Protein 2D56 (pdb70)

Structure (mmCIF, N/CA/C/O backbone):
data_2D56
#
_entry.id   2D56
#
loop_
_atom_site.group_PDB
_atom_site.id
_atom_site.type_symbol
_atom_site.label_atom_id
_atom_site.label_alt_id
_atom_site.label_comp_id
_atom_site.label_asym_id
_atom_site.label_entity_id
_atom_site.label_seq_id
_atom_site.pdbx_PDB_ins_code
_atom_site.Cartn_x
_atom_site.Cartn_y
_atom_site.Cartn_z
_atom_site.occupancy
_atom_site.B_iso_or_equiv
_atom_site.auth_seq_id
_atom_site.auth_comp_id
_atom_site.auth_asym_id
_atom_site.auth_atom_id
_atom_site.pdbx_PDB_model_num
ATOM 1 N N . ALA A 1 1 ? -4.834 8.880 0.909 1.00 0.00 1 ALA A N 1
ATOM 2 C CA . ALA A 1 1 ? -4.980 10.359 0.931 1.00 0.00 1 ALA A CA 1
ATOM 3 C C . ALA A 1 1 ? -4.854 10.943 -0.472 1.00 0.00 1 ALA A C 1
ATOM 4 O O . ALA A 1 1 ? -5.597 11.850 -0.847 1.00 0.00 1 ALA A O 1
ATOM 13 N N . VAL A 1 2 ? -3.910 10.416 -1.243 1.00 0.00 2 VAL A N 1
ATOM 14 C CA . VAL A 1 2 ? -3.687 10.884 -2.605 1.00 0.00 2 VAL A CA 1
ATOM 15 C C . VAL A 1 2 ? -3.506 9.713 -3.565 1.00 0.00 2 VAL A C 1
ATOM 16 O O . VAL A 1 2 ? -2.414 9.156 -3.682 1.00 0.00 2 VAL A O 1
ATOM 29 N N . ASP A 1 3 ? -4.583 9.345 -4.251 1.00 0.00 3 ASP A N 1
ATOM 30 C CA . ASP A 1 3 ? -4.544 8.240 -5.201 1.00 0.00 3 ASP A CA 1
ATOM 31 C C . ASP A 1 3 ? -4.184 8.736 -6.598 1.00 0.00 3 ASP A C 1
ATOM 32 O O . ASP A 1 3 ? -5.063 9.014 -7.414 1.00 0.00 3 ASP A O 1
ATOM 41 N N . PHE A 1 4 ? -2.887 8.843 -6.867 1.00 0.00 4 PHE A N 1
ATOM 42 C CA . PHE A 1 4 ? -2.411 9.305 -8.165 1.00 0.00 4 PHE A CA 1
ATOM 43 C C . PHE A 1 4 ? -1.046 8.707 -8.488 1.00 0.00 4 PHE A C 1
ATOM 44 O O . PHE A 1 4 ? -0.820 8.210 -9.592 1.00 0.00 4 PHE A O 1
ATOM 61 N N . SER A 1 5 ? -0.137 8.759 -7.519 1.00 0.00 5 SER A N 1
ATOM 62 C CA . SER A 1 5 ? 1.206 8.223 -7.701 1.00 0.00 5 SER A CA 1
ATOM 63 C C . SER A 1 5 ? 1.470 7.074 -6.733 1.00 0.00 5 SER A C 1
ATOM 64 O O . SER A 1 5 ? 0.807 6.953 -5.702 1.00 0.00 5 SER A O 1
ATOM 72 N N . SER A 1 6 ? 2.441 6.232 -7.071 1.00 0.00 6 SER A N 1
ATOM 73 C CA . SER A 1 6 ? 2.792 5.093 -6.232 1.00 0.00 6 SER A CA 1
ATOM 74 C C . SER A 1 6 ? 4.084 4.441 -6.715 1.00 0.00 6 SER A C 1
ATOM 75 O O . SER A 1 6 ? 4.057 3.462 -7.460 1.00 0.00 6 SER A O 1
ATOM 83 N N . CYS A 1 7 ? 5.216 4.993 -6.286 1.00 0.00 7 CYS A N 1
ATOM 84 C CA . CYS A 1 7 ? 6.518 4.465 -6.675 1.00 0.00 7 CYS A CA 1
ATOM 85 C C . CYS A 1 7 ? 6.697 4.528 -8.190 1.00 0.00 7 CYS A C 1
ATOM 86 O O . CYS A 1 7 ? 7.062 3.540 -8.827 1.00 0.00 7 CYS A O 1
ATOM 93 N N . ALA A 1 8 ? 6.435 5.699 -8.763 1.00 0.00 8 ALA A N 1
ATOM 94 C CA . ALA A 1 8 ? 6.567 5.892 -10.201 1.00 0.00 8 ALA A CA 1
ATOM 95 C C . ALA A 1 8 ? 7.897 6.554 -10.548 1.00 0.00 8 ALA A C 1
ATOM 96 O O . ALA A 1 8 ? 7.999 7.289 -11.530 1.00 0.00 8 ALA A O 1
ATOM 103 N N . ARG A 1 9 ? 8.914 6.288 -9.734 1.00 0.00 9 ARG A N 1
ATOM 104 C CA . ARG A 1 9 ? 10.238 6.858 -9.955 1.00 0.00 9 ARG A CA 1
ATOM 105 C C . ARG A 1 9 ? 11.110 5.904 -10.764 1.00 0.00 9 ARG A C 1
ATOM 106 O O . ARG A 1 9 ? 11.948 6.334 -11.557 1.00 0.00 9 ARG A O 1
ATOM 127 N N . MET A 1 10 ? 10.907 4.607 -10.558 1.00 0.00 10 MET A N 1
ATOM 128 C CA . MET A 1 10 ? 11.675 3.591 -11.268 1.00 0.00 10 MET A CA 1
ATOM 129 C C . MET A 1 10 ? 13.163 3.711 -10.949 1.00 0.00 10 MET A C 1
ATOM 130 O O . MET A 1 10 ? 14.013 3.397 -11.783 1.00 0.00 10 MET A O 1
ATOM 144 N N . ASP A 1 11 ? 13.469 4.167 -9.739 1.00 0.00 11 ASP A N 1
ATOM 145 C CA . ASP A 1 11 ? 14.853 4.327 -9.310 1.00 0.00 11 ASP A CA 1
ATOM 146 C C . ASP A 1 11 ? 15.336 3.094 -8.555 1.00 0.00 11 ASP A C 1
ATOM 147 O O . ASP A 1 11 ? 16.514 2.741 -8.610 1.00 0.00 11 ASP A O 1
ATOM 156 N N . VAL A 1 12 ? 14.417 2.443 -7.849 1.00 0.00 12 VAL A N 1
ATOM 157 C CA . VAL A 1 12 ? 14.746 1.248 -7.082 1.00 0.00 12 VAL A CA 1
ATOM 158 C C . VAL A 1 12 ? 15.070 0.074 -8.003 1.00 0.00 12 VAL A C 1
ATOM 159 O O . VAL A 1 12 ? 14.690 0.070 -9.174 1.00 0.00 12 VAL A O 1
ATOM 172 N N . PRO A 1 13 ? 15.779 -0.941 -7.483 1.00 0.00 13 PRO A N 1
ATOM 173 C CA . PRO A 1 13 ? 16.155 -2.126 -8.262 1.00 0.00 13 PRO A CA 1
ATOM 174 C C . PRO A 1 13 ? 14.970 -2.730 -9.010 1.00 0.00 13 PRO A C 1
ATOM 175 O O . PRO A 1 13 ? 15.118 -3.231 -10.125 1.00 0.00 13 PRO A O 1
ATOM 186 N N . GLY A 1 14 ? 13.795 -2.681 -8.389 1.00 0.00 14 GLY A N 1
ATOM 187 C CA . GLY A 1 14 ? 12.605 -3.229 -9.012 1.00 0.00 14 GLY A CA 1
ATOM 188 C C . GLY A 1 14 ? 11.757 -4.038 -8.048 1.00 0.00 14 GLY A C 1
ATOM 189 O O . GLY A 1 14 ? 10.597 -4.335 -8.333 1.00 0.00 14 GLY A O 1
ATOM 193 N N . LEU A 1 15 ? 12.335 -4.397 -6.904 1.00 0.00 15 LEU A N 1
ATOM 194 C CA . LEU A 1 15 ? 11.620 -5.175 -5.900 1.00 0.00 15 LEU A CA 1
ATOM 195 C C . LEU A 1 15 ? 10.580 -4.322 -5.179 1.00 0.00 15 LEU A C 1
ATOM 196 O O . LEU A 1 15 ? 9.646 -4.847 -4.573 1.00 0.00 15 LEU A O 1
ATOM 212 N N . SER A 1 16 ? 10.747 -3.003 -5.248 1.00 0.00 16 SER A N 1
ATOM 213 C CA . SER A 1 16 ? 9.822 -2.080 -4.599 1.00 0.00 16 SER A CA 1
ATOM 214 C C . SER A 1 16 ? 8.383 -2.336 -5.041 1.00 0.00 16 SER A C 1
ATOM 215 O O . SER A 1 16 ? 7.438 -2.027 -4.316 1.00 0.00 16 SER A O 1
ATOM 223 N N . LYS A 1 17 ? 8.223 -2.903 -6.234 1.00 0.00 17 LYS A N 1
ATOM 224 C CA . LYS A 1 17 ? 6.898 -3.198 -6.768 1.00 0.00 17 LYS A CA 1
ATOM 225 C C . LYS A 1 17 ? 6.242 -4.336 -5.992 1.00 0.00 17 LYS A C 1
ATOM 226 O O . LYS A 1 17 ? 5.061 -4.267 -5.649 1.00 0.00 17 LYS A O 1
ATOM 245 N N . VAL A 1 18 ? 7.014 -5.380 -5.718 1.00 0.00 18 VAL A N 1
ATOM 246 C CA . VAL A 1 18 ? 6.508 -6.531 -4.981 1.00 0.00 18 VAL A CA 1
ATOM 247 C C . VAL A 1 18 ? 6.462 -6.240 -3.485 1.00 0.00 18 VAL A C 1
ATOM 248 O O . VAL A 1 18 ? 5.604 -6.754 -2.769 1.00 0.00 18 VAL A O 1
ATOM 261 N N . ALA A 1 19 ? 7.391 -5.411 -3.023 1.00 0.00 19 ALA A N 1
ATOM 262 C CA . ALA A 1 19 ? 7.457 -5.047 -1.614 1.00 0.00 19 ALA A CA 1
ATOM 263 C C . ALA A 1 19 ? 6.263 -4.188 -1.213 1.00 0.00 19 ALA A C 1
ATOM 264 O O . ALA A 1 19 ? 5.832 -4.204 -0.058 1.00 0.00 19 ALA A O 1
ATOM 271 N N . GLN A 1 20 ? 5.712 -3.457 -2.179 1.00 0.00 20 GLN A N 1
ATOM 272 C CA . GLN A 1 20 ? 4.559 -2.615 -1.926 1.00 0.00 20 GLN A CA 1
ATOM 273 C C . GLN A 1 20 ? 3.296 -3.401 -2.210 1.00 0.00 20 GLN A C 1
ATOM 274 O O . GLN A 1 20 ? 2.236 -3.123 -1.650 1.00 0.00 20 GLN A O 1
ATOM 288 N N . GLY A 1 21 ? 3.423 -4.400 -3.080 1.00 0.00 21 GLY A N 1
ATOM 289 C CA . GLY A 1 21 ? 2.290 -5.222 -3.409 1.00 0.00 21 GLY A CA 1
ATOM 290 C C . GLY A 1 21 ? 1.822 -6.020 -2.214 1.00 0.00 21 GLY A C 1
ATOM 291 O O . GLY A 1 21 ? 0.628 -6.260 -2.032 1.00 0.00 21 GLY A O 1
ATOM 295 N N . LEU A 1 22 ? 2.781 -6.412 -1.391 1.00 0.00 22 LEU A N 1
ATOM 296 C CA . LEU A 1 22 ? 2.501 -7.175 -0.185 1.00 0.00 22 LEU A CA 1
ATOM 297 C C . LEU A 1 22 ? 2.160 -6.237 0.966 1.00 0.00 22 LEU A C 1
ATOM 298 O O . LEU A 1 22 ? 1.243 -6.501 1.742 1.00 0.00 22 LEU A O 1
ATOM 314 N N . CYS A 1 23 ? 2.901 -5.135 1.068 1.00 0.00 23 CYS A N 1
ATOM 315 C CA . CYS A 1 23 ? 2.663 -4.159 2.124 1.00 0.00 23 CYS A CA 1
ATOM 316 C C . CYS A 1 23 ? 1.261 -3.567 2.002 1.00 0.00 23 CYS A C 1
ATOM 317 O O . CYS A 1 23 ? 0.619 -3.254 3.004 1.00 0.00 23 CYS A O 1
ATOM 324 N N . ILE A 1 24 ? 0.794 -3.417 0.765 1.00 0.00 24 ILE A N 1
ATOM 325 C CA . ILE A 1 24 ? -0.526 -2.862 0.507 1.00 0.00 24 ILE A CA 1
ATOM 326 C C . ILE A 1 24 ? -1.619 -3.897 0.761 1.00 0.00 24 ILE A C 1
ATOM 327 O O . ILE A 1 24 ? -2.618 -3.605 1.416 1.00 0.00 24 ILE A O 1
ATOM 343 N N . SER A 1 25 ? -1.427 -5.106 0.240 1.00 0.00 25 SER A N 1
ATOM 344 C CA . SER A 1 25 ? -2.407 -6.172 0.417 1.00 0.00 25 SER A CA 1
ATOM 345 C C . SER A 1 25 ? -2.545 -6.552 1.890 1.00 0.00 25 SER A C 1
ATOM 346 O O . SER A 1 25 ? -3.656 -6.670 2.410 1.00 0.00 25 SER A O 1
ATOM 354 N N . SER A 1 26 ? -1.411 -6.747 2.552 1.00 0.00 26 SER A N 1
ATOM 355 C CA . SER A 1 26 ? -1.400 -7.119 3.962 1.00 0.00 26 SER A CA 1
ATOM 356 C C . SER A 1 26 ? -2.078 -6.056 4.824 1.00 0.00 26 SER A C 1
ATOM 357 O O . SER A 1 26 ? -2.927 -6.371 5.658 1.00 0.00 26 SER A O 1
ATOM 365 N N . CYS A 1 27 ? -1.695 -4.799 4.623 1.00 0.00 27 CYS A N 1
ATOM 366 C CA . CYS A 1 27 ? -2.267 -3.698 5.392 1.00 0.00 27 CYS A CA 1
ATOM 367 C C . CYS A 1 27 ? -3.698 -3.395 4.954 1.00 0.00 27 CYS A C 1
ATOM 368 O O . CYS A 1 27 ? -4.447 -2.735 5.675 1.00 0.00 27 CYS A O 1
ATOM 375 N N . LYS A 1 28 ? -4.076 -3.880 3.776 1.00 0.00 28 LYS A N 1
ATOM 376 C CA . LYS A 1 28 ? -5.422 -3.656 3.257 1.00 0.00 28 LYS A CA 1
ATOM 377 C C . LYS A 1 28 ? -6.404 -4.673 3.834 1.00 0.00 28 LYS A C 1
ATOM 378 O O . LYS A 1 28 ? -7.611 -4.430 3.872 1.00 0.00 28 LYS A O 1
ATOM 397 N N . PHE A 1 29 ? -5.882 -5.813 4.277 1.00 0.00 29 PHE A N 1
ATOM 398 C CA . PHE A 1 29 ? -6.713 -6.869 4.850 1.00 0.00 29 PHE A CA 1
ATOM 399 C C . PHE A 1 29 ? -7.636 -6.323 5.937 1.00 0.00 29 PHE A C 1
ATOM 400 O O . PHE A 1 29 ? -8.742 -6.825 6.135 1.00 0.00 29 PHE A O 1
ATOM 417 N N . GLN A 1 30 ? -7.174 -5.294 6.641 1.00 0.00 30 GLN A N 1
ATOM 418 C CA . GLN A 1 30 ? -7.962 -4.686 7.709 1.00 0.00 30 GLN A CA 1
ATOM 419 C C . GLN A 1 30 ? -9.038 -3.757 7.145 1.00 0.00 30 GLN A C 1
ATOM 420 O O . GLN A 1 30 ? -9.970 -3.375 7.853 1.00 0.00 30 GLN A O 1
ATOM 434 N N . ASN A 1 31 ? -8.907 -3.396 5.871 1.00 0.00 31 ASN A N 1
ATOM 435 C CA . ASN A 1 31 ? -9.871 -2.513 5.220 1.00 0.00 31 ASN A CA 1
ATOM 436 C C . ASN A 1 31 ? -9.816 -1.109 5.815 1.00 0.00 31 ASN A C 1
ATOM 437 O O . ASN A 1 31 ? -10.811 -0.384 5.811 1.00 0.00 31 ASN A O 1
ATOM 448 N N . CYS A 1 32 ? -8.648 -0.731 6.325 1.00 0.00 32 CYS A N 1
ATOM 449 C CA . CYS A 1 32 ? -8.466 0.588 6.924 1.00 0.00 32 CYS A CA 1
ATOM 450 C C . CYS A 1 32 ? -6.998 1.010 6.892 1.00 0.00 32 CYS A C 1
ATOM 451 O O . CYS A 1 32 ? -6.559 1.816 7.711 1.00 0.00 32 CYS A O 1
ATOM 458 N N . GLY A 1 33 ? -6.242 0.459 5.945 1.00 0.00 33 GLY A N 1
ATOM 459 C CA . GLY A 1 33 ? -4.833 0.794 5.837 1.00 0.00 33 GLY A CA 1
ATOM 460 C C . GLY A 1 33 ? -4.247 0.467 4.476 1.00 0.00 33 GLY A C 1
ATOM 461 O O . GLY A 1 33 ? -4.070 -0.704 4.139 1.00 0.00 33 GLY A O 1
ATOM 465 N N . THR A 1 34 ? -3.932 1.498 3.697 1.00 0.00 34 THR A N 1
ATOM 466 C CA . THR A 1 34 ? -3.349 1.301 2.376 1.00 0.00 34 THR A CA 1
ATOM 467 C C . THR A 1 34 ? -1.834 1.444 2.439 1.00 0.00 34 THR A C 1
ATOM 468 O O . THR A 1 34 ? -1.315 2.413 2.995 1.00 0.00 34 THR A O 1
ATOM 479 N N . GLY A 1 35 ? -1.127 0.472 1.871 1.00 0.00 35 GLY A N 1
ATOM 480 C CA . GLY A 1 35 ? 0.323 0.508 1.880 1.00 0.00 35 GLY A CA 1
ATOM 481 C C . GLY A 1 35 ? 0.890 1.424 0.815 1.00 0.00 35 GLY A C 1
ATOM 482 O O . GLY A 1 35 ? 0.582 1.279 -0.367 1.00 0.00 35 GLY A O 1
ATOM 486 N N . HIS A 1 36 ? 1.723 2.369 1.237 1.00 0.00 36 HIS A N 1
ATOM 487 C CA . HIS A 1 36 ? 2.340 3.314 0.314 1.00 0.00 36 HIS A CA 1
ATOM 488 C C . HIS A 1 36 ? 3.842 3.407 0.559 1.00 0.00 36 HIS A C 1
ATOM 489 O O . HIS A 1 36 ? 4.288 3.526 1.701 1.00 0.00 36 HIS A O 1
ATOM 504 N N . CYS A 1 37 ? 4.617 3.352 -0.519 1.00 0.00 37 CYS A N 1
ATOM 505 C CA . CYS A 1 37 ? 6.069 3.429 -0.420 1.00 0.00 37 CYS A CA 1
ATOM 506 C C . CYS A 1 37 ? 6.529 4.875 -0.262 1.00 0.00 37 CYS A C 1
ATOM 507 O O . CYS A 1 37 ? 6.746 5.579 -1.247 1.00 0.00 37 CYS A O 1
ATOM 514 N N . GLU A 1 38 ? 6.677 5.310 0.986 1.00 0.00 38 GLU A N 1
ATOM 515 C CA . GLU A 1 38 ? 7.112 6.672 1.272 1.00 0.00 38 GLU A CA 1
ATOM 516 C C . GLU A 1 38 ? 8.634 6.751 1.346 1.00 0.00 38 GLU A C 1
ATOM 517 O O . GLU A 1 38 ? 9.224 6.579 2.412 1.00 0.00 38 GLU A O 1
ATOM 529 N N . LYS A 1 39 ? 9.262 7.012 0.204 1.00 0.00 39 LYS A N 1
ATOM 530 C CA . LYS A 1 39 ? 10.716 7.114 0.136 1.00 0.00 39 LYS A CA 1
ATOM 531 C C . LYS A 1 39 ? 11.143 8.488 -0.367 1.00 0.00 39 LYS A C 1
ATOM 532 O O . LYS A 1 39 ? 10.450 9.107 -1.175 1.00 0.00 39 LYS A O 1
ATOM 551 N N . ARG A 1 40 ? 12.288 8.962 0.114 1.00 0.00 40 ARG A N 1
ATOM 552 C CA . ARG A 1 40 ? 12.806 10.263 -0.290 1.00 0.00 40 ARG A CA 1
ATOM 553 C C . ARG A 1 40 ? 14.299 10.185 -0.596 1.00 0.00 40 ARG A C 1
ATOM 554 O O . ARG A 1 40 ? 14.700 10.103 -1.757 1.00 0.00 40 ARG A O 1
ATOM 575 N N . GLY A 1 41 ? 15.117 10.209 0.451 1.00 0.00 41 GLY A N 1
ATOM 576 C CA . GLY A 1 41 ? 16.556 10.136 0.270 1.00 0.00 41 GLY A CA 1
ATOM 577 C C . GLY A 1 41 ? 17.077 8.712 0.282 1.00 0.00 41 GLY A C 1
ATOM 578 O O . GLY A 1 41 ? 18.248 8.475 0.577 1.00 0.00 41 GLY A O 1
ATOM 582 N N . GLY A 1 42 ? 16.206 7.758 -0.038 1.00 0.00 42 GLY A N 1
ATOM 583 C CA . GLY A 1 42 ? 16.606 6.364 -0.054 1.00 0.00 42 GLY A CA 1
ATOM 584 C C . GLY A 1 42 ? 16.084 5.599 1.147 1.00 0.00 42 GLY A C 1
ATOM 585 O O . GLY A 1 42 ? 16.657 4.584 1.542 1.00 0.00 42 GLY A O 1
ATOM 589 N N . ARG A 1 43 ? 14.993 6.088 1.730 1.00 0.00 43 ARG A N 1
ATOM 590 C CA . ARG A 1 43 ? 14.394 5.444 2.894 1.00 0.00 43 ARG A CA 1
ATOM 591 C C . ARG A 1 43 ? 12.982 4.956 2.581 1.00 0.00 43 ARG A C 1
ATOM 592 O O . ARG A 1 43 ? 12.005 5.672 2.804 1.00 0.00 43 ARG A O 1
ATOM 613 N N . PRO A 1 44 ? 12.854 3.723 2.059 1.00 0.00 44 PRO A N 1
ATOM 614 C CA . PRO A 1 44 ? 11.552 3.142 1.717 1.00 0.00 44 PRO A CA 1
ATOM 615 C C . PRO A 1 44 ? 10.730 2.794 2.953 1.00 0.00 44 PRO A C 1
ATOM 616 O O . PRO A 1 44 ? 11.050 1.851 3.677 1.00 0.00 44 PRO A O 1
ATOM 627 N N . THR A 1 45 ? 9.669 3.559 3.189 1.00 0.00 45 THR A N 1
ATOM 628 C CA . THR A 1 45 ? 8.802 3.330 4.338 1.00 0.00 45 THR A CA 1
ATOM 629 C C . THR A 1 45 ? 7.468 2.732 3.900 1.00 0.00 45 THR A C 1
ATOM 630 O O . THR A 1 45 ? 6.977 3.017 2.808 1.00 0.00 45 THR A O 1
ATOM 641 N N . CYS A 1 46 ? 6.888 1.900 4.759 1.00 0.00 46 CYS A N 1
ATOM 642 C CA . CYS A 1 46 ? 5.611 1.260 4.460 1.00 0.00 46 CYS A CA 1
ATOM 643 C C . CYS A 1 46 ? 4.496 1.833 5.330 1.00 0.00 46 CYS A C 1
ATOM 644 O O . CYS A 1 46 ? 4.204 1.311 6.405 1.00 0.00 46 CYS A O 1
ATOM 651 N N . VAL A 1 47 ? 3.874 2.907 4.855 1.00 0.00 47 VAL A N 1
ATOM 652 C CA . VAL A 1 47 ? 2.787 3.544 5.589 1.00 0.00 47 VAL A CA 1
ATOM 653 C C . VAL A 1 47 ? 1.452 2.880 5.267 1.00 0.00 47 VAL A C 1
ATOM 654 O O . VAL A 1 47 ? 1.135 2.637 4.102 1.00 0.00 47 VAL A O 1
ATOM 667 N N . CYS A 1 48 ? 0.677 2.581 6.303 1.00 0.00 48 CYS A N 1
ATOM 668 C CA . CYS A 1 48 ? -0.619 1.937 6.124 1.00 0.00 48 CYS A CA 1
ATOM 669 C C . CYS A 1 48 ? -1.744 2.780 6.718 1.00 0.00 48 CYS A C 1
ATOM 670 O O . CYS A 1 48 ? -1.839 2.938 7.935 1.00 0.00 48 CYS A O 1
ATOM 677 N N . ASP A 1 49 ? -2.593 3.317 5.848 1.00 0.00 49 ASP A N 1
ATOM 678 C CA . ASP A 1 49 ? -3.715 4.143 6.280 1.00 0.00 49 ASP A CA 1
ATOM 679 C C . ASP A 1 49 ? -4.780 4.217 5.190 1.00 0.00 49 ASP A C 1
ATOM 680 O O . ASP A 1 49 ? -4.530 4.737 4.104 1.00 0.00 49 ASP A O 1
ATOM 689 N N . ARG A 1 50 ? -5.961 3.681 5.478 1.00 0.00 50 ARG A N 1
ATOM 690 C CA . ARG A 1 50 ? -7.055 3.684 4.512 1.00 0.00 50 ARG A CA 1
ATOM 691 C C . ARG A 1 50 ? -8.395 3.464 5.205 1.00 0.00 50 ARG A C 1
ATOM 692 O O . ARG A 1 50 ? -9.276 2.788 4.674 1.00 0.00 50 ARG A O 1
ATOM 713 N N . CYS A 1 51 ? -8.545 4.036 6.394 1.00 0.00 51 CYS A N 1
ATOM 714 C CA . CYS A 1 51 ? -9.783 3.894 7.150 1.00 0.00 51 CYS A CA 1
ATOM 715 C C . CYS A 1 51 ? -10.721 5.066 6.885 1.00 0.00 51 CYS A C 1
ATOM 716 O O . CYS A 1 51 ? -10.310 6.226 6.934 1.00 0.00 51 CYS A O 1
ATOM 723 N N . GLY A 1 52 ? -11.983 4.757 6.602 1.00 0.00 52 GLY A N 1
ATOM 724 C CA . GLY A 1 52 ? -12.959 5.795 6.333 1.00 0.00 52 GLY A CA 1
ATOM 725 C C . GLY A 1 52 ? -13.323 5.881 4.864 1.00 0.00 52 GLY A C 1
ATOM 726 O O . GLY A 1 52 ? -12.472 6.169 4.023 1.00 0.00 52 GLY A O 1
ATOM 730 N N . ARG A 1 53 ? -14.592 5.629 4.555 1.00 0.00 53 ARG A N 1
ATOM 731 C CA . ARG A 1 53 ? -15.067 5.679 3.177 1.00 0.00 53 ARG A CA 1
ATOM 732 C C . ARG A 1 53 ? -16.087 6.797 2.992 1.00 0.00 53 ARG A C 1
ATOM 733 O O . ARG A 1 53 ? -15.704 7.867 2.472 1.00 0.00 53 ARG A O 1
ATOM 755 N N . ALA A 1 1 ? -10.335 4.645 -10.839 1.00 0.00 1 ALA A N 2
ATOM 756 C CA . ALA A 1 1 ? -8.907 5.042 -10.959 1.00 0.00 1 ALA A CA 2
ATOM 757 C C . ALA A 1 1 ? -8.628 6.324 -10.183 1.00 0.00 1 ALA A C 2
ATOM 758 O O . ALA A 1 1 ? -7.790 7.133 -10.582 1.00 0.00 1 ALA A O 2
ATOM 767 N N . VAL A 1 2 ? -9.336 6.504 -9.073 1.00 0.00 2 VAL A N 2
ATOM 768 C CA . VAL A 1 2 ? -9.164 7.688 -8.240 1.00 0.00 2 VAL A CA 2
ATOM 769 C C . VAL A 1 2 ? -7.824 7.657 -7.513 1.00 0.00 2 VAL A C 2
ATOM 770 O O . VAL A 1 2 ? -7.223 6.597 -7.344 1.00 0.00 2 VAL A O 2
ATOM 783 N N . ASP A 1 3 ? -7.361 8.828 -7.084 1.00 0.00 3 ASP A N 2
ATOM 784 C CA . ASP A 1 3 ? -6.091 8.934 -6.375 1.00 0.00 3 ASP A CA 2
ATOM 785 C C . ASP A 1 3 ? -4.937 8.458 -7.251 1.00 0.00 3 ASP A C 2
ATOM 786 O O . ASP A 1 3 ? -5.149 7.833 -8.290 1.00 0.00 3 ASP A O 2
ATOM 795 N N . PHE A 1 4 ? -3.715 8.759 -6.824 1.00 0.00 4 PHE A N 2
ATOM 796 C CA . PHE A 1 4 ? -2.526 8.363 -7.569 1.00 0.00 4 PHE A CA 2
ATOM 797 C C . PHE A 1 4 ? -1.892 7.117 -6.959 1.00 0.00 4 PHE A C 2
ATOM 798 O O . PHE A 1 4 ? -1.892 6.939 -5.741 1.00 0.00 4 PHE A O 2
ATOM 815 N N . SER A 1 5 ? -1.351 6.256 -7.816 1.00 0.00 5 SER A N 2
ATOM 816 C CA . SER A 1 5 ? -0.713 5.026 -7.362 1.00 0.00 5 SER A CA 2
ATOM 817 C C . SER A 1 5 ? 0.061 4.364 -8.500 1.00 0.00 5 SER A C 2
ATOM 818 O O . SER A 1 5 ? -0.402 3.391 -9.095 1.00 0.00 5 SER A O 2
ATOM 826 N N . SER A 1 6 ? 1.240 4.900 -8.795 1.00 0.00 6 SER A N 2
ATOM 827 C CA . SER A 1 6 ? 2.078 4.363 -9.861 1.00 0.00 6 SER A CA 2
ATOM 828 C C . SER A 1 6 ? 3.432 3.918 -9.317 1.00 0.00 6 SER A C 2
ATOM 829 O O . SER A 1 6 ? 4.476 4.435 -9.718 1.00 0.00 6 SER A O 2
ATOM 837 N N . CYS A 1 7 ? 3.409 2.956 -8.401 1.00 0.00 7 CYS A N 2
ATOM 838 C CA . CYS A 1 7 ? 4.634 2.440 -7.802 1.00 0.00 7 CYS A CA 2
ATOM 839 C C . CYS A 1 7 ? 5.061 1.139 -8.474 1.00 0.00 7 CYS A C 2
ATOM 840 O O . CYS A 1 7 ? 5.624 0.253 -7.832 1.00 0.00 7 CYS A O 2
ATOM 847 N N . ALA A 1 8 ? 4.789 1.033 -9.770 1.00 0.00 8 ALA A N 2
ATOM 848 C CA . ALA A 1 8 ? 5.144 -0.159 -10.530 1.00 0.00 8 ALA A CA 2
ATOM 849 C C . ALA A 1 8 ? 6.539 -0.032 -11.133 1.00 0.00 8 ALA A C 2
ATOM 850 O O . ALA A 1 8 ? 7.269 -1.017 -11.246 1.00 0.00 8 ALA A O 2
ATOM 857 N N . ARG A 1 9 ? 6.904 1.186 -11.520 1.00 0.00 9 ARG A N 2
ATOM 858 C CA . ARG A 1 9 ? 8.212 1.440 -12.112 1.00 0.00 9 ARG A CA 2
ATOM 859 C C . ARG A 1 9 ? 8.831 2.716 -11.549 1.00 0.00 9 ARG A C 2
ATOM 860 O O . ARG A 1 9 ? 9.619 3.382 -12.220 1.00 0.00 9 ARG A O 2
ATOM 881 N N . MET A 1 10 ? 8.470 3.052 -10.315 1.00 0.00 10 MET A N 2
ATOM 882 C CA . MET A 1 10 ? 8.992 4.249 -9.666 1.00 0.00 10 MET A CA 2
ATOM 883 C C . MET A 1 10 ? 10.478 4.092 -9.358 1.00 0.00 10 MET A C 2
ATOM 884 O O . MET A 1 10 ? 11.264 5.020 -9.547 1.00 0.00 10 MET A O 2
ATOM 898 N N . ASP A 1 11 ? 10.853 2.910 -8.885 1.00 0.00 11 ASP A N 2
ATOM 899 C CA . ASP A 1 11 ? 12.243 2.623 -8.550 1.00 0.00 11 ASP A CA 2
ATOM 900 C C . ASP A 1 11 ? 12.415 1.153 -8.184 1.00 0.00 11 ASP A C 2
ATOM 901 O O . ASP A 1 11 ? 13.202 0.810 -7.303 1.00 0.00 11 ASP A O 2
ATOM 910 N N . VAL A 1 12 ? 11.667 0.291 -8.865 1.00 0.00 12 VAL A N 2
ATOM 911 C CA . VAL A 1 12 ? 11.729 -1.144 -8.614 1.00 0.00 12 VAL A CA 2
ATOM 912 C C . VAL A 1 12 ? 12.957 -1.771 -9.274 1.00 0.00 12 VAL A C 2
ATOM 913 O O . VAL A 1 12 ? 13.039 -1.843 -10.500 1.00 0.00 12 VAL A O 2
ATOM 926 N N . PRO A 1 13 ? 13.930 -2.240 -8.470 1.00 0.00 13 PRO A N 2
ATOM 927 C CA . PRO A 1 13 ? 15.144 -2.865 -8.992 1.00 0.00 13 PRO A CA 2
ATOM 928 C C . PRO A 1 13 ? 14.912 -4.316 -9.403 1.00 0.00 13 PRO A C 2
ATOM 929 O O . PRO A 1 13 ? 15.619 -4.851 -10.258 1.00 0.00 13 PRO A O 2
ATOM 940 N N . GLY A 1 14 ? 13.917 -4.945 -8.786 1.00 0.00 14 GLY A N 2
ATOM 941 C CA . GLY A 1 14 ? 13.605 -6.328 -9.096 1.00 0.00 14 GLY A CA 2
ATOM 942 C C . GLY A 1 14 ? 12.939 -7.043 -7.937 1.00 0.00 14 GLY A C 2
ATOM 943 O O . GLY A 1 14 ? 13.289 -8.178 -7.614 1.00 0.00 14 GLY A O 2
ATOM 947 N N . LEU A 1 15 ? 11.976 -6.375 -7.306 1.00 0.00 15 LEU A N 2
ATOM 948 C CA . LEU A 1 15 ? 11.256 -6.951 -6.172 1.00 0.00 15 LEU A CA 2
ATOM 949 C C . LEU A 1 15 ? 10.325 -5.925 -5.530 1.00 0.00 15 LEU A C 2
ATOM 950 O O . LEU A 1 15 ? 9.287 -6.282 -4.972 1.00 0.00 15 LEU A O 2
ATOM 966 N N . SER A 1 16 ? 10.703 -4.650 -5.607 1.00 0.00 16 SER A N 2
ATOM 967 C CA . SER A 1 16 ? 9.902 -3.573 -5.027 1.00 0.00 16 SER A CA 2
ATOM 968 C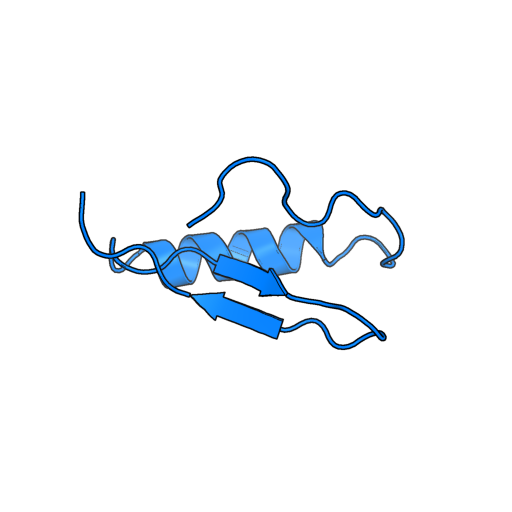 C . SER A 1 16 ? 8.427 -3.718 -5.392 1.00 0.00 16 SER A C 2
ATOM 969 O O . SER A 1 16 ? 7.548 -3.300 -4.639 1.00 0.00 16 SER A O 2
ATOM 977 N N . LYS A 1 17 ? 8.161 -4.318 -6.548 1.00 0.00 17 LYS A N 2
ATOM 978 C CA . LYS A 1 17 ? 6.791 -4.521 -7.003 1.00 0.00 17 LYS A CA 2
ATOM 979 C C . LYS A 1 17 ? 6.036 -5.430 -6.040 1.00 0.00 17 LYS A C 2
ATOM 980 O O . LYS A 1 17 ? 4.899 -5.147 -5.661 1.00 0.00 17 LYS A O 2
ATOM 999 N N . VAL A 1 18 ? 6.682 -6.520 -5.641 1.00 0.00 18 VAL A N 2
ATOM 1000 C CA . VAL A 1 18 ? 6.079 -7.471 -4.717 1.00 0.00 18 VAL A CA 2
ATOM 1001 C C . VAL A 1 18 ? 6.047 -6.903 -3.303 1.00 0.00 18 VAL A C 2
ATOM 1002 O O . VAL A 1 18 ? 5.124 -7.173 -2.534 1.00 0.00 18 VAL A O 2
ATOM 1015 N N . ALA A 1 19 ? 7.061 -6.112 -2.968 1.00 0.00 19 ALA A N 2
ATOM 1016 C CA . ALA A 1 19 ? 7.153 -5.500 -1.649 1.00 0.00 19 ALA A CA 2
ATOM 1017 C C . ALA A 1 19 ? 5.997 -4.534 -1.408 1.00 0.00 19 ALA A C 2
ATOM 1018 O O . ALA A 1 19 ? 5.595 -4.301 -0.267 1.00 0.00 19 ALA A O 2
ATOM 1025 N N . GLN A 1 20 ? 5.446 -3.993 -2.492 1.00 0.00 20 GLN A N 2
ATOM 1026 C CA . GLN A 1 20 ? 4.327 -3.075 -2.396 1.00 0.00 20 GLN A CA 2
ATOM 1027 C C . GLN A 1 20 ? 3.035 -3.857 -2.506 1.00 0.00 20 GLN A C 2
ATOM 1028 O O . GLN A 1 20 ? 1.996 -3.443 -1.992 1.00 0.00 20 GLN A O 2
ATOM 1042 N N . GLY A 1 21 ? 3.115 -5.004 -3.171 1.00 0.00 21 GLY A N 2
ATOM 1043 C CA . GLY A 1 21 ? 1.954 -5.838 -3.323 1.00 0.00 21 GLY A CA 2
ATOM 1044 C C . GLY A 1 21 ? 1.569 -6.497 -2.019 1.00 0.00 21 GLY A C 2
ATOM 1045 O O . GLY A 1 21 ? 0.393 -6.737 -1.746 1.00 0.00 21 GLY A O 2
ATOM 1049 N N . LEU A 1 22 ? 2.580 -6.773 -1.208 1.00 0.00 22 LEU A N 2
ATOM 1050 C CA . LEU A 1 22 ? 2.378 -7.395 0.094 1.00 0.00 22 LEU A CA 2
ATOM 1051 C C . LEU A 1 22 ? 2.077 -6.339 1.148 1.00 0.00 22 LEU A C 2
ATOM 1052 O O . LEU A 1 22 ? 1.224 -6.539 2.013 1.00 0.00 22 LEU A O 2
ATOM 1068 N N . CYS A 1 23 ? 2.774 -5.207 1.069 1.00 0.00 23 CYS A N 2
ATOM 1069 C CA . CYS A 1 23 ? 2.564 -4.122 2.018 1.00 0.00 23 CYS A CA 2
ATOM 1070 C C . CYS A 1 23 ? 1.149 -3.566 1.887 1.00 0.00 23 CYS A C 2
ATOM 1071 O O . CYS A 1 23 ? 0.535 -3.159 2.873 1.00 0.00 23 CYS A O 2
ATOM 1078 N N . ILE A 1 24 ? 0.642 -3.549 0.659 1.00 0.00 24 ILE A N 2
ATOM 1079 C CA . ILE A 1 24 ? -0.697 -3.041 0.387 1.00 0.00 24 ILE A CA 2
ATOM 1080 C C . ILE A 1 24 ? -1.771 -4.049 0.790 1.00 0.00 24 ILE A C 2
ATOM 1081 O O . ILE A 1 24 ? -2.754 -3.692 1.437 1.00 0.00 24 ILE A O 2
ATOM 1097 N N . SER A 1 25 ? -1.584 -5.307 0.399 1.00 0.00 25 SER A N 2
ATOM 1098 C CA . SER A 1 25 ? -2.547 -6.354 0.721 1.00 0.00 25 SER A CA 2
ATOM 1099 C C . SER A 1 25 ? -2.593 -6.619 2.223 1.00 0.00 25 SER A C 2
ATOM 1100 O O . SER A 1 25 ? -3.669 -6.695 2.818 1.00 0.00 25 SER A O 2
ATOM 1108 N N . SER A 1 26 ? -1.421 -6.764 2.829 1.00 0.00 26 SER A N 2
ATOM 1109 C CA . SER A 1 26 ? -1.323 -7.028 4.261 1.00 0.00 26 SER A CA 2
ATOM 1110 C C . SER A 1 26 ? -1.928 -5.889 5.077 1.00 0.00 26 SER A C 2
ATOM 1111 O O . SER A 1 26 ? -2.675 -6.123 6.027 1.00 0.00 26 SER A O 2
ATOM 1119 N N . CYS A 1 27 ? -1.595 -4.656 4.708 1.00 0.00 27 CYS A N 2
ATOM 1120 C CA . CYS A 1 27 ? -2.103 -3.485 5.417 1.00 0.00 27 CYS A CA 2
ATOM 1121 C C . CYS A 1 27 ? -3.555 -3.193 5.047 1.00 0.00 27 CYS A C 2
ATOM 1122 O O . CYS A 1 27 ? -4.252 -2.473 5.761 1.00 0.00 27 CYS A O 2
ATOM 1129 N N . LYS A 1 28 ? -4.011 -3.756 3.930 1.00 0.00 28 LYS A N 2
ATOM 1130 C CA . LYS A 1 28 ? -5.384 -3.550 3.480 1.00 0.00 28 LYS A CA 2
ATOM 1131 C C . LYS A 1 28 ? -6.343 -4.499 4.193 1.00 0.00 28 LYS A C 2
ATOM 1132 O O . LYS A 1 28 ? -7.539 -4.228 4.293 1.00 0.00 28 LYS A O 2
ATOM 1151 N N . PHE A 1 29 ? -5.813 -5.615 4.687 1.00 0.00 29 PHE A N 2
ATOM 1152 C CA . PHE A 1 29 ? -6.624 -6.605 5.389 1.00 0.00 29 PHE A CA 2
ATOM 1153 C C . PHE A 1 29 ? -7.391 -5.970 6.547 1.00 0.00 29 PHE A C 2
ATOM 1154 O O . PHE A 1 29 ? -8.546 -6.312 6.800 1.00 0.00 29 PHE A O 2
ATOM 1171 N N . GLN A 1 30 ? -6.740 -5.048 7.250 1.00 0.00 30 GLN A N 2
ATOM 1172 C CA . GLN A 1 30 ? -7.365 -4.373 8.384 1.00 0.00 30 GLN A CA 2
ATOM 1173 C C . GLN A 1 30 ? -8.451 -3.400 7.922 1.00 0.00 30 GLN A C 2
ATOM 1174 O O . GLN A 1 30 ? -9.276 -2.957 8.720 1.00 0.00 30 GLN A O 2
ATOM 1188 N N . ASN A 1 31 ? -8.448 -3.073 6.631 1.00 0.00 31 ASN A N 2
ATOM 1189 C CA . ASN A 1 31 ? -9.435 -2.154 6.072 1.00 0.00 31 ASN A CA 2
ATOM 1190 C C . ASN A 1 31 ? -9.282 -0.758 6.667 1.00 0.00 31 ASN A C 2
ATOM 1191 O O . ASN A 1 31 ? -10.253 -0.010 6.778 1.00 0.00 31 ASN A O 2
ATOM 1202 N N . CYS A 1 32 ? -8.056 -0.415 7.050 1.00 0.00 32 CYS A N 2
ATOM 1203 C CA . CYS A 1 32 ? -7.773 0.891 7.634 1.00 0.00 32 CYS A CA 2
ATOM 1204 C C . CYS A 1 32 ? -6.306 1.269 7.443 1.00 0.00 32 CYS A C 2
ATOM 1205 O O . CYS A 1 32 ? -5.752 2.047 8.220 1.00 0.00 32 CYS A O 2
ATOM 1212 N N . GLY A 1 33 ? -5.679 0.713 6.410 1.00 0.00 33 GLY A N 2
ATOM 1213 C CA . GLY A 1 33 ? -4.282 1.007 6.149 1.00 0.00 33 GLY A CA 2
ATOM 1214 C C . GLY A 1 33 ? -3.862 0.685 4.726 1.00 0.00 33 GLY A C 2
ATOM 1215 O O . GLY A 1 33 ? -3.802 -0.483 4.342 1.00 0.00 33 GLY A O 2
ATOM 1219 N N . THR A 1 34 ? -3.555 1.718 3.947 1.00 0.00 34 THR A N 2
ATOM 1220 C CA . THR A 1 34 ? -3.122 1.529 2.569 1.00 0.00 34 THR A CA 2
ATOM 1221 C C . THR A 1 34 ? -1.607 1.670 2.467 1.00 0.00 34 THR A C 2
ATOM 1222 O O . THR A 1 34 ? -1.042 2.693 2.854 1.00 0.00 34 THR A O 2
ATOM 1233 N N . GLY A 1 35 ? -0.953 0.632 1.955 1.00 0.00 35 GLY A N 2
ATOM 1234 C CA . GLY A 1 35 ? 0.491 0.656 1.822 1.00 0.00 35 GLY A CA 2
ATOM 1235 C C . GLY A 1 35 ? 0.955 1.435 0.608 1.00 0.00 35 GLY A C 2
ATOM 1236 O O . GLY A 1 35 ? 0.442 1.244 -0.495 1.00 0.00 35 GLY A O 2
ATOM 1240 N N . HIS A 1 36 ? 1.929 2.316 0.813 1.00 0.00 36 HIS A N 2
ATOM 1241 C CA . HIS A 1 36 ? 2.468 3.129 -0.271 1.00 0.00 36 HIS A CA 2
ATOM 1242 C C . HIS A 1 36 ? 3.978 3.283 -0.131 1.00 0.00 36 HIS A C 2
ATOM 1243 O O . HIS A 1 36 ? 4.499 3.412 0.977 1.00 0.00 36 HIS A O 2
ATOM 1258 N N . CYS A 1 37 ? 4.677 3.270 -1.262 1.00 0.00 37 CYS A N 2
ATOM 1259 C CA . CYS A 1 37 ? 6.128 3.409 -1.264 1.00 0.00 37 CYS A CA 2
ATOM 1260 C C . CYS A 1 37 ? 6.535 4.871 -1.116 1.00 0.00 37 CYS A C 2
ATOM 1261 O O . CYS A 1 37 ? 6.711 5.581 -2.106 1.00 0.00 37 CYS A O 2
ATOM 1268 N N . GLU A 1 38 ? 6.682 5.316 0.128 1.00 0.00 38 GLU A N 2
ATOM 1269 C CA . GLU A 1 38 ? 7.068 6.695 0.405 1.00 0.00 38 GLU A CA 2
ATOM 1270 C C . GLU A 1 38 ? 8.585 6.834 0.471 1.00 0.00 38 GLU A C 2
ATOM 1271 O O . GLU A 1 38 ? 9.309 5.838 0.505 1.00 0.00 38 GLU A O 2
ATOM 1283 N N . LYS A 1 39 ? 9.059 8.075 0.490 1.00 0.00 39 LYS A N 2
ATOM 1284 C CA . LYS A 1 39 ? 10.491 8.346 0.553 1.00 0.00 39 LYS A CA 2
ATOM 1285 C C . LYS A 1 39 ? 10.768 9.622 1.341 1.00 0.00 39 LYS A C 2
ATOM 1286 O O . LYS A 1 39 ? 10.131 10.652 1.116 1.00 0.00 39 LYS A O 2
ATOM 1305 N N . ARG A 1 40 ? 11.721 9.549 2.265 1.00 0.00 40 ARG A N 2
ATOM 1306 C CA . ARG A 1 40 ? 12.078 10.702 3.084 1.00 0.00 40 ARG A CA 2
ATOM 1307 C C . ARG A 1 40 ? 13.526 11.121 2.838 1.00 0.00 40 ARG A C 2
ATOM 1308 O O . ARG A 1 40 ? 13.795 11.999 2.019 1.00 0.00 40 ARG A O 2
ATOM 1329 N N . GLY A 1 41 ? 14.458 10.487 3.546 1.00 0.00 41 GLY A N 2
ATOM 1330 C CA . GLY A 1 41 ? 15.862 10.811 3.380 1.00 0.00 41 GLY A CA 2
ATOM 1331 C C . GLY A 1 41 ? 16.528 9.965 2.313 1.00 0.00 41 GLY A C 2
ATOM 1332 O O . GLY A 1 41 ? 17.665 9.523 2.481 1.00 0.00 41 GLY A O 2
ATOM 1336 N N . GLY A 1 42 ? 15.817 9.732 1.214 1.00 0.00 42 GLY A N 2
ATOM 1337 C CA . GLY A 1 42 ? 16.358 8.928 0.138 1.00 0.00 42 GLY A CA 2
ATOM 1338 C C . GLY A 1 42 ? 16.209 7.445 0.405 1.00 0.00 42 GLY A C 2
ATOM 1339 O O . GLY A 1 42 ? 17.016 6.639 -0.055 1.00 0.00 42 GLY A O 2
ATOM 1343 N N . ARG A 1 43 ? 15.172 7.086 1.155 1.00 0.00 43 ARG A N 2
ATOM 1344 C CA . ARG A 1 43 ? 14.919 5.689 1.489 1.00 0.00 43 ARG A CA 2
ATOM 1345 C C . ARG A 1 43 ? 13.427 5.369 1.402 1.00 0.00 43 ARG A C 2
ATOM 1346 O O . ARG A 1 43 ? 12.588 6.193 1.760 1.00 0.00 43 ARG A O 2
ATOM 1367 N N . PRO A 1 44 ? 13.078 4.160 0.923 1.00 0.00 44 PRO A N 2
ATOM 1368 C CA . PRO A 1 44 ? 11.680 3.740 0.793 1.00 0.00 44 PRO A CA 2
ATOM 1369 C C . PRO A 1 44 ? 11.014 3.510 2.145 1.00 0.00 44 PRO A C 2
ATOM 1370 O O . PRO A 1 44 ? 11.687 3.268 3.147 1.00 0.00 44 PRO A O 2
ATOM 1381 N N . THR A 1 45 ? 9.687 3.586 2.166 1.00 0.00 45 THR A N 2
ATOM 1382 C CA . THR A 1 45 ? 8.928 3.386 3.395 1.00 0.00 45 THR A CA 2
ATOM 1383 C C . THR A 1 45 ? 7.538 2.836 3.093 1.00 0.00 45 THR A C 2
ATOM 1384 O O . THR A 1 45 ? 6.887 3.259 2.138 1.00 0.00 45 THR A O 2
ATOM 1395 N N . CYS A 1 46 ? 7.091 1.889 3.911 1.00 0.00 46 CYS A N 2
ATOM 1396 C CA . CYS A 1 46 ? 5.778 1.281 3.730 1.00 0.00 46 CYS A CA 2
ATOM 1397 C C . CYS A 1 46 ? 4.740 1.949 4.627 1.00 0.00 46 CYS A C 2
ATOM 1398 O O . CYS A 1 46 ? 4.438 1.458 5.714 1.00 0.00 46 CYS A O 2
ATOM 1405 N N . VAL A 1 47 ? 4.195 3.069 4.162 1.00 0.00 47 VAL A N 2
ATOM 1406 C CA . VAL A 1 47 ? 3.188 3.799 4.922 1.00 0.00 47 VAL A CA 2
ATOM 1407 C C . VAL A 1 47 ? 1.817 3.154 4.768 1.00 0.00 47 VAL A C 2
ATOM 1408 O O . VAL A 1 47 ? 1.273 3.089 3.666 1.00 0.00 47 VAL A O 2
ATOM 1421 N N . CYS A 1 48 ? 1.265 2.671 5.877 1.00 0.00 48 CYS A N 2
ATOM 1422 C CA . CYS A 1 48 ? -0.042 2.023 5.858 1.00 0.00 48 CYS A CA 2
ATOM 1423 C C . CYS A 1 48 ? -1.080 2.842 6.619 1.00 0.00 48 CYS A C 2
ATOM 1424 O O . CYS A 1 48 ? -1.076 2.883 7.848 1.00 0.00 48 CYS A O 2
ATOM 1431 N N . ASP A 1 49 ? -1.971 3.488 5.874 1.00 0.00 49 ASP A N 2
ATOM 1432 C CA . ASP A 1 49 ? -3.025 4.304 6.469 1.00 0.00 49 ASP A CA 2
ATOM 1433 C C . ASP A 1 49 ? -4.206 4.433 5.513 1.00 0.00 49 ASP A C 2
ATOM 1434 O O . ASP A 1 49 ? -4.066 4.956 4.411 1.00 0.00 49 ASP A O 2
ATOM 1443 N N . ARG A 1 50 ? -5.366 3.936 5.932 1.00 0.00 50 ARG A N 2
ATOM 1444 C CA . ARG A 1 50 ? -6.561 3.991 5.098 1.00 0.00 50 ARG A CA 2
ATOM 1445 C C . ARG A 1 50 ? -7.823 3.815 5.934 1.00 0.00 50 ARG A C 2
ATOM 1446 O O . ARG A 1 50 ? -8.798 3.214 5.484 1.00 0.00 50 ARG A O 2
ATOM 1467 N N . CYS A 1 51 ? -7.802 4.340 7.154 1.00 0.00 51 CYS A N 2
ATOM 1468 C CA . CYS A 1 51 ? -8.949 4.234 8.044 1.00 0.00 51 CYS A CA 2
ATOM 1469 C C . CYS A 1 51 ? -9.870 5.440 7.892 1.00 0.00 51 CYS A C 2
ATOM 1470 O O . CYS A 1 51 ? -10.187 6.122 8.868 1.00 0.00 51 CYS A O 2
ATOM 1477 N N . GLY A 1 52 ? -10.296 5.701 6.661 1.00 0.00 52 GLY A N 2
ATOM 1478 C CA . GLY A 1 52 ? -11.177 6.826 6.403 1.00 0.00 52 GLY A CA 2
ATOM 1479 C C . GLY A 1 52 ? -10.758 7.624 5.183 1.00 0.00 52 GLY A C 2
ATOM 1480 O O . GLY A 1 52 ? -10.803 7.123 4.060 1.00 0.00 52 GLY A O 2
ATOM 1484 N N . ARG A 1 53 ? -10.348 8.868 5.405 1.00 0.00 53 ARG A N 2
ATOM 1485 C CA . ARG A 1 53 ? -9.919 9.738 4.317 1.00 0.00 53 ARG A CA 2
ATOM 1486 C C . ARG A 1 53 ? -11.048 9.951 3.313 1.00 0.00 53 ARG A C 2
ATOM 1487 O O . ARG A 1 53 ? -11.203 9.104 2.408 1.00 0.00 53 ARG A O 2
ATOM 1509 N N . ALA A 1 1 ? -2.955 1.225 -9.393 1.00 0.00 1 ALA A N 3
ATOM 1510 C CA . ALA A 1 1 ? -1.791 2.142 -9.503 1.00 0.00 1 ALA A CA 3
ATOM 1511 C C . ALA A 1 1 ? -1.142 2.039 -10.879 1.00 0.00 1 ALA A C 3
ATOM 1512 O O . ALA A 1 1 ? -0.266 1.203 -11.102 1.00 0.00 1 ALA A O 3
ATOM 1521 N N . VAL A 1 2 ? -1.576 2.894 -11.799 1.00 0.00 2 VAL A N 3
ATOM 1522 C CA . VAL A 1 2 ? -1.037 2.900 -13.152 1.00 0.00 2 VAL A CA 3
ATOM 1523 C C . VAL A 1 2 ? -0.171 4.133 -13.394 1.00 0.00 2 VAL A C 3
ATOM 1524 O O . VAL A 1 2 ? 0.896 4.046 -14.001 1.00 0.00 2 VAL A O 3
ATOM 1537 N N . ASP A 1 3 ? -0.638 5.281 -12.913 1.00 0.00 3 ASP A N 3
ATOM 1538 C CA . ASP A 1 3 ? 0.093 6.533 -13.076 1.00 0.00 3 ASP A CA 3
ATOM 1539 C C . ASP A 1 3 ? 0.658 7.010 -11.742 1.00 0.00 3 ASP A C 3
ATOM 1540 O O . ASP A 1 3 ? 1.769 7.538 -11.681 1.00 0.00 3 ASP A O 3
ATOM 1549 N N . PHE A 1 4 ? -0.114 6.824 -10.677 1.00 0.00 4 PHE A N 3
ATOM 1550 C CA . PHE A 1 4 ? 0.309 7.236 -9.344 1.00 0.00 4 PHE A CA 3
ATOM 1551 C C . PHE A 1 4 ? 1.438 6.348 -8.832 1.00 0.00 4 PHE A C 3
ATOM 1552 O O . PHE A 1 4 ? 1.194 5.320 -8.199 1.00 0.00 4 PHE A O 3
ATOM 1569 N N . SER A 1 5 ? 2.674 6.751 -9.110 1.00 0.00 5 SER A N 3
ATOM 1570 C CA . SER A 1 5 ? 3.840 5.991 -8.676 1.00 0.00 5 SER A CA 3
ATOM 1571 C C . SER A 1 5 ? 4.481 6.632 -7.450 1.00 0.00 5 SER A C 3
ATOM 1572 O O . SER A 1 5 ? 3.973 7.617 -6.915 1.00 0.00 5 SER A O 3
ATOM 1580 N N . SER A 1 6 ? 5.600 6.066 -7.009 1.00 0.00 6 SER A N 3
ATOM 1581 C CA . SER A 1 6 ? 6.311 6.583 -5.844 1.00 0.00 6 SER A CA 3
ATOM 1582 C C . SER A 1 6 ? 7.596 5.801 -5.599 1.00 0.00 6 SER A C 3
ATOM 1583 O O . SER A 1 6 ? 8.632 6.377 -5.263 1.00 0.00 6 SER A O 3
ATOM 1591 N N . CYS A 1 7 ? 7.524 4.485 -5.769 1.00 0.00 7 CYS A N 3
ATOM 1592 C CA . CYS A 1 7 ? 8.682 3.622 -5.567 1.00 0.00 7 CYS A CA 3
ATOM 1593 C C . CYS A 1 7 ? 9.420 3.384 -6.882 1.00 0.00 7 CYS A C 3
ATOM 1594 O O . CYS A 1 7 ? 9.769 2.252 -7.217 1.00 0.00 7 CYS A O 3
ATOM 1601 N N . ALA A 1 8 ? 9.655 4.463 -7.624 1.00 0.00 8 ALA A N 3
ATOM 1602 C CA . ALA A 1 8 ? 10.351 4.376 -8.903 1.00 0.00 8 ALA A CA 3
ATOM 1603 C C . ALA A 1 8 ? 11.831 4.054 -8.713 1.00 0.00 8 ALA A C 3
ATOM 1604 O O . ALA A 1 8 ? 12.494 3.583 -9.636 1.00 0.00 8 ALA A O 3
ATOM 1611 N N . ARG A 1 9 ? 12.345 4.310 -7.512 1.00 0.00 9 ARG A N 3
ATOM 1612 C CA . ARG A 1 9 ? 13.749 4.047 -7.207 1.00 0.00 9 ARG A CA 3
ATOM 1613 C C . ARG A 1 9 ? 14.128 2.611 -7.560 1.00 0.00 9 ARG A C 3
ATOM 1614 O O . ARG A 1 9 ? 15.095 2.374 -8.284 1.00 0.00 9 ARG A O 3
ATOM 1635 N N . MET A 1 10 ? 13.360 1.657 -7.044 1.00 0.00 10 MET A N 3
ATOM 1636 C CA . MET A 1 10 ? 13.615 0.245 -7.304 1.00 0.00 10 MET A CA 3
ATOM 1637 C C . MET A 1 10 ? 15.001 -0.158 -6.809 1.00 0.00 10 MET A C 3
ATOM 1638 O O . MET A 1 10 ? 15.728 -0.885 -7.486 1.00 0.00 10 MET A O 3
ATOM 1652 N N . ASP A 1 11 ? 15.360 0.317 -5.621 1.00 0.00 11 ASP A N 3
ATOM 1653 C CA . ASP A 1 11 ? 16.658 0.007 -5.033 1.00 0.00 11 ASP A CA 3
ATOM 1654 C C . ASP A 1 11 ? 16.723 -1.452 -4.589 1.00 0.00 11 ASP A C 3
ATOM 1655 O O . ASP A 1 11 ? 17.801 -2.042 -4.519 1.00 0.00 11 ASP A O 3
ATOM 1664 N N . VAL A 1 12 ? 15.563 -2.031 -4.290 1.00 0.00 12 VAL A N 3
ATOM 1665 C CA . VAL A 1 12 ? 15.489 -3.420 -3.854 1.00 0.00 12 VAL A CA 3
ATOM 1666 C C . VAL A 1 12 ? 16.170 -4.354 -4.850 1.00 0.00 12 VAL A C 3
ATOM 1667 O O . VAL A 1 12 ? 16.307 -4.025 -6.029 1.00 0.00 12 VAL A O 3
ATOM 1680 N N . PRO A 1 13 ? 16.606 -5.538 -4.387 1.00 0.00 13 PRO A N 3
ATOM 1681 C CA . PRO A 1 13 ? 17.275 -6.526 -5.239 1.00 0.00 13 PRO A CA 3
ATOM 1682 C C . PRO A 1 13 ? 16.511 -6.788 -6.532 1.00 0.00 13 PRO A C 3
ATOM 1683 O O . PRO A 1 13 ? 17.107 -7.080 -7.569 1.00 0.00 13 PRO A O 3
ATOM 1694 N N . GLY A 1 14 ? 15.188 -6.683 -6.464 1.00 0.00 14 GLY A N 3
ATOM 1695 C CA . GLY A 1 14 ? 14.365 -6.912 -7.636 1.00 0.00 14 GLY A CA 3
ATOM 1696 C C . GLY A 1 14 ? 12.998 -7.472 -7.290 1.00 0.00 14 GLY A C 3
ATOM 1697 O O . GLY A 1 14 ? 12.507 -8.382 -7.959 1.00 0.00 14 GLY A O 3
ATOM 1701 N N . LEU A 1 15 ? 12.381 -6.927 -6.246 1.00 0.00 15 LEU A N 3
ATOM 1702 C CA . LEU A 1 15 ? 11.062 -7.378 -5.820 1.00 0.00 15 LEU A CA 3
ATOM 1703 C C . LEU A 1 15 ? 10.192 -6.204 -5.377 1.00 0.00 15 LEU A C 3
ATOM 1704 O O . LEU A 1 15 ? 9.228 -6.380 -4.633 1.00 0.00 15 LEU A O 3
ATOM 1720 N N . SER A 1 16 ? 10.539 -5.004 -5.838 1.00 0.00 16 SER A N 3
ATOM 1721 C CA . SER A 1 16 ? 9.787 -3.801 -5.485 1.00 0.00 16 SER A CA 3
ATOM 1722 C C . SER A 1 16 ? 8.302 -3.970 -5.793 1.00 0.00 16 SER A C 3
ATOM 1723 O O . SER A 1 16 ? 7.452 -3.360 -5.145 1.00 0.00 16 SER A O 3
ATOM 1731 N N . LYS A 1 17 ? 7.997 -4.800 -6.786 1.00 0.00 17 LYS A N 3
ATOM 1732 C CA . LYS A 1 17 ? 6.614 -5.045 -7.178 1.00 0.00 17 LYS A CA 3
ATOM 1733 C C . LYS A 1 17 ? 5.891 -5.881 -6.126 1.00 0.00 17 LYS A C 3
ATOM 1734 O O . LYS A 1 17 ? 4.809 -5.517 -5.665 1.00 0.00 17 LYS A O 3
ATOM 1753 N N . VAL A 1 18 ? 6.496 -7.003 -5.754 1.00 0.00 18 VAL A N 3
ATOM 1754 C CA . VAL A 1 18 ? 5.912 -7.893 -4.757 1.00 0.00 18 VAL A CA 3
ATOM 1755 C C . VAL A 1 18 ? 5.980 -7.278 -3.364 1.00 0.00 18 VAL A C 3
ATOM 1756 O O . VAL A 1 18 ? 5.135 -7.552 -2.512 1.00 0.00 18 VAL A O 3
ATOM 1769 N N . ALA A 1 19 ? 6.992 -6.446 -3.139 1.00 0.00 19 ALA A N 3
ATOM 1770 C CA . ALA A 1 19 ? 7.172 -5.792 -1.848 1.00 0.00 19 ALA A CA 3
ATOM 1771 C C . ALA A 1 19 ? 6.013 -4.849 -1.541 1.00 0.00 19 ALA A C 3
ATOM 1772 O O . ALA A 1 19 ? 5.608 -4.701 -0.387 1.00 0.00 19 ALA A O 3
ATOM 1779 N N . GLN A 1 20 ? 5.466 -4.229 -2.582 1.00 0.00 20 GLN A N 3
ATOM 1780 C CA . GLN A 1 20 ? 4.348 -3.320 -2.421 1.00 0.00 20 GLN A CA 3
ATOM 1781 C C . GLN A 1 20 ? 3.050 -4.090 -2.550 1.00 0.00 20 GLN A C 3
ATOM 1782 O O . GLN A 1 20 ? 2.000 -3.645 -2.087 1.00 0.00 20 GLN A O 3
ATOM 1796 N N . GLY A 1 21 ? 3.134 -5.259 -3.178 1.00 0.00 21 GLY A N 3
ATOM 1797 C CA . GLY A 1 21 ? 1.965 -6.077 -3.348 1.00 0.00 21 GLY A CA 3
ATOM 1798 C C . GLY A 1 21 ? 1.543 -6.725 -2.050 1.00 0.00 21 GLY A C 3
ATOM 1799 O O . GLY A 1 21 ? 0.354 -6.898 -1.780 1.00 0.00 21 GLY A O 3
ATOM 1803 N N . LEU A 1 22 ? 2.534 -7.066 -1.243 1.00 0.00 22 LEU A N 3
ATOM 1804 C CA . LEU A 1 22 ? 2.295 -7.690 0.050 1.00 0.00 22 LEU A CA 3
ATOM 1805 C C . LEU A 1 22 ? 2.025 -6.632 1.113 1.00 0.00 22 LEU A C 3
ATOM 1806 O O . LEU A 1 22 ? 1.160 -6.810 1.970 1.00 0.00 22 LEU A O 3
ATOM 1822 N N . CYS A 1 23 ? 2.761 -5.525 1.050 1.00 0.00 23 CYS A N 3
ATOM 1823 C CA . CYS A 1 23 ? 2.580 -4.443 2.010 1.00 0.00 23 CYS A CA 3
ATOM 1824 C C . CYS A 1 23 ? 1.181 -3.850 1.881 1.00 0.00 23 CYS A C 3
ATOM 1825 O O . CYS A 1 23 ? 0.541 -3.513 2.878 1.00 0.00 23 CYS A O 3
ATOM 1832 N N . ILE A 1 24 ? 0.715 -3.724 0.641 1.00 0.00 24 ILE A N 3
ATOM 1833 C CA . ILE A 1 24 ? -0.604 -3.169 0.373 1.00 0.00 24 ILE A CA 3
ATOM 1834 C C . ILE A 1 24 ? -1.712 -4.134 0.788 1.00 0.00 24 ILE A C 3
ATOM 1835 O O . ILE A 1 24 ? -2.652 -3.746 1.482 1.00 0.00 24 ILE A O 3
ATOM 1851 N N . SER A 1 25 ? -1.600 -5.391 0.363 1.00 0.00 25 SER A N 3
ATOM 1852 C CA . SER A 1 25 ? -2.598 -6.401 0.695 1.00 0.00 25 SER A CA 3
ATOM 1853 C C . SER A 1 25 ? -2.659 -6.637 2.200 1.00 0.00 25 SER A C 3
ATOM 1854 O O . SER A 1 25 ? -3.734 -6.619 2.798 1.00 0.00 25 SER A O 3
ATOM 1862 N N . SER A 1 26 ? -1.497 -6.861 2.806 1.00 0.00 26 SER A N 3
ATOM 1863 C CA . SER A 1 26 ? -1.416 -7.102 4.242 1.00 0.00 26 SER A CA 3
ATOM 1864 C C . SER A 1 26 ? -2.050 -5.958 5.026 1.00 0.00 26 SER A C 3
ATOM 1865 O O . SER A 1 26 ? -2.708 -6.180 6.044 1.00 0.00 26 SER A O 3
ATOM 1873 N N . CYS A 1 27 ? -1.850 -4.734 4.549 1.00 0.00 27 CYS A N 3
ATOM 1874 C CA . CYS A 1 27 ? -2.403 -3.558 5.209 1.00 0.00 27 CYS A CA 3
ATOM 1875 C C . CYS A 1 27 ? -3.845 -3.296 4.772 1.00 0.00 27 CYS A C 3
ATOM 1876 O O . CYS A 1 27 ? -4.536 -2.463 5.360 1.00 0.00 27 CYS A O 3
ATOM 1883 N N . LYS A 1 28 ? -4.296 -4.008 3.742 1.00 0.00 28 LYS A N 3
ATOM 1884 C CA . LYS A 1 28 ? -5.657 -3.843 3.240 1.00 0.00 28 LYS A CA 3
ATOM 1885 C C . LYS A 1 28 ? -6.636 -4.713 4.024 1.00 0.00 28 LYS A C 3
ATOM 1886 O O . LYS A 1 28 ? -7.825 -4.404 4.111 1.00 0.00 28 LYS A O 3
ATOM 1905 N N . PHE A 1 29 ? -6.131 -5.806 4.591 1.00 0.00 29 PHE A N 3
ATOM 1906 C CA . PHE A 1 29 ? -6.961 -6.723 5.365 1.00 0.00 29 PHE A CA 3
ATOM 1907 C C . PHE A 1 29 ? -7.683 -5.996 6.497 1.00 0.00 29 PHE A C 3
ATOM 1908 O O . PHE A 1 29 ? -8.773 -6.394 6.907 1.00 0.00 29 PHE A O 3
ATOM 1925 N N . GLN A 1 30 ? -7.067 -4.930 7.000 1.00 0.00 30 GLN A N 3
ATOM 1926 C CA . GLN A 1 30 ? -7.654 -4.153 8.087 1.00 0.00 30 GLN A CA 3
ATOM 1927 C C . GLN A 1 30 ? -8.668 -3.138 7.561 1.00 0.00 30 GLN A C 3
ATOM 1928 O O . GLN A 1 30 ? -9.479 -2.610 8.322 1.00 0.00 30 GLN A O 3
ATOM 1942 N N . ASN A 1 31 ? -8.617 -2.863 6.261 1.00 0.00 31 ASN A N 3
ATOM 1943 C CA . ASN A 1 31 ? -9.534 -1.907 5.647 1.00 0.00 31 ASN A CA 3
ATOM 1944 C C . ASN A 1 31 ? -9.384 -0.530 6.284 1.00 0.00 31 ASN A C 3
ATOM 1945 O O . ASN A 1 31 ? -10.333 0.254 6.327 1.00 0.00 31 ASN A O 3
ATOM 1956 N N . CYS A 1 32 ? -8.185 -0.243 6.781 1.00 0.00 32 CYS A N 3
ATOM 1957 C CA . CYS A 1 32 ? -7.903 1.036 7.421 1.00 0.00 32 CYS A CA 3
ATOM 1958 C C . CYS A 1 32 ? -6.425 1.390 7.293 1.00 0.00 32 CYS A C 3
ATOM 1959 O O . CYS A 1 32 ? -5.883 2.134 8.111 1.00 0.00 32 CYS A O 3
ATOM 1966 N N . GLY A 1 33 ? -5.775 0.850 6.266 1.00 0.00 33 GLY A N 3
ATOM 1967 C CA . GLY A 1 33 ? -4.364 1.120 6.061 1.00 0.00 33 GLY A CA 3
ATOM 1968 C C . GLY A 1 33 ? -3.905 0.833 4.642 1.00 0.00 33 GLY A C 3
ATOM 1969 O O . GLY A 1 33 ? -3.832 -0.324 4.230 1.00 0.00 33 GLY A O 3
ATOM 1973 N N . THR A 1 34 ? -3.580 1.886 3.897 1.00 0.00 34 THR A N 3
ATOM 1974 C CA . THR A 1 34 ? -3.111 1.735 2.526 1.00 0.00 34 THR A CA 3
ATOM 1975 C C . THR A 1 34 ? -1.593 1.864 2.467 1.00 0.00 34 THR A C 3
ATOM 1976 O O . THR A 1 34 ? -1.029 2.860 2.921 1.00 0.00 34 THR A O 3
ATOM 1987 N N . GLY A 1 35 ? -0.938 0.849 1.915 1.00 0.00 35 GLY A N 3
ATOM 1988 C CA . GLY A 1 35 ? 0.511 0.868 1.817 1.00 0.00 35 GLY A CA 3
ATOM 1989 C C . GLY A 1 35 ? 1.006 1.705 0.654 1.00 0.00 35 GLY A C 3
ATOM 1990 O O . GLY A 1 35 ? 0.504 1.591 -0.464 1.00 0.00 35 GLY A O 3
ATOM 1994 N N . HIS A 1 36 ? 1.997 2.550 0.920 1.00 0.00 36 HIS A N 3
ATOM 1995 C CA . HIS A 1 36 ? 2.566 3.412 -0.109 1.00 0.00 36 HIS A CA 3
ATOM 1996 C C . HIS A 1 36 ? 4.064 3.605 0.113 1.00 0.00 36 HIS A C 3
ATOM 1997 O O . HIS A 1 36 ? 4.526 3.693 1.252 1.00 0.00 36 HIS A O 3
ATOM 2012 N N . CYS A 1 37 ? 4.817 3.668 -0.979 1.00 0.00 37 CYS A N 3
ATOM 2013 C CA . CYS A 1 37 ? 6.263 3.851 -0.900 1.00 0.00 37 CYS A CA 3
ATOM 2014 C C . CYS A 1 37 ? 6.613 5.316 -0.661 1.00 0.00 37 CYS A C 3
ATOM 2015 O O . CYS A 1 37 ? 6.669 6.113 -1.599 1.00 0.00 37 CYS A O 3
ATOM 2022 N N . GLU A 1 38 ? 6.849 5.665 0.599 1.00 0.00 38 GLU A N 3
ATOM 2023 C CA . GLU A 1 38 ? 7.195 7.034 0.961 1.00 0.00 38 GLU A CA 3
ATOM 2024 C C . GLU A 1 38 ? 8.708 7.202 1.069 1.00 0.00 38 GLU A C 3
ATOM 2025 O O . GLU A 1 38 ? 9.384 6.408 1.722 1.00 0.00 38 GLU A O 3
ATOM 2037 N N . LYS A 1 39 ? 9.233 8.237 0.423 1.00 0.00 39 LYS A N 3
ATOM 2038 C CA . LYS A 1 39 ? 10.666 8.504 0.448 1.00 0.00 39 LYS A CA 3
ATOM 2039 C C . LYS A 1 39 ? 10.944 9.947 0.856 1.00 0.00 39 LYS A C 3
ATOM 2040 O O . LYS A 1 39 ? 10.405 10.884 0.267 1.00 0.00 39 LYS A O 3
ATOM 2059 N N . ARG A 1 40 ? 11.791 10.118 1.867 1.00 0.00 40 ARG A N 3
ATOM 2060 C CA . ARG A 1 40 ? 12.139 11.449 2.351 1.00 0.00 40 ARG A CA 3
ATOM 2061 C C . ARG A 1 40 ? 13.633 11.713 2.189 1.00 0.00 40 ARG A C 3
ATOM 2062 O O . ARG A 1 40 ? 14.056 12.357 1.228 1.00 0.00 40 ARG A O 3
ATOM 2083 N N . GLY A 1 41 ? 14.428 11.208 3.127 1.00 0.00 41 GLY A N 3
ATOM 2084 C CA . GLY A 1 41 ? 15.865 11.399 3.058 1.00 0.00 41 GLY A CA 3
ATOM 2085 C C . GLY A 1 41 ? 16.553 10.288 2.291 1.00 0.00 41 GLY A C 3
ATOM 2086 O O . GLY A 1 41 ? 17.546 9.728 2.753 1.00 0.00 41 GLY A O 3
ATOM 2090 N N . GLY A 1 42 ? 16.018 9.966 1.118 1.00 0.00 42 GLY A N 3
ATOM 2091 C CA . GLY A 1 42 ? 16.593 8.913 0.306 1.00 0.00 42 GLY A CA 3
ATOM 2092 C C . GLY A 1 42 ? 16.375 7.542 0.913 1.00 0.00 42 GLY A C 3
ATOM 2093 O O . GLY A 1 42 ? 17.206 6.647 0.759 1.00 0.00 42 GLY A O 3
ATOM 2097 N N . ARG A 1 43 ? 15.255 7.380 1.611 1.00 0.00 43 ARG A N 3
ATOM 2098 C CA . ARG A 1 43 ? 14.932 6.109 2.249 1.00 0.00 43 ARG A CA 3
ATOM 2099 C C . ARG A 1 43 ? 13.446 5.782 2.106 1.00 0.00 43 ARG A C 3
ATOM 2100 O O . ARG A 1 43 ? 12.602 6.417 2.739 1.00 0.00 43 ARG A O 3
ATOM 2121 N N . PRO A 1 44 ? 13.102 4.783 1.271 1.00 0.00 44 PRO A N 3
ATOM 2122 C CA . PRO A 1 44 ? 11.709 4.382 1.057 1.00 0.00 44 PRO A CA 3
ATOM 2123 C C . PRO A 1 44 ? 11.139 3.607 2.241 1.00 0.00 44 PRO A C 3
ATOM 2124 O O . PRO A 1 44 ? 11.862 2.889 2.932 1.00 0.00 44 PRO A O 3
ATOM 2135 N N . THR A 1 45 ? 9.838 3.756 2.469 1.00 0.00 45 THR A N 3
ATOM 2136 C CA . THR A 1 45 ? 9.170 3.070 3.568 1.00 0.00 45 THR A CA 3
ATOM 2137 C C . THR A 1 45 ? 7.784 2.593 3.146 1.00 0.00 45 THR A C 3
ATOM 2138 O O . THR A 1 45 ? 7.334 2.869 2.034 1.00 0.00 45 THR A O 3
ATOM 2149 N N . CYS A 1 46 ? 7.112 1.874 4.040 1.00 0.00 46 CYS A N 3
ATOM 2150 C CA . CYS A 1 46 ? 5.777 1.360 3.757 1.00 0.00 46 CYS A CA 3
ATOM 2151 C C . CYS A 1 46 ? 4.747 1.960 4.707 1.00 0.00 46 CYS A C 3
ATOM 2152 O O . CYS A 1 46 ? 4.427 1.375 5.742 1.00 0.00 46 CYS A O 3
ATOM 2159 N N . VAL A 1 47 ? 4.229 3.130 4.349 1.00 0.00 47 VAL A N 3
ATOM 2160 C CA . VAL A 1 47 ? 3.231 3.806 5.168 1.00 0.00 47 VAL A CA 3
ATOM 2161 C C . VAL A 1 47 ? 1.848 3.204 4.943 1.00 0.00 47 VAL A C 3
ATOM 2162 O O . VAL A 1 47 ? 1.347 3.182 3.818 1.00 0.00 47 VAL A O 3
ATOM 2175 N N . CYS A 1 48 ? 1.238 2.709 6.015 1.00 0.00 48 CYS A N 3
ATOM 2176 C CA . CYS A 1 48 ? -0.083 2.098 5.926 1.00 0.00 48 CYS A CA 3
ATOM 2177 C C . CYS A 1 48 ? -1.124 2.912 6.688 1.00 0.00 48 CYS A C 3
ATOM 2178 O O . CYS A 1 48 ? -1.125 2.946 7.918 1.00 0.00 48 CYS A O 3
ATOM 2185 N N . ASP A 1 49 ? -2.014 3.560 5.943 1.00 0.00 49 ASP A N 3
ATOM 2186 C CA . ASP A 1 49 ? -3.071 4.372 6.537 1.00 0.00 49 ASP A CA 3
ATOM 2187 C C . ASP A 1 49 ? -4.216 4.561 5.547 1.00 0.00 49 ASP A C 3
ATOM 2188 O O . ASP A 1 49 ? -4.026 5.122 4.471 1.00 0.00 49 ASP A O 3
ATOM 2197 N N . ARG A 1 50 ? -5.400 4.076 5.906 1.00 0.00 50 ARG A N 3
ATOM 2198 C CA . ARG A 1 50 ? -6.562 4.192 5.033 1.00 0.00 50 ARG A CA 3
ATOM 2199 C C . ARG A 1 50 ? -7.859 4.014 5.814 1.00 0.00 50 ARG A C 3
ATOM 2200 O O . ARG A 1 50 ? -8.833 3.464 5.299 1.00 0.00 50 ARG A O 3
ATOM 2221 N N . CYS A 1 51 ? -7.870 4.481 7.057 1.00 0.00 51 CYS A N 3
ATOM 2222 C CA . CYS A 1 51 ? -9.055 4.367 7.897 1.00 0.00 51 CYS A CA 3
ATOM 2223 C C . CYS A 1 51 ? -9.952 5.589 7.744 1.00 0.00 51 CYS A C 3
ATOM 2224 O O . CYS A 1 51 ? -9.472 6.720 7.668 1.00 0.00 51 CYS A O 3
ATOM 2231 N N . GLY A 1 52 ? -11.261 5.354 7.698 1.00 0.00 52 GLY A N 3
ATOM 2232 C CA . GLY A 1 52 ? -12.207 6.444 7.553 1.00 0.00 52 GLY A CA 3
ATOM 2233 C C . GLY A 1 52 ? -13.346 6.101 6.613 1.00 0.00 52 GLY A C 3
ATOM 2234 O O . GLY A 1 52 ? -13.129 5.849 5.429 1.00 0.00 52 GLY A O 3
ATOM 2238 N N . ARG A 1 53 ? -14.566 6.090 7.143 1.00 0.00 53 ARG A N 3
ATOM 2239 C CA . ARG A 1 53 ? -15.744 5.774 6.344 1.00 0.00 53 ARG A CA 3
ATOM 2240 C C . ARG A 1 53 ? -15.657 4.358 5.781 1.00 0.00 53 ARG A C 3
ATOM 2241 O O . ARG A 1 53 ? -16.315 4.089 4.755 1.00 0.00 53 ARG A O 3
ATOM 2263 N N . ALA A 1 1 ? -1.286 18.433 -8.285 1.00 0.00 1 ALA A N 4
ATOM 2264 C CA . ALA A 1 1 ? -1.635 17.824 -6.975 1.00 0.00 1 ALA A CA 4
ATOM 2265 C C . ALA A 1 1 ? -0.829 16.553 -6.731 1.00 0.00 1 ALA A C 4
ATOM 2266 O O . ALA A 1 1 ? -1.119 15.502 -7.303 1.00 0.00 1 ALA A O 4
ATOM 2275 N N . VAL A 1 2 ? 0.185 16.656 -5.877 1.00 0.00 2 VAL A N 4
ATOM 2276 C CA . VAL A 1 2 ? 1.033 15.515 -5.557 1.00 0.00 2 VAL A CA 4
ATOM 2277 C C . VAL A 1 2 ? 0.408 14.658 -4.459 1.00 0.00 2 VAL A C 4
ATOM 2278 O O . VAL A 1 2 ? 0.999 14.459 -3.397 1.00 0.00 2 VAL A O 4
ATOM 2291 N N . ASP A 1 3 ? -0.793 14.152 -4.722 1.00 0.00 3 ASP A N 4
ATOM 2292 C CA . ASP A 1 3 ? -1.499 13.316 -3.759 1.00 0.00 3 ASP A CA 4
ATOM 2293 C C . ASP A 1 3 ? -2.079 12.078 -4.434 1.00 0.00 3 ASP A C 4
ATOM 2294 O O . ASP A 1 3 ? -3.187 11.646 -4.114 1.00 0.00 3 ASP A O 4
ATOM 2303 N N . PHE A 1 4 ? -1.325 11.512 -5.370 1.00 0.00 4 PHE A N 4
ATOM 2304 C CA . PHE A 1 4 ? -1.765 10.323 -6.091 1.00 0.00 4 PHE A CA 4
ATOM 2305 C C . PHE A 1 4 ? -0.576 9.579 -6.690 1.00 0.00 4 PHE A C 4
ATOM 2306 O O . PHE A 1 4 ? -0.669 9.019 -7.782 1.00 0.00 4 PHE A O 4
ATOM 2323 N N . SER A 1 5 ? 0.541 9.578 -5.969 1.00 0.00 5 SER A N 4
ATOM 2324 C CA . SER A 1 5 ? 1.748 8.903 -6.430 1.00 0.00 5 SER A CA 4
ATOM 2325 C C . SER A 1 5 ? 2.616 8.476 -5.250 1.00 0.00 5 SER A C 4
ATOM 2326 O O . SER A 1 5 ? 2.670 9.157 -4.227 1.00 0.00 5 SER A O 4
ATOM 2334 N N . SER A 1 6 ? 3.295 7.343 -5.402 1.00 0.00 6 SER A N 4
ATOM 2335 C CA . SER A 1 6 ? 4.161 6.825 -4.350 1.00 0.00 6 SER A CA 4
ATOM 2336 C C . SER A 1 6 ? 5.565 6.559 -4.884 1.00 0.00 6 SER A C 4
ATOM 2337 O O . SER A 1 6 ? 6.502 7.303 -4.593 1.00 0.00 6 SER A O 4
ATOM 2345 N N . CYS A 1 7 ? 5.704 5.493 -5.667 1.00 0.00 7 CYS A N 4
ATOM 2346 C CA . CYS A 1 7 ? 6.993 5.130 -6.242 1.00 0.00 7 CYS A CA 4
ATOM 2347 C C . CYS A 1 7 ? 7.069 5.539 -7.710 1.00 0.00 7 CYS A C 4
ATOM 2348 O O . CYS A 1 7 ? 7.641 4.826 -8.534 1.00 0.00 7 CYS A O 4
ATOM 2355 N N . ALA A 1 8 ? 6.488 6.692 -8.028 1.00 0.00 8 ALA A N 4
ATOM 2356 C CA . ALA A 1 8 ? 6.489 7.197 -9.395 1.00 0.00 8 ALA A CA 4
ATOM 2357 C C . ALA A 1 8 ? 7.912 7.359 -9.922 1.00 0.00 8 ALA A C 4
ATOM 2358 O O . ALA A 1 8 ? 8.153 7.251 -11.125 1.00 0.00 8 ALA A O 4
ATOM 2365 N N . ARG A 1 9 ? 8.848 7.619 -9.017 1.00 0.00 9 ARG A N 4
ATOM 2366 C CA . ARG A 1 9 ? 10.248 7.796 -9.392 1.00 0.00 9 ARG A CA 4
ATOM 2367 C C . ARG A 1 9 ? 10.788 6.550 -10.087 1.00 0.00 9 ARG A C 4
ATOM 2368 O O . ARG A 1 9 ? 11.568 6.645 -11.034 1.00 0.00 9 ARG A O 4
ATOM 2389 N N . MET A 1 10 ? 10.367 5.383 -9.610 1.00 0.00 10 MET A N 4
ATOM 2390 C CA . MET A 1 10 ? 10.810 4.118 -10.186 1.00 0.00 10 MET A CA 4
ATOM 2391 C C . MET A 1 10 ? 12.324 3.972 -10.076 1.00 0.00 10 MET A C 4
ATOM 2392 O O . MET A 1 10 ? 12.978 3.464 -10.987 1.00 0.00 10 MET A O 4
ATOM 2406 N N . ASP A 1 11 ? 12.876 4.418 -8.952 1.00 0.00 11 ASP A N 4
ATOM 2407 C CA . ASP A 1 11 ? 14.313 4.335 -8.720 1.00 0.00 11 ASP A CA 4
ATOM 2408 C C . ASP A 1 11 ? 14.642 3.208 -7.747 1.00 0.00 11 ASP A C 4
ATOM 2409 O O . ASP A 1 11 ? 15.594 3.301 -6.973 1.00 0.00 11 ASP A O 4
ATOM 2418 N N . VAL A 1 12 ? 13.847 2.144 -7.792 1.00 0.00 12 VAL A N 4
ATOM 2419 C CA . VAL A 1 12 ? 14.052 0.999 -6.915 1.00 0.00 12 VAL A CA 4
ATOM 2420 C C . VAL A 1 12 ? 14.920 -0.063 -7.586 1.00 0.00 12 VAL A C 4
ATOM 2421 O O . VAL A 1 12 ? 14.958 -0.162 -8.812 1.00 0.00 12 VAL A O 4
ATOM 2434 N N . PRO A 1 13 ? 15.634 -0.872 -6.785 1.00 0.00 13 PRO A N 4
ATOM 2435 C CA . PRO A 1 13 ? 16.509 -1.930 -7.303 1.00 0.00 13 PRO A CA 4
ATOM 2436 C C . PRO A 1 13 ? 15.763 -2.917 -8.196 1.00 0.00 13 PRO A C 4
ATOM 2437 O O . PRO A 1 13 ? 16.324 -3.442 -9.158 1.00 0.00 13 PRO A O 4
ATOM 2448 N N . GLY A 1 14 ? 14.497 -3.166 -7.875 1.00 0.00 14 GLY A N 4
ATOM 2449 C CA . GLY A 1 14 ? 13.703 -4.090 -8.664 1.00 0.00 14 GLY A CA 4
ATOM 2450 C C . GLY A 1 14 ? 12.804 -4.972 -7.816 1.00 0.00 14 GLY A C 4
ATOM 2451 O O . GLY A 1 14 ? 12.679 -6.169 -8.075 1.00 0.00 14 GLY A O 4
ATOM 2455 N N . LEU A 1 15 ? 12.170 -4.380 -6.808 1.00 0.00 15 LEU A N 4
ATOM 2456 C CA . LEU A 1 15 ? 11.272 -5.122 -5.929 1.00 0.00 15 LEU A CA 4
ATOM 2457 C C . LEU A 1 15 ? 10.228 -4.197 -5.309 1.00 0.00 15 LEU A C 4
ATOM 2458 O O . LEU A 1 15 ? 9.691 -4.481 -4.239 1.00 0.00 15 LEU A O 4
ATOM 2474 N N . SER A 1 16 ? 9.945 -3.091 -5.990 1.00 0.00 16 SER A N 4
ATOM 2475 C CA . SER A 1 16 ? 8.964 -2.126 -5.506 1.00 0.00 16 SER A CA 4
ATOM 2476 C C . SER A 1 16 ? 7.541 -2.602 -5.791 1.00 0.00 16 SER A C 4
ATOM 2477 O O . SER A 1 16 ? 6.600 -2.224 -5.093 1.00 0.00 16 SER A O 4
ATOM 2485 N N . LYS A 1 17 ? 7.391 -3.431 -6.820 1.00 0.00 17 LYS A N 4
ATOM 2486 C CA . LYS A 1 17 ? 6.083 -3.956 -7.193 1.00 0.00 17 LYS A CA 4
ATOM 2487 C C . LYS A 1 17 ? 5.597 -4.980 -6.172 1.00 0.00 17 LYS A C 4
ATOM 2488 O O . LYS A 1 17 ? 4.520 -4.834 -5.596 1.00 0.00 17 LYS A O 4
ATOM 2507 N N . VAL A 1 18 ? 6.402 -6.014 -5.955 1.00 0.00 18 VAL A N 4
ATOM 2508 C CA . VAL A 1 18 ? 6.058 -7.064 -5.004 1.00 0.00 18 VAL A CA 4
ATOM 2509 C C . VAL A 1 18 ? 6.002 -6.516 -3.583 1.00 0.00 18 VAL A C 4
ATOM 2510 O O . VAL A 1 18 ? 5.101 -6.849 -2.813 1.00 0.00 18 VAL A O 4
ATOM 2523 N N . ALA A 1 19 ? 6.968 -5.670 -3.244 1.00 0.00 19 ALA A N 4
ATOM 2524 C CA . ALA A 1 19 ? 7.030 -5.072 -1.916 1.00 0.00 19 ALA A CA 4
ATOM 2525 C C . ALA A 1 19 ? 5.809 -4.194 -1.654 1.00 0.00 19 ALA A C 4
ATOM 2526 O O . ALA A 1 19 ? 5.436 -3.961 -0.502 1.00 0.00 19 ALA A O 4
ATOM 2533 N N . GLN A 1 20 ? 5.174 -3.730 -2.726 1.00 0.00 20 GLN A N 4
ATOM 2534 C CA . GLN A 1 20 ? 3.990 -2.902 -2.610 1.00 0.00 20 GLN A CA 4
ATOM 2535 C C . GLN A 1 20 ? 2.759 -3.784 -2.628 1.00 0.00 20 GLN A C 4
ATOM 2536 O O . GLN A 1 20 ? 1.704 -3.414 -2.115 1.00 0.00 20 GLN A O 4
ATOM 2550 N N . GLY A 1 21 ? 2.910 -4.968 -3.216 1.00 0.00 21 GLY A N 4
ATOM 2551 C CA . GLY A 1 21 ? 1.811 -5.892 -3.279 1.00 0.00 21 GLY A CA 4
ATOM 2552 C C . GLY A 1 21 ? 1.537 -6.522 -1.933 1.00 0.00 21 GLY A C 4
ATOM 2553 O O . GLY A 1 21 ? 0.392 -6.816 -1.586 1.00 0.00 21 GLY A O 4
ATOM 2557 N N . LEU A 1 22 ? 2.603 -6.711 -1.173 1.00 0.00 22 LEU A N 4
ATOM 2558 C CA . LEU A 1 22 ? 2.510 -7.295 0.157 1.00 0.00 22 LEU A CA 4
ATOM 2559 C C . LEU A 1 22 ? 2.176 -6.222 1.186 1.00 0.00 22 LEU A C 4
ATOM 2560 O O . LEU A 1 22 ? 1.396 -6.457 2.108 1.00 0.00 22 LEU A O 4
ATOM 2576 N N . CYS A 1 23 ? 2.763 -5.040 1.019 1.00 0.00 23 CYS A N 4
ATOM 2577 C CA . CYS A 1 23 ? 2.510 -3.934 1.934 1.00 0.00 23 CYS A CA 4
ATOM 2578 C C . CYS A 1 23 ? 1.056 -3.481 1.836 1.00 0.00 23 CYS A C 4
ATOM 2579 O O . CYS A 1 23 ? 0.437 -3.120 2.837 1.00 0.00 23 CYS A O 4
ATOM 2586 N N . ILE A 1 24 ? 0.520 -3.501 0.619 1.00 0.00 24 ILE A N 4
ATOM 2587 C CA . ILE A 1 24 ? -0.858 -3.087 0.383 1.00 0.00 24 ILE A CA 4
ATOM 2588 C C . ILE A 1 24 ? -1.852 -4.123 0.903 1.00 0.00 24 ILE A C 4
ATOM 2589 O O . ILE A 1 24 ? -2.793 -3.781 1.616 1.00 0.00 24 ILE A O 4
ATOM 2605 N N . SER A 1 25 ? -1.643 -5.387 0.545 1.00 0.00 25 SER A N 4
ATOM 2606 C CA . SER A 1 25 ? -2.531 -6.460 0.980 1.00 0.00 25 SER A CA 4
ATOM 2607 C C . SER A 1 25 ? -2.445 -6.668 2.489 1.00 0.00 25 SER A C 4
ATOM 2608 O O . SER A 1 25 ? -3.462 -6.731 3.178 1.00 0.00 25 SER A O 4
ATOM 2616 N N . SER A 1 26 ? -1.220 -6.777 2.994 1.00 0.00 26 SER A N 4
ATOM 2617 C CA . SER A 1 26 ? -0.994 -6.982 4.421 1.00 0.00 26 SER A CA 4
ATOM 2618 C C . SER A 1 26 ? -1.680 -5.901 5.249 1.00 0.00 26 SER A C 4
ATOM 2619 O O . SER A 1 26 ? -2.304 -6.190 6.270 1.00 0.00 26 SER A O 4
ATOM 2627 N N . CYS A 1 27 ? -1.561 -4.652 4.806 1.00 0.00 27 CYS A N 4
ATOM 2628 C CA . CYS A 1 27 ? -2.170 -3.532 5.514 1.00 0.00 27 CYS A CA 4
ATOM 2629 C C . CYS A 1 27 ? -3.620 -3.314 5.078 1.00 0.00 27 CYS A C 4
ATOM 2630 O O . CYS A 1 27 ? -4.329 -2.490 5.654 1.00 0.00 27 CYS A O 4
ATOM 2637 N N . LYS A 1 28 ? -4.056 -4.058 4.063 1.00 0.00 28 LYS A N 4
ATOM 2638 C CA . LYS A 1 28 ? -5.422 -3.938 3.565 1.00 0.00 28 LYS A CA 4
ATOM 2639 C C . LYS A 1 28 ? -6.378 -4.798 4.389 1.00 0.00 28 LYS A C 4
ATOM 2640 O O . LYS A 1 28 ? -7.569 -4.504 4.482 1.00 0.00 28 LYS A O 4
ATOM 2659 N N . PHE A 1 29 ? -5.845 -5.862 4.986 1.00 0.00 29 PHE A N 4
ATOM 2660 C CA . PHE A 1 29 ? -6.649 -6.768 5.803 1.00 0.00 29 PHE A CA 4
ATOM 2661 C C . PHE A 1 29 ? -7.445 -6.003 6.859 1.00 0.00 29 PHE A C 4
ATOM 2662 O O . PHE A 1 29 ? -8.596 -6.336 7.142 1.00 0.00 29 PHE A O 4
ATOM 2679 N N . GLN A 1 30 ? -6.825 -4.980 7.438 1.00 0.00 30 GLN A N 4
ATOM 2680 C CA . GLN A 1 30 ? -7.479 -4.173 8.463 1.00 0.00 30 GLN A CA 4
ATOM 2681 C C . GLN A 1 30 ? -8.610 -3.333 7.872 1.00 0.00 30 GLN A C 4
ATOM 2682 O O . GLN A 1 30 ? -9.484 -2.859 8.597 1.00 0.00 30 GLN A O 4
ATOM 2696 N N . ASN A 1 31 ? -8.588 -3.148 6.554 1.00 0.00 31 ASN A N 4
ATOM 2697 C CA . ASN A 1 31 ? -9.614 -2.363 5.875 1.00 0.00 31 ASN A CA 4
ATOM 2698 C C . ASN A 1 31 ? -9.554 -0.902 6.311 1.00 0.00 31 ASN A C 4
ATOM 2699 O O . ASN A 1 31 ? -10.572 -0.212 6.344 1.00 0.00 31 ASN A O 4
ATOM 2710 N N . CYS A 1 32 ? -8.354 -0.440 6.644 1.00 0.00 32 CYS A N 4
ATOM 2711 C CA . CYS A 1 32 ? -8.155 0.938 7.080 1.00 0.00 32 CYS A CA 4
ATOM 2712 C C . CYS A 1 32 ? -6.687 1.335 6.960 1.00 0.00 32 CYS A C 4
ATOM 2713 O O . CYS A 1 32 ? -6.195 2.165 7.724 1.00 0.00 32 CYS A O 4
ATOM 2720 N N . GLY A 1 33 ? -5.991 0.733 6.000 1.00 0.00 33 GLY A N 4
ATOM 2721 C CA . GLY A 1 33 ? -4.585 1.034 5.806 1.00 0.00 33 GLY A CA 4
ATOM 2722 C C . GLY A 1 33 ? -4.078 0.639 4.431 1.00 0.00 33 GLY A C 4
ATOM 2723 O O . GLY A 1 33 ? -4.025 -0.546 4.102 1.00 0.00 33 GLY A O 4
ATOM 2727 N N . THR A 1 34 ? -3.689 1.629 3.632 1.00 0.00 34 THR A N 4
ATOM 2728 C CA . THR A 1 34 ? -3.169 1.370 2.297 1.00 0.00 34 THR A CA 4
ATOM 2729 C C . THR A 1 34 ? -1.650 1.497 2.292 1.00 0.00 34 THR A C 4
ATOM 2730 O O . THR A 1 34 ? -1.101 2.493 2.764 1.00 0.00 34 THR A O 4
ATOM 2741 N N . GLY A 1 35 ? -0.977 0.478 1.769 1.00 0.00 35 GLY A N 4
ATOM 2742 C CA . GLY A 1 35 ? 0.473 0.492 1.724 1.00 0.00 35 GLY A CA 4
ATOM 2743 C C . GLY A 1 35 ? 1.017 1.324 0.580 1.00 0.00 35 GLY A C 4
ATOM 2744 O O . GLY A 1 35 ? 0.567 1.199 -0.559 1.00 0.00 35 GLY A O 4
ATOM 2748 N N . HIS A 1 36 ? 1.989 2.176 0.886 1.00 0.00 36 HIS A N 4
ATOM 2749 C CA . HIS A 1 36 ? 2.601 3.035 -0.120 1.00 0.00 36 HIS A CA 4
ATOM 2750 C C . HIS A 1 36 ? 4.103 3.156 0.118 1.00 0.00 36 HIS A C 4
ATOM 2751 O O . HIS A 1 36 ? 4.541 3.535 1.205 1.00 0.00 36 HIS A O 4
ATOM 2766 N N . CYS A 1 37 ? 4.887 2.830 -0.904 1.00 0.00 37 CYS A N 4
ATOM 2767 C CA . CYS A 1 37 ? 6.340 2.901 -0.804 1.00 0.00 37 CYS A CA 4
ATOM 2768 C C . CYS A 1 37 ? 6.829 4.335 -0.981 1.00 0.00 37 CYS A C 4
ATOM 2769 O O . CYS A 1 37 ? 7.048 4.793 -2.101 1.00 0.00 37 CYS A O 4
ATOM 2776 N N . GLU A 1 38 ? 7.000 5.037 0.136 1.00 0.00 38 GLU A N 4
ATOM 2777 C CA . GLU A 1 38 ? 7.464 6.418 0.106 1.00 0.00 38 GLU A CA 4
ATOM 2778 C C . GLU A 1 38 ? 8.936 6.503 0.497 1.00 0.00 38 GLU A C 4
ATOM 2779 O O . GLU A 1 38 ? 9.546 5.504 0.877 1.00 0.00 38 GLU A O 4
ATOM 2791 N N . LYS A 1 39 ? 9.501 7.702 0.397 1.00 0.00 39 LYS A N 4
ATOM 2792 C CA . LYS A 1 39 ? 10.900 7.918 0.741 1.00 0.00 39 LYS A CA 4
ATOM 2793 C C . LYS A 1 39 ? 11.169 9.393 1.012 1.00 0.00 39 LYS A C 4
ATOM 2794 O O . LYS A 1 39 ? 10.860 10.252 0.186 1.00 0.00 39 LYS A O 4
ATOM 2813 N N . ARG A 1 40 ? 11.744 9.683 2.174 1.00 0.00 40 ARG A N 4
ATOM 2814 C CA . ARG A 1 40 ? 12.048 11.058 2.548 1.00 0.00 40 ARG A CA 4
ATOM 2815 C C . ARG A 1 40 ? 13.539 11.352 2.382 1.00 0.00 40 ARG A C 4
ATOM 2816 O O . ARG A 1 40 ? 13.965 11.855 1.342 1.00 0.00 40 ARG A O 4
ATOM 2837 N N . GLY A 1 41 ? 14.329 11.030 3.402 1.00 0.00 41 GLY A N 4
ATOM 2838 C CA . GLY A 1 41 ? 15.759 11.264 3.331 1.00 0.00 41 GLY A CA 4
ATOM 2839 C C . GLY A 1 41 ? 16.507 10.073 2.766 1.00 0.00 41 GLY A C 4
ATOM 2840 O O . GLY A 1 41 ? 17.577 9.713 3.258 1.00 0.00 41 GLY A O 4
ATOM 2844 N N . GLY A 1 42 ? 15.938 9.453 1.736 1.00 0.00 42 GLY A N 4
ATOM 2845 C CA . GLY A 1 42 ? 16.568 8.297 1.130 1.00 0.00 42 GLY A CA 4
ATOM 2846 C C . GLY A 1 42 ? 16.318 7.034 1.927 1.00 0.00 42 GLY A C 4
ATOM 2847 O O . GLY A 1 42 ? 17.150 6.127 1.945 1.00 0.00 42 GLY A O 4
ATOM 2851 N N . ARG A 1 43 ? 15.169 6.981 2.596 1.00 0.00 43 ARG A N 4
ATOM 2852 C CA . ARG A 1 43 ? 14.812 5.824 3.409 1.00 0.00 43 ARG A CA 4
ATOM 2853 C C . ARG A 1 43 ? 13.437 5.282 3.020 1.00 0.00 43 ARG A C 4
ATOM 2854 O O . ARG A 1 43 ? 12.413 5.766 3.501 1.00 0.00 43 ARG A O 4
ATOM 2875 N N . PRO A 1 44 ? 13.395 4.262 2.143 1.00 0.00 44 PRO A N 4
ATOM 2876 C CA . PRO A 1 44 ? 12.134 3.657 1.698 1.00 0.00 44 PRO A CA 4
ATOM 2877 C C . PRO A 1 44 ? 11.278 3.185 2.869 1.00 0.00 44 PRO A C 4
ATOM 2878 O O . PRO A 1 44 ? 11.705 2.349 3.665 1.00 0.00 44 PRO A O 4
ATOM 2889 N N . THR A 1 45 ? 10.068 3.727 2.968 1.00 0.00 45 THR A N 4
ATOM 2890 C CA . THR A 1 45 ? 9.152 3.361 4.044 1.00 0.00 45 THR A CA 4
ATOM 2891 C C . THR A 1 45 ? 7.815 2.884 3.486 1.00 0.00 45 THR A C 4
ATOM 2892 O O . THR A 1 45 ? 7.454 3.202 2.352 1.00 0.00 45 THR A O 4
ATOM 2903 N N . CYS A 1 46 ? 7.084 2.119 4.290 1.00 0.00 46 CYS A N 4
ATOM 2904 C CA . CYS A 1 46 ? 5.785 1.595 3.879 1.00 0.00 46 CYS A CA 4
ATOM 2905 C C . CYS A 1 46 ? 4.670 2.166 4.750 1.00 0.00 46 CYS A C 4
ATOM 2906 O O . CYS A 1 46 ? 4.377 1.642 5.823 1.00 0.00 46 CYS A O 4
ATOM 2913 N N . VAL A 1 47 ? 4.050 3.244 4.278 1.00 0.00 47 VAL A N 4
ATOM 2914 C CA . VAL A 1 47 ? 2.967 3.885 5.013 1.00 0.00 47 VAL A CA 4
ATOM 2915 C C . VAL A 1 47 ? 1.653 3.137 4.816 1.00 0.00 47 VAL A C 4
ATOM 2916 O O . VAL A 1 47 ? 1.267 2.828 3.689 1.00 0.00 47 VAL A O 4
ATOM 2929 N N . CYS A 1 48 ? 0.969 2.847 5.918 1.00 0.00 48 CYS A N 4
ATOM 2930 C CA . CYS A 1 48 ? -0.301 2.132 5.864 1.00 0.00 48 CYS A CA 4
ATOM 2931 C C . CYS A 1 48 ? -1.425 2.955 6.484 1.00 0.00 48 CYS A C 4
ATOM 2932 O O . CYS A 1 48 ? -1.530 3.060 7.707 1.00 0.00 48 CYS A O 4
ATOM 2939 N N . ASP A 1 49 ? -2.264 3.534 5.632 1.00 0.00 49 ASP A N 4
ATOM 2940 C CA . ASP A 1 49 ? -3.385 4.347 6.093 1.00 0.00 49 ASP A CA 4
ATOM 2941 C C . ASP A 1 49 ? -4.474 4.412 5.027 1.00 0.00 49 ASP A C 4
ATOM 2942 O O . ASP A 1 49 ? -4.236 4.878 3.915 1.00 0.00 49 ASP A O 4
ATOM 2951 N N . ARG A 1 50 ? -5.665 3.928 5.365 1.00 0.00 50 ARG A N 4
ATOM 2952 C CA . ARG A 1 50 ? -6.780 3.929 4.424 1.00 0.00 50 ARG A CA 4
ATOM 2953 C C . ARG A 1 50 ? -8.113 3.784 5.149 1.00 0.00 50 ARG A C 4
ATOM 2954 O O . ARG A 1 50 ? -9.033 3.136 4.650 1.00 0.00 50 ARG A O 4
ATOM 2975 N N . CYS A 1 51 ? -8.215 4.391 6.325 1.00 0.00 51 CYS A N 4
ATOM 2976 C CA . CYS A 1 51 ? -9.441 4.323 7.107 1.00 0.00 51 CYS A CA 4
ATOM 2977 C C . CYS A 1 51 ? -10.364 5.493 6.775 1.00 0.00 51 CYS A C 4
ATOM 2978 O O . CYS A 1 51 ? -10.837 6.198 7.667 1.00 0.00 51 CYS A O 4
ATOM 2985 N N . GLY A 1 52 ? -10.617 5.692 5.486 1.00 0.00 52 GLY A N 4
ATOM 2986 C CA . GLY A 1 52 ? -11.483 6.776 5.059 1.00 0.00 52 GLY A CA 4
ATOM 2987 C C . GLY A 1 52 ? -10.763 8.109 5.013 1.00 0.00 52 GLY A C 4
ATOM 2988 O O . GLY A 1 52 ? -11.012 8.986 5.841 1.00 0.00 52 GLY A O 4
ATOM 2992 N N . ARG A 1 53 ? -9.867 8.264 4.044 1.00 0.00 53 ARG A N 4
ATOM 2993 C CA . ARG A 1 53 ? -9.109 9.499 3.893 1.00 0.00 53 ARG A CA 4
ATOM 2994 C C . ARG A 1 53 ? -8.399 9.542 2.544 1.00 0.00 53 ARG A C 4
ATOM 2995 O O . ARG A 1 53 ? -7.953 10.639 2.145 1.00 0.00 53 ARG A O 4
ATOM 3017 N N . ALA A 1 1 ? -3.574 15.385 -11.587 1.00 0.00 1 ALA A N 5
ATOM 3018 C CA . ALA A 1 1 ? -2.991 14.499 -10.546 1.00 0.00 1 ALA A CA 5
ATOM 3019 C C . ALA A 1 1 ? -3.809 13.221 -10.396 1.00 0.00 1 ALA A C 5
ATOM 3020 O O . ALA A 1 1 ? -3.902 12.654 -9.307 1.00 0.00 1 ALA A O 5
ATOM 3029 N N . VAL A 1 2 ? -4.401 12.771 -11.499 1.00 0.00 2 VAL A N 5
ATOM 3030 C CA . VAL A 1 2 ? -5.211 11.559 -11.490 1.00 0.00 2 VAL A CA 5
ATOM 3031 C C . VAL A 1 2 ? -4.392 10.349 -11.929 1.00 0.00 2 VAL A C 5
ATOM 3032 O O . VAL A 1 2 ? -4.390 9.315 -11.261 1.00 0.00 2 VAL A O 5
ATOM 3045 N N . ASP A 1 3 ? -3.699 10.486 -13.054 1.00 0.00 3 ASP A N 5
ATOM 3046 C CA . ASP A 1 3 ? -2.876 9.404 -13.581 1.00 0.00 3 ASP A CA 5
ATOM 3047 C C . ASP A 1 3 ? -1.429 9.856 -13.756 1.00 0.00 3 ASP A C 5
ATOM 3048 O O . ASP A 1 3 ? -0.734 9.409 -14.667 1.00 0.00 3 ASP A O 5
ATOM 3057 N N . PHE A 1 4 ? -0.984 10.748 -12.876 1.00 0.00 4 PHE A N 5
ATOM 3058 C CA . PHE A 1 4 ? 0.380 11.261 -12.932 1.00 0.00 4 PHE A CA 5
ATOM 3059 C C . PHE A 1 4 ? 1.233 10.661 -11.818 1.00 0.00 4 PHE A C 5
ATOM 3060 O O . PHE A 1 4 ? 2.438 10.470 -11.980 1.00 0.00 4 PHE A O 5
ATOM 3077 N N . SER A 1 5 ? 0.599 10.368 -10.689 1.00 0.00 5 SER A N 5
ATOM 3078 C CA . SER A 1 5 ? 1.300 9.790 -9.547 1.00 0.00 5 SER A CA 5
ATOM 3079 C C . SER A 1 5 ? 1.905 8.437 -9.908 1.00 0.00 5 SER A C 5
ATOM 3080 O O . SER A 1 5 ? 1.274 7.625 -10.585 1.00 0.00 5 SER A O 5
ATOM 3088 N N . SER A 1 6 ? 3.131 8.203 -9.453 1.00 0.00 6 SER A N 5
ATOM 3089 C CA . SER A 1 6 ? 3.821 6.949 -9.727 1.00 0.00 6 SER A CA 5
ATOM 3090 C C . SER A 1 6 ? 4.985 6.746 -8.760 1.00 0.00 6 SER A C 5
ATOM 3091 O O . SER A 1 6 ? 6.151 6.846 -9.145 1.00 0.00 6 SER A O 5
ATOM 3099 N N . CYS A 1 7 ? 4.660 6.461 -7.504 1.00 0.00 7 CYS A N 5
ATOM 3100 C CA . CYS A 1 7 ? 5.675 6.246 -6.479 1.00 0.00 7 CYS A CA 5
ATOM 3101 C C . CYS A 1 7 ? 6.569 7.473 -6.321 1.00 0.00 7 CYS A C 5
ATOM 3102 O O . CYS A 1 7 ? 7.684 7.377 -5.808 1.00 0.00 7 CYS A O 5
ATOM 3109 N N . ALA A 1 8 ? 6.075 8.628 -6.764 1.00 0.00 8 ALA A N 5
ATOM 3110 C CA . ALA A 1 8 ? 6.832 9.872 -6.668 1.00 0.00 8 ALA A CA 5
ATOM 3111 C C . ALA A 1 8 ? 8.238 9.711 -7.242 1.00 0.00 8 ALA A C 5
ATOM 3112 O O . ALA A 1 8 ? 9.169 10.403 -6.831 1.00 0.00 8 ALA A O 5
ATOM 3119 N N . ARG A 1 9 ? 8.384 8.794 -8.194 1.00 0.00 9 ARG A N 5
ATOM 3120 C CA . ARG A 1 9 ? 9.676 8.544 -8.822 1.00 0.00 9 ARG A CA 5
ATOM 3121 C C . ARG A 1 9 ? 9.501 7.872 -10.180 1.00 0.00 9 ARG A C 5
ATOM 3122 O O . ARG A 1 9 ? 10.085 8.300 -11.175 1.00 0.00 9 ARG A O 5
ATOM 3143 N N . MET A 1 10 ? 8.692 6.817 -10.214 1.00 0.00 10 MET A N 5
ATOM 3144 C CA . MET A 1 10 ? 8.439 6.085 -11.452 1.00 0.00 10 MET A CA 5
ATOM 3145 C C . MET A 1 10 ? 9.721 5.452 -11.983 1.00 0.00 10 MET A C 5
ATOM 3146 O O . MET A 1 10 ? 9.968 5.442 -13.189 1.00 0.00 10 MET A O 5
ATOM 3160 N N . ASP A 1 11 ? 10.534 4.923 -11.073 1.00 0.00 11 ASP A N 5
ATOM 3161 C CA . ASP A 1 11 ? 11.791 4.285 -11.449 1.00 0.00 11 ASP A CA 5
ATOM 3162 C C . ASP A 1 11 ? 12.100 3.111 -10.523 1.00 0.00 11 ASP A C 5
ATOM 3163 O O . ASP A 1 11 ? 13.185 3.032 -9.944 1.00 0.00 11 ASP A O 5
ATOM 3172 N N . VAL A 1 12 ? 11.140 2.203 -10.387 1.00 0.00 12 VAL A N 5
ATOM 3173 C CA . VAL A 1 12 ? 11.309 1.034 -9.533 1.00 0.00 12 VAL A CA 5
ATOM 3174 C C . VAL A 1 12 ? 12.360 0.084 -10.104 1.00 0.00 12 VAL A C 5
ATOM 3175 O O . VAL A 1 12 ? 12.456 -0.089 -11.318 1.00 0.00 12 VAL A O 5
ATOM 3188 N N . PRO A 1 13 ? 13.168 -0.546 -9.231 1.00 0.00 13 PRO A N 5
ATOM 3189 C CA . PRO A 1 13 ? 14.216 -1.477 -9.658 1.00 0.00 13 PRO A CA 5
ATOM 3190 C C . PRO A 1 13 ? 13.657 -2.825 -10.103 1.00 0.00 13 PRO A C 5
ATOM 3191 O O . PRO A 1 13 ? 14.083 -3.379 -11.116 1.00 0.00 13 PRO A O 5
ATOM 3202 N N . GLY A 1 14 ? 12.701 -3.348 -9.340 1.00 0.00 14 GLY A N 5
ATOM 3203 C CA . GLY A 1 14 ? 12.105 -4.628 -9.680 1.00 0.00 14 GLY A CA 5
ATOM 3204 C C . GLY A 1 14 ? 11.395 -5.280 -8.507 1.00 0.00 14 GLY A C 5
ATOM 3205 O O . GLY A 1 14 ? 10.506 -6.110 -8.700 1.00 0.00 14 GLY A O 5
ATOM 3209 N N . LEU A 1 15 ? 11.784 -4.909 -7.290 1.00 0.00 15 LEU A N 5
ATOM 3210 C CA . LEU A 1 15 ? 11.168 -5.474 -6.092 1.00 0.00 15 LEU A CA 5
ATOM 3211 C C . LEU A 1 15 ? 10.261 -4.457 -5.398 1.00 0.00 15 LEU A C 5
ATOM 3212 O O . LEU A 1 15 ? 9.514 -4.806 -4.484 1.00 0.00 15 LEU A O 5
ATOM 3228 N N . SER A 1 16 ? 10.324 -3.202 -5.837 1.00 0.00 16 SER A N 5
ATOM 3229 C CA . SER A 1 16 ? 9.503 -2.149 -5.252 1.00 0.00 16 SER A CA 5
ATOM 3230 C C . SER A 1 16 ? 8.019 -2.460 -5.424 1.00 0.00 16 SER A C 5
ATOM 3231 O O . SER A 1 16 ? 7.187 -2.027 -4.628 1.00 0.00 16 SER A O 5
ATOM 3239 N N . LYS A 1 17 ? 7.694 -3.215 -6.470 1.00 0.00 17 LYS A N 5
ATOM 3240 C CA . LYS A 1 17 ? 6.310 -3.585 -6.747 1.00 0.00 17 LYS A CA 5
ATOM 3241 C C . LYS A 1 17 ? 5.850 -4.700 -5.813 1.00 0.00 17 LYS A C 5
ATOM 3242 O O . LYS A 1 17 ? 4.806 -4.592 -5.171 1.00 0.00 17 LYS A O 5
ATOM 3261 N N . VAL A 1 18 ? 6.634 -5.771 -5.745 1.00 0.00 18 VAL A N 5
ATOM 3262 C CA . VAL A 1 18 ? 6.306 -6.904 -4.889 1.00 0.00 18 VAL A CA 5
ATOM 3263 C C . VAL A 1 18 ? 6.232 -6.480 -3.428 1.00 0.00 18 VAL A C 5
ATOM 3264 O O . VAL A 1 18 ? 5.370 -6.941 -2.679 1.00 0.00 18 VAL A O 5
ATOM 3277 N N . ALA A 1 19 ? 7.139 -5.595 -3.029 1.00 0.00 19 ALA A N 5
ATOM 3278 C CA . ALA A 1 19 ? 7.175 -5.102 -1.658 1.00 0.00 19 ALA A CA 5
ATOM 3279 C C . ALA A 1 19 ? 5.940 -4.261 -1.345 1.00 0.00 19 ALA A C 5
ATOM 3280 O O . ALA A 1 19 ? 5.548 -4.120 -0.185 1.00 0.00 19 ALA A O 5
ATOM 3287 N N . GLN A 1 20 ? 5.314 -3.724 -2.389 1.00 0.00 20 GLN A N 5
ATOM 3288 C CA . GLN A 1 20 ? 4.120 -2.920 -2.227 1.00 0.00 20 GLN A CA 5
ATOM 3289 C C . GLN A 1 20 ? 2.900 -3.811 -2.334 1.00 0.00 20 GLN A C 5
ATOM 3290 O O . GLN A 1 20 ? 1.835 -3.493 -1.807 1.00 0.00 20 GLN A O 5
ATOM 3304 N N . GLY A 1 21 ? 3.070 -4.940 -3.016 1.00 0.00 21 GLY A N 5
ATOM 3305 C CA . GLY A 1 21 ? 1.982 -5.868 -3.171 1.00 0.00 21 GLY A CA 5
ATOM 3306 C C . GLY A 1 21 ? 1.633 -6.538 -1.863 1.00 0.00 21 GLY A C 5
ATOM 3307 O O . GLY A 1 21 ? 0.468 -6.819 -1.577 1.00 0.00 21 GLY A O 5
ATOM 3311 N N . LEU A 1 22 ? 2.660 -6.775 -1.064 1.00 0.00 22 LEU A N 5
ATOM 3312 C CA . LEU A 1 22 ? 2.495 -7.401 0.239 1.00 0.00 22 LEU A CA 5
ATOM 3313 C C . LEU A 1 22 ? 2.136 -6.353 1.285 1.00 0.00 22 LEU A C 5
ATOM 3314 O O . LEU A 1 22 ? 1.274 -6.580 2.133 1.00 0.00 22 LEU A O 5
ATOM 3330 N N . CYS A 1 23 ? 2.798 -5.201 1.213 1.00 0.00 23 CYS A N 5
ATOM 3331 C CA . CYS A 1 23 ? 2.536 -4.118 2.151 1.00 0.00 23 CYS A CA 5
ATOM 3332 C C . CYS A 1 23 ? 1.106 -3.607 1.997 1.00 0.00 23 CYS A C 5
ATOM 3333 O O . CYS A 1 23 ? 0.458 -3.237 2.977 1.00 0.00 23 CYS A O 5
ATOM 3340 N N . ILE A 1 24 ? 0.620 -3.590 0.758 1.00 0.00 24 ILE A N 5
ATOM 3341 C CA . ILE A 1 24 ? -0.732 -3.124 0.474 1.00 0.00 24 ILE A CA 5
ATOM 3342 C C . ILE A 1 24 ? -1.775 -4.149 0.909 1.00 0.00 24 ILE A C 5
ATOM 3343 O O . ILE A 1 24 ? -2.773 -3.800 1.536 1.00 0.00 24 ILE A O 5
ATOM 3359 N N . SER A 1 25 ? -1.544 -5.413 0.568 1.00 0.00 25 SER A N 5
ATOM 3360 C CA . SER A 1 25 ? -2.472 -6.480 0.925 1.00 0.00 25 SER A CA 5
ATOM 3361 C C . SER A 1 25 ? -2.523 -6.680 2.437 1.00 0.00 25 SER A C 5
ATOM 3362 O O . SER A 1 25 ? -3.599 -6.697 3.036 1.00 0.00 25 SER A O 5
ATOM 3370 N N . SER A 1 26 ? -1.352 -6.835 3.046 1.00 0.00 26 SER A N 5
ATOM 3371 C CA . SER A 1 26 ? -1.258 -7.040 4.487 1.00 0.00 26 SER A CA 5
ATOM 3372 C C . SER A 1 26 ? -1.917 -5.895 5.254 1.00 0.00 26 SER A C 5
ATOM 3373 O O . SER A 1 26 ? -2.588 -6.119 6.262 1.00 0.00 26 SER A O 5
ATOM 3381 N N . CYS A 1 27 ? -1.718 -4.671 4.777 1.00 0.00 27 CYS A N 5
ATOM 3382 C CA . CYS A 1 27 ? -2.290 -3.498 5.429 1.00 0.00 27 CYS A CA 5
ATOM 3383 C C . CYS A 1 27 ? -3.728 -3.244 4.974 1.00 0.00 27 CYS A C 5
ATOM 3384 O O . CYS A 1 27 ? -4.433 -2.423 5.559 1.00 0.00 27 CYS A O 5
ATOM 3391 N N . LYS A 1 28 ? -4.161 -3.951 3.934 1.00 0.00 28 LYS A N 5
ATOM 3392 C CA . LYS A 1 28 ? -5.517 -3.792 3.418 1.00 0.00 28 LYS A CA 5
ATOM 3393 C C . LYS A 1 28 ? -6.502 -4.639 4.219 1.00 0.00 28 LYS A C 5
ATOM 3394 O O . LYS A 1 28 ? -7.683 -4.307 4.316 1.00 0.00 28 LYS A O 5
ATOM 3413 N N . PHE A 1 29 ? -6.009 -5.734 4.791 1.00 0.00 29 PHE A N 5
ATOM 3414 C CA . PHE A 1 29 ? -6.846 -6.628 5.583 1.00 0.00 29 PHE A CA 5
ATOM 3415 C C . PHE A 1 29 ? -7.573 -5.867 6.691 1.00 0.00 29 PHE A C 5
ATOM 3416 O O . PHE A 1 29 ? -8.644 -6.278 7.139 1.00 0.00 29 PHE A O 5
ATOM 3433 N N . GLN A 1 30 ? -6.985 -4.758 7.130 1.00 0.00 30 GLN A N 5
ATOM 3434 C CA . GLN A 1 30 ? -7.580 -3.945 8.187 1.00 0.00 30 GLN A CA 5
ATOM 3435 C C . GLN A 1 30 ? -8.565 -2.923 7.620 1.00 0.00 30 GLN A C 5
ATOM 3436 O O . GLN A 1 30 ? -9.357 -2.339 8.360 1.00 0.00 30 GLN A O 5
ATOM 3450 N N . ASN A 1 31 ? -8.513 -2.709 6.307 1.00 0.00 31 ASN A N 5
ATOM 3451 C CA . ASN A 1 31 ? -9.405 -1.755 5.655 1.00 0.00 31 ASN A CA 5
ATOM 3452 C C . ASN A 1 31 ? -9.238 -0.358 6.247 1.00 0.00 31 ASN A C 5
ATOM 3453 O O . ASN A 1 31 ? -10.160 0.456 6.211 1.00 0.00 31 ASN A O 5
ATOM 3464 N N . CYS A 1 32 ? -8.057 -0.090 6.792 1.00 0.00 32 CYS A N 5
ATOM 3465 C CA . CYS A 1 32 ? -7.765 1.205 7.395 1.00 0.00 32 CYS A CA 5
ATOM 3466 C C . CYS A 1 32 ? -6.287 1.557 7.240 1.00 0.00 32 CYS A C 5
ATOM 3467 O O . CYS A 1 32 ? -5.750 2.368 7.995 1.00 0.00 32 CYS A O 5
ATOM 3474 N N . GLY A 1 33 ? -5.632 0.938 6.261 1.00 0.00 33 GLY A N 5
ATOM 3475 C CA . GLY A 1 33 ? -4.222 1.198 6.033 1.00 0.00 33 GLY A CA 5
ATOM 3476 C C . GLY A 1 33 ? -3.763 0.796 4.643 1.00 0.00 33 GLY A C 5
ATOM 3477 O O . GLY A 1 33 ? -3.670 -0.393 4.337 1.00 0.00 33 GLY A O 5
ATOM 3481 N N . THR A 1 34 ? -3.468 1.784 3.804 1.00 0.00 34 THR A N 5
ATOM 3482 C CA . THR A 1 34 ? -3.007 1.518 2.448 1.00 0.00 34 THR A CA 5
ATOM 3483 C C . THR A 1 34 ? -1.486 1.612 2.375 1.00 0.00 34 THR A C 5
ATOM 3484 O O . THR A 1 34 ? -0.901 2.637 2.727 1.00 0.00 34 THR A O 5
ATOM 3495 N N . GLY A 1 35 ? -0.852 0.535 1.924 1.00 0.00 35 GLY A N 5
ATOM 3496 C CA . GLY A 1 35 ? 0.595 0.517 1.821 1.00 0.00 35 GLY A CA 5
ATOM 3497 C C . GLY A 1 35 ? 1.099 1.228 0.581 1.00 0.00 35 GLY A C 5
ATOM 3498 O O . GLY A 1 35 ? 0.893 0.761 -0.539 1.00 0.00 35 GLY A O 5
ATOM 3502 N N . HIS A 1 36 ? 1.762 2.362 0.783 1.00 0.00 36 HIS A N 5
ATOM 3503 C CA . HIS A 1 36 ? 2.300 3.141 -0.325 1.00 0.00 36 HIS A CA 5
ATOM 3504 C C . HIS A 1 36 ? 3.819 3.251 -0.224 1.00 0.00 36 HIS A C 5
ATOM 3505 O O . HIS A 1 36 ? 4.381 3.235 0.871 1.00 0.00 36 HIS A O 5
ATOM 3520 N N . CYS A 1 37 ? 4.476 3.359 -1.374 1.00 0.00 37 CYS A N 5
ATOM 3521 C CA . CYS A 1 37 ? 5.930 3.469 -1.415 1.00 0.00 37 CYS A CA 5
ATOM 3522 C C . CYS A 1 37 ? 6.374 4.913 -1.207 1.00 0.00 37 CYS A C 5
ATOM 3523 O O . CYS A 1 37 ? 6.632 5.640 -2.166 1.00 0.00 37 CYS A O 5
ATOM 3530 N N . GLU A 1 38 ? 6.464 5.322 0.055 1.00 0.00 38 GLU A N 5
ATOM 3531 C CA . GLU A 1 38 ? 6.880 6.680 0.390 1.00 0.00 38 GLU A CA 5
ATOM 3532 C C . GLU A 1 38 ? 8.400 6.801 0.370 1.00 0.00 38 GLU A C 5
ATOM 3533 O O . GLU A 1 38 ? 9.104 5.851 0.027 1.00 0.00 38 GLU A O 5
ATOM 3545 N N . LYS A 1 39 ? 8.901 7.975 0.739 1.00 0.00 39 LYS A N 5
ATOM 3546 C CA . LYS A 1 39 ? 10.339 8.219 0.763 1.00 0.00 39 LYS A CA 5
ATOM 3547 C C . LYS A 1 39 ? 10.689 9.326 1.750 1.00 0.00 39 LYS A C 5
ATOM 3548 O O . LYS A 1 39 ? 9.980 10.329 1.849 1.00 0.00 39 LYS A O 5
ATOM 3567 N N . ARG A 1 40 ? 11.785 9.142 2.479 1.00 0.00 40 ARG A N 5
ATOM 3568 C CA . ARG A 1 40 ? 12.226 10.129 3.457 1.00 0.00 40 ARG A CA 5
ATOM 3569 C C . ARG A 1 40 ? 13.606 10.677 3.100 1.00 0.00 40 ARG A C 5
ATOM 3570 O O . ARG A 1 40 ? 13.718 11.702 2.426 1.00 0.00 40 ARG A O 5
ATOM 3591 N N . GLY A 1 41 ? 14.655 9.990 3.547 1.00 0.00 41 GLY A N 5
ATOM 3592 C CA . GLY A 1 41 ? 16.007 10.428 3.254 1.00 0.00 41 GLY A CA 5
ATOM 3593 C C . GLY A 1 41 ? 16.544 9.826 1.970 1.00 0.00 41 GLY A C 5
ATOM 3594 O O . GLY A 1 41 ? 17.749 9.617 1.831 1.00 0.00 41 GLY A O 5
ATOM 3598 N N . GLY A 1 42 ? 15.647 9.540 1.031 1.00 0.00 42 GLY A N 5
ATOM 3599 C CA . GLY A 1 42 ? 16.055 8.955 -0.229 1.00 0.00 42 GLY A CA 5
ATOM 3600 C C . GLY A 1 42 ? 15.938 7.444 -0.221 1.00 0.00 42 GLY A C 5
ATOM 3601 O O . GLY A 1 42 ? 16.670 6.753 -0.928 1.00 0.00 42 GLY A O 5
ATOM 3605 N N . ARG A 1 43 ? 15.013 6.930 0.587 1.00 0.00 43 ARG A N 5
ATOM 3606 C CA . ARG A 1 43 ? 14.806 5.490 0.688 1.00 0.00 43 ARG A CA 5
ATOM 3607 C C . ARG A 1 43 ? 13.317 5.152 0.697 1.00 0.00 43 ARG A C 5
ATOM 3608 O O . ARG A 1 43 ? 12.503 5.919 1.208 1.00 0.00 43 ARG A O 5
ATOM 3629 N N . PRO A 1 44 ? 12.941 3.992 0.131 1.00 0.00 44 PRO A N 5
ATOM 3630 C CA . PRO A 1 44 ? 11.541 3.557 0.078 1.00 0.00 44 PRO A CA 5
ATOM 3631 C C . PRO A 1 44 ? 10.973 3.256 1.462 1.00 0.00 44 PRO A C 5
ATOM 3632 O O . PRO A 1 44 ? 11.691 2.802 2.353 1.00 0.00 44 PRO A O 5
ATOM 3643 N N . THR A 1 45 ? 9.680 3.513 1.633 1.00 0.00 45 THR A N 5
ATOM 3644 C CA . THR A 1 45 ? 9.013 3.270 2.908 1.00 0.00 45 THR A CA 5
ATOM 3645 C C . THR A 1 45 ? 7.638 2.647 2.690 1.00 0.00 45 THR A C 5
ATOM 3646 O O . THR A 1 45 ? 7.000 2.870 1.662 1.00 0.00 45 THR A O 5
ATOM 3657 N N . CYS A 1 46 ? 7.187 1.864 3.665 1.00 0.00 46 CYS A N 5
ATOM 3658 C CA . CYS A 1 46 ? 5.887 1.208 3.578 1.00 0.00 46 CYS A CA 5
ATOM 3659 C C . CYS A 1 46 ? 4.871 1.884 4.494 1.00 0.00 46 CYS A C 5
ATOM 3660 O O . CYS A 1 46 ? 4.583 1.394 5.586 1.00 0.00 46 CYS A O 5
ATOM 3667 N N . VAL A 1 47 ? 4.330 3.010 4.040 1.00 0.00 47 VAL A N 5
ATOM 3668 C CA . VAL A 1 47 ? 3.343 3.752 4.816 1.00 0.00 47 VAL A CA 5
ATOM 3669 C C . VAL A 1 47 ? 1.957 3.135 4.666 1.00 0.00 47 VAL A C 5
ATOM 3670 O O . VAL A 1 47 ? 1.438 3.017 3.556 1.00 0.00 47 VAL A O 5
ATOM 3683 N N . CYS A 1 48 ? 1.363 2.739 5.787 1.00 0.00 48 CYS A N 5
ATOM 3684 C CA . CYS A 1 48 ? 0.038 2.129 5.773 1.00 0.00 48 CYS A CA 5
ATOM 3685 C C . CYS A 1 48 ? -0.988 3.022 6.464 1.00 0.00 48 CYS A C 5
ATOM 3686 O O . CYS A 1 48 ? -0.974 3.173 7.686 1.00 0.00 48 CYS A O 5
ATOM 3693 N N . ASP A 1 49 ? -1.878 3.609 5.670 1.00 0.00 49 ASP A N 5
ATOM 3694 C CA . ASP A 1 49 ? -2.918 4.486 6.198 1.00 0.00 49 ASP A CA 5
ATOM 3695 C C . ASP A 1 49 ? -4.083 4.587 5.218 1.00 0.00 49 ASP A C 5
ATOM 3696 O O . ASP A 1 49 ? -3.918 5.057 4.094 1.00 0.00 49 ASP A O 5
ATOM 3705 N N . ARG A 1 50 ? -5.256 4.128 5.641 1.00 0.00 50 ARG A N 5
ATOM 3706 C CA . ARG A 1 50 ? -6.440 4.162 4.789 1.00 0.00 50 ARG A CA 5
ATOM 3707 C C . ARG A 1 50 ? -7.712 4.044 5.618 1.00 0.00 50 ARG A C 5
ATOM 3708 O O . ARG A 1 50 ? -8.699 3.455 5.176 1.00 0.00 50 ARG A O 5
ATOM 3729 N N . CYS A 1 51 ? -7.686 4.603 6.822 1.00 0.00 51 CYS A N 5
ATOM 3730 C CA . CYS A 1 51 ? -8.842 4.553 7.705 1.00 0.00 51 CYS A CA 5
ATOM 3731 C C . CYS A 1 51 ? -9.717 5.793 7.530 1.00 0.00 51 CYS A C 5
ATOM 3732 O O . CYS A 1 51 ? -10.120 6.425 8.507 1.00 0.00 51 CYS A O 5
ATOM 3739 N N . GLY A 1 52 ? -10.005 6.134 6.278 1.00 0.00 52 GLY A N 5
ATOM 3740 C CA . GLY A 1 52 ? -10.828 7.296 5.997 1.00 0.00 52 GLY A CA 5
ATOM 3741 C C . GLY A 1 52 ? -10.003 8.527 5.679 1.00 0.00 52 GLY A C 5
ATOM 3742 O O . GLY A 1 52 ? -10.176 9.145 4.629 1.00 0.00 52 GLY A O 5
ATOM 3746 N N . ARG A 1 53 ? -9.102 8.883 6.590 1.00 0.00 53 ARG A N 5
ATOM 3747 C CA . ARG A 1 53 ? -8.246 10.048 6.402 1.00 0.00 53 ARG A CA 5
ATOM 3748 C C . ARG A 1 53 ? -6.785 9.630 6.254 1.00 0.00 53 ARG A C 5
ATOM 3749 O O . ARG A 1 53 ? -6.267 9.689 5.119 1.00 0.00 53 ARG A O 5
ATOM 3771 N N . ALA A 1 1 ? -4.427 0.069 -19.078 1.00 0.00 1 ALA A N 6
ATOM 3772 C CA . ALA A 1 1 ? -4.604 0.236 -17.612 1.00 0.00 1 ALA A CA 6
ATOM 3773 C C . ALA A 1 1 ? -3.855 1.466 -17.108 1.00 0.00 1 ALA A C 6
ATOM 3774 O O . ALA A 1 1 ? -3.044 2.048 -17.828 1.00 0.00 1 ALA A O 6
ATOM 3783 N N . VAL A 1 2 ? -4.132 1.855 -15.868 1.00 0.00 2 VAL A N 6
ATOM 3784 C CA . VAL A 1 2 ? -3.485 3.015 -15.269 1.00 0.00 2 VAL A CA 6
ATOM 3785 C C . VAL A 1 2 ? -2.855 2.660 -13.925 1.00 0.00 2 VAL A C 6
ATOM 3786 O O . VAL A 1 2 ? -3.484 2.017 -13.084 1.00 0.00 2 VAL A O 6
ATOM 3799 N N . ASP A 1 3 ? -1.610 3.081 -13.732 1.00 0.00 3 ASP A N 6
ATOM 3800 C CA . ASP A 1 3 ? -0.895 2.809 -12.491 1.00 0.00 3 ASP A CA 6
ATOM 3801 C C . ASP A 1 3 ? -1.018 3.982 -11.525 1.00 0.00 3 ASP A C 6
ATOM 3802 O O . ASP A 1 3 ? -1.409 3.810 -10.370 1.00 0.00 3 ASP A O 6
ATOM 3811 N N . PHE A 1 4 ? -0.682 5.175 -12.005 1.00 0.00 4 PHE A N 6
ATOM 3812 C CA . PHE A 1 4 ? -0.755 6.378 -11.184 1.00 0.00 4 PHE A CA 6
ATOM 3813 C C . PHE A 1 4 ? 0.156 6.263 -9.967 1.00 0.00 4 PHE A C 6
ATOM 3814 O O . PHE A 1 4 ? -0.145 6.800 -8.901 1.00 0.00 4 PHE A O 6
ATOM 3831 N N . SER A 1 5 ? 1.272 5.560 -10.132 1.00 0.00 5 SER A N 6
ATOM 3832 C CA . SER A 1 5 ? 2.227 5.374 -9.046 1.00 0.00 5 SER A CA 6
ATOM 3833 C C . SER A 1 5 ? 3.503 6.172 -9.299 1.00 0.00 5 SER A C 6
ATOM 3834 O O . SER A 1 5 ? 4.383 5.734 -10.039 1.00 0.00 5 SER A O 6
ATOM 3842 N N . SER A 1 6 ? 3.595 7.343 -8.679 1.00 0.00 6 SER A N 6
ATOM 3843 C CA . SER A 1 6 ? 4.763 8.202 -8.836 1.00 0.00 6 SER A CA 6
ATOM 3844 C C . SER A 1 6 ? 5.756 7.984 -7.698 1.00 0.00 6 SER A C 6
ATOM 3845 O O . SER A 1 6 ? 6.961 8.165 -7.869 1.00 0.00 6 SER A O 6
ATOM 3853 N N . CYS A 1 7 ? 5.241 7.593 -6.536 1.00 0.00 7 CYS A N 6
ATOM 3854 C CA . CYS A 1 7 ? 6.081 7.349 -5.369 1.00 0.00 7 CYS A CA 6
ATOM 3855 C C . CYS A 1 7 ? 6.782 8.629 -4.916 1.00 0.00 7 CYS A C 6
ATOM 3856 O O . CYS A 1 7 ? 7.809 8.578 -4.240 1.00 0.00 7 CYS A O 6
ATOM 3863 N N . ALA A 1 8 ? 6.218 9.775 -5.291 1.00 0.00 8 ALA A N 6
ATOM 3864 C CA . ALA A 1 8 ? 6.787 11.067 -4.920 1.00 0.00 8 ALA A CA 6
ATOM 3865 C C . ALA A 1 8 ? 8.252 11.176 -5.334 1.00 0.00 8 ALA A C 6
ATOM 3866 O O . ALA A 1 8 ? 9.013 11.951 -4.755 1.00 0.00 8 ALA A O 6
ATOM 3873 N N . ARG A 1 9 ? 8.644 10.397 -6.340 1.00 0.00 9 ARG A N 6
ATOM 3874 C CA . ARG A 1 9 ? 10.019 10.411 -6.827 1.00 0.00 9 ARG A CA 6
ATOM 3875 C C . ARG A 1 9 ? 10.207 9.407 -7.960 1.00 0.00 9 ARG A C 6
ATOM 3876 O O . ARG A 1 9 ? 10.800 9.722 -8.991 1.00 0.00 9 ARG A O 6
ATOM 3897 N N . MET A 1 10 ? 9.695 8.197 -7.759 1.00 0.00 10 MET A N 6
ATOM 3898 C CA . MET A 1 10 ? 9.803 7.142 -8.761 1.00 0.00 10 MET A CA 6
ATOM 3899 C C . MET A 1 10 ? 11.256 6.712 -8.946 1.00 0.00 10 MET A C 6
ATOM 3900 O O . MET A 1 10 ? 11.744 6.602 -10.071 1.00 0.00 10 MET A O 6
ATOM 3914 N N . ASP A 1 11 ? 11.941 6.468 -7.833 1.00 0.00 11 ASP A N 6
ATOM 3915 C CA . ASP A 1 11 ? 13.337 6.048 -7.871 1.00 0.00 11 ASP A CA 6
ATOM 3916 C C . ASP A 1 11 ? 13.523 4.719 -7.146 1.00 0.00 11 ASP A C 6
ATOM 3917 O O . ASP A 1 11 ? 14.555 4.482 -6.517 1.00 0.00 11 ASP A O 6
ATOM 3926 N N . VAL A 1 12 ? 12.517 3.856 -7.239 1.00 0.00 12 VAL A N 6
ATOM 3927 C CA . VAL A 1 12 ? 12.567 2.550 -6.592 1.00 0.00 12 VAL A CA 6
ATOM 3928 C C . VAL A 1 12 ? 13.666 1.676 -7.194 1.00 0.00 12 VAL A C 6
ATOM 3929 O O . VAL A 1 12 ? 14.064 1.869 -8.342 1.00 0.00 12 VAL A O 6
ATOM 3942 N N . PRO A 1 13 ? 14.170 0.700 -6.420 1.00 0.00 13 PRO A N 6
ATOM 3943 C CA . PRO A 1 13 ? 15.229 -0.206 -6.880 1.00 0.00 13 PRO A CA 6
ATOM 3944 C C . PRO A 1 13 ? 14.751 -1.147 -7.982 1.00 0.00 13 PRO A C 6
ATOM 3945 O O . PRO A 1 13 ? 15.494 -1.449 -8.917 1.00 0.00 13 PRO A O 6
ATOM 3956 N N . GLY A 1 14 ? 13.509 -1.607 -7.868 1.00 0.00 14 GLY A N 6
ATOM 3957 C CA . GLY A 1 14 ? 12.960 -2.508 -8.865 1.00 0.00 14 GLY A CA 6
ATOM 3958 C C . GLY A 1 14 ? 11.994 -3.521 -8.277 1.00 0.00 14 GLY A C 6
ATOM 3959 O O . GLY A 1 14 ? 11.225 -4.146 -9.006 1.00 0.00 14 GLY A O 6
ATOM 3963 N N . LEU A 1 15 ? 12.031 -3.686 -6.957 1.00 0.00 15 LEU A N 6
ATOM 3964 C CA . LEU A 1 15 ? 11.146 -4.632 -6.283 1.00 0.00 15 LEU A CA 6
ATOM 3965 C C . LEU A 1 15 ? 10.051 -3.903 -5.512 1.00 0.00 15 LEU A C 6
ATOM 3966 O O . LEU A 1 15 ? 9.523 -4.418 -4.526 1.00 0.00 15 LEU A O 6
ATOM 3982 N N . SER A 1 16 ? 9.712 -2.701 -5.968 1.00 0.00 16 SER A N 6
ATOM 3983 C CA . SER A 1 16 ? 8.677 -1.902 -5.323 1.00 0.00 16 SER A CA 6
ATOM 3984 C C . SER A 1 16 ? 7.289 -2.466 -5.615 1.00 0.00 16 SER A C 6
ATOM 3985 O O . SER A 1 16 ? 6.350 -2.261 -4.845 1.00 0.00 16 SER A O 6
ATOM 3993 N N . LYS A 1 17 ? 7.165 -3.177 -6.733 1.00 0.00 17 LYS A N 6
ATOM 3994 C CA . LYS A 1 17 ? 5.891 -3.770 -7.123 1.00 0.00 17 LYS A CA 6
ATOM 3995 C C . LYS A 1 17 ? 5.476 -4.858 -6.140 1.00 0.00 17 LYS A C 6
ATOM 3996 O O . LYS A 1 17 ? 4.365 -4.841 -5.610 1.00 0.00 17 LYS A O 6
ATOM 4015 N N . VAL A 1 18 ? 6.378 -5.802 -5.899 1.00 0.00 18 VAL A N 6
ATOM 4016 C CA . VAL A 1 18 ? 6.111 -6.900 -4.979 1.00 0.00 18 VAL A CA 6
ATOM 4017 C C . VAL A 1 18 ? 6.086 -6.407 -3.537 1.00 0.00 18 VAL A C 6
ATOM 4018 O O . VAL A 1 18 ? 5.238 -6.815 -2.744 1.00 0.00 18 VAL A O 6
ATOM 4031 N N . ALA A 1 19 ? 7.021 -5.523 -3.206 1.00 0.00 19 ALA A N 6
ATOM 4032 C CA . ALA A 1 19 ? 7.107 -4.969 -1.861 1.00 0.00 19 ALA A CA 6
ATOM 4033 C C . ALA A 1 19 ? 5.891 -4.101 -1.548 1.00 0.00 19 ALA A C 6
ATOM 4034 O O . ALA A 1 19 ? 5.523 -3.926 -0.386 1.00 0.00 19 ALA A O 6
ATOM 4041 N N . GLN A 1 20 ? 5.255 -3.580 -2.594 1.00 0.00 20 GLN A N 6
ATOM 4042 C CA . GLN A 1 20 ? 4.075 -2.756 -2.432 1.00 0.00 20 GLN A CA 6
ATOM 4043 C C . GLN A 1 20 ? 2.839 -3.627 -2.522 1.00 0.00 20 GLN A C 6
ATOM 4044 O O . GLN A 1 20 ? 1.779 -3.277 -2.006 1.00 0.00 20 GLN A O 6
ATOM 4058 N N . GLY A 1 21 ? 2.991 -4.774 -3.176 1.00 0.00 21 GLY A N 6
ATOM 4059 C CA . GLY A 1 21 ? 1.887 -5.687 -3.310 1.00 0.00 21 GLY A CA 6
ATOM 4060 C C . GLY A 1 21 ? 1.580 -6.382 -2.006 1.00 0.00 21 GLY A C 6
ATOM 4061 O O . GLY A 1 21 ? 0.425 -6.678 -1.694 1.00 0.00 21 GLY A O 6
ATOM 4065 N N . LEU A 1 22 ? 2.629 -6.624 -1.238 1.00 0.00 22 LEU A N 6
ATOM 4066 C CA . LEU A 1 22 ? 2.505 -7.275 0.059 1.00 0.00 22 LEU A CA 6
ATOM 4067 C C . LEU A 1 22 ? 2.191 -6.247 1.139 1.00 0.00 22 LEU A C 6
ATOM 4068 O O . LEU A 1 22 ? 1.360 -6.489 2.015 1.00 0.00 22 LEU A O 6
ATOM 4084 N N . CYS A 1 23 ? 2.854 -5.095 1.067 1.00 0.00 23 CYS A N 6
ATOM 4085 C CA . CYS A 1 23 ? 2.631 -4.032 2.039 1.00 0.00 23 CYS A CA 6
ATOM 4086 C C . CYS A 1 23 ? 1.187 -3.545 1.975 1.00 0.00 23 CYS A C 6
ATOM 4087 O O . CYS A 1 23 ? 0.589 -3.203 2.997 1.00 0.00 23 CYS A O 6
ATOM 4094 N N . ILE A 1 24 ? 0.630 -3.520 0.767 1.00 0.00 24 ILE A N 6
ATOM 4095 C CA . ILE A 1 24 ? -0.739 -3.078 0.565 1.00 0.00 24 ILE A CA 6
ATOM 4096 C C . ILE A 1 24 ? -1.732 -4.146 1.010 1.00 0.00 24 ILE A C 6
ATOM 4097 O O . ILE A 1 24 ? -2.693 -3.852 1.718 1.00 0.00 24 ILE A O 6
ATOM 4113 N N . SER A 1 25 ? -1.498 -5.387 0.592 1.00 0.00 25 SER A N 6
ATOM 4114 C CA . SER A 1 25 ? -2.383 -6.490 0.954 1.00 0.00 25 SER A CA 6
ATOM 4115 C C . SER A 1 25 ? -2.397 -6.708 2.465 1.00 0.00 25 SER A C 6
ATOM 4116 O O . SER A 1 25 ? -3.458 -6.744 3.089 1.00 0.00 25 SER A O 6
ATOM 4124 N N . SER A 1 26 ? -1.210 -6.855 3.045 1.00 0.00 26 SER A N 6
ATOM 4125 C CA . SER A 1 26 ? -1.081 -7.074 4.482 1.00 0.00 26 SER A CA 6
ATOM 4126 C C . SER A 1 26 ? -1.765 -5.967 5.277 1.00 0.00 26 SER A C 6
ATOM 4127 O O . SER A 1 26 ? -2.507 -6.237 6.222 1.00 0.00 26 SER A O 6
ATOM 4135 N N . CYS A 1 27 ? -1.508 -4.720 4.895 1.00 0.00 27 CYS A N 6
ATOM 4136 C CA . CYS A 1 27 ? -2.099 -3.576 5.582 1.00 0.00 27 CYS A CA 6
ATOM 4137 C C . CYS A 1 27 ? -3.554 -3.356 5.166 1.00 0.00 27 CYS A C 6
ATOM 4138 O O . CYS A 1 27 ? -4.255 -2.534 5.755 1.00 0.00 27 CYS A O 6
ATOM 4145 N N . LYS A 1 28 ? -4.007 -4.094 4.155 1.00 0.00 28 LYS A N 6
ATOM 4146 C CA . LYS A 1 28 ? -5.382 -3.970 3.678 1.00 0.00 28 LYS A CA 6
ATOM 4147 C C . LYS A 1 28 ? -6.310 -4.895 4.462 1.00 0.00 28 LYS A C 6
ATOM 4148 O O . LYS A 1 28 ? -7.510 -4.642 4.567 1.00 0.00 28 LYS A O 6
ATOM 4167 N N . PHE A 1 29 ? -5.747 -5.969 5.009 1.00 0.00 29 PHE A N 6
ATOM 4168 C CA . PHE A 1 29 ? -6.525 -6.932 5.785 1.00 0.00 29 PHE A CA 6
ATOM 4169 C C . PHE A 1 29 ? -7.359 -6.237 6.860 1.00 0.00 29 PHE A C 6
ATOM 4170 O O . PHE A 1 29 ? -8.400 -6.746 7.274 1.00 0.00 29 PHE A O 6
ATOM 4187 N N . GLN A 1 30 ? -6.895 -5.074 7.308 1.00 0.00 30 GLN A N 6
ATOM 4188 C CA . GLN A 1 30 ? -7.601 -4.315 8.337 1.00 0.00 30 GLN A CA 6
ATOM 4189 C C . GLN A 1 30 ? -8.707 -3.449 7.731 1.00 0.00 30 GLN A C 6
ATOM 4190 O O . GLN A 1 30 ? -9.573 -2.947 8.446 1.00 0.00 30 GLN A O 6
ATOM 4204 N N . ASN A 1 31 ? -8.672 -3.278 6.410 1.00 0.00 31 ASN A N 6
ATOM 4205 C CA . ASN A 1 31 ? -9.671 -2.471 5.715 1.00 0.00 31 ASN A CA 6
ATOM 4206 C C . ASN A 1 31 ? -9.602 -1.015 6.163 1.00 0.00 31 ASN A C 6
ATOM 4207 O O . ASN A 1 31 ? -10.617 -0.319 6.204 1.00 0.00 31 ASN A O 6
ATOM 4218 N N . CYS A 1 32 ? -8.399 -0.562 6.499 1.00 0.00 32 CYS A N 6
ATOM 4219 C CA . CYS A 1 32 ? -8.195 0.812 6.944 1.00 0.00 32 CYS A CA 6
ATOM 4220 C C . CYS A 1 32 ? -6.729 1.217 6.813 1.00 0.00 32 CYS A C 6
ATOM 4221 O O . CYS A 1 32 ? -6.239 2.056 7.570 1.00 0.00 32 CYS A O 6
ATOM 4228 N N . GLY A 1 33 ? -6.032 0.614 5.854 1.00 0.00 33 GLY A N 6
ATOM 4229 C CA . GLY A 1 33 ? -4.628 0.928 5.655 1.00 0.00 33 GLY A CA 6
ATOM 4230 C C . GLY A 1 33 ? -4.120 0.532 4.281 1.00 0.00 33 GLY A C 6
ATOM 4231 O O . GLY A 1 33 ? -4.025 -0.653 3.966 1.00 0.00 33 GLY A O 6
ATOM 4235 N N . THR A 1 34 ? -3.778 1.526 3.465 1.00 0.00 34 THR A N 6
ATOM 4236 C CA . THR A 1 34 ? -3.261 1.270 2.126 1.00 0.00 34 THR A CA 6
ATOM 4237 C C . THR A 1 34 ? -1.744 1.421 2.110 1.00 0.00 34 THR A C 6
ATOM 4238 O O . THR A 1 34 ? -1.201 2.373 2.671 1.00 0.00 34 THR A O 6
ATOM 4249 N N . GLY A 1 35 ? -1.066 0.474 1.471 1.00 0.00 35 GLY A N 6
ATOM 4250 C CA . GLY A 1 35 ? 0.381 0.515 1.402 1.00 0.00 35 GLY A CA 6
ATOM 4251 C C . GLY A 1 35 ? 0.891 1.472 0.342 1.00 0.00 35 GLY A C 6
ATOM 4252 O O . GLY A 1 35 ? 0.426 1.454 -0.798 1.00 0.00 35 GLY A O 6
ATOM 4256 N N . HIS A 1 36 ? 1.852 2.308 0.722 1.00 0.00 36 HIS A N 6
ATOM 4257 C CA . HIS A 1 36 ? 2.434 3.279 -0.198 1.00 0.00 36 HIS A CA 6
ATOM 4258 C C . HIS A 1 36 ? 3.935 3.410 0.036 1.00 0.00 36 HIS A C 6
ATOM 4259 O O . HIS A 1 36 ? 4.397 3.403 1.178 1.00 0.00 36 HIS A O 6
ATOM 4274 N N . CYS A 1 37 ? 4.693 3.526 -1.050 1.00 0.00 37 CYS A N 6
ATOM 4275 C CA . CYS A 1 37 ? 6.143 3.656 -0.956 1.00 0.00 37 CYS A CA 6
ATOM 4276 C C . CYS A 1 37 ? 6.542 5.088 -0.613 1.00 0.00 37 CYS A C 6
ATOM 4277 O O . CYS A 1 37 ? 6.760 5.912 -1.500 1.00 0.00 37 CYS A O 6
ATOM 4284 N N . GLU A 1 38 ? 6.637 5.375 0.681 1.00 0.00 38 GLU A N 6
ATOM 4285 C CA . GLU A 1 38 ? 7.012 6.706 1.144 1.00 0.00 38 GLU A CA 6
ATOM 4286 C C . GLU A 1 38 ? 8.500 6.762 1.479 1.00 0.00 38 GLU A C 6
ATOM 4287 O O . GLU A 1 38 ? 8.939 6.214 2.490 1.00 0.00 38 GLU A O 6
ATOM 4299 N N . LYS A 1 39 ? 9.270 7.426 0.624 1.00 0.00 39 LYS A N 6
ATOM 4300 C CA . LYS A 1 39 ? 10.709 7.551 0.828 1.00 0.00 39 LYS A CA 6
ATOM 4301 C C . LYS A 1 39 ? 11.128 9.016 0.883 1.00 0.00 39 LYS A C 6
ATOM 4302 O O . LYS A 1 39 ? 10.409 9.897 0.412 1.00 0.00 39 LYS A O 6
ATOM 4321 N N . ARG A 1 40 ? 12.299 9.266 1.461 1.00 0.00 40 ARG A N 6
ATOM 4322 C CA . ARG A 1 40 ? 12.820 10.623 1.576 1.00 0.00 40 ARG A CA 6
ATOM 4323 C C . ARG A 1 40 ? 14.334 10.638 1.386 1.00 0.00 40 ARG A C 6
ATOM 4324 O O . ARG A 1 40 ? 14.830 10.955 0.305 1.00 0.00 40 ARG A O 6
ATOM 4345 N N . GLY A 1 41 ? 15.064 10.290 2.443 1.00 0.00 41 GLY A N 6
ATOM 4346 C CA . GLY A 1 41 ? 16.513 10.265 2.367 1.00 0.00 41 GLY A CA 6
ATOM 4347 C C . GLY A 1 41 ? 17.051 8.915 1.933 1.00 0.00 41 GLY A C 6
ATOM 4348 O O . GLY A 1 41 ? 18.068 8.450 2.449 1.00 0.00 41 GLY A O 6
ATOM 4352 N N . GLY A 1 42 ? 16.367 8.280 0.984 1.00 0.00 42 GLY A N 6
ATOM 4353 C CA . GLY A 1 42 ? 16.799 6.982 0.503 1.00 0.00 42 GLY A CA 6
ATOM 4354 C C . GLY A 1 42 ? 16.305 5.849 1.381 1.00 0.00 42 GLY A C 6
ATOM 4355 O O . GLY A 1 42 ? 16.968 4.821 1.512 1.00 0.00 42 GLY A O 6
ATOM 4359 N N . ARG A 1 43 ? 15.136 6.040 1.986 1.00 0.00 43 ARG A N 6
ATOM 4360 C CA . ARG A 1 43 ? 14.553 5.028 2.859 1.00 0.00 43 ARG A CA 6
ATOM 4361 C C . ARG A 1 43 ? 13.117 4.710 2.447 1.00 0.00 43 ARG A C 6
ATOM 4362 O O . ARG A 1 43 ? 12.188 5.439 2.795 1.00 0.00 43 ARG A O 6
ATOM 4383 N N . PRO A 1 44 ? 12.911 3.611 1.698 1.00 0.00 44 PRO A N 6
ATOM 4384 C CA . PRO A 1 44 ? 11.576 3.206 1.244 1.00 0.00 44 PRO A CA 6
ATOM 4385 C C . PRO A 1 44 ? 10.696 2.724 2.394 1.00 0.00 44 PRO A C 6
ATOM 4386 O O . PRO A 1 44 ? 10.709 1.543 2.745 1.00 0.00 44 PRO A O 6
ATOM 4397 N N . THR A 1 45 ? 9.934 3.644 2.975 1.00 0.00 45 THR A N 6
ATOM 4398 C CA . THR A 1 45 ? 9.048 3.312 4.085 1.00 0.00 45 THR A CA 6
ATOM 4399 C C . THR A 1 45 ? 7.698 2.818 3.575 1.00 0.00 45 THR A C 6
ATOM 4400 O O . THR A 1 45 ? 7.205 3.279 2.546 1.00 0.00 45 THR A O 6
ATOM 4411 N N . CYS A 1 46 ? 7.107 1.875 4.302 1.00 0.00 46 CYS A N 6
ATOM 4412 C CA . CYS A 1 46 ? 5.813 1.317 3.924 1.00 0.00 46 CYS A CA 6
ATOM 4413 C C . CYS A 1 46 ? 4.696 1.894 4.790 1.00 0.00 46 CYS A C 6
ATOM 4414 O O . CYS A 1 46 ? 4.379 1.357 5.851 1.00 0.00 46 CYS A O 6
ATOM 4421 N N . VAL A 1 47 ? 4.101 2.989 4.327 1.00 0.00 47 VAL A N 6
ATOM 4422 C CA . VAL A 1 47 ? 3.019 3.637 5.059 1.00 0.00 47 VAL A CA 6
ATOM 4423 C C . VAL A 1 47 ? 1.697 2.910 4.830 1.00 0.00 47 VAL A C 6
ATOM 4424 O O . VAL A 1 47 ? 1.408 2.469 3.717 1.00 0.00 47 VAL A O 6
ATOM 4437 N N . CYS A 1 48 ? 0.902 2.784 5.887 1.00 0.00 48 CYS A N 6
ATOM 4438 C CA . CYS A 1 48 ? -0.385 2.104 5.793 1.00 0.00 48 CYS A CA 6
ATOM 4439 C C . CYS A 1 48 ? -1.504 2.957 6.381 1.00 0.00 48 CYS A C 6
ATOM 4440 O O . CYS A 1 48 ? -1.577 3.156 7.594 1.00 0.00 48 CYS A O 6
ATOM 4447 N N . ASP A 1 49 ? -2.376 3.455 5.511 1.00 0.00 49 ASP A N 6
ATOM 4448 C CA . ASP A 1 49 ? -3.498 4.286 5.938 1.00 0.00 49 ASP A CA 6
ATOM 4449 C C . ASP A 1 49 ? -4.585 4.316 4.869 1.00 0.00 49 ASP A C 6
ATOM 4450 O O . ASP A 1 49 ? -4.352 4.769 3.751 1.00 0.00 49 ASP A O 6
ATOM 4459 N N . ARG A 1 50 ? -5.768 3.816 5.211 1.00 0.00 50 ARG A N 6
ATOM 4460 C CA . ARG A 1 50 ? -6.881 3.785 4.267 1.00 0.00 50 ARG A CA 6
ATOM 4461 C C . ARG A 1 50 ? -8.214 3.635 4.991 1.00 0.00 50 ARG A C 6
ATOM 4462 O O . ARG A 1 50 ? -9.140 3.007 4.478 1.00 0.00 50 ARG A O 6
ATOM 4483 N N . CYS A 1 51 ? -8.308 4.212 6.183 1.00 0.00 51 CYS A N 6
ATOM 4484 C CA . CYS A 1 51 ? -9.533 4.136 6.967 1.00 0.00 51 CYS A CA 6
ATOM 4485 C C . CYS A 1 51 ? -10.472 5.287 6.621 1.00 0.00 51 CYS A C 6
ATOM 4486 O O . CYS A 1 51 ? -10.102 6.456 6.725 1.00 0.00 51 CYS A O 6
ATOM 4493 N N . GLY A 1 52 ? -11.690 4.946 6.212 1.00 0.00 52 GLY A N 6
ATOM 4494 C CA . GLY A 1 52 ? -12.663 5.962 5.857 1.00 0.00 52 GLY A CA 6
ATOM 4495 C C . GLY A 1 52 ? -14.067 5.598 6.301 1.00 0.00 52 GLY A C 6
ATOM 4496 O O . GLY A 1 52 ? -14.788 4.896 5.592 1.00 0.00 52 GLY A O 6
ATOM 4500 N N . ARG A 1 53 ? -14.455 6.076 7.479 1.00 0.00 53 ARG A N 6
ATOM 4501 C CA . ARG A 1 53 ? -15.780 5.797 8.018 1.00 0.00 53 ARG A CA 6
ATOM 4502 C C . ARG A 1 53 ? -16.665 7.039 7.957 1.00 0.00 53 ARG A C 6
ATOM 4503 O O . ARG A 1 53 ? -16.140 8.150 8.180 1.00 0.00 53 ARG A O 6
ATOM 4525 N N . ALA A 1 1 ? 4.567 8.152 -17.195 1.00 0.00 1 ALA A N 7
ATOM 4526 C CA . ALA A 1 1 ? 3.507 9.054 -16.674 1.00 0.00 1 ALA A CA 7
ATOM 4527 C C . ALA A 1 1 ? 2.136 8.391 -16.749 1.00 0.00 1 ALA A C 7
ATOM 4528 O O . ALA A 1 1 ? 1.488 8.398 -17.796 1.00 0.00 1 ALA A O 7
ATOM 4537 N N . VAL A 1 2 ? 1.700 7.816 -15.632 1.00 0.00 2 VAL A N 7
ATOM 4538 C CA . VAL A 1 2 ? 0.406 7.148 -15.572 1.00 0.00 2 VAL A CA 7
ATOM 4539 C C . VAL A 1 2 ? 0.371 5.936 -16.496 1.00 0.00 2 VAL A C 7
ATOM 4540 O O . VAL A 1 2 ? -0.076 6.028 -17.640 1.00 0.00 2 VAL A O 7
ATOM 4553 N N . ASP A 1 3 ? 0.844 4.800 -15.993 1.00 0.00 3 ASP A N 7
ATOM 4554 C CA . ASP A 1 3 ? 0.865 3.568 -16.775 1.00 0.00 3 ASP A CA 7
ATOM 4555 C C . ASP A 1 3 ? 0.160 2.438 -16.028 1.00 0.00 3 ASP A C 7
ATOM 4556 O O . ASP A 1 3 ? -0.806 1.862 -16.526 1.00 0.00 3 ASP A O 7
ATOM 4565 N N . PHE A 1 4 ? 0.649 2.128 -14.831 1.00 0.00 4 PHE A N 7
ATOM 4566 C CA . PHE A 1 4 ? 0.064 1.068 -14.017 1.00 0.00 4 PHE A CA 7
ATOM 4567 C C . PHE A 1 4 ? 0.804 0.927 -12.690 1.00 0.00 4 PHE A C 7
ATOM 4568 O O . PHE A 1 4 ? 0.990 -0.182 -12.187 1.00 0.00 4 PHE A O 7
ATOM 4585 N N . SER A 1 5 ? 1.225 2.055 -12.127 1.00 0.00 5 SER A N 7
ATOM 4586 C CA . SER A 1 5 ? 1.945 2.057 -10.858 1.00 0.00 5 SER A CA 7
ATOM 4587 C C . SER A 1 5 ? 2.342 3.474 -10.459 1.00 0.00 5 SER A C 7
ATOM 4588 O O . SER A 1 5 ? 2.346 4.386 -11.287 1.00 0.00 5 SER A O 7
ATOM 4596 N N . SER A 1 6 ? 2.676 3.652 -9.185 1.00 0.00 6 SER A N 7
ATOM 4597 C CA . SER A 1 6 ? 3.077 4.959 -8.675 1.00 0.00 6 SER A CA 7
ATOM 4598 C C . SER A 1 6 ? 4.578 5.001 -8.411 1.00 0.00 6 SER A C 7
ATOM 4599 O O . SER A 1 6 ? 5.232 6.017 -8.647 1.00 0.00 6 SER A O 7
ATOM 4607 N N . CYS A 1 7 ? 5.119 3.890 -7.922 1.00 0.00 7 CYS A N 7
ATOM 4608 C CA . CYS A 1 7 ? 6.544 3.799 -7.627 1.00 0.00 7 CYS A CA 7
ATOM 4609 C C . CYS A 1 7 ? 7.364 3.776 -8.913 1.00 0.00 7 CYS A C 7
ATOM 4610 O O . CYS A 1 7 ? 8.297 4.562 -9.080 1.00 0.00 7 CYS A O 7
ATOM 4617 N N . ALA A 1 8 ? 7.009 2.871 -9.818 1.00 0.00 8 ALA A N 7
ATOM 4618 C CA . ALA A 1 8 ? 7.711 2.745 -11.089 1.00 0.00 8 ALA A CA 7
ATOM 4619 C C . ALA A 1 8 ? 9.181 2.403 -10.872 1.00 0.00 8 ALA A C 7
ATOM 4620 O O . ALA A 1 8 ? 10.051 2.865 -11.609 1.00 0.00 8 ALA A O 7
ATOM 4627 N N . ARG A 1 9 ? 9.450 1.590 -9.857 1.00 0.00 9 ARG A N 7
ATOM 4628 C CA . ARG A 1 9 ? 10.815 1.185 -9.541 1.00 0.00 9 ARG A CA 7
ATOM 4629 C C . ARG A 1 9 ? 11.674 2.397 -9.189 1.00 0.00 9 ARG A C 7
ATOM 4630 O O . ARG A 1 9 ? 12.333 2.975 -10.053 1.00 0.00 9 ARG A O 7
ATOM 4651 N N . MET A 1 10 ? 11.660 2.775 -7.915 1.00 0.00 10 MET A N 7
ATOM 4652 C CA . MET A 1 10 ? 12.439 3.917 -7.448 1.00 0.00 10 MET A CA 7
ATOM 4653 C C . MET A 1 10 ? 13.893 3.522 -7.209 1.00 0.00 10 MET A C 7
ATOM 4654 O O . MET A 1 10 ? 14.805 4.069 -7.828 1.00 0.00 10 MET A O 7
ATOM 4668 N N . ASP A 1 11 ? 14.099 2.567 -6.308 1.00 0.00 11 ASP A N 7
ATOM 4669 C CA . ASP A 1 11 ? 15.440 2.095 -5.986 1.00 0.00 11 ASP A CA 7
ATOM 4670 C C . ASP A 1 11 ? 15.431 0.598 -5.691 1.00 0.00 11 ASP A C 7
ATOM 4671 O O . ASP A 1 11 ? 16.037 0.141 -4.722 1.00 0.00 11 ASP A O 7
ATOM 4680 N N . VAL A 1 12 ? 14.738 -0.159 -6.535 1.00 0.00 12 VAL A N 7
ATOM 4681 C CA . VAL A 1 12 ? 14.647 -1.604 -6.367 1.00 0.00 12 VAL A CA 7
ATOM 4682 C C . VAL A 1 12 ? 14.903 -2.327 -7.689 1.00 0.00 12 VAL A C 7
ATOM 4683 O O . VAL A 1 12 ? 14.409 -1.910 -8.736 1.00 0.00 12 VAL A O 7
ATOM 4696 N N . PRO A 1 13 ? 15.683 -3.424 -7.660 1.00 0.00 13 PRO A N 7
ATOM 4697 C CA . PRO A 1 13 ? 16.000 -4.200 -8.863 1.00 0.00 13 PRO A CA 7
ATOM 4698 C C . PRO A 1 13 ? 14.750 -4.614 -9.633 1.00 0.00 13 PRO A C 7
ATOM 4699 O O . PRO A 1 13 ? 14.457 -4.070 -10.697 1.00 0.00 13 PRO A O 7
ATOM 4710 N N . GLY A 1 14 ? 14.014 -5.581 -9.090 1.00 0.00 14 GLY A N 7
ATOM 4711 C CA . GLY A 1 14 ? 12.806 -6.046 -9.746 1.00 0.00 14 GLY A CA 7
ATOM 4712 C C . GLY A 1 14 ? 11.872 -6.779 -8.801 1.00 0.00 14 GLY A C 7
ATOM 4713 O O . GLY A 1 14 ? 11.127 -7.665 -9.220 1.00 0.00 14 GLY A O 7
ATOM 4717 N N . LEU A 1 15 ? 11.909 -6.408 -7.526 1.00 0.00 15 LEU A N 7
ATOM 4718 C CA . LEU A 1 15 ? 11.057 -7.037 -6.521 1.00 0.00 15 LEU A CA 7
ATOM 4719 C C . LEU A 1 15 ? 10.166 -6.010 -5.824 1.00 0.00 15 LEU A C 7
ATOM 4720 O O . LEU A 1 15 ? 9.365 -6.361 -4.957 1.00 0.00 15 LEU A O 7
ATOM 4736 N N . SER A 1 16 ? 10.307 -4.742 -6.202 1.00 0.00 16 SER A N 7
ATOM 4737 C CA . SER A 1 16 ? 9.511 -3.674 -5.607 1.00 0.00 16 SER A CA 7
ATOM 4738 C C . SER A 1 16 ? 8.022 -3.899 -5.852 1.00 0.00 16 SER A C 7
ATOM 4739 O O . SER A 1 16 ? 7.183 -3.463 -5.063 1.00 0.00 16 SER A O 7
ATOM 4747 N N . LYS A 1 17 ? 7.700 -4.579 -6.948 1.00 0.00 17 LYS A N 7
ATOM 4748 C CA . LYS A 1 17 ? 6.311 -4.858 -7.293 1.00 0.00 17 LYS A CA 7
ATOM 4749 C C . LYS A 1 17 ? 5.662 -5.759 -6.249 1.00 0.00 17 LYS A C 7
ATOM 4750 O O . LYS A 1 17 ? 4.573 -5.469 -5.753 1.00 0.00 17 LYS A O 7
ATOM 4769 N N . VAL A 1 18 ? 6.338 -6.855 -5.920 1.00 0.00 18 VAL A N 7
ATOM 4770 C CA . VAL A 1 18 ? 5.827 -7.801 -4.935 1.00 0.00 18 VAL A CA 7
ATOM 4771 C C . VAL A 1 18 ? 5.918 -7.224 -3.526 1.00 0.00 18 VAL A C 7
ATOM 4772 O O . VAL A 1 18 ? 5.067 -7.492 -2.678 1.00 0.00 18 VAL A O 7
ATOM 4785 N N . ALA A 1 19 ? 6.957 -6.430 -3.285 1.00 0.00 19 ALA A N 7
ATOM 4786 C CA . ALA A 1 19 ? 7.161 -5.815 -1.980 1.00 0.00 19 ALA A CA 7
ATOM 4787 C C . ALA A 1 19 ? 6.031 -4.846 -1.644 1.00 0.00 19 ALA A C 7
ATOM 4788 O O . ALA A 1 19 ? 5.702 -4.641 -0.474 1.00 0.00 19 ALA A O 7
ATOM 4795 N N . GLN A 1 20 ? 5.421 -4.270 -2.676 1.00 0.00 20 GLN A N 7
ATOM 4796 C CA . GLN A 1 20 ? 4.320 -3.346 -2.485 1.00 0.00 20 GLN A CA 7
ATOM 4797 C C . GLN A 1 20 ? 3.013 -4.108 -2.521 1.00 0.00 20 GLN A C 7
ATOM 4798 O O . GLN A 1 20 ? 2.010 -3.677 -1.953 1.00 0.00 20 GLN A O 7
ATOM 4812 N N . GLY A 1 21 ? 3.038 -5.258 -3.187 1.00 0.00 21 GLY A N 7
ATOM 4813 C CA . GLY A 1 21 ? 1.857 -6.072 -3.276 1.00 0.00 21 GLY A CA 7
ATOM 4814 C C . GLY A 1 21 ? 1.504 -6.687 -1.943 1.00 0.00 21 GLY A C 7
ATOM 4815 O O . GLY A 1 21 ? 0.332 -6.896 -1.626 1.00 0.00 21 GLY A O 7
ATOM 4819 N N . LEU A 1 22 ? 2.533 -6.963 -1.158 1.00 0.00 22 LEU A N 7
ATOM 4820 C CA . LEU A 1 22 ? 2.363 -7.549 0.164 1.00 0.00 22 LEU A CA 7
ATOM 4821 C C . LEU A 1 22 ? 2.126 -6.462 1.204 1.00 0.00 22 LEU A C 7
ATOM 4822 O O . LEU A 1 22 ? 1.241 -6.584 2.052 1.00 0.00 22 LEU A O 7
ATOM 4838 N N . CYS A 1 23 ? 2.916 -5.393 1.135 1.00 0.00 23 CYS A N 7
ATOM 4839 C CA . CYS A 1 23 ? 2.778 -4.286 2.073 1.00 0.00 23 CYS A CA 7
ATOM 4840 C C . CYS A 1 23 ? 1.379 -3.682 1.989 1.00 0.00 23 CYS A C 7
ATOM 4841 O O . CYS A 1 23 ? 0.819 -3.241 2.992 1.00 0.00 23 CYS A O 7
ATOM 4848 N N . ILE A 1 24 ? 0.822 -3.668 0.782 1.00 0.00 24 ILE A N 7
ATOM 4849 C CA . ILE A 1 24 ? -0.505 -3.119 0.556 1.00 0.00 24 ILE A CA 7
ATOM 4850 C C . ILE A 1 24 ? -1.591 -4.107 0.976 1.00 0.00 24 ILE A C 7
ATOM 4851 O O . ILE A 1 24 ? -2.560 -3.732 1.635 1.00 0.00 24 ILE A O 7
ATOM 4867 N N . SER A 1 25 ? -1.427 -5.368 0.588 1.00 0.00 25 SER A N 7
ATOM 4868 C CA . SER A 1 25 ? -2.400 -6.402 0.925 1.00 0.00 25 SER A CA 7
ATOM 4869 C C . SER A 1 25 ? -2.501 -6.590 2.436 1.00 0.00 25 SER A C 7
ATOM 4870 O O . SER A 1 25 ? -3.597 -6.602 2.998 1.00 0.00 25 SER A O 7
ATOM 4878 N N . SER A 1 26 ? -1.353 -6.744 3.086 1.00 0.00 26 SER A N 7
ATOM 4879 C CA . SER A 1 26 ? -1.312 -6.939 4.532 1.00 0.00 26 SER A CA 7
ATOM 4880 C C . SER A 1 26 ? -1.862 -5.723 5.273 1.00 0.00 26 SER A C 7
ATOM 4881 O O . SER A 1 26 ? -2.675 -5.859 6.186 1.00 0.00 26 SER A O 7
ATOM 4889 N N . CYS A 1 27 ? -1.408 -4.538 4.881 1.00 0.00 27 CYS A N 7
ATOM 4890 C CA . CYS A 1 27 ? -1.851 -3.302 5.518 1.00 0.00 27 CYS A CA 7
ATOM 4891 C C . CYS A 1 27 ? -3.314 -3.001 5.200 1.00 0.00 27 CYS A C 7
ATOM 4892 O O . CYS A 1 27 ? -3.969 -2.247 5.921 1.00 0.00 27 CYS A O 7
ATOM 4899 N N . LYS A 1 28 ? -3.824 -3.590 4.123 1.00 0.00 28 LYS A N 7
ATOM 4900 C CA . LYS A 1 28 ? -5.211 -3.375 3.723 1.00 0.00 28 LYS A CA 7
ATOM 4901 C C . LYS A 1 28 ? -6.146 -4.362 4.418 1.00 0.00 28 LYS A C 7
ATOM 4902 O O . LYS A 1 28 ? -7.352 -4.131 4.504 1.00 0.00 28 LYS A O 7
ATOM 4921 N N . PHE A 1 29 ? -5.585 -5.464 4.910 1.00 0.00 29 PHE A N 7
ATOM 4922 C CA . PHE A 1 29 ? -6.373 -6.484 5.592 1.00 0.00 29 PHE A CA 7
ATOM 4923 C C . PHE A 1 29 ? -7.118 -5.899 6.790 1.00 0.00 29 PHE A C 7
ATOM 4924 O O . PHE A 1 29 ? -8.186 -6.382 7.163 1.00 0.00 29 PHE A O 7
ATOM 4941 N N . GLN A 1 30 ? -6.547 -4.858 7.389 1.00 0.00 30 GLN A N 7
ATOM 4942 C CA . GLN A 1 30 ? -7.160 -4.214 8.547 1.00 0.00 30 GLN A CA 7
ATOM 4943 C C . GLN A 1 30 ? -8.273 -3.254 8.126 1.00 0.00 30 GLN A C 7
ATOM 4944 O O . GLN A 1 30 ? -9.052 -2.793 8.961 1.00 0.00 30 GLN A O 7
ATOM 4958 N N . ASN A 1 31 ? -8.344 -2.952 6.831 1.00 0.00 31 ASN A N 7
ATOM 4959 C CA . ASN A 1 31 ? -9.364 -2.046 6.311 1.00 0.00 31 ASN A CA 7
ATOM 4960 C C . ASN A 1 31 ? -9.187 -0.643 6.885 1.00 0.00 31 ASN A C 7
ATOM 4961 O O . ASN A 1 31 ? -10.160 0.083 7.090 1.00 0.00 31 ASN A O 7
ATOM 4972 N N . CYS A 1 32 ? -7.939 -0.271 7.142 1.00 0.00 32 CYS A N 7
ATOM 4973 C CA . CYS A 1 32 ? -7.630 1.044 7.695 1.00 0.00 32 CYS A CA 7
ATOM 4974 C C . CYS A 1 32 ? -6.172 1.416 7.436 1.00 0.00 32 CYS A C 7
ATOM 4975 O O . CYS A 1 32 ? -5.568 2.165 8.204 1.00 0.00 32 CYS A O 7
ATOM 4982 N N . GLY A 1 33 ? -5.610 0.883 6.355 1.00 0.00 33 GLY A N 7
ATOM 4983 C CA . GLY A 1 33 ? -4.224 1.171 6.026 1.00 0.00 33 GLY A CA 7
ATOM 4984 C C . GLY A 1 33 ? -3.889 0.890 4.573 1.00 0.00 33 GLY A C 7
ATOM 4985 O O . GLY A 1 33 ? -3.866 -0.265 4.150 1.00 0.00 33 GLY A O 7
ATOM 4989 N N . THR A 1 34 ? -3.613 1.944 3.810 1.00 0.00 34 THR A N 7
ATOM 4990 C CA . THR A 1 34 ? -3.261 1.795 2.405 1.00 0.00 34 THR A CA 7
ATOM 4991 C C . THR A 1 34 ? -1.747 1.807 2.238 1.00 0.00 34 THR A C 7
ATOM 4992 O O . THR A 1 34 ? -1.066 2.694 2.756 1.00 0.00 34 THR A O 7
ATOM 5003 N N . GLY A 1 35 ? -1.228 0.816 1.520 1.00 0.00 35 GLY A N 7
ATOM 5004 C CA . GLY A 1 35 ? 0.204 0.728 1.304 1.00 0.00 35 GLY A CA 7
ATOM 5005 C C . GLY A 1 35 ? 0.688 1.656 0.208 1.00 0.00 35 GLY A C 7
ATOM 5006 O O . GLY A 1 35 ? 0.042 1.791 -0.831 1.00 0.00 35 GLY A O 7
ATOM 5010 N N . HIS A 1 36 ? 1.830 2.294 0.440 1.00 0.00 36 HIS A N 7
ATOM 5011 C CA . HIS A 1 36 ? 2.405 3.214 -0.534 1.00 0.00 36 HIS A CA 7
ATOM 5012 C C . HIS A 1 36 ? 3.916 3.321 -0.348 1.00 0.00 36 HIS A C 7
ATOM 5013 O O . HIS A 1 36 ? 4.427 3.166 0.761 1.00 0.00 36 HIS A O 7
ATOM 5028 N N . CYS A 1 37 ? 4.624 3.587 -1.441 1.00 0.00 37 CYS A N 7
ATOM 5029 C CA . CYS A 1 37 ? 6.077 3.714 -1.396 1.00 0.00 37 CYS A CA 7
ATOM 5030 C C . CYS A 1 37 ? 6.492 5.168 -1.197 1.00 0.00 37 CYS A C 7
ATOM 5031 O O . CYS A 1 37 ? 6.893 5.846 -2.144 1.00 0.00 37 CYS A O 7
ATOM 5038 N N . GLU A 1 38 ? 6.394 5.641 0.041 1.00 0.00 38 GLU A N 7
ATOM 5039 C CA . GLU A 1 38 ? 6.761 7.015 0.365 1.00 0.00 38 GLU A CA 7
ATOM 5040 C C . GLU A 1 38 ? 8.273 7.152 0.510 1.00 0.00 38 GLU A C 7
ATOM 5041 O O . GLU A 1 38 ? 9.023 6.233 0.183 1.00 0.00 38 GLU A O 7
ATOM 5053 N N . LYS A 1 39 ? 8.714 8.305 1.003 1.00 0.00 39 LYS A N 7
ATOM 5054 C CA . LYS A 1 39 ? 10.136 8.561 1.192 1.00 0.00 39 LYS A CA 7
ATOM 5055 C C . LYS A 1 39 ? 10.367 9.523 2.354 1.00 0.00 39 LYS A C 7
ATOM 5056 O O . LYS A 1 39 ? 9.598 10.462 2.554 1.00 0.00 39 LYS A O 7
ATOM 5075 N N . ARG A 1 40 ? 11.429 9.282 3.116 1.00 0.00 40 ARG A N 7
ATOM 5076 C CA . ARG A 1 40 ? 11.756 10.129 4.257 1.00 0.00 40 ARG A CA 7
ATOM 5077 C C . ARG A 1 40 ? 13.151 10.729 4.112 1.00 0.00 40 ARG A C 7
ATOM 5078 O O . ARG A 1 40 ? 13.302 11.874 3.683 1.00 0.00 40 ARG A O 7
ATOM 5099 N N . GLY A 1 41 ? 14.170 9.952 4.466 1.00 0.00 41 GLY A N 7
ATOM 5100 C CA . GLY A 1 41 ? 15.537 10.429 4.363 1.00 0.00 41 GLY A CA 7
ATOM 5101 C C . GLY A 1 41 ? 16.159 10.115 3.016 1.00 0.00 41 GLY A C 7
ATOM 5102 O O . GLY A 1 41 ? 17.354 9.830 2.928 1.00 0.00 41 GLY A O 7
ATOM 5106 N N . GLY A 1 42 ? 15.349 10.162 1.964 1.00 0.00 42 GLY A N 7
ATOM 5107 C CA . GLY A 1 42 ? 15.844 9.872 0.633 1.00 0.00 42 GLY A CA 7
ATOM 5108 C C . GLY A 1 42 ? 15.802 8.391 0.319 1.00 0.00 42 GLY A C 7
ATOM 5109 O O . GLY A 1 42 ? 16.621 7.887 -0.449 1.00 0.00 42 GLY A O 7
ATOM 5113 N N . ARG A 1 43 ? 14.846 7.691 0.921 1.00 0.00 43 ARG A N 7
ATOM 5114 C CA . ARG A 1 43 ? 14.702 6.256 0.705 1.00 0.00 43 ARG A CA 7
ATOM 5115 C C . ARG A 1 43 ? 13.238 5.831 0.799 1.00 0.00 43 ARG A C 7
ATOM 5116 O O . ARG A 1 43 ? 12.465 6.406 1.563 1.00 0.00 43 ARG A O 7
ATOM 5137 N N . PRO A 1 44 ? 12.838 4.811 0.019 1.00 0.00 44 PRO A N 7
ATOM 5138 C CA . PRO A 1 44 ? 11.460 4.311 0.017 1.00 0.00 44 PRO A CA 7
ATOM 5139 C C . PRO A 1 44 ? 10.959 3.987 1.421 1.00 0.00 44 PRO A C 7
ATOM 5140 O O . PRO A 1 44 ? 11.749 3.836 2.354 1.00 0.00 44 PRO A O 7
ATOM 5151 N N . THR A 1 45 ? 9.642 3.880 1.564 1.00 0.00 45 THR A N 7
ATOM 5152 C CA . THR A 1 45 ? 9.035 3.573 2.853 1.00 0.00 45 THR A CA 7
ATOM 5153 C C . THR A 1 45 ? 7.678 2.903 2.668 1.00 0.00 45 THR A C 7
ATOM 5154 O O . THR A 1 45 ? 6.928 3.240 1.753 1.00 0.00 45 THR A O 7
ATOM 5165 N N . CYS A 1 46 ? 7.368 1.952 3.545 1.00 0.00 46 CYS A N 7
ATOM 5166 C CA . CYS A 1 46 ? 6.101 1.236 3.478 1.00 0.00 46 CYS A CA 7
ATOM 5167 C C . CYS A 1 46 ? 5.057 1.891 4.377 1.00 0.00 46 CYS A C 7
ATOM 5168 O O . CYS A 1 46 ? 4.799 1.426 5.487 1.00 0.00 46 CYS A O 7
ATOM 5175 N N . VAL A 1 47 ? 4.457 2.973 3.890 1.00 0.00 47 VAL A N 7
ATOM 5176 C CA . VAL A 1 47 ? 3.441 3.690 4.650 1.00 0.00 47 VAL A CA 7
ATOM 5177 C C . VAL A 1 47 ? 2.092 2.987 4.551 1.00 0.00 47 VAL A C 7
ATOM 5178 O O . VAL A 1 47 ? 1.685 2.553 3.472 1.00 0.00 47 VAL A O 7
ATOM 5191 N N . CYS A 1 48 ? 1.404 2.873 5.681 1.00 0.00 48 CYS A N 7
ATOM 5192 C CA . CYS A 1 48 ? 0.102 2.217 5.718 1.00 0.00 48 CYS A CA 7
ATOM 5193 C C . CYS A 1 48 ? -0.909 3.043 6.507 1.00 0.00 48 CYS A C 7
ATOM 5194 O O . CYS A 1 48 ? -0.830 3.137 7.732 1.00 0.00 48 CYS A O 7
ATOM 5201 N N . ASP A 1 49 ? -1.860 3.641 5.795 1.00 0.00 49 ASP A N 7
ATOM 5202 C CA . ASP A 1 49 ? -2.890 4.459 6.431 1.00 0.00 49 ASP A CA 7
ATOM 5203 C C . ASP A 1 49 ? -4.102 4.617 5.517 1.00 0.00 49 ASP A C 7
ATOM 5204 O O . ASP A 1 49 ? -3.998 5.175 4.428 1.00 0.00 49 ASP A O 7
ATOM 5213 N N . ARG A 1 50 ? -5.247 4.111 5.962 1.00 0.00 50 ARG A N 7
ATOM 5214 C CA . ARG A 1 50 ? -6.474 4.195 5.176 1.00 0.00 50 ARG A CA 7
ATOM 5215 C C . ARG A 1 50 ? -7.703 3.992 6.056 1.00 0.00 50 ARG A C 7
ATOM 5216 O O . ARG A 1 50 ? -8.663 3.335 5.654 1.00 0.00 50 ARG A O 7
ATOM 5237 N N . CYS A 1 51 ? -7.667 4.556 7.256 1.00 0.00 51 CYS A N 7
ATOM 5238 C CA . CYS A 1 51 ? -8.783 4.431 8.184 1.00 0.00 51 CYS A CA 7
ATOM 5239 C C . CYS A 1 51 ? -9.707 5.640 8.090 1.00 0.00 51 CYS A C 7
ATOM 5240 O O . CYS A 1 51 ? -9.293 6.772 8.339 1.00 0.00 51 CYS A O 7
ATOM 5247 N N . GLY A 1 52 ? -10.962 5.393 7.728 1.00 0.00 52 GLY A N 7
ATOM 5248 C CA . GLY A 1 52 ? -11.925 6.471 7.607 1.00 0.00 52 GLY A CA 7
ATOM 5249 C C . GLY A 1 52 ? -12.314 6.741 6.167 1.00 0.00 52 GLY A C 7
ATOM 5250 O O . GLY A 1 52 ? -13.467 6.545 5.782 1.00 0.00 52 GLY A O 7
ATOM 5254 N N . ARG A 1 53 ? -11.351 7.193 5.371 1.00 0.00 53 ARG A N 7
ATOM 5255 C CA . ARG A 1 53 ? -11.598 7.491 3.965 1.00 0.00 53 ARG A CA 7
ATOM 5256 C C . ARG A 1 53 ? -10.893 6.484 3.062 1.00 0.00 53 ARG A C 7
ATOM 5257 O O . ARG A 1 53 ? -11.154 6.500 1.842 1.00 0.00 53 ARG A O 7
ATOM 5279 N N . ALA A 1 1 ? 4.467 16.466 -4.422 1.00 0.00 1 ALA A N 8
ATOM 5280 C CA . ALA A 1 1 ? 5.916 16.388 -4.744 1.00 0.00 1 ALA A CA 8
ATOM 5281 C C . ALA A 1 1 ? 6.132 16.069 -6.220 1.00 0.00 1 ALA A C 8
ATOM 5282 O O . ALA A 1 1 ? 6.706 16.867 -6.960 1.00 0.00 1 ALA A O 8
ATOM 5291 N N . VAL A 1 2 ? 5.669 14.896 -6.640 1.00 0.00 2 VAL A N 8
ATOM 5292 C CA . VAL A 1 2 ? 5.814 14.471 -8.026 1.00 0.00 2 VAL A CA 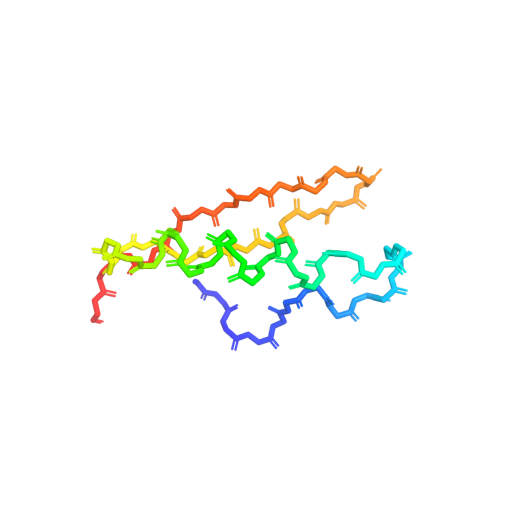8
ATOM 5293 C C . VAL A 1 2 ? 4.559 13.757 -8.516 1.00 0.00 2 VAL A C 8
ATOM 5294 O O . VAL A 1 2 ? 3.910 13.034 -7.760 1.00 0.00 2 VAL A O 8
ATOM 5307 N N . ASP A 1 3 ? 4.222 13.966 -9.785 1.00 0.00 3 ASP A N 8
ATOM 5308 C CA . ASP A 1 3 ? 3.043 13.343 -10.374 1.00 0.00 3 ASP A CA 8
ATOM 5309 C C . ASP A 1 3 ? 3.160 11.823 -10.343 1.00 0.00 3 ASP A C 8
ATOM 5310 O O . ASP A 1 3 ? 4.240 11.267 -10.549 1.00 0.00 3 ASP A O 8
ATOM 5319 N N . PHE A 1 4 ? 2.042 11.153 -10.081 1.00 0.00 4 PHE A N 8
ATOM 5320 C CA . PHE A 1 4 ? 2.020 9.697 -10.021 1.00 0.00 4 PHE A CA 8
ATOM 5321 C C . PHE A 1 4 ? 2.962 9.183 -8.937 1.00 0.00 4 PHE A C 8
ATOM 5322 O O . PHE A 1 4 ? 3.863 9.896 -8.495 1.00 0.00 4 PHE A O 8
ATOM 5339 N N . SER A 1 5 ? 2.747 7.942 -8.513 1.00 0.00 5 SER A N 8
ATOM 5340 C CA . SER A 1 5 ? 3.576 7.334 -7.479 1.00 0.00 5 SER A CA 8
ATOM 5341 C C . SER A 1 5 ? 4.601 6.384 -8.092 1.00 0.00 5 SER A C 8
ATOM 5342 O O . SER A 1 5 ? 4.310 5.212 -8.332 1.00 0.00 5 SER A O 8
ATOM 5350 N N . SER A 1 6 ? 5.801 6.896 -8.341 1.00 0.00 6 SER A N 8
ATOM 5351 C CA . SER A 1 6 ? 6.870 6.093 -8.925 1.00 0.00 6 SER A CA 8
ATOM 5352 C C . SER A 1 6 ? 7.819 5.578 -7.847 1.00 0.00 6 SER A C 8
ATOM 5353 O O . SER A 1 6 ? 8.995 5.327 -8.110 1.00 0.00 6 SER A O 8
ATOM 5361 N N . CYS A 1 7 ? 7.300 5.422 -6.632 1.00 0.00 7 CYS A N 8
ATOM 5362 C CA . CYS A 1 7 ? 8.101 4.936 -5.514 1.00 0.00 7 CYS A CA 8
ATOM 5363 C C . CYS A 1 7 ? 9.315 5.830 -5.277 1.00 0.00 7 CYS A C 8
ATOM 5364 O O . CYS A 1 7 ? 10.340 5.378 -4.768 1.00 0.00 7 CYS A O 8
ATOM 5371 N N . ALA A 1 8 ? 9.191 7.103 -5.648 1.00 0.00 8 ALA A N 8
ATOM 5372 C CA . ALA A 1 8 ? 10.279 8.061 -5.475 1.00 0.00 8 ALA A CA 8
ATOM 5373 C C . ALA A 1 8 ? 11.595 7.510 -6.019 1.00 0.00 8 ALA A C 8
ATOM 5374 O O . ALA A 1 8 ? 12.673 7.880 -5.553 1.00 0.00 8 ALA A O 8
ATOM 5381 N N . ARG A 1 9 ? 11.498 6.623 -7.004 1.00 0.00 9 ARG A N 8
ATOM 5382 C CA . ARG A 1 9 ? 12.679 6.018 -7.609 1.00 0.00 9 ARG A CA 8
ATOM 5383 C C . ARG A 1 9 ? 12.328 5.351 -8.934 1.00 0.00 9 ARG A C 8
ATOM 5384 O O . ARG A 1 9 ? 12.828 5.740 -9.989 1.00 0.00 9 ARG A O 8
ATOM 5405 N N . MET A 1 10 ? 11.464 4.341 -8.873 1.00 0.00 10 MET A N 8
ATOM 5406 C CA . MET A 1 10 ? 11.046 3.616 -10.068 1.00 0.00 10 MET A CA 8
ATOM 5407 C C . MET A 1 10 ? 12.252 3.078 -10.833 1.00 0.00 10 MET A C 8
ATOM 5408 O O . MET A 1 10 ? 12.195 2.885 -12.046 1.00 0.00 10 MET A O 8
ATOM 5422 N N . ASP A 1 11 ? 13.344 2.838 -10.112 1.00 0.00 11 ASP A N 8
ATOM 5423 C CA . ASP A 1 11 ? 14.565 2.323 -10.722 1.00 0.00 11 ASP A CA 8
ATOM 5424 C C . ASP A 1 11 ? 14.663 0.806 -10.569 1.00 0.00 11 ASP A C 8
ATOM 5425 O O . ASP A 1 11 ? 15.452 0.156 -11.253 1.00 0.00 11 ASP A O 8
ATOM 5434 N N . VAL A 1 12 ? 13.859 0.246 -9.668 1.00 0.00 12 VAL A N 8
ATOM 5435 C CA . VAL A 1 12 ? 13.864 -1.193 -9.432 1.00 0.00 12 VAL A CA 8
ATOM 5436 C C . VAL A 1 12 ? 12.518 -1.816 -9.802 1.00 0.00 12 VAL A C 8
ATOM 5437 O O . VAL A 1 12 ? 11.758 -2.241 -8.930 1.00 0.00 12 VAL A O 8
ATOM 5450 N N . PRO A 1 13 ? 12.205 -1.879 -11.108 1.00 0.00 13 PRO A N 8
ATOM 5451 C CA . PRO A 1 13 ? 10.946 -2.451 -11.593 1.00 0.00 13 PRO A CA 8
ATOM 5452 C C . PRO A 1 13 ? 10.950 -3.976 -11.567 1.00 0.00 13 PRO A C 8
ATOM 5453 O O . PRO A 1 13 ? 10.757 -4.626 -12.595 1.00 0.00 13 PRO A O 8
ATOM 5464 N N . GLY A 1 14 ? 11.172 -4.543 -10.386 1.00 0.00 14 GLY A N 8
ATOM 5465 C CA . GLY A 1 14 ? 11.197 -5.987 -10.249 1.00 0.00 14 GLY A CA 8
ATOM 5466 C C . GLY A 1 14 ? 10.584 -6.457 -8.945 1.00 0.00 14 GLY A C 8
ATOM 5467 O O . GLY A 1 14 ? 9.635 -7.242 -8.944 1.00 0.00 14 GLY A O 8
ATOM 5471 N N . LEU A 1 15 ? 11.128 -5.978 -7.832 1.00 0.00 15 LEU A N 8
ATOM 5472 C CA . LEU A 1 15 ? 10.631 -6.353 -6.513 1.00 0.00 15 LEU A CA 8
ATOM 5473 C C . LEU A 1 15 ? 9.717 -5.271 -5.945 1.00 0.00 15 LEU A C 8
ATOM 5474 O O . LEU A 1 15 ? 8.842 -5.552 -5.127 1.00 0.00 15 LEU A O 8
ATOM 5490 N N . SER A 1 16 ? 9.927 -4.033 -6.383 1.00 0.00 16 SER A N 8
ATOM 5491 C CA . SER A 1 16 ? 9.122 -2.908 -5.918 1.00 0.00 16 SER A CA 8
ATOM 5492 C C . SER A 1 16 ? 7.634 -3.174 -6.130 1.00 0.00 16 SER A C 8
ATOM 5493 O O . SER A 1 16 ? 6.790 -2.648 -5.404 1.00 0.00 16 SER A O 8
ATOM 5501 N N . LYS A 1 17 ? 7.318 -3.993 -7.129 1.00 0.00 17 LYS A N 8
ATOM 5502 C CA . LYS A 1 17 ? 5.931 -4.328 -7.432 1.00 0.00 17 LYS A CA 8
ATOM 5503 C C . LYS A 1 17 ? 5.378 -5.318 -6.413 1.00 0.00 17 LYS A C 8
ATOM 5504 O O . LYS A 1 17 ? 4.264 -5.154 -5.915 1.00 0.00 17 LYS A O 8
ATOM 5523 N N . VAL A 1 18 ? 6.164 -6.345 -6.108 1.00 0.00 18 VAL A N 8
ATOM 5524 C CA . VAL A 1 18 ? 5.756 -7.361 -5.147 1.00 0.00 18 VAL A CA 8
ATOM 5525 C C . VAL A 1 18 ? 5.838 -6.829 -3.721 1.00 0.00 18 VAL A C 8
ATOM 5526 O O . VAL A 1 18 ? 5.062 -7.228 -2.853 1.00 0.00 18 VAL A O 8
ATOM 5539 N N . ALA A 1 19 ? 6.781 -5.921 -3.488 1.00 0.00 19 ALA A N 8
ATOM 5540 C CA . ALA A 1 19 ? 6.963 -5.330 -2.169 1.00 0.00 19 ALA A CA 8
ATOM 5541 C C . ALA A 1 19 ? 5.785 -4.431 -1.804 1.00 0.00 19 ALA A C 8
ATOM 5542 O O . ALA A 1 19 ? 5.458 -4.262 -0.628 1.00 0.00 19 ALA A O 8
ATOM 5549 N N . GLN A 1 20 ? 5.132 -3.878 -2.821 1.00 0.00 20 GLN A N 8
ATOM 5550 C CA . GLN A 1 20 ? 3.982 -3.022 -2.610 1.00 0.00 20 GLN A CA 8
ATOM 5551 C C . GLN A 1 20 ? 2.725 -3.867 -2.621 1.00 0.00 20 GLN A C 8
ATOM 5552 O O . GLN A 1 20 ? 1.703 -3.489 -2.051 1.00 0.00 20 GLN A O 8
ATOM 5566 N N . GLY A 1 21 ? 2.817 -5.024 -3.269 1.00 0.00 21 GLY A N 8
ATOM 5567 C CA . GLY A 1 21 ? 1.689 -5.913 -3.334 1.00 0.00 21 GLY A CA 8
ATOM 5568 C C . GLY A 1 21 ? 1.429 -6.577 -2.002 1.00 0.00 21 GLY A C 8
ATOM 5569 O O . GLY A 1 21 ? 0.284 -6.856 -1.639 1.00 0.00 21 GLY A O 8
ATOM 5573 N N . LEU A 1 22 ? 2.506 -6.814 -1.270 1.00 0.00 22 LEU A N 8
ATOM 5574 C CA . LEU A 1 22 ? 2.425 -7.437 0.043 1.00 0.00 22 LEU A CA 8
ATOM 5575 C C . LEU A 1 22 ? 2.114 -6.391 1.107 1.00 0.00 22 LEU A C 8
ATOM 5576 O O . LEU A 1 22 ? 1.300 -6.625 2.000 1.00 0.00 22 LEU A O 8
ATOM 5592 N N . CYS A 1 23 ? 2.760 -5.233 1.003 1.00 0.00 23 CYS A N 8
ATOM 5593 C CA . CYS A 1 23 ? 2.537 -4.155 1.958 1.00 0.00 23 CYS A CA 8
ATOM 5594 C C . CYS A 1 23 ? 1.102 -3.643 1.862 1.00 0.00 23 CYS A C 8
ATOM 5595 O O . CYS A 1 23 ? 0.482 -3.306 2.872 1.00 0.00 23 CYS A O 8
ATOM 5602 N N . ILE A 1 24 ? 0.582 -3.585 0.639 1.00 0.00 24 ILE A N 8
ATOM 5603 C CA . ILE A 1 24 ? -0.777 -3.111 0.409 1.00 0.00 24 ILE A CA 8
ATOM 5604 C C . ILE A 1 24 ? -1.813 -4.115 0.910 1.00 0.00 24 ILE A C 8
ATOM 5605 O O . ILE A 1 24 ? -2.760 -3.742 1.601 1.00 0.00 24 ILE A O 8
ATOM 5621 N N . SER A 1 25 ? -1.631 -5.385 0.558 1.00 0.00 25 SER A N 8
ATOM 5622 C CA . SER A 1 25 ? -2.558 -6.433 0.974 1.00 0.00 25 SER A CA 8
ATOM 5623 C C . SER A 1 25 ? -2.499 -6.649 2.484 1.00 0.00 25 SER A C 8
ATOM 5624 O O . SER A 1 25 ? -3.526 -6.652 3.164 1.00 0.00 25 SER A O 8
ATOM 5632 N N . SER A 1 26 ? -1.288 -6.827 3.003 1.00 0.00 26 SER A N 8
ATOM 5633 C CA . SER A 1 26 ? -1.087 -7.045 4.433 1.00 0.00 26 SER A CA 8
ATOM 5634 C C . SER A 1 26 ? -1.767 -5.955 5.256 1.00 0.00 26 SER A C 8
ATOM 5635 O O . SER A 1 26 ? -2.392 -6.235 6.279 1.00 0.00 26 SER A O 8
ATOM 5643 N N . CYS A 1 27 ? -1.641 -4.711 4.805 1.00 0.00 27 CYS A N 8
ATOM 5644 C CA . CYS A 1 27 ? -2.246 -3.583 5.505 1.00 0.00 27 CYS A CA 8
ATOM 5645 C C . CYS A 1 27 ? -3.705 -3.392 5.094 1.00 0.00 27 CYS A C 8
ATOM 5646 O O . CYS A 1 27 ? -4.448 -2.659 5.746 1.00 0.00 27 CYS A O 8
ATOM 5653 N N . LYS A 1 28 ? -4.113 -4.055 4.014 1.00 0.00 28 LYS A N 8
ATOM 5654 C CA . LYS A 1 28 ? -5.485 -3.954 3.530 1.00 0.00 28 LYS A CA 8
ATOM 5655 C C . LYS A 1 28 ? -6.425 -4.799 4.386 1.00 0.00 28 LYS A C 8
ATOM 5656 O O . LYS A 1 28 ? -7.621 -4.520 4.470 1.00 0.00 28 LYS A O 8
ATOM 5675 N N . PHE A 1 29 ? -5.876 -5.833 5.019 1.00 0.00 29 PHE A N 8
ATOM 5676 C CA . PHE A 1 29 ? -6.663 -6.722 5.869 1.00 0.00 29 PHE A CA 8
ATOM 5677 C C . PHE A 1 29 ? -7.525 -5.931 6.853 1.00 0.00 29 PHE A C 8
ATOM 5678 O O . PHE A 1 29 ? -8.673 -6.292 7.113 1.00 0.00 29 PHE A O 8
ATOM 5695 N N . GLN A 1 30 ? -6.965 -4.856 7.398 1.00 0.00 30 GLN A N 8
ATOM 5696 C CA . GLN A 1 30 ? -7.688 -4.023 8.354 1.00 0.00 30 GLN A CA 8
ATOM 5697 C C . GLN A 1 30 ? -8.750 -3.173 7.657 1.00 0.00 30 GLN A C 8
ATOM 5698 O O . GLN A 1 30 ? -9.672 -2.669 8.299 1.00 0.00 30 GLN A O 8
ATOM 5712 N N . ASN A 1 31 ? -8.618 -3.018 6.341 1.00 0.00 31 ASN A N 8
ATOM 5713 C CA . ASN A 1 31 ? -9.570 -2.231 5.563 1.00 0.00 31 ASN A CA 8
ATOM 5714 C C . ASN A 1 31 ? -9.522 -0.761 5.969 1.00 0.00 31 ASN A C 8
ATOM 5715 O O . ASN A 1 31 ? -10.532 -0.060 5.922 1.00 0.00 31 ASN A O 8
ATOM 5726 N N . CYS A 1 32 ? -8.341 -0.303 6.369 1.00 0.00 32 CYS A N 8
ATOM 5727 C CA . CYS A 1 32 ? -8.158 1.082 6.787 1.00 0.00 32 CYS A CA 8
ATOM 5728 C C . CYS A 1 32 ? -6.689 1.491 6.705 1.00 0.00 32 CYS A C 8
ATOM 5729 O O . CYS A 1 32 ? -6.243 2.376 7.436 1.00 0.00 32 CYS A O 8
ATOM 5736 N N . GLY A 1 33 ? -5.938 0.844 5.817 1.00 0.00 33 GLY A N 8
ATOM 5737 C CA . GLY A 1 33 ? -4.529 1.164 5.673 1.00 0.00 33 GLY A CA 8
ATOM 5738 C C . GLY A 1 33 ? -3.939 0.702 4.353 1.00 0.00 33 GLY A C 8
ATOM 5739 O O . GLY A 1 33 ? -3.759 -0.497 4.134 1.00 0.00 33 GLY A O 8
ATOM 5743 N N . THR A 1 34 ? -3.621 1.651 3.476 1.00 0.00 34 THR A N 8
ATOM 5744 C CA . THR A 1 34 ? -3.029 1.325 2.184 1.00 0.00 34 THR A CA 8
ATOM 5745 C C . THR A 1 34 ? -1.514 1.486 2.243 1.00 0.00 34 THR A C 8
ATOM 5746 O O . THR A 1 34 ? -1.009 2.538 2.636 1.00 0.00 34 THR A O 8
ATOM 5757 N N . GLY A 1 35 ? -0.797 0.435 1.861 1.00 0.00 35 GLY A N 8
ATOM 5758 C CA . GLY A 1 35 ? 0.653 0.475 1.885 1.00 0.00 35 GLY A CA 8
ATOM 5759 C C . GLY A 1 35 ? 1.241 1.197 0.688 1.00 0.00 35 GLY A C 8
ATOM 5760 O O . GLY A 1 35 ? 0.821 0.975 -0.448 1.00 0.00 35 GLY A O 8
ATOM 5764 N N . HIS A 1 36 ? 2.219 2.059 0.944 1.00 0.00 36 HIS A N 8
ATOM 5765 C CA . HIS A 1 36 ? 2.872 2.815 -0.118 1.00 0.00 36 HIS A CA 8
ATOM 5766 C C . HIS A 1 36 ? 4.327 3.106 0.240 1.00 0.00 36 HIS A C 8
ATOM 5767 O O . HIS A 1 36 ? 4.632 3.487 1.371 1.00 0.00 36 HIS A O 8
ATOM 5782 N N . CYS A 1 37 ? 5.219 2.924 -0.727 1.00 0.00 37 CYS A N 8
ATOM 5783 C CA . CYS A 1 37 ? 6.639 3.168 -0.508 1.00 0.00 37 CYS A CA 8
ATOM 5784 C C . CYS A 1 37 ? 6.954 4.658 -0.596 1.00 0.00 37 CYS A C 8
ATOM 5785 O O . CYS A 1 37 ? 7.031 5.222 -1.688 1.00 0.00 37 CYS A O 8
ATOM 5792 N N . GLU A 1 38 ? 7.133 5.291 0.560 1.00 0.00 38 GLU A N 8
ATOM 5793 C CA . GLU A 1 38 ? 7.436 6.717 0.611 1.00 0.00 38 GLU A CA 8
ATOM 5794 C C . GLU A 1 38 ? 8.904 6.950 0.957 1.00 0.00 38 GLU A C 8
ATOM 5795 O O . GLU A 1 38 ? 9.438 6.339 1.883 1.00 0.00 38 GLU A O 8
ATOM 5807 N N . LYS A 1 39 ? 9.551 7.835 0.207 1.00 0.00 39 LYS A N 8
ATOM 5808 C CA . LYS A 1 39 ? 10.958 8.148 0.433 1.00 0.00 39 LYS A CA 8
ATOM 5809 C C . LYS A 1 39 ? 11.144 9.630 0.741 1.00 0.00 39 LYS A C 8
ATOM 5810 O O . LYS A 1 39 ? 10.933 10.482 -0.122 1.00 0.00 39 LYS A O 8
ATOM 5829 N N . ARG A 1 40 ? 11.543 9.931 1.972 1.00 0.00 40 ARG A N 8
ATOM 5830 C CA . ARG A 1 40 ? 11.759 11.312 2.386 1.00 0.00 40 ARG A CA 8
ATOM 5831 C C . ARG A 1 40 ? 13.237 11.682 2.284 1.00 0.00 40 ARG A C 8
ATOM 5832 O O . ARG A 1 40 ? 13.669 12.281 1.300 1.00 0.00 40 ARG A O 8
ATOM 5853 N N . GLY A 1 41 ? 14.012 11.312 3.300 1.00 0.00 41 GLY A N 8
ATOM 5854 C CA . GLY A 1 41 ? 15.432 11.605 3.293 1.00 0.00 41 GLY A CA 8
ATOM 5855 C C . GLY A 1 41 ? 16.246 10.493 2.662 1.00 0.00 41 GLY A C 8
ATOM 5856 O O . GLY A 1 41 ? 17.442 10.363 2.928 1.00 0.00 41 GLY A O 8
ATOM 5860 N N . GLY A 1 42 ? 15.598 9.685 1.829 1.00 0.00 42 GLY A N 8
ATOM 5861 C CA . GLY A 1 42 ? 16.283 8.585 1.178 1.00 0.00 42 GLY A CA 8
ATOM 5862 C C . GLY A 1 42 ? 15.974 7.254 1.834 1.00 0.00 42 GLY A C 8
ATOM 5863 O O . GLY A 1 42 ? 16.810 6.351 1.843 1.00 0.00 42 GLY A O 8
ATOM 5867 N N . ARG A 1 43 ? 14.771 7.135 2.387 1.00 0.00 43 ARG A N 8
ATOM 5868 C CA . ARG A 1 43 ? 14.357 5.904 3.053 1.00 0.00 43 ARG A CA 8
ATOM 5869 C C . ARG A 1 43 ? 12.965 5.470 2.590 1.00 0.00 43 ARG A C 8
ATOM 5870 O O . ARG A 1 43 ? 11.966 6.105 2.928 1.00 0.00 43 ARG A O 8
ATOM 5891 N N . PRO A 1 44 ? 12.879 4.375 1.811 1.00 0.00 44 PRO A N 8
ATOM 5892 C CA . PRO A 1 44 ? 11.598 3.865 1.311 1.00 0.00 44 PRO A CA 8
ATOM 5893 C C . PRO A 1 44 ? 10.795 3.153 2.395 1.00 0.00 44 PRO A C 8
ATOM 5894 O O . PRO A 1 44 ? 10.897 1.937 2.560 1.00 0.00 44 PRO A O 8
ATOM 5905 N N . THR A 1 45 ? 9.996 3.918 3.131 1.00 0.00 45 THR A N 8
ATOM 5906 C CA . THR A 1 45 ? 9.174 3.362 4.200 1.00 0.00 45 THR A CA 8
ATOM 5907 C C . THR A 1 45 ? 7.837 2.867 3.657 1.00 0.00 45 THR A C 8
ATOM 5908 O O . THR A 1 45 ? 7.447 3.207 2.542 1.00 0.00 45 THR A O 8
ATOM 5919 N N . CYS A 1 46 ? 7.138 2.066 4.455 1.00 0.00 46 CYS A N 8
ATOM 5920 C CA . CYS A 1 46 ? 5.844 1.527 4.052 1.00 0.00 46 CYS A CA 8
ATOM 5921 C C . CYS A 1 46 ? 4.723 2.108 4.910 1.00 0.00 46 CYS A C 8
ATOM 5922 O O . CYS A 1 46 ? 4.361 1.543 5.942 1.00 0.00 46 CYS A O 8
ATOM 5929 N N . VAL A 1 47 ? 4.174 3.237 4.472 1.00 0.00 47 VAL A N 8
ATOM 5930 C CA . VAL A 1 47 ? 3.091 3.891 5.197 1.00 0.00 47 VAL A CA 8
ATOM 5931 C C . VAL A 1 47 ? 1.756 3.215 4.906 1.00 0.00 47 VAL A C 8
ATOM 5932 O O . VAL A 1 47 ? 1.445 2.907 3.757 1.00 0.00 47 VAL A O 8
ATOM 5945 N N . CYS A 1 48 ? 0.973 2.979 5.955 1.00 0.00 48 CYS A N 8
ATOM 5946 C CA . CYS A 1 48 ? -0.325 2.332 5.804 1.00 0.00 48 CYS A CA 8
ATOM 5947 C C . CYS A 1 48 ? -1.452 3.219 6.322 1.00 0.00 48 CYS A C 8
ATOM 5948 O O . CYS A 1 48 ? -1.552 3.482 7.521 1.00 0.00 48 CYS A O 8
ATOM 5955 N N . ASP A 1 49 ? -2.302 3.675 5.407 1.00 0.00 49 ASP A N 8
ATOM 5956 C CA . ASP A 1 49 ? -3.431 4.529 5.763 1.00 0.00 49 ASP A CA 8
ATOM 5957 C C . ASP A 1 49 ? -4.495 4.498 4.669 1.00 0.00 49 ASP A C 8
ATOM 5958 O O . ASP A 1 49 ? -4.244 4.910 3.538 1.00 0.00 49 ASP A O 8
ATOM 5967 N N . ARG A 1 50 ? -5.676 3.991 5.006 1.00 0.00 50 ARG A N 8
ATOM 5968 C CA . ARG A 1 50 ? -6.769 3.899 4.043 1.00 0.00 50 ARG A CA 8
ATOM 5969 C C . ARG A 1 50 ? -8.112 3.744 4.749 1.00 0.00 50 ARG A C 8
ATOM 5970 O O . ARG A 1 50 ? -8.976 2.990 4.302 1.00 0.00 50 ARG A O 8
ATOM 5991 N N . CYS A 1 51 ? -8.284 4.457 5.856 1.00 0.00 51 CYS A N 8
ATOM 5992 C CA . CYS A 1 51 ? -9.526 4.385 6.614 1.00 0.00 51 CYS A CA 8
ATOM 5993 C C . CYS A 1 51 ? -10.492 5.485 6.188 1.00 0.00 51 CYS A C 8
ATOM 5994 O O . CYS A 1 51 ? -10.502 6.575 6.763 1.00 0.00 51 CYS A O 8
ATOM 6001 N N . GLY A 1 52 ? -11.306 5.191 5.178 1.00 0.00 52 GLY A N 8
ATOM 6002 C CA . GLY A 1 52 ? -12.268 6.162 4.692 1.00 0.00 52 GLY A CA 8
ATOM 6003 C C . GLY A 1 52 ? -11.616 7.449 4.226 1.00 0.00 52 GLY A C 8
ATOM 6004 O O . GLY A 1 52 ? -10.462 7.724 4.556 1.00 0.00 52 GLY A O 8
ATOM 6008 N N . ARG A 1 53 ? -12.358 8.238 3.456 1.00 0.00 53 ARG A N 8
ATOM 6009 C CA . ARG A 1 53 ? -11.848 9.504 2.943 1.00 0.00 53 ARG A CA 8
ATOM 6010 C C . ARG A 1 53 ? -10.582 9.28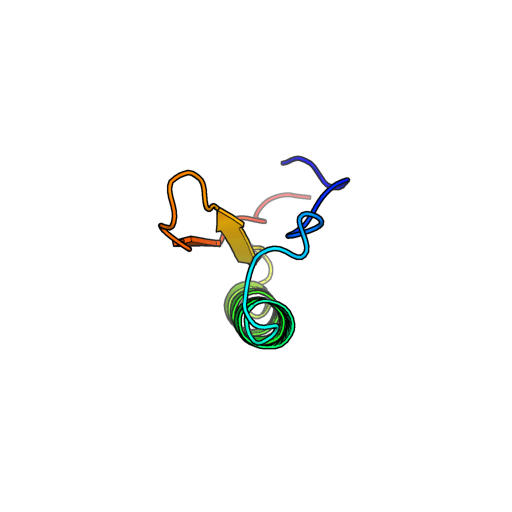9 2.119 1.00 0.00 53 ARG A C 8
ATOM 6011 O O . ARG A 1 53 ? -10.684 9.256 0.874 1.00 0.00 53 ARG A O 8
ATOM 6033 N N . ALA A 1 1 ? -0.147 21.499 -1.400 1.00 0.00 1 ALA A N 9
ATOM 6034 C CA . ALA A 1 1 ? -0.655 20.102 -1.398 1.00 0.00 1 ALA A CA 9
ATOM 6035 C C . ALA A 1 1 ? -0.406 19.427 -2.742 1.00 0.00 1 ALA A C 9
ATOM 6036 O O . ALA A 1 1 ? -0.699 19.992 -3.796 1.00 0.00 1 ALA A O 9
ATOM 6045 N N . VAL A 1 2 ? 0.138 18.216 -2.698 1.00 0.00 2 VAL A N 9
ATOM 6046 C CA . VAL A 1 2 ? 0.428 17.463 -3.912 1.00 0.00 2 VAL A CA 9
ATOM 6047 C C . VAL A 1 2 ? 0.651 15.985 -3.599 1.00 0.00 2 VAL A C 9
ATOM 6048 O O . VAL A 1 2 ? 1.570 15.357 -4.127 1.00 0.00 2 VAL A O 9
ATOM 6061 N N . ASP A 1 3 ? -0.195 15.435 -2.736 1.00 0.00 3 ASP A N 9
ATOM 6062 C CA . ASP A 1 3 ? -0.092 14.031 -2.352 1.00 0.00 3 ASP A CA 9
ATOM 6063 C C . ASP A 1 3 ? -1.185 13.203 -3.021 1.00 0.00 3 ASP A C 9
ATOM 6064 O O . ASP A 1 3 ? -2.356 13.290 -2.654 1.00 0.00 3 ASP A O 9
ATOM 6073 N N . PHE A 1 4 ? -0.793 12.400 -4.005 1.00 0.00 4 PHE A N 9
ATOM 6074 C CA . PHE A 1 4 ? -1.738 11.556 -4.727 1.00 0.00 4 PHE A CA 9
ATOM 6075 C C . PHE A 1 4 ? -1.397 10.081 -4.546 1.00 0.00 4 PHE A C 9
ATOM 6076 O O . PHE A 1 4 ? -2.253 9.276 -4.178 1.00 0.00 4 PHE A O 9
ATOM 6093 N N . SER A 1 5 ? -0.141 9.732 -4.808 1.00 0.00 5 SER A N 9
ATOM 6094 C CA . SER A 1 5 ? 0.313 8.353 -4.674 1.00 0.00 5 SER A CA 9
ATOM 6095 C C . SER A 1 5 ? 1.778 8.301 -4.250 1.00 0.00 5 SER A C 9
ATOM 6096 O O . SER A 1 5 ? 2.435 9.335 -4.125 1.00 0.00 5 SER A O 9
ATOM 6104 N N . SER A 1 6 ? 2.283 7.092 -4.030 1.00 0.00 6 SER A N 9
ATOM 6105 C CA . SER A 1 6 ? 3.670 6.905 -3.620 1.00 0.00 6 SER A CA 9
ATOM 6106 C C . SER A 1 6 ? 4.467 6.189 -4.706 1.00 0.00 6 SER A C 9
ATOM 6107 O O . SER A 1 6 ? 5.492 6.688 -5.169 1.00 0.00 6 SER A O 9
ATOM 6115 N N . CYS A 1 7 ? 3.987 5.015 -5.108 1.00 0.00 7 CYS A N 9
ATOM 6116 C CA . CYS A 1 7 ? 4.656 4.231 -6.142 1.00 0.00 7 CYS A CA 9
ATOM 6117 C C . CYS A 1 7 ? 4.000 4.456 -7.500 1.00 0.00 7 CYS A C 9
ATOM 6118 O O . CYS A 1 7 ? 3.850 3.526 -8.292 1.00 0.00 7 CYS A O 9
ATOM 6125 N N . ALA A 1 8 ? 3.607 5.700 -7.763 1.00 0.00 8 ALA A N 9
ATOM 6126 C CA . ALA A 1 8 ? 2.963 6.047 -9.024 1.00 0.00 8 ALA A CA 9
ATOM 6127 C C . ALA A 1 8 ? 3.964 6.635 -10.013 1.00 0.00 8 ALA A C 9
ATOM 6128 O O . ALA A 1 8 ? 3.628 7.523 -10.798 1.00 0.00 8 ALA A O 9
ATOM 6135 N N . ARG A 1 9 ? 5.195 6.136 -9.972 1.00 0.00 9 ARG A N 9
ATOM 6136 C CA . ARG A 1 9 ? 6.243 6.613 -10.867 1.00 0.00 9 ARG A CA 9
ATOM 6137 C C . ARG A 1 9 ? 6.645 5.529 -11.863 1.00 0.00 9 ARG A C 9
ATOM 6138 O O . ARG A 1 9 ? 6.986 5.821 -13.008 1.00 0.00 9 ARG A O 9
ATOM 6159 N N . MET A 1 10 ? 6.600 4.277 -11.417 1.00 0.00 10 MET A N 9
ATOM 6160 C CA . MET A 1 10 ? 6.957 3.150 -12.271 1.00 0.00 10 MET A CA 9
ATOM 6161 C C . MET A 1 10 ? 8.399 3.267 -12.753 1.00 0.00 10 MET A C 9
ATOM 6162 O O . MET A 1 10 ? 8.719 2.897 -13.883 1.00 0.00 10 MET A O 9
ATOM 6176 N N . ASP A 1 11 ? 9.267 3.785 -11.889 1.00 0.00 11 ASP A N 9
ATOM 6177 C CA . ASP A 1 11 ? 10.676 3.952 -12.229 1.00 0.00 11 ASP A CA 9
ATOM 6178 C C . ASP A 1 11 ? 11.548 2.998 -11.417 1.00 0.00 11 ASP A C 9
ATOM 6179 O O . ASP A 1 11 ? 12.708 3.294 -11.133 1.00 0.00 11 ASP A O 9
ATOM 6188 N N . VAL A 1 12 ? 10.982 1.852 -11.049 1.00 0.00 12 VAL A N 9
ATOM 6189 C CA . VAL A 1 12 ? 11.709 0.855 -10.272 1.00 0.00 12 VAL A CA 9
ATOM 6190 C C . VAL A 1 12 ? 11.063 -0.523 -10.405 1.00 0.00 12 VAL A C 9
ATOM 6191 O O . VAL A 1 12 ? 10.719 -1.157 -9.406 1.00 0.00 12 VAL A O 9
ATOM 6204 N N . PRO A 1 13 ? 10.890 -1.008 -11.646 1.00 0.00 13 PRO A N 9
ATOM 6205 C CA . PRO A 1 13 ? 10.283 -2.316 -11.907 1.00 0.00 13 PRO A CA 9
ATOM 6206 C C . PRO A 1 13 ? 11.251 -3.469 -11.655 1.00 0.00 13 PRO A C 9
ATOM 6207 O O . PRO A 1 13 ? 11.500 -4.287 -12.541 1.00 0.00 13 PRO A O 9
ATOM 6218 N N . GLY A 1 14 ? 11.796 -3.527 -10.444 1.00 0.00 14 GLY A N 9
ATOM 6219 C CA . GLY A 1 14 ? 12.733 -4.582 -10.101 1.00 0.00 14 GLY A CA 9
ATOM 6220 C C . GLY A 1 14 ? 12.312 -5.372 -8.874 1.00 0.00 14 GLY A C 9
ATOM 6221 O O . GLY A 1 14 ? 12.808 -6.474 -8.641 1.00 0.00 14 GLY A O 9
ATOM 6225 N N . LEU A 1 15 ? 11.400 -4.810 -8.084 1.00 0.00 15 LEU A N 9
ATOM 6226 C CA . LEU A 1 15 ? 10.923 -5.475 -6.876 1.00 0.00 15 LEU A CA 9
ATOM 6227 C C . LEU A 1 15 ? 9.855 -4.639 -6.176 1.00 0.00 15 LEU A C 9
ATOM 6228 O O . LEU A 1 15 ? 8.926 -5.179 -5.576 1.00 0.00 15 LEU A O 9
ATOM 6244 N N . SER A 1 16 ? 9.995 -3.317 -6.256 1.00 0.00 16 SER A N 9
ATOM 6245 C CA . SER A 1 16 ? 9.047 -2.398 -5.628 1.00 0.00 16 SER A CA 9
ATOM 6246 C C . SER A 1 16 ? 7.604 -2.818 -5.899 1.00 0.00 16 SER A C 9
ATOM 6247 O O . SER A 1 16 ? 6.712 -2.565 -5.088 1.00 0.00 16 SER A O 9
ATOM 6255 N N . LYS A 1 17 ? 7.380 -3.464 -7.040 1.00 0.00 17 LYS A N 9
ATOM 6256 C CA . LYS A 1 17 ? 6.045 -3.920 -7.408 1.00 0.00 17 LYS A CA 9
ATOM 6257 C C . LYS A 1 17 ? 5.550 -4.977 -6.428 1.00 0.00 17 LYS A C 9
ATOM 6258 O O . LYS A 1 17 ? 4.428 -4.901 -5.928 1.00 0.00 17 LYS A O 9
ATOM 6277 N N . VAL A 1 18 ? 6.399 -5.961 -6.154 1.00 0.00 18 VAL A N 9
ATOM 6278 C CA . VAL A 1 18 ? 6.053 -7.033 -5.230 1.00 0.00 18 VAL A CA 9
ATOM 6279 C C . VAL A 1 18 ? 6.086 -6.536 -3.790 1.00 0.00 18 VAL A C 9
ATOM 6280 O O . VAL A 1 18 ? 5.312 -6.990 -2.947 1.00 0.00 18 VAL A O 9
ATOM 6293 N N . ALA A 1 19 ? 6.984 -5.595 -3.519 1.00 0.00 19 ALA A N 9
ATOM 6294 C CA . ALA A 1 19 ? 7.116 -5.028 -2.183 1.00 0.00 19 ALA A CA 9
ATOM 6295 C C . ALA A 1 19 ? 5.889 -4.199 -1.818 1.00 0.00 19 ALA A C 9
ATOM 6296 O O . ALA A 1 19 ? 5.589 -3.999 -0.639 1.00 0.00 19 ALA A O 9
ATOM 6303 N N . GLN A 1 20 ? 5.165 -3.738 -2.834 1.00 0.00 20 GLN A N 9
ATOM 6304 C CA . GLN A 1 20 ? 3.965 -2.957 -2.616 1.00 0.00 20 GLN A CA 9
ATOM 6305 C C . GLN A 1 20 ? 2.761 -3.877 -2.614 1.00 0.00 20 GLN A C 9
ATOM 6306 O O . GLN A 1 20 ? 1.732 -3.572 -2.014 1.00 0.00 20 GLN A O 9
ATOM 6320 N N . GLY A 1 21 ? 2.908 -5.019 -3.282 1.00 0.00 21 GLY A N 9
ATOM 6321 C CA . GLY A 1 21 ? 1.832 -5.974 -3.331 1.00 0.00 21 GLY A CA 9
ATOM 6322 C C . GLY A 1 21 ? 1.577 -6.585 -1.973 1.00 0.00 21 GLY A C 9
ATOM 6323 O O . GLY A 1 21 ? 0.435 -6.846 -1.590 1.00 0.00 21 GLY A O 9
ATOM 6327 N N . LEU A 1 22 ? 2.658 -6.792 -1.241 1.00 0.00 22 LEU A N 9
ATOM 6328 C CA . LEU A 1 22 ? 2.588 -7.357 0.098 1.00 0.00 22 LEU A CA 9
ATOM 6329 C C . LEU A 1 22 ? 2.338 -6.252 1.117 1.00 0.00 22 LEU A C 9
ATOM 6330 O O . LEU A 1 22 ? 1.560 -6.424 2.055 1.00 0.00 22 LEU A O 9
ATOM 6346 N N . CYS A 1 23 ? 2.998 -5.113 0.920 1.00 0.00 23 CYS A N 9
ATOM 6347 C CA . CYS A 1 23 ? 2.835 -3.978 1.818 1.00 0.00 23 CYS A CA 9
ATOM 6348 C C . CYS A 1 23 ? 1.397 -3.473 1.785 1.00 0.00 23 CYS A C 9
ATOM 6349 O O . CYS A 1 23 ? 0.856 -3.044 2.803 1.00 0.00 23 CYS A O 9
ATOM 6356 N N . ILE A 1 24 ? 0.780 -3.535 0.607 1.00 0.00 24 ILE A N 9
ATOM 6357 C CA . ILE A 1 24 ? -0.594 -3.091 0.443 1.00 0.00 24 ILE A CA 9
ATOM 6358 C C . ILE A 1 24 ? -1.562 -4.109 1.035 1.00 0.00 24 ILE A C 9
ATOM 6359 O O . ILE A 1 24 ? -2.499 -3.746 1.745 1.00 0.00 24 ILE A O 9
ATOM 6375 N N . SER A 1 25 ? -1.329 -5.386 0.746 1.00 0.00 25 SER A N 9
ATOM 6376 C CA . SER A 1 25 ? -2.182 -6.449 1.261 1.00 0.00 25 SER A CA 9
ATOM 6377 C C . SER A 1 25 ? -2.154 -6.471 2.786 1.00 0.00 25 SER A C 9
ATOM 6378 O O . SER A 1 25 ? -3.192 -6.604 3.436 1.00 0.00 25 SER A O 9
ATOM 6386 N N . SER A 1 26 ? -0.957 -6.338 3.351 1.00 0.00 26 SER A N 9
ATOM 6387 C CA . SER A 1 26 ? -0.788 -6.342 4.800 1.00 0.00 26 SER A CA 9
ATOM 6388 C C . SER A 1 26 ? -1.550 -5.186 5.442 1.00 0.00 26 SER A C 9
ATOM 6389 O O . SER A 1 26 ? -2.225 -5.363 6.455 1.00 0.00 26 SER A O 9
ATOM 6397 N N . CYS A 1 27 ? -1.438 -4.004 4.846 1.00 0.00 27 CYS A N 9
ATOM 6398 C CA . CYS A 1 27 ? -2.117 -2.822 5.364 1.00 0.00 27 CYS A CA 9
ATOM 6399 C C . CYS A 1 27 ? -3.624 -2.912 5.128 1.00 0.00 27 CYS A C 9
ATOM 6400 O O . CYS A 1 27 ? -4.415 -2.346 5.883 1.00 0.00 27 CYS A O 9
ATOM 6407 N N . LYS A 1 28 ? -4.012 -3.616 4.070 1.00 0.00 28 LYS A N 9
ATOM 6408 C CA . LYS A 1 28 ? -5.422 -3.771 3.723 1.00 0.00 28 LYS A CA 9
ATOM 6409 C C . LYS A 1 28 ? -6.119 -4.773 4.641 1.00 0.00 28 LYS A C 9
ATOM 6410 O O . LYS A 1 28 ? -7.346 -4.772 4.753 1.00 0.00 28 LYS A O 9
ATOM 6429 N N . PHE A 1 29 ? -5.339 -5.631 5.292 1.00 0.00 29 PHE A N 9
ATOM 6430 C CA . PHE A 1 29 ? -5.894 -6.638 6.193 1.00 0.00 29 PHE A CA 9
ATOM 6431 C C . PHE A 1 29 ? -6.858 -6.018 7.205 1.00 0.00 29 PHE A C 9
ATOM 6432 O O . PHE A 1 29 ? -7.753 -6.695 7.714 1.00 0.00 29 PHE A O 9
ATOM 6449 N N . GLN A 1 30 ? -6.672 -4.734 7.497 1.00 0.00 30 GLN A N 9
ATOM 6450 C CA . GLN A 1 30 ? -7.531 -4.040 8.452 1.00 0.00 30 GLN A CA 9
ATOM 6451 C C . GLN A 1 30 ? -8.658 -3.280 7.748 1.00 0.00 30 GLN A C 9
ATOM 6452 O O . GLN A 1 30 ? -9.589 -2.801 8.395 1.00 0.00 30 GLN A O 9
ATOM 6466 N N . ASN A 1 31 ? -8.571 -3.175 6.423 1.00 0.00 31 ASN A N 9
ATOM 6467 C CA . ASN A 1 31 ? -9.587 -2.475 5.641 1.00 0.00 31 ASN A CA 9
ATOM 6468 C C . ASN A 1 31 ? -9.592 -0.982 5.960 1.00 0.00 31 ASN A C 9
ATOM 6469 O O . ASN A 1 31 ? -10.637 -0.334 5.934 1.00 0.00 31 ASN A O 9
ATOM 6480 N N . CYS A 1 32 ? -8.415 -0.444 6.258 1.00 0.00 32 CYS A N 9
ATOM 6481 C CA . CYS A 1 32 ? -8.278 0.973 6.580 1.00 0.00 32 CYS A CA 9
ATOM 6482 C C . CYS A 1 32 ? -6.820 1.413 6.490 1.00 0.00 32 CYS A C 9
ATOM 6483 O O . CYS A 1 32 ? -6.385 2.307 7.214 1.00 0.00 32 CYS A O 9
ATOM 6490 N N . GLY A 1 33 ? -6.068 0.773 5.599 1.00 0.00 33 GLY A N 9
ATOM 6491 C CA . GLY A 1 33 ? -4.667 1.109 5.436 1.00 0.00 33 GLY A CA 9
ATOM 6492 C C . GLY A 1 33 ? -4.092 0.641 4.111 1.00 0.00 33 GLY A C 9
ATOM 6493 O O . GLY A 1 33 ? -3.979 -0.559 3.868 1.00 0.00 33 GLY A O 9
ATOM 6497 N N . THR A 1 34 ? -3.710 1.586 3.258 1.00 0.00 34 THR A N 9
ATOM 6498 C CA . THR A 1 34 ? -3.123 1.251 1.967 1.00 0.00 34 THR A CA 9
ATOM 6499 C C . THR A 1 34 ? -1.605 1.342 2.047 1.00 0.00 34 THR A C 9
ATOM 6500 O O . THR A 1 34 ? -1.063 2.245 2.686 1.00 0.00 34 THR A O 9
ATOM 6511 N N . GLY A 1 35 ? -0.926 0.401 1.404 1.00 0.00 35 GLY A N 9
ATOM 6512 C CA . GLY A 1 35 ? 0.526 0.388 1.422 1.00 0.00 35 GLY A CA 9
ATOM 6513 C C . GLY A 1 35 ? 1.130 1.373 0.441 1.00 0.00 35 GLY A C 9
ATOM 6514 O O . GLY A 1 35 ? 0.986 1.219 -0.772 1.00 0.00 35 GLY A O 9
ATOM 6518 N N . HIS A 1 36 ? 1.810 2.386 0.967 1.00 0.00 36 HIS A N 9
ATOM 6519 C CA . HIS A 1 36 ? 2.442 3.400 0.132 1.00 0.00 36 HIS A CA 9
ATOM 6520 C C . HIS A 1 36 ? 3.945 3.459 0.391 1.00 0.00 36 HIS A C 9
ATOM 6521 O O . HIS A 1 36 ? 4.383 3.531 1.539 1.00 0.00 36 HIS A O 9
ATOM 6536 N N . CYS A 1 37 ? 4.727 3.427 -0.683 1.00 0.00 37 CYS A N 9
ATOM 6537 C CA . CYS A 1 37 ? 6.180 3.475 -0.572 1.00 0.00 37 CYS A CA 9
ATOM 6538 C C . CYS A 1 37 ? 6.663 4.906 -0.357 1.00 0.00 37 CYS A C 9
ATOM 6539 O O . CYS A 1 37 ? 6.827 5.666 -1.312 1.00 0.00 37 CYS A O 9
ATOM 6546 N N . GLU A 1 38 ? 6.891 5.267 0.902 1.00 0.00 38 GLU A N 9
ATOM 6547 C CA . GLU A 1 38 ? 7.357 6.606 1.241 1.00 0.00 38 GLU A CA 9
ATOM 6548 C C . GLU A 1 38 ? 8.878 6.644 1.342 1.00 0.00 38 GLU A C 9
ATOM 6549 O O . GLU A 1 38 ? 9.488 5.786 1.981 1.00 0.00 38 GLU A O 9
ATOM 6561 N N . LYS A 1 39 ? 9.484 7.641 0.707 1.00 0.00 39 LYS A N 9
ATOM 6562 C CA . LYS A 1 39 ? 10.934 7.789 0.725 1.00 0.00 39 LYS A CA 9
ATOM 6563 C C . LYS A 1 39 ? 11.335 9.244 0.510 1.00 0.00 39 LYS A C 9
ATOM 6564 O O . LYS A 1 39 ? 11.046 9.831 -0.533 1.00 0.00 39 LYS A O 9
ATOM 6583 N N . ARG A 1 40 ? 12.003 9.823 1.503 1.00 0.00 40 ARG A N 9
ATOM 6584 C CA . ARG A 1 40 ? 12.444 11.210 1.421 1.00 0.00 40 ARG A CA 9
ATOM 6585 C C . ARG A 1 40 ? 13.944 11.289 1.147 1.00 0.00 40 ARG A C 9
ATOM 6586 O O . ARG A 1 40 ? 14.365 11.483 0.007 1.00 0.00 40 ARG A O 9
ATOM 6607 N N . GLY A 1 41 ? 14.745 11.136 2.197 1.00 0.00 41 GLY A N 9
ATOM 6608 C CA . GLY A 1 41 ? 16.188 11.192 2.045 1.00 0.00 41 GLY A CA 9
ATOM 6609 C C . GLY A 1 41 ? 16.796 9.831 1.766 1.00 0.00 41 GLY A C 9
ATOM 6610 O O . GLY A 1 41 ? 17.826 9.476 2.341 1.00 0.00 41 GLY A O 9
ATOM 6614 N N . GLY A 1 42 ? 16.160 9.065 0.886 1.00 0.00 42 GLY A N 9
ATOM 6615 C CA . GLY A 1 42 ? 16.660 7.745 0.553 1.00 0.00 42 GLY A CA 9
ATOM 6616 C C . GLY A 1 42 ? 16.281 6.707 1.592 1.00 0.00 42 GLY A C 9
ATOM 6617 O O . GLY A 1 42 ? 16.997 5.724 1.786 1.00 0.00 42 GLY A O 9
ATOM 6621 N N . ARG A 1 43 ? 15.153 6.927 2.259 1.00 0.00 43 ARG A N 9
ATOM 6622 C CA . ARG A 1 43 ? 14.679 6.006 3.285 1.00 0.00 43 ARG A CA 9
ATOM 6623 C C . ARG A 1 43 ? 13.276 5.500 2.956 1.00 0.00 43 ARG A C 9
ATOM 6624 O O . ARG A 1 43 ? 12.281 6.098 3.366 1.00 0.00 43 ARG A O 9
ATOM 6645 N N . PRO A 1 44 ? 13.177 4.387 2.209 1.00 0.00 44 PRO A N 9
ATOM 6646 C CA . PRO A 1 44 ? 11.887 3.803 1.827 1.00 0.00 44 PRO A CA 9
ATOM 6647 C C . PRO A 1 44 ? 11.150 3.196 3.017 1.00 0.00 44 PRO A C 9
ATOM 6648 O O . PRO A 1 44 ? 11.770 2.777 3.994 1.00 0.00 44 PRO A O 9
ATOM 6659 N N . THR A 1 45 ? 9.825 3.152 2.927 1.00 0.00 45 THR A N 9
ATOM 6660 C CA . THR A 1 45 ? 9.005 2.596 3.996 1.00 0.00 45 THR A CA 9
ATOM 6661 C C . THR A 1 45 ? 7.623 2.211 3.478 1.00 0.00 45 THR A C 9
ATOM 6662 O O . THR A 1 45 ? 7.267 2.518 2.340 1.00 0.00 45 THR A O 9
ATOM 6673 N N . CYS A 1 46 ? 6.848 1.537 4.321 1.00 0.00 46 CYS A N 9
ATOM 6674 C CA . CYS A 1 46 ? 5.503 1.110 3.951 1.00 0.00 46 CYS A CA 9
ATOM 6675 C C . CYS A 1 46 ? 4.481 1.592 4.975 1.00 0.00 46 CYS A C 9
ATOM 6676 O O . CYS A 1 46 ? 4.435 1.097 6.101 1.00 0.00 46 CYS A O 9
ATOM 6683 N N . VAL A 1 47 ? 3.666 2.563 4.578 1.00 0.00 47 VAL A N 9
ATOM 6684 C CA . VAL A 1 47 ? 2.647 3.116 5.462 1.00 0.00 47 VAL A CA 9
ATOM 6685 C C . VAL A 1 47 ? 1.280 2.501 5.180 1.00 0.00 47 VAL A C 9
ATOM 6686 O O . VAL A 1 47 ? 0.976 2.134 4.046 1.00 0.00 47 VAL A O 9
ATOM 6699 N N . CYS A 1 48 ? 0.457 2.396 6.220 1.00 0.00 48 CYS A N 9
ATOM 6700 C CA . CYS A 1 48 ? -0.882 1.829 6.087 1.00 0.00 48 CYS A CA 9
ATOM 6701 C C . CYS A 1 48 ? -1.947 2.876 6.404 1.00 0.00 48 CYS A C 9
ATOM 6702 O O . CYS A 1 48 ? -2.221 3.158 7.570 1.00 0.00 48 CYS A O 9
ATOM 6709 N N . ASP A 1 49 ? -2.544 3.448 5.363 1.00 0.00 49 ASP A N 9
ATOM 6710 C CA . ASP A 1 49 ? -3.579 4.464 5.548 1.00 0.00 49 ASP A CA 9
ATOM 6711 C C . ASP A 1 49 ? -4.612 4.416 4.428 1.00 0.00 49 ASP A C 9
ATOM 6712 O O . ASP A 1 49 ? -4.339 4.826 3.302 1.00 0.00 49 ASP A O 9
ATOM 6721 N N . ARG A 1 50 ? -5.797 3.904 4.744 1.00 0.00 50 ARG A N 9
ATOM 6722 C CA . ARG A 1 50 ? -6.872 3.798 3.764 1.00 0.00 50 ARG A CA 9
ATOM 6723 C C . ARG A 1 50 ? -8.221 3.639 4.456 1.00 0.00 50 ARG A C 9
ATOM 6724 O O . ARG A 1 50 ? -9.055 2.835 4.041 1.00 0.00 50 ARG A O 9
ATOM 6745 N N . CYS A 1 51 ? -8.431 4.407 5.518 1.00 0.00 51 CYS A N 9
ATOM 6746 C CA . CYS A 1 51 ? -9.679 4.344 6.265 1.00 0.00 51 CYS A CA 9
ATOM 6747 C C . CYS A 1 51 ? -10.640 5.439 5.813 1.00 0.00 51 CYS A C 9
ATOM 6748 O O . CYS A 1 51 ? -10.831 6.436 6.508 1.00 0.00 51 CYS A O 9
ATOM 6755 N N . GLY A 1 52 ? -11.239 5.246 4.642 1.00 0.00 52 GLY A N 9
ATOM 6756 C CA . GLY A 1 52 ? -12.171 6.225 4.117 1.00 0.00 52 GLY A CA 9
ATOM 6757 C C . GLY A 1 52 ? -11.472 7.369 3.408 1.00 0.00 52 GLY A C 9
ATOM 6758 O O . GLY A 1 52 ? -11.021 7.221 2.272 1.00 0.00 52 GLY A O 9
ATOM 6762 N N . ARG A 1 53 ? -11.383 8.512 4.080 1.00 0.00 53 ARG A N 9
ATOM 6763 C CA . ARG A 1 53 ? -10.734 9.686 3.508 1.00 0.00 53 ARG A CA 9
ATOM 6764 C C . ARG A 1 53 ? -10.428 10.719 4.588 1.00 0.00 53 ARG A C 9
ATOM 6765 O O . ARG A 1 53 ? -11.084 10.673 5.650 1.00 0.00 53 ARG A O 9
ATOM 6787 N N . ALA A 1 1 ? 1.668 9.712 -23.275 1.00 0.00 1 ALA A N 10
ATOM 6788 C CA . ALA A 1 1 ? 1.894 8.454 -22.518 1.00 0.00 1 ALA A CA 10
ATOM 6789 C C . ALA A 1 1 ? 0.661 8.076 -21.707 1.00 0.00 1 ALA A C 10
ATOM 6790 O O . ALA A 1 1 ? -0.131 8.936 -21.322 1.00 0.00 1 ALA A O 10
ATOM 6799 N N . VAL A 1 2 ? 0.502 6.781 -21.449 1.00 0.00 2 VAL A N 10
ATOM 6800 C CA . VAL A 1 2 ? -0.636 6.288 -20.683 1.00 0.00 2 VAL A CA 10
ATOM 6801 C C . VAL A 1 2 ? -0.236 5.110 -19.802 1.00 0.00 2 VAL A C 10
ATOM 6802 O O . VAL A 1 2 ? -0.237 3.962 -20.245 1.00 0.00 2 VAL A O 10
ATOM 6815 N N . ASP A 1 3 ? 0.106 5.403 -18.551 1.00 0.00 3 ASP A N 10
ATOM 6816 C CA . ASP A 1 3 ? 0.507 4.368 -17.607 1.00 0.00 3 ASP A CA 10
ATOM 6817 C C . ASP A 1 3 ? 0.602 4.931 -16.191 1.00 0.00 3 ASP A C 10
ATOM 6818 O O . ASP A 1 3 ? 0.771 6.136 -16.002 1.00 0.00 3 ASP A O 10
ATOM 6827 N N . PHE A 1 4 ? 0.491 4.051 -15.201 1.00 0.00 4 PHE A N 10
ATOM 6828 C CA . PHE A 1 4 ? 0.564 4.461 -13.803 1.00 0.00 4 PHE A CA 10
ATOM 6829 C C . PHE A 1 4 ? 1.875 4.005 -13.170 1.00 0.00 4 PHE A C 10
ATOM 6830 O O . PHE A 1 4 ? 2.615 3.213 -13.753 1.00 0.00 4 PHE A O 10
ATOM 6847 N N . SER A 1 5 ? 2.157 4.513 -11.974 1.00 0.00 5 SER A N 10
ATOM 6848 C CA . SER A 1 5 ? 3.379 4.158 -11.263 1.00 0.00 5 SER A CA 10
ATOM 6849 C C . SER A 1 5 ? 3.416 4.809 -9.883 1.00 0.00 5 SER A C 10
ATOM 6850 O O . SER A 1 5 ? 3.108 5.991 -9.737 1.00 0.00 5 SER A O 10
ATOM 6858 N N . SER A 1 6 ? 3.795 4.029 -8.877 1.00 0.00 6 SER A N 10
ATOM 6859 C CA . SER A 1 6 ? 3.874 4.530 -7.509 1.00 0.00 6 SER A CA 10
ATOM 6860 C C . SER A 1 6 ? 5.318 4.549 -7.020 1.00 0.00 6 SER A C 10
ATOM 6861 O O . SER A 1 6 ? 5.797 5.561 -6.509 1.00 0.00 6 SER A O 10
ATOM 6869 N N . CYS A 1 7 ? 6.007 3.425 -7.182 1.00 0.00 7 CYS A N 10
ATOM 6870 C CA . CYS A 1 7 ? 7.398 3.311 -6.760 1.00 0.00 7 CYS A CA 10
ATOM 6871 C C . CYS A 1 7 ? 8.313 3.087 -7.962 1.00 0.00 7 CYS A C 10
ATOM 6872 O O . CYS A 1 7 ? 9.167 2.201 -7.952 1.00 0.00 7 CYS A O 10
ATOM 6879 N N . ALA A 1 8 ? 8.128 3.899 -8.997 1.00 0.00 8 ALA A N 10
ATOM 6880 C CA . ALA A 1 8 ? 8.934 3.793 -10.207 1.00 0.00 8 ALA A CA 10
ATOM 6881 C C . ALA A 1 8 ? 10.134 4.732 -10.150 1.00 0.00 8 ALA A C 10
ATOM 6882 O O . ALA A 1 8 ? 10.459 5.401 -11.132 1.00 0.00 8 ALA A O 10
ATOM 6889 N N . ARG A 1 9 ? 10.792 4.777 -8.996 1.00 0.00 9 ARG A N 10
ATOM 6890 C CA . ARG A 1 9 ? 11.957 5.635 -8.812 1.00 0.00 9 ARG A CA 10
ATOM 6891 C C . ARG A 1 9 ? 13.234 4.805 -8.722 1.00 0.00 9 ARG A C 10
ATOM 6892 O O . ARG A 1 9 ? 14.311 5.264 -9.102 1.00 0.00 9 ARG A O 10
ATOM 6913 N N . MET A 1 10 ? 13.107 3.581 -8.220 1.00 0.00 10 MET A N 10
ATOM 6914 C CA . MET A 1 10 ? 14.253 2.688 -8.082 1.00 0.00 10 MET A CA 10
ATOM 6915 C C . MET A 1 10 ? 14.435 1.822 -9.329 1.00 0.00 10 MET A C 10
ATOM 6916 O O . MET A 1 10 ? 15.207 0.863 -9.319 1.00 0.00 10 MET A O 10
ATOM 6930 N N . ASP A 1 11 ? 13.719 2.162 -10.400 1.00 0.00 11 ASP A N 10
ATOM 6931 C CA . ASP A 1 11 ? 13.802 1.415 -11.653 1.00 0.00 11 ASP A CA 10
ATOM 6932 C C . ASP A 1 11 ? 13.207 0.014 -11.510 1.00 0.00 11 ASP A C 10
ATOM 6933 O O . ASP A 1 11 ? 13.341 -0.815 -12.410 1.00 0.00 11 ASP A O 10
ATOM 6942 N N . VAL A 1 12 ? 12.543 -0.243 -10.379 1.00 0.00 12 VAL A N 10
ATOM 6943 C CA . VAL A 1 12 ? 11.921 -1.541 -10.118 1.00 0.00 12 VAL A CA 10
ATOM 6944 C C . VAL A 1 12 ? 12.784 -2.700 -10.619 1.00 0.00 12 VAL A C 10
ATOM 6945 O O . VAL A 1 12 ? 12.659 -3.126 -11.766 1.00 0.00 12 VAL A O 10
ATOM 6958 N N . PRO A 1 13 ? 13.672 -3.230 -9.759 1.00 0.00 13 PRO A N 10
ATOM 6959 C CA . PRO A 1 13 ? 14.551 -4.345 -10.126 1.00 0.00 13 PRO A CA 10
ATOM 6960 C C . PRO A 1 13 ? 13.778 -5.636 -10.379 1.00 0.00 13 PRO A C 10
ATOM 6961 O O . PRO A 1 13 ? 14.308 -6.582 -10.961 1.00 0.00 13 PRO A O 10
ATOM 6972 N N . GLY A 1 14 ? 12.523 -5.671 -9.938 1.00 0.00 14 GLY A N 10
ATOM 6973 C CA . GLY A 1 14 ? 11.702 -6.852 -10.126 1.00 0.00 14 GLY A CA 10
ATOM 6974 C C . GLY A 1 14 ? 11.078 -7.344 -8.833 1.00 0.00 14 GLY A C 10
ATOM 6975 O O . GLY A 1 14 ? 10.193 -8.198 -8.851 1.00 0.00 14 GLY A O 10
ATOM 6979 N N . LEU A 1 15 ? 11.540 -6.806 -7.707 1.00 0.00 15 LEU A N 10
ATOM 6980 C CA . LEU A 1 15 ? 11.019 -7.200 -6.403 1.00 0.00 15 LEU A CA 10
ATOM 6981 C C . LEU A 1 15 ? 10.299 -6.037 -5.726 1.00 0.00 15 LEU A C 10
ATOM 6982 O O . LEU A 1 15 ? 9.366 -6.239 -4.950 1.00 0.00 15 LEU A O 10
ATOM 6998 N N . SER A 1 16 ? 10.740 -4.816 -6.023 1.00 0.00 16 SER A N 10
ATOM 6999 C CA . SER A 1 16 ? 10.138 -3.621 -5.442 1.00 0.00 16 SER A CA 10
ATOM 7000 C C . SER A 1 16 ? 8.628 -3.604 -5.660 1.00 0.00 16 SER A C 10
ATOM 7001 O O . SER A 1 16 ? 7.882 -3.036 -4.863 1.00 0.00 16 SER A O 10
ATOM 7009 N N . LYS A 1 17 ? 8.184 -4.231 -6.745 1.00 0.00 17 LYS A N 10
ATOM 7010 C CA . LYS A 1 17 ? 6.764 -4.289 -7.066 1.00 0.00 17 LYS A CA 10
ATOM 7011 C C . LYS A 1 17 ? 6.033 -5.244 -6.128 1.00 0.00 17 LYS A C 10
ATOM 7012 O O . LYS A 1 17 ? 4.940 -4.943 -5.646 1.00 0.00 17 LYS A O 10
ATOM 7031 N N . VAL A 1 18 ? 6.643 -6.397 -5.874 1.00 0.00 18 VAL A N 10
ATOM 7032 C CA . VAL A 1 18 ? 6.051 -7.396 -4.993 1.00 0.00 18 VAL A CA 10
ATOM 7033 C C . VAL A 1 18 ? 6.123 -6.954 -3.535 1.00 0.00 18 VAL A C 10
ATOM 7034 O O . VAL A 1 18 ? 5.255 -7.289 -2.729 1.00 0.00 18 VAL A O 10
ATOM 7047 N N . ALA A 1 19 ? 7.163 -6.195 -3.204 1.00 0.00 19 ALA A N 10
ATOM 7048 C CA . ALA A 1 19 ? 7.347 -5.703 -1.843 1.00 0.00 19 ALA A CA 10
ATOM 7049 C C . ALA A 1 19 ? 6.249 -4.714 -1.467 1.00 0.00 19 ALA A C 10
ATOM 7050 O O . ALA A 1 19 ? 5.851 -4.623 -0.304 1.00 0.00 19 ALA A O 10
ATOM 7057 N N . GLN A 1 20 ? 5.742 -3.995 -2.463 1.00 0.00 20 GLN A N 10
ATOM 7058 C CA . GLN A 1 20 ? 4.677 -3.036 -2.242 1.00 0.00 20 GLN A CA 10
ATOM 7059 C C . GLN A 1 20 ? 3.340 -3.719 -2.445 1.00 0.00 20 GLN A C 10
ATOM 7060 O O . GLN A 1 20 ? 2.316 -3.276 -1.929 1.00 0.00 20 GLN A O 10
ATOM 7074 N N . GLY A 1 21 ? 3.367 -4.817 -3.196 1.00 0.00 21 GLY A N 10
ATOM 7075 C CA . GLY A 1 21 ? 2.159 -5.557 -3.444 1.00 0.00 21 GLY A CA 10
ATOM 7076 C C . GLY A 1 21 ? 1.699 -6.299 -2.211 1.00 0.00 21 GLY A C 10
ATOM 7077 O O . GLY A 1 21 ? 0.503 -6.499 -1.995 1.00 0.00 21 GLY A O 10
ATOM 7081 N N . LEU A 1 22 ? 2.666 -6.695 -1.395 1.00 0.00 22 LEU A N 10
ATOM 7082 C CA . LEU A 1 22 ? 2.389 -7.410 -0.158 1.00 0.00 22 LEU A CA 10
ATOM 7083 C C . LEU A 1 22 ? 2.123 -6.425 0.974 1.00 0.00 22 LEU A C 10
ATOM 7084 O O . LEU A 1 22 ? 1.199 -6.609 1.765 1.00 0.00 22 LEU A O 10
ATOM 7100 N N . CYS A 1 23 ? 2.934 -5.370 1.041 1.00 0.00 23 CYS A N 10
ATOM 7101 C CA . CYS A 1 23 ? 2.770 -4.355 2.074 1.00 0.00 23 CYS A CA 10
ATOM 7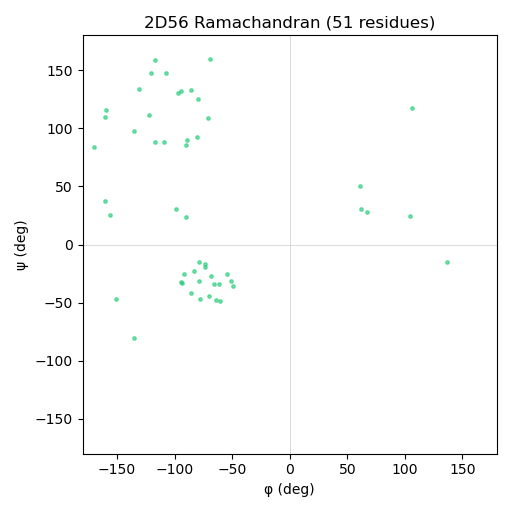102 C C . CYS A 1 23 ? 1.391 -3.710 1.972 1.00 0.00 23 CYS A C 10
ATOM 7103 O O . CYS A 1 23 ? 0.758 -3.402 2.983 1.00 0.00 23 CYS A O 10
ATOM 7110 N N . ILE A 1 24 ? 0.935 -3.510 0.739 1.00 0.00 24 ILE A N 10
ATOM 7111 C CA . ILE A 1 24 ? -0.361 -2.903 0.487 1.00 0.00 24 ILE A CA 10
ATOM 7112 C C . ILE A 1 24 ? -1.493 -3.896 0.738 1.00 0.00 24 ILE A C 10
ATOM 7113 O O . ILE A 1 24 ? -2.494 -3.563 1.372 1.00 0.00 24 ILE A O 10
ATOM 7129 N N . SER A 1 25 ? -1.332 -5.116 0.235 1.00 0.00 25 SER A N 10
ATOM 7130 C CA . SER A 1 25 ? -2.345 -6.152 0.405 1.00 0.00 25 SER A CA 10
ATOM 7131 C C . SER A 1 25 ? -2.557 -6.476 1.881 1.00 0.00 25 SER A C 10
ATOM 7132 O O . SER A 1 25 ? -3.685 -6.480 2.371 1.00 0.00 25 SER A O 10
ATOM 7140 N N . SER A 1 26 ? -1.463 -6.751 2.583 1.00 0.00 26 SER A N 10
ATOM 7141 C CA . SER A 1 26 ? -1.524 -7.083 4.002 1.00 0.00 26 SER A CA 10
ATOM 7142 C C . SER A 1 26 ? -2.175 -5.958 4.805 1.00 0.00 26 SER A C 10
ATOM 7143 O O . SER A 1 26 ? -3.082 -6.198 5.600 1.00 0.00 26 SER A O 10
ATOM 7151 N N . CYS A 1 27 ? -1.700 -4.734 4.596 1.00 0.00 27 CYS A N 10
ATOM 7152 C CA . CYS A 1 27 ? -2.235 -3.579 5.309 1.00 0.00 27 CYS A CA 10
ATOM 7153 C C . CYS A 1 27 ? -3.643 -3.226 4.833 1.00 0.00 27 CYS A C 10
ATOM 7154 O O . CYS A 1 27 ? -4.356 -2.469 5.491 1.00 0.00 27 CYS A O 10
ATOM 7161 N N . LYS A 1 28 ? -4.042 -3.775 3.689 1.00 0.00 28 LYS A N 10
ATOM 7162 C CA . LYS A 1 28 ? -5.367 -3.511 3.137 1.00 0.00 28 LYS A CA 10
ATOM 7163 C C . LYS A 1 28 ? -6.406 -4.467 3.719 1.00 0.00 28 LYS A C 10
ATOM 7164 O O . LYS A 1 28 ? -7.599 -4.164 3.735 1.00 0.00 28 LYS A O 10
ATOM 7183 N N . PHE A 1 29 ? -5.946 -5.622 4.193 1.00 0.00 29 PHE A N 10
ATOM 7184 C CA . PHE A 1 29 ? -6.839 -6.620 4.772 1.00 0.00 29 PHE A CA 10
ATOM 7185 C C . PHE A 1 29 ? -7.673 -6.024 5.905 1.00 0.00 29 PHE A C 10
ATOM 7186 O O . PHE A 1 29 ? -8.788 -6.473 6.169 1.00 0.00 29 PHE A O 10
ATOM 7203 N N . GLN A 1 30 ? -7.125 -5.013 6.570 1.00 0.00 30 GLN A N 10
ATOM 7204 C CA . GLN A 1 30 ? -7.821 -4.359 7.674 1.00 0.00 30 GLN A CA 10
ATOM 7205 C C . GLN A 1 30 ? -8.902 -3.406 7.164 1.00 0.00 30 GLN A C 10
ATOM 7206 O O . GLN A 1 30 ? -9.792 -3.008 7.913 1.00 0.00 30 GLN A O 10
ATOM 7220 N N . ASN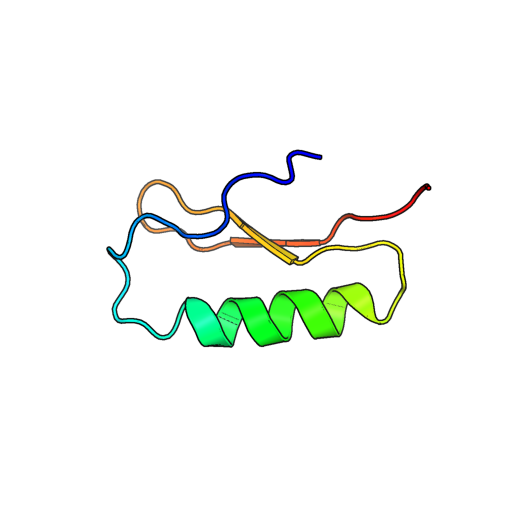 A 1 31 ? -8.820 -3.044 5.885 1.00 0.00 31 ASN A N 10
ATOM 7221 C CA . ASN A 1 31 ? -9.793 -2.137 5.283 1.00 0.00 31 ASN A CA 10
ATOM 7222 C C . ASN A 1 31 ? -9.715 -0.754 5.922 1.00 0.00 31 ASN A C 10
ATOM 7223 O O . ASN A 1 31 ? -10.697 -0.012 5.943 1.00 0.00 31 ASN A O 10
ATOM 7234 N N . CYS A 1 32 ? -8.541 -0.416 6.444 1.00 0.00 32 CYS A N 10
ATOM 7235 C CA . CYS A 1 32 ? -8.327 0.875 7.085 1.00 0.00 32 CYS A CA 10
ATOM 7236 C C . CYS A 1 32 ? -6.852 1.265 7.038 1.00 0.00 32 CYS A C 10
ATOM 7237 O O . CYS A 1 32 ? -6.372 2.014 7.888 1.00 0.00 32 CYS A O 10
ATOM 7244 N N . GLY A 1 33 ? -6.138 0.746 6.043 1.00 0.00 33 GLY A N 10
ATOM 7245 C CA . GLY A 1 33 ? -4.724 1.048 5.912 1.00 0.00 33 GLY A CA 10
ATOM 7246 C C . GLY A 1 33 ? -4.189 0.778 4.519 1.00 0.00 33 GLY A C 10
ATOM 7247 O O . GLY A 1 33 ? -4.077 -0.377 4.106 1.00 0.00 33 GLY A O 10
ATOM 7251 N N . THR A 1 34 ? -3.845 1.839 3.796 1.00 0.00 34 THR A N 10
ATOM 7252 C CA . THR A 1 34 ? -3.305 1.701 2.451 1.00 0.00 34 THR A CA 10
ATOM 7253 C C . THR A 1 34 ? -1.783 1.734 2.489 1.00 0.00 34 THR A C 10
ATOM 7254 O O . THR A 1 34 ? -1.188 2.641 3.074 1.00 0.00 34 THR A O 10
ATOM 7265 N N . GLY A 1 35 ? -1.159 0.735 1.873 1.00 0.00 35 GLY A N 10
ATOM 7266 C CA . GLY A 1 35 ? 0.289 0.660 1.854 1.00 0.00 35 GLY A CA 10
ATOM 7267 C C . GLY A 1 35 ? 0.907 1.530 0.778 1.00 0.00 35 GLY A C 10
ATOM 7268 O O . GLY A 1 35 ? 0.565 1.414 -0.399 1.00 0.00 35 GLY A O 10
ATOM 7272 N N . HIS A 1 36 ? 1.824 2.402 1.183 1.00 0.00 36 HIS A N 10
ATOM 7273 C CA . HIS A 1 36 ? 2.499 3.296 0.248 1.00 0.00 36 HIS A CA 10
ATOM 7274 C C . HIS A 1 36 ? 3.984 3.402 0.583 1.00 0.00 36 HIS A C 10
ATOM 7275 O O . HIS A 1 36 ? 4.359 3.572 1.743 1.00 0.00 36 HIS A O 10
ATOM 7290 N N . CYS A 1 37 ? 4.825 3.298 -0.441 1.00 0.00 37 CYS A N 10
ATOM 7291 C CA . CYS A 1 37 ? 6.269 3.380 -0.255 1.00 0.00 37 CYS A CA 10
ATOM 7292 C C . CYS A 1 37 ? 6.740 4.830 -0.256 1.00 0.00 37 CYS A C 10
ATOM 7293 O O . CYS A 1 37 ? 7.033 5.398 -1.310 1.00 0.00 37 CYS A O 10
ATOM 7300 N N . GLU A 1 38 ? 6.814 5.425 0.930 1.00 0.00 38 GLU A N 10
ATOM 7301 C CA . GLU A 1 38 ? 7.252 6.809 1.065 1.00 0.00 38 GLU A CA 10
ATOM 7302 C C . GLU A 1 38 ? 8.774 6.894 1.096 1.00 0.00 38 GLU A C 10
ATOM 7303 O O . GLU A 1 38 ? 9.416 6.386 2.015 1.00 0.00 38 GLU A O 10
ATOM 7315 N N . LYS A 1 39 ? 9.346 7.538 0.084 1.00 0.00 39 LYS A N 10
ATOM 7316 C CA . LYS A 1 39 ? 10.794 7.688 -0.005 1.00 0.00 39 LYS A CA 10
ATOM 7317 C C . LYS A 1 39 ? 11.179 9.147 -0.221 1.00 0.00 39 LYS A C 10
ATOM 7318 O O . LYS A 1 39 ? 10.862 9.737 -1.254 1.00 0.00 39 LYS A O 10
ATOM 7337 N N . ARG A 1 40 ? 11.867 9.724 0.758 1.00 0.00 40 ARG A N 10
ATOM 7338 C CA . ARG A 1 40 ? 12.298 11.114 0.669 1.00 0.00 40 ARG A CA 10
ATOM 7339 C C . ARG A 1 40 ? 13.799 11.198 0.406 1.00 0.00 40 ARG A C 10
ATOM 7340 O O . ARG A 1 40 ? 14.228 11.365 -0.736 1.00 0.00 40 ARG A O 10
ATOM 7361 N N . GLY A 1 41 ? 14.592 11.074 1.465 1.00 0.00 41 GLY A N 10
ATOM 7362 C CA . GLY A 1 41 ? 16.036 11.129 1.319 1.00 0.00 41 GLY A CA 10
ATOM 7363 C C . GLY A 1 41 ? 16.642 9.760 1.078 1.00 0.00 41 GLY A C 10
ATOM 7364 O O . GLY A 1 41 ? 17.701 9.440 1.617 1.00 0.00 41 GLY A O 10
ATOM 7368 N N . GLY A 1 42 ? 15.965 8.946 0.273 1.00 0.00 42 GLY A N 10
ATOM 7369 C CA . GLY A 1 42 ? 16.455 7.613 -0.015 1.00 0.00 42 GLY A CA 10
ATOM 7370 C C . GLY A 1 42 ? 16.121 6.630 1.088 1.00 0.00 42 GLY A C 10
ATOM 7371 O O . GLY A 1 42 ? 16.876 5.693 1.344 1.00 0.00 42 GLY A O 10
ATOM 7375 N N . ARG A 1 43 ? 14.987 6.848 1.748 1.00 0.00 43 ARG A N 10
ATOM 7376 C CA . ARG A 1 43 ? 14.559 5.976 2.836 1.00 0.00 43 ARG A CA 10
ATOM 7377 C C . ARG A 1 43 ? 13.093 5.571 2.674 1.00 0.00 43 ARG A C 10
ATOM 7378 O O . ARG A 1 43 ? 12.197 6.243 3.182 1.00 0.00 43 ARG A O 10
ATOM 7399 N N . PRO A 1 44 ? 12.832 4.462 1.961 1.00 0.00 44 PRO A N 10
ATOM 7400 C CA . PRO A 1 44 ? 11.468 3.969 1.737 1.00 0.00 44 PRO A CA 10
ATOM 7401 C C . PRO A 1 44 ? 10.758 3.628 3.044 1.00 0.00 44 PRO A C 10
ATOM 7402 O O . PRO A 1 44 ? 11.391 3.217 4.017 1.00 0.00 44 PRO A O 10
ATOM 7413 N N . THR A 1 45 ? 9.440 3.800 3.058 1.00 0.00 45 THR A N 10
ATOM 7414 C CA . THR A 1 45 ? 8.644 3.510 4.244 1.00 0.00 45 THR A CA 10
ATOM 7415 C C . THR A 1 45 ? 7.304 2.888 3.863 1.00 0.00 45 THR A C 10
ATOM 7416 O O . THR A 1 45 ? 6.656 3.321 2.911 1.00 0.00 45 THR A O 10
ATOM 7427 N N . CYS A 1 46 ? 6.896 1.868 4.611 1.00 0.00 46 CYS A N 10
ATOM 7428 C CA . CYS A 1 46 ? 5.633 1.187 4.352 1.00 0.00 46 CYS A CA 10
ATOM 7429 C C . CYS A 1 46 ? 4.521 1.744 5.235 1.00 0.00 46 CYS A C 10
ATOM 7430 O O . CYS A 1 46 ? 4.152 1.138 6.242 1.00 0.00 46 CYS A O 10
ATOM 7437 N N . VAL A 1 47 ? 3.989 2.900 4.852 1.00 0.00 47 VAL A N 10
ATOM 7438 C CA . VAL A 1 47 ? 2.917 3.537 5.609 1.00 0.00 47 VAL A CA 10
ATOM 7439 C C . VAL A 1 47 ? 1.571 2.897 5.291 1.00 0.00 47 VAL A C 10
ATOM 7440 O O . VAL A 1 47 ? 1.240 2.672 4.127 1.00 0.00 47 VAL A O 10
ATOM 7453 N N . CYS A 1 48 ? 0.799 2.601 6.332 1.00 0.00 48 CYS A N 10
ATOM 7454 C CA . CYS A 1 48 ? -0.511 1.982 6.159 1.00 0.00 48 CYS A CA 10
ATOM 7455 C C . CYS A 1 48 ? -1.605 2.812 6.823 1.00 0.00 48 CYS A C 10
ATOM 7456 O O . CYS A 1 48 ? -1.711 2.851 8.049 1.00 0.00 48 CYS A O 10
ATOM 7463 N N . ASP A 1 49 ? -2.417 3.474 6.004 1.00 0.00 49 ASP A N 10
ATOM 7464 C CA . ASP A 1 49 ? -3.508 4.302 6.512 1.00 0.00 49 ASP A CA 10
ATOM 7465 C C . ASP A 1 49 ? -4.590 4.484 5.451 1.00 0.00 49 ASP A C 10
ATOM 7466 O O . ASP A 1 49 ? -4.340 5.059 4.394 1.00 0.00 49 ASP A O 10
ATOM 7475 N N . ARG A 1 50 ? -5.788 3.980 5.732 1.00 0.00 50 ARG A N 10
ATOM 7476 C CA . ARG A 1 50 ? -6.897 4.088 4.791 1.00 0.00 50 ARG A CA 10
ATOM 7477 C C . ARG A 1 50 ? -8.237 3.886 5.490 1.00 0.00 50 ARG A C 10
ATOM 7478 O O . ARG A 1 50 ? -9.171 3.334 4.910 1.00 0.00 50 ARG A O 10
ATOM 7499 N N . CYS A 1 51 ? -8.326 4.332 6.738 1.00 0.00 51 CYS A N 10
ATOM 7500 C CA . CYS A 1 51 ? -9.558 4.192 7.505 1.00 0.00 51 CYS A CA 10
ATOM 7501 C C . CYS A 1 51 ? -10.466 5.401 7.307 1.00 0.00 51 CYS A C 10
ATOM 7502 O O . CYS A 1 51 ? -10.507 6.304 8.143 1.00 0.00 51 CYS A O 10
ATOM 7509 N N . GLY A 1 52 ? -11.193 5.412 6.195 1.00 0.00 52 GLY A N 10
ATOM 7510 C CA . GLY A 1 52 ? -12.093 6.515 5.907 1.00 0.00 52 GLY A CA 10
ATOM 7511 C C . GLY A 1 52 ? -13.548 6.090 5.910 1.00 0.00 52 GLY A C 10
ATOM 7512 O O . GLY A 1 52 ? -14.432 6.877 6.249 1.00 0.00 52 GLY A O 10
ATOM 7516 N N . ARG A 1 53 ? -13.798 4.840 5.530 1.00 0.00 53 ARG A N 10
ATOM 7517 C CA . ARG A 1 53 ? -15.157 4.311 5.490 1.00 0.00 53 ARG A CA 10
ATOM 7518 C C . ARG A 1 53 ? -15.773 4.287 6.885 1.00 0.00 53 ARG A C 10
ATOM 7519 O O . ARG A 1 53 ? -15.074 4.670 7.847 1.00 0.00 53 ARG A O 10
ATOM 7541 N N . ALA A 1 1 ? -10.739 10.274 -10.552 1.00 0.00 1 ALA A N 11
ATOM 7542 C CA . ALA A 1 1 ? -9.510 10.993 -10.123 1.00 0.00 1 ALA A CA 11
ATOM 7543 C C . ALA A 1 1 ? -8.757 10.202 -9.062 1.00 0.00 1 ALA A C 11
ATOM 7544 O O . ALA A 1 1 ? -8.098 10.778 -8.195 1.00 0.00 1 ALA A O 11
ATOM 7553 N N . VAL A 1 2 ? -8.858 8.879 -9.134 1.00 0.00 2 VAL A N 11
ATOM 7554 C CA . VAL A 1 2 ? -8.185 8.007 -8.177 1.00 0.00 2 VAL A CA 11
ATOM 7555 C C . VAL A 1 2 ? -7.125 7.153 -8.863 1.00 0.00 2 VAL A C 11
ATOM 7556 O O . VAL A 1 2 ? -7.409 6.049 -9.329 1.00 0.00 2 VAL A O 11
ATOM 7569 N N . ASP A 1 3 ? -5.903 7.670 -8.921 1.00 0.00 3 ASP A N 11
ATOM 7570 C CA . ASP A 1 3 ? -4.799 6.954 -9.550 1.00 0.00 3 ASP A CA 11
ATOM 7571 C C . ASP A 1 3 ? -3.466 7.633 -9.245 1.00 0.00 3 ASP A C 11
ATOM 7572 O O . ASP A 1 3 ? -2.714 7.987 -10.154 1.00 0.00 3 ASP A O 11
ATOM 7581 N N . PHE A 1 4 ? -3.180 7.812 -7.960 1.00 0.00 4 PHE A N 11
ATOM 7582 C CA . PHE A 1 4 ? -1.939 8.448 -7.534 1.00 0.00 4 PHE A CA 11
ATOM 7583 C C . PHE A 1 4 ? -0.980 7.425 -6.937 1.00 0.00 4 PHE A C 11
ATOM 7584 O O . PHE A 1 4 ? -1.403 6.449 -6.318 1.00 0.00 4 PHE A O 11
ATOM 7601 N N . SER A 1 5 ? 0.316 7.654 -7.126 1.00 0.00 5 SER A N 11
ATOM 7602 C CA . SER A 1 5 ? 1.337 6.752 -6.606 1.00 0.00 5 SER A CA 11
ATOM 7603 C C . SER A 1 5 ? 2.638 7.500 -6.336 1.00 0.00 5 SER A C 11
ATOM 7604 O O . SER A 1 5 ? 2.902 8.544 -6.933 1.00 0.00 5 SER A O 11
ATOM 7612 N N . SER A 1 6 ? 3.450 6.959 -5.433 1.00 0.00 6 SER A N 11
ATOM 7613 C CA . SER A 1 6 ? 4.725 7.575 -5.083 1.00 0.00 6 SER A CA 11
ATOM 7614 C C . SER A 1 6 ? 5.883 6.619 -5.354 1.00 0.00 6 SER A C 11
ATOM 7615 O O . SER A 1 6 ? 6.902 6.651 -4.663 1.00 0.00 6 SER A O 11
ATOM 7623 N N . CYS A 1 7 ? 5.720 5.770 -6.363 1.00 0.00 7 CYS A N 11
ATOM 7624 C CA . CYS A 1 7 ? 6.751 4.804 -6.725 1.00 0.00 7 CYS A CA 11
ATOM 7625 C C . CYS A 1 7 ? 7.231 5.035 -8.157 1.00 0.00 7 CYS A C 11
ATOM 7626 O O . CYS A 1 7 ? 7.536 4.088 -8.881 1.00 0.00 7 CYS A O 11
ATOM 7633 N N . ALA A 1 8 ? 7.295 6.301 -8.556 1.00 0.00 8 ALA A N 11
ATOM 7634 C CA . ALA A 1 8 ? 7.736 6.657 -9.899 1.00 0.00 8 ALA A CA 11
ATOM 7635 C C . ALA A 1 8 ? 9.242 6.900 -9.936 1.00 0.00 8 ALA A C 11
ATOM 7636 O O . ALA A 1 8 ? 9.706 7.915 -10.454 1.00 0.00 8 ALA A O 11
ATOM 7643 N N . ARG A 1 9 ? 10.000 5.959 -9.381 1.00 0.00 9 ARG A N 11
ATOM 7644 C CA . ARG A 1 9 ? 11.454 6.069 -9.351 1.00 0.00 9 ARG A CA 11
ATOM 7645 C C . ARG A 1 9 ? 12.108 4.794 -9.875 1.00 0.00 9 ARG A C 11
ATOM 7646 O O . ARG A 1 9 ? 12.925 4.836 -10.795 1.00 0.00 9 ARG A O 11
ATOM 7667 N N . MET A 1 10 ? 11.741 3.661 -9.284 1.00 0.00 10 MET A N 11
ATOM 7668 C CA . MET A 1 10 ? 12.290 2.373 -9.692 1.00 0.00 10 MET A CA 11
ATOM 7669 C C . MET A 1 10 ? 13.806 2.349 -9.521 1.00 0.00 10 MET A C 11
ATOM 7670 O O . MET A 1 10 ? 14.514 1.667 -10.262 1.00 0.00 10 MET A O 11
ATOM 7684 N N . ASP A 1 11 ? 14.298 3.096 -8.538 1.00 0.00 11 ASP A N 11
ATOM 7685 C CA . ASP A 1 11 ? 15.731 3.159 -8.268 1.00 0.00 11 ASP A CA 11
ATOM 7686 C C . ASP A 1 11 ? 16.157 2.040 -7.322 1.00 0.00 11 ASP A C 11
ATOM 7687 O O . ASP A 1 11 ? 17.308 1.603 -7.340 1.00 0.00 11 ASP A O 11
ATOM 7696 N N . VAL A 1 12 ? 15.221 1.578 -6.496 1.00 0.00 12 VAL A N 11
ATOM 7697 C CA . VAL A 1 12 ? 15.497 0.510 -5.542 1.00 0.00 12 VAL A CA 11
ATOM 7698 C C . VAL A 1 12 ? 16.082 -0.717 -6.239 1.00 0.00 12 VAL A C 11
ATOM 7699 O O . VAL A 1 12 ? 15.950 -0.872 -7.453 1.00 0.00 12 VAL A O 11
ATOM 7712 N N . PRO A 1 13 ? 16.738 -1.610 -5.476 1.00 0.00 13 PRO A N 11
ATOM 7713 C CA . PRO A 1 13 ? 17.343 -2.827 -6.027 1.00 0.00 13 PRO A CA 11
ATOM 7714 C C . PRO A 1 13 ? 16.386 -3.595 -6.933 1.00 0.00 13 PRO A C 11
ATOM 7715 O O . PRO A 1 13 ? 16.815 -4.326 -7.827 1.00 0.00 13 PRO A O 11
ATOM 7726 N N . GLY A 1 14 ? 15.089 -3.423 -6.700 1.00 0.00 14 GLY A N 11
ATOM 7727 C CA . GLY A 1 14 ? 14.093 -4.106 -7.507 1.00 0.00 14 GLY A CA 11
ATOM 7728 C C . GLY A 1 14 ? 13.135 -4.939 -6.676 1.00 0.00 14 GLY A C 11
ATOM 7729 O O . GLY A 1 14 ? 12.639 -5.967 -7.137 1.00 0.00 14 GLY A O 11
ATOM 7733 N N . LEU A 1 15 ? 12.874 -4.497 -5.450 1.00 0.00 15 LEU A N 11
ATOM 7734 C CA . LEU A 1 15 ? 11.968 -5.212 -4.557 1.00 0.00 15 LEU A CA 11
ATOM 7735 C C . LEU A 1 15 ? 10.857 -4.298 -4.038 1.00 0.00 15 LEU A C 11
ATOM 7736 O O . LEU A 1 15 ? 9.988 -4.737 -3.285 1.00 0.00 15 LEU A O 11
ATOM 7752 N N . SER A 1 16 ? 10.886 -3.030 -4.441 1.00 0.00 16 SER A N 11
ATOM 7753 C CA . SER A 1 16 ? 9.876 -2.070 -4.010 1.00 0.00 16 SER A CA 11
ATOM 7754 C C . SER A 1 16 ? 8.499 -2.456 -4.539 1.00 0.00 16 SER A C 11
ATOM 7755 O O . SER A 1 16 ? 7.481 -2.181 -3.903 1.00 0.00 16 SER A O 11
ATOM 7763 N N . LYS A 1 17 ? 8.474 -3.094 -5.704 1.00 0.00 17 LYS A N 11
ATOM 7764 C CA . LYS A 1 17 ? 7.220 -3.518 -6.316 1.00 0.00 17 LYS A CA 11
ATOM 7765 C C . LYS A 1 17 ? 6.554 -4.607 -5.484 1.00 0.00 17 LYS A C 11
ATOM 7766 O O . LYS A 1 17 ? 5.347 -4.569 -5.242 1.00 0.00 17 LYS A O 11
ATOM 7785 N N . VAL A 1 18 ? 7.348 -5.578 -5.047 1.00 0.00 18 VAL A N 11
ATOM 7786 C CA . VAL A 1 18 ? 6.838 -6.677 -4.239 1.00 0.00 18 VAL A CA 11
ATOM 7787 C C . VAL A 1 18 ? 6.596 -6.228 -2.803 1.00 0.00 18 VAL A C 11
ATOM 7788 O O . VAL A 1 18 ? 5.676 -6.705 -2.139 1.00 0.00 18 VAL A O 11
ATOM 7801 N N . ALA A 1 19 ? 7.427 -5.304 -2.334 1.00 0.00 19 ALA A N 11
ATOM 7802 C CA . ALA A 1 19 ? 7.303 -4.783 -0.979 1.00 0.00 19 ALA A CA 11
ATOM 7803 C C . ALA A 1 19 ? 6.038 -3.946 -0.827 1.00 0.00 19 ALA A C 11
ATOM 7804 O O . ALA A 1 19 ? 5.503 -3.800 0.274 1.00 0.00 19 ALA A O 11
ATOM 7811 N N . GLN A 1 20 ? 5.543 -3.418 -1.944 1.00 0.00 20 GLN A N 11
ATOM 7812 C CA . GLN A 1 20 ? 4.332 -2.621 -1.934 1.00 0.00 20 GLN A CA 11
ATOM 7813 C C . GLN A 1 20 ? 3.144 -3.517 -2.215 1.00 0.00 20 GLN A C 11
ATOM 7814 O O . GLN A 1 20 ? 2.020 -3.224 -1.813 1.00 0.00 20 GLN A O 11
ATOM 7828 N N . GLY A 1 21 ? 3.411 -4.626 -2.900 1.00 0.00 21 GLY A N 11
ATOM 7829 C CA . GLY A 1 21 ? 2.360 -5.559 -3.209 1.00 0.00 21 GLY A CA 11
ATOM 7830 C C . GLY A 1 21 ? 1.896 -6.295 -1.975 1.00 0.00 21 GLY A C 11
ATOM 7831 O O . GLY A 1 21 ? 0.713 -6.605 -1.820 1.00 0.00 21 GLY A O 11
ATOM 7835 N N . LEU A 1 22 ? 2.842 -6.556 -1.088 1.00 0.00 22 LEU A N 11
ATOM 7836 C CA . LEU A 1 22 ? 2.559 -7.243 0.164 1.00 0.00 22 LEU A CA 11
ATOM 7837 C C . LEU A 1 22 ? 2.075 -6.250 1.211 1.00 0.00 22 LEU A C 11
ATOM 7838 O O . LEU A 1 22 ? 1.155 -6.539 1.976 1.00 0.00 22 LEU A O 11
ATOM 7854 N N . CYS A 1 23 ? 2.693 -5.071 1.234 1.00 0.00 23 CYS A N 11
ATOM 7855 C CA . CYS A 1 23 ? 2.312 -4.035 2.182 1.00 0.00 23 CYS A CA 11
ATOM 7856 C C . CYS A 1 23 ? 0.880 -3.581 1.923 1.00 0.00 23 CYS A C 11
ATOM 7857 O O . CYS A 1 23 ? 0.113 -3.344 2.856 1.00 0.00 23 CYS A O 11
ATOM 7864 N N . ILE A 1 24 ? 0.527 -3.465 0.646 1.00 0.00 24 ILE A N 11
ATOM 7865 C CA . ILE A 1 24 ? -0.810 -3.040 0.257 1.00 0.00 24 ILE A CA 11
ATOM 7866 C C . ILE A 1 24 ? -1.847 -4.114 0.569 1.00 0.00 24 ILE A C 11
ATOM 7867 O O . ILE A 1 24 ? -2.892 -3.823 1.148 1.00 0.00 24 ILE A O 11
ATOM 7883 N N . SER A 1 25 ? -1.558 -5.353 0.183 1.00 0.00 25 SER A N 11
ATOM 7884 C CA . SER A 1 25 ? -2.477 -6.460 0.424 1.00 0.00 25 SER A CA 11
ATOM 7885 C C . SER A 1 25 ? -2.651 -6.721 1.917 1.00 0.00 25 SER A C 11
ATOM 7886 O O . SER A 1 25 ? -3.769 -6.712 2.434 1.00 0.00 25 SER A O 11
ATOM 7894 N N . SER A 1 26 ? -1.539 -6.960 2.603 1.00 0.00 26 SER A N 11
ATOM 7895 C CA . SER A 1 26 ? -1.563 -7.235 4.036 1.00 0.00 26 SER A CA 11
ATOM 7896 C C . SER A 1 26 ? -2.250 -6.113 4.810 1.00 0.00 26 SER A C 11
ATOM 7897 O O . SER A 1 26 ? -2.869 -6.354 5.847 1.00 0.00 26 SER A O 11
ATOM 7905 N N . CYS A 1 27 ? -2.133 -4.886 4.312 1.00 0.00 27 CYS A N 11
ATOM 7906 C CA . CYS A 1 27 ? -2.742 -3.737 4.976 1.00 0.00 27 CYS A CA 11
ATOM 7907 C C . CYS A 1 27 ? -4.162 -3.478 4.471 1.00 0.00 27 CYS A C 11
ATOM 7908 O O . CYS A 1 27 ? -4.906 -2.704 5.072 1.00 0.00 27 CYS A O 11
ATOM 7915 N N . LYS A 1 28 ? -4.539 -4.130 3.375 1.00 0.00 28 LYS A N 11
ATOM 7916 C CA . LYS A 1 28 ? -5.876 -3.960 2.816 1.00 0.00 28 LYS A CA 11
ATOM 7917 C C . LYS A 1 28 ? -6.877 -4.860 3.535 1.00 0.00 28 LYS A C 11
ATOM 7918 O O . LYS A 1 28 ? -8.066 -4.549 3.605 1.00 0.00 28 LYS A O 11
ATOM 7937 N N . PHE A 1 29 ? -6.385 -5.975 4.065 1.00 0.00 29 PHE A N 11
ATOM 7938 C CA . PHE A 1 29 ? -7.235 -6.922 4.777 1.00 0.00 29 PHE A CA 11
ATOM 7939 C C . PHE A 1 29 ? -7.804 -6.302 6.051 1.00 0.00 29 PHE A C 11
ATOM 7940 O O . PHE A 1 29 ? -8.889 -6.672 6.498 1.00 0.00 29 PHE A O 11
ATOM 7957 N N . GLN A 1 30 ? -7.066 -5.361 6.634 1.00 0.00 30 GLN A N 11
ATOM 7958 C CA . GLN A 1 30 ? -7.505 -4.699 7.859 1.00 0.00 30 GLN A CA 11
ATOM 7959 C C . GLN A 1 30 ? -8.618 -3.685 7.581 1.00 0.00 30 GLN A C 11
ATOM 7960 O O . GLN A 1 30 ? -9.212 -3.138 8.510 1.00 0.00 30 GLN A O 11
ATOM 7974 N N . ASN A 1 31 ? -8.905 -3.446 6.302 1.00 0.00 31 ASN A N 11
ATOM 7975 C CA . ASN A 1 31 ? -9.955 -2.506 5.909 1.00 0.00 31 ASN A CA 11
ATOM 7976 C C . ASN A 1 31 ? -9.792 -1.158 6.608 1.00 0.00 31 ASN A C 11
ATOM 7977 O O . ASN A 1 31 ? -10.776 -0.480 6.904 1.00 0.00 31 ASN A O 11
ATOM 7988 N N . CYS A 1 32 ? -8.546 -0.778 6.866 1.00 0.00 32 CYS A N 11
ATOM 7989 C CA . CYS A 1 32 ? -8.250 0.488 7.529 1.00 0.00 32 CYS A CA 11
ATOM 7990 C C . CYS A 1 32 ? -6.769 0.833 7.401 1.00 0.00 32 CYS A C 11
ATOM 7991 O O . CYS A 1 32 ? -6.187 1.457 8.288 1.00 0.00 32 CYS A O 11
ATOM 7998 N N . GLY A 1 33 ? -6.160 0.417 6.293 1.00 0.00 33 GLY A N 11
ATOM 7999 C CA . GLY A 1 33 ? -4.750 0.687 6.077 1.00 0.00 33 GLY A CA 11
ATOM 8000 C C . GLY A 1 33 ? -4.337 0.574 4.620 1.00 0.00 33 GLY A C 11
ATOM 8001 O O . GLY A 1 33 ? -4.371 -0.512 4.045 1.00 0.00 33 GLY A O 11
ATOM 8005 N N . THR A 1 34 ? -3.930 1.693 4.026 1.00 0.00 34 THR A N 11
ATOM 8006 C CA . THR A 1 34 ? -3.493 1.697 2.634 1.00 0.00 34 THR A CA 11
ATOM 8007 C C . THR A 1 34 ? -1.972 1.744 2.562 1.00 0.00 34 THR A C 11
ATOM 8008 O O . THR A 1 34 ? -1.337 2.584 3.200 1.00 0.00 34 THR A O 11
ATOM 8019 N N . GLY A 1 35 ? -1.394 0.829 1.792 1.00 0.00 35 GLY A N 11
ATOM 8020 C CA . GLY A 1 35 ? 0.049 0.774 1.661 1.00 0.00 35 GLY A CA 11
ATOM 8021 C C . GLY A 1 35 ? 0.590 1.808 0.694 1.00 0.00 35 GLY A C 11
ATOM 8022 O O . GLY A 1 35 ? 0.152 1.887 -0.454 1.00 0.00 35 GLY A O 11
ATOM 8026 N N . HIS A 1 36 ? 1.550 2.600 1.161 1.00 0.00 36 HIS A N 11
ATOM 8027 C CA . HIS A 1 36 ? 2.161 3.634 0.336 1.00 0.00 36 HIS A CA 11
ATOM 8028 C C . HIS A 1 36 ? 3.683 3.556 0.417 1.00 0.00 36 HIS A C 11
ATOM 8029 O O . HIS A 1 36 ? 4.255 3.504 1.507 1.00 0.00 36 HIS A O 11
ATOM 8044 N N . CYS A 1 37 ? 4.332 3.545 -0.744 1.00 0.00 37 CYS A N 11
ATOM 8045 C CA . CYS A 1 37 ? 5.786 3.468 -0.804 1.00 0.00 37 CYS A CA 11
ATOM 8046 C C . CYS A 1 37 ? 6.409 4.860 -0.803 1.00 0.00 37 CYS A C 11
ATOM 8047 O O . CYS A 1 37 ? 6.587 5.472 -1.857 1.00 0.00 37 CYS A O 11
ATOM 8054 N N . GLU A 1 38 ? 6.743 5.353 0.384 1.00 0.00 38 GLU A N 11
ATOM 8055 C CA . GLU A 1 38 ? 7.351 6.670 0.522 1.00 0.00 38 GLU A CA 11
ATOM 8056 C C . GLU A 1 38 ? 8.858 6.593 0.305 1.00 0.00 38 GLU A C 11
ATOM 8057 O O . GLU A 1 38 ? 9.462 5.532 0.457 1.00 0.00 38 GLU A O 11
ATOM 8069 N N . LYS A 1 39 ? 9.461 7.722 -0.051 1.00 0.00 39 LYS A N 11
ATOM 8070 C CA . LYS A 1 39 ? 10.899 7.774 -0.288 1.00 0.00 39 LYS A CA 11
ATOM 8071 C C . LYS A 1 39 ? 11.421 9.202 -0.166 1.00 0.00 39 LYS A C 11
ATOM 8072 O O . LYS A 1 39 ? 11.050 10.078 -0.948 1.00 0.00 39 LYS A O 11
ATOM 8091 N N . ARG A 1 40 ? 12.285 9.430 0.819 1.00 0.00 40 ARG A N 11
ATOM 8092 C CA . ARG A 1 40 ? 12.858 10.753 1.038 1.00 0.00 40 ARG A CA 11
ATOM 8093 C C . ARG A 1 40 ? 14.321 10.788 0.603 1.00 0.00 40 ARG A C 11
ATOM 8094 O O . ARG A 1 40 ? 14.635 11.208 -0.510 1.00 0.00 40 ARG A O 11
ATOM 8115 N N . GLY A 1 41 ? 15.211 10.338 1.483 1.00 0.00 41 GLY A N 11
ATOM 8116 C CA . GLY A 1 41 ? 16.627 10.322 1.163 1.00 0.00 41 GLY A CA 11
ATOM 8117 C C . GLY A 1 41 ? 17.055 9.018 0.517 1.00 0.00 41 GLY A C 11
ATOM 8118 O O . GLY A 1 41 ? 18.181 8.560 0.719 1.00 0.00 41 GLY A O 11
ATOM 8122 N N . GLY A 1 42 ? 16.155 8.415 -0.253 1.00 0.00 42 GLY A N 11
ATOM 8123 C CA . GLY A 1 42 ? 16.463 7.159 -0.909 1.00 0.00 42 GLY A CA 11
ATOM 8124 C C . GLY A 1 42 ? 16.118 5.964 -0.043 1.00 0.00 42 GLY A C 11
ATOM 8125 O O . GLY A 1 42 ? 16.769 4.923 -0.122 1.00 0.00 42 GLY A O 11
ATOM 8129 N N . ARG A 1 43 ? 15.094 6.119 0.790 1.00 0.00 43 ARG A N 11
ATOM 8130 C CA . ARG A 1 43 ? 14.665 5.045 1.681 1.00 0.00 43 ARG A CA 11
ATOM 8131 C C . ARG A 1 43 ? 13.200 4.684 1.436 1.00 0.00 43 ARG A C 11
ATOM 8132 O O . ARG A 1 43 ? 12.308 5.504 1.652 1.00 0.00 43 ARG A O 11
ATOM 8153 N N . PRO A 1 44 ? 12.927 3.446 0.982 1.00 0.00 44 PRO A N 11
ATOM 8154 C CA . PRO A 1 44 ? 11.561 2.990 0.713 1.00 0.00 44 PRO A CA 11
ATOM 8155 C C . PRO A 1 44 ? 10.798 2.660 1.993 1.00 0.00 44 PRO A C 11
ATOM 8156 O O . PRO A 1 44 ? 11.044 1.633 2.626 1.00 0.00 44 PRO A O 11
ATOM 8167 N N . THR A 1 45 ? 9.874 3.538 2.368 1.00 0.00 45 THR A N 11
ATOM 8168 C CA . THR A 1 45 ? 9.075 3.339 3.571 1.00 0.00 45 THR A CA 11
ATOM 8169 C C . THR A 1 45 ? 7.758 2.645 3.242 1.00 0.00 45 THR A C 11
ATOM 8170 O O . THR A 1 45 ? 7.143 2.918 2.211 1.00 0.00 45 THR A O 11
ATOM 8181 N N . CYS A 1 46 ? 7.331 1.746 4.122 1.00 0.00 46 CYS A N 11
ATOM 8182 C CA . CYS A 1 46 ? 6.087 1.013 3.923 1.00 0.00 46 CYS A CA 11
ATOM 8183 C C . CYS A 1 46 ? 5.021 1.464 4.918 1.00 0.00 46 CYS A C 11
ATOM 8184 O O . CYS A 1 46 ? 4.817 0.830 5.953 1.00 0.00 46 CYS A O 11
ATOM 8191 N N . VAL A 1 47 ? 4.345 2.562 4.597 1.00 0.00 47 VAL A N 11
ATOM 8192 C CA . VAL A 1 47 ? 3.298 3.093 5.464 1.00 0.00 47 VAL A CA 11
ATOM 8193 C C . VAL A 1 47 ? 1.987 2.347 5.247 1.00 0.00 47 VAL A C 11
ATOM 8194 O O . VAL A 1 47 ? 1.806 1.682 4.229 1.00 0.00 47 VAL A O 11
ATOM 8207 N N . CYS A 1 48 ? 1.076 2.458 6.208 1.00 0.00 48 CYS A N 11
ATOM 8208 C CA . CYS A 1 48 ? -0.215 1.785 6.109 1.00 0.00 48 CYS A CA 11
ATOM 8209 C C . CYS A 1 48 ? -1.273 2.487 6.955 1.00 0.00 48 CYS A C 11
ATOM 8210 O O . CYS A 1 48 ? -1.264 2.397 8.182 1.00 0.00 48 CYS A O 11
ATOM 8217 N N . ASP A 1 49 ? -2.187 3.184 6.284 1.00 0.00 49 ASP A N 11
ATOM 8218 C CA . ASP A 1 49 ? -3.260 3.902 6.967 1.00 0.00 49 ASP A CA 11
ATOM 8219 C C . ASP A 1 49 ? -4.407 4.191 6.007 1.00 0.00 49 ASP A C 11
ATOM 8220 O O . ASP A 1 49 ? -4.218 4.848 4.986 1.00 0.00 49 ASP A O 11
ATOM 8229 N N . ARG A 1 50 ? -5.594 3.684 6.326 1.00 0.00 50 ARG A N 11
ATOM 8230 C CA . ARG A 1 50 ? -6.761 3.890 5.475 1.00 0.00 50 ARG A CA 11
ATOM 8231 C C . ARG A 1 50 ? -8.054 3.648 6.243 1.00 0.00 50 ARG A C 11
ATOM 8232 O O . ARG A 1 50 ? -8.998 3.059 5.716 1.00 0.00 50 ARG A O 11
ATOM 8253 N N . CYS A 1 51 ? -8.093 4.102 7.489 1.00 0.00 51 CYS A N 11
ATOM 8254 C CA . CYS A 1 51 ? -9.278 3.927 8.319 1.00 0.00 51 CYS A CA 11
ATOM 8255 C C . CYS A 1 51 ? -10.160 5.171 8.282 1.00 0.00 51 CYS A C 11
ATOM 8256 O O . CYS A 1 51 ? -9.873 6.168 8.945 1.00 0.00 51 CYS A O 11
ATOM 8263 N N . GLY A 1 52 ? -11.234 5.104 7.502 1.00 0.00 52 GLY A N 11
ATOM 8264 C CA . GLY A 1 52 ? -12.143 6.230 7.391 1.00 0.00 52 GLY A CA 11
ATOM 8265 C C . GLY A 1 52 ? -12.490 6.555 5.952 1.00 0.00 52 GLY A C 11
ATOM 8266 O O . GLY A 1 52 ? -11.860 7.412 5.334 1.00 0.00 52 GLY A O 11
ATOM 8270 N N . ARG A 1 53 ? -13.495 5.868 5.418 1.00 0.00 53 ARG A N 11
ATOM 8271 C CA . ARG A 1 53 ? -13.925 6.089 4.041 1.00 0.00 53 ARG A CA 11
ATOM 8272 C C . ARG A 1 53 ? -14.354 7.537 3.830 1.00 0.00 53 ARG A C 11
ATOM 8273 O O . ARG A 1 53 ? -15.039 8.087 4.719 1.00 0.00 53 ARG A O 11
ATOM 8295 N N . ALA A 1 1 ? 1.623 12.523 -6.654 1.00 0.00 1 ALA A N 12
ATOM 8296 C CA . ALA A 1 1 ? 1.616 13.757 -5.826 1.00 0.00 1 ALA A CA 12
ATOM 8297 C C . ALA A 1 1 ? 0.737 13.582 -4.593 1.00 0.00 1 ALA A C 12
ATOM 8298 O O . ALA A 1 1 ? 1.231 13.548 -3.466 1.00 0.00 1 ALA A O 12
ATOM 8307 N N . VAL A 1 2 ? -0.569 13.471 -4.813 1.00 0.00 2 VAL A N 12
ATOM 8308 C CA . VAL A 1 2 ? -1.517 13.300 -3.719 1.00 0.00 2 VAL A CA 12
ATOM 8309 C C . VAL A 1 2 ? -2.377 12.053 -3.923 1.00 0.00 2 VAL A C 12
ATOM 8310 O O . VAL A 1 2 ? -3.467 11.940 -3.361 1.00 0.00 2 VAL A O 12
ATOM 8323 N N . ASP A 1 3 ? -1.882 11.117 -4.729 1.00 0.00 3 ASP A N 12
ATOM 8324 C CA . ASP A 1 3 ? -2.606 9.880 -5.003 1.00 0.00 3 ASP A CA 12
ATOM 8325 C C . ASP A 1 3 ? -1.836 9.008 -5.989 1.00 0.00 3 ASP A C 12
ATOM 8326 O O . ASP A 1 3 ? -2.056 9.078 -7.198 1.00 0.00 3 ASP A O 12
ATOM 8335 N N . PHE A 1 4 ? -0.932 8.187 -5.465 1.00 0.00 4 PHE A N 12
ATOM 8336 C CA . PHE A 1 4 ? -0.130 7.300 -6.300 1.00 0.00 4 PHE A CA 12
ATOM 8337 C C . PHE A 1 4 ? -0.018 5.914 -5.673 1.00 0.00 4 PHE A C 12
ATOM 8338 O O . PHE A 1 4 ? 0.575 5.751 -4.606 1.00 0.00 4 PHE A O 12
ATOM 8355 N N . SER A 1 5 ? -0.590 4.920 -6.344 1.00 0.00 5 SER A N 12
ATOM 8356 C CA . SER A 1 5 ? -0.556 3.547 -5.853 1.00 0.00 5 SER A CA 12
ATOM 8357 C C . SER A 1 5 ? 0.180 2.637 -6.832 1.00 0.00 5 SER A C 12
ATOM 8358 O O . SER A 1 5 ? -0.281 1.537 -7.140 1.00 0.00 5 SER A O 12
ATOM 8366 N N . SER A 1 6 ? 1.326 3.102 -7.317 1.00 0.00 6 SER A N 12
ATOM 8367 C CA . SER A 1 6 ? 2.128 2.330 -8.260 1.00 0.00 6 SER A CA 12
ATOM 8368 C C . SER A 1 6 ? 3.597 2.731 -8.182 1.00 0.00 6 SER A C 12
ATOM 8369 O O . SER A 1 6 ? 4.322 2.671 -9.174 1.00 0.00 6 SER A O 12
ATOM 8377 N N . CYS A 1 7 ? 4.029 3.146 -6.994 1.00 0.00 7 CYS A N 12
ATOM 8378 C CA . CYS A 1 7 ? 5.414 3.565 -6.783 1.00 0.00 7 CYS A CA 12
ATOM 8379 C C . CYS A 1 7 ? 6.396 2.506 -7.282 1.00 0.00 7 CYS A C 12
ATOM 8380 O O . CYS A 1 7 ? 7.213 2.773 -8.163 1.00 0.00 7 CYS A O 12
ATOM 8387 N N . ALA A 1 8 ? 6.314 1.305 -6.714 1.00 0.00 8 ALA A N 12
ATOM 8388 C CA . ALA A 1 8 ? 7.199 0.212 -7.104 1.00 0.00 8 ALA A CA 12
ATOM 8389 C C . ALA A 1 8 ? 8.669 0.614 -6.989 1.00 0.00 8 ALA A C 12
ATOM 8390 O O . ALA A 1 8 ? 9.535 0.012 -7.623 1.00 0.00 8 ALA A O 12
ATOM 8397 N N . ARG A 1 9 ? 8.943 1.633 -6.178 1.00 0.00 9 ARG A N 12
ATOM 8398 C CA . ARG A 1 9 ? 10.309 2.116 -5.982 1.00 0.00 9 ARG A CA 12
ATOM 8399 C C . ARG A 1 9 ? 10.870 2.762 -7.250 1.00 0.00 9 ARG A C 12
ATOM 8400 O O . ARG A 1 9 ? 12.050 3.112 -7.302 1.00 0.00 9 ARG A O 12
ATOM 8421 N N . MET A 1 10 ? 10.027 2.923 -8.270 1.00 0.00 10 MET A N 12
ATOM 8422 C CA . MET A 1 10 ? 10.449 3.530 -9.531 1.00 0.00 10 MET A CA 12
ATOM 8423 C C . MET A 1 10 ? 11.774 2.943 -10.015 1.00 0.00 10 MET A C 12
ATOM 8424 O O . MET A 1 10 ? 12.549 3.616 -10.696 1.00 0.00 10 MET A O 12
ATOM 8438 N N . ASP A 1 11 ? 12.027 1.687 -9.660 1.00 0.00 11 ASP A N 12
ATOM 8439 C CA . ASP A 1 11 ? 13.255 1.011 -10.058 1.00 0.00 11 ASP A CA 12
ATOM 8440 C C . ASP A 1 11 ? 13.263 -0.431 -9.561 1.00 0.00 11 ASP A C 12
ATOM 8441 O O . ASP A 1 11 ? 14.131 -0.830 -8.785 1.00 0.00 11 ASP A O 12
ATOM 8450 N N . VAL A 1 12 ? 12.284 -1.208 -10.012 1.00 0.00 12 VAL A N 12
ATOM 8451 C CA . VAL A 1 12 ? 12.172 -2.604 -9.612 1.00 0.00 12 VAL A CA 12
ATOM 8452 C C . VAL A 1 12 ? 13.358 -3.423 -10.118 1.00 0.00 12 VAL A C 12
ATOM 8453 O O . VAL A 1 12 ? 13.513 -3.622 -11.323 1.00 0.00 12 VAL A O 12
ATOM 8466 N N . PRO A 1 13 ? 14.215 -3.910 -9.202 1.00 0.00 13 PRO A N 12
ATOM 8467 C CA . PRO A 1 13 ? 15.385 -4.705 -9.563 1.00 0.00 13 PRO A CA 12
ATOM 8468 C C . PRO A 1 13 ? 15.054 -6.182 -9.741 1.00 0.00 13 PRO A C 12
ATOM 8469 O O . PRO A 1 13 ? 15.697 -6.880 -10.525 1.00 0.00 13 PRO A O 12
ATOM 8480 N N . GLY A 1 14 ? 14.048 -6.658 -9.010 1.00 0.00 14 GLY A N 12
ATOM 8481 C CA . GLY A 1 14 ? 13.663 -8.053 -9.114 1.00 0.00 14 GLY A CA 12
ATOM 8482 C C . GLY A 1 14 ? 12.452 -8.407 -8.270 1.00 0.00 14 GLY A C 12
ATOM 8483 O O . GLY A 1 14 ? 11.631 -9.230 -8.676 1.00 0.00 14 GLY A O 12
ATOM 8487 N N . LEU A 1 15 ? 12.340 -7.802 -7.090 1.00 0.00 15 LEU A N 12
ATOM 8488 C CA . LEU A 1 15 ? 11.217 -8.086 -6.200 1.00 0.00 15 LEU A CA 12
ATOM 8489 C C . LEU A 1 15 ? 10.710 -6.827 -5.504 1.00 0.00 15 LEU A C 12
ATOM 8490 O O . LEU A 1 15 ? 10.231 -6.887 -4.371 1.00 0.00 15 LEU A O 12
ATOM 8506 N N . SER A 1 16 ? 10.808 -5.690 -6.182 1.00 0.00 16 SER A N 12
ATOM 8507 C CA . SER A 1 16 ? 10.345 -4.428 -5.615 1.00 0.00 16 SER A CA 12
ATOM 8508 C C . SER A 1 16 ? 8.836 -4.285 -5.781 1.00 0.00 16 SER A C 12
ATOM 8509 O O . SER A 1 16 ? 8.161 -3.697 -4.936 1.00 0.00 16 SER A O 12
ATOM 8517 N N . LYS A 1 17 ? 8.314 -4.830 -6.876 1.00 0.00 17 LYS A N 12
ATOM 8518 C CA . LYS A 1 17 ? 6.885 -4.766 -7.154 1.00 0.00 17 LYS A CA 12
ATOM 8519 C C . LYS A 1 17 ? 6.099 -5.582 -6.132 1.00 0.00 17 LYS A C 12
ATOM 8520 O O . LYS A 1 17 ? 5.063 -5.142 -5.635 1.00 0.00 17 LYS A O 12
ATOM 8539 N N . VAL A 1 18 ? 6.604 -6.772 -5.823 1.00 0.00 18 VAL A N 12
ATOM 8540 C CA . VAL A 1 18 ? 5.955 -7.648 -4.859 1.00 0.00 18 VAL A CA 12
ATOM 8541 C C . VAL A 1 18 ? 6.007 -7.049 -3.459 1.00 0.00 18 VAL A C 12
ATOM 8542 O O . VAL A 1 18 ? 5.105 -7.261 -2.646 1.00 0.00 18 VAL A O 12
ATOM 8555 N N . ALA A 1 19 ? 7.068 -6.300 -3.183 1.00 0.00 19 ALA A N 12
ATOM 8556 C CA . ALA A 1 19 ? 7.241 -5.668 -1.881 1.00 0.00 19 ALA A CA 12
ATOM 8557 C C . ALA A 1 19 ? 6.104 -4.693 -1.588 1.00 0.00 19 ALA A C 12
ATOM 8558 O O . ALA A 1 19 ? 5.715 -4.504 -0.435 1.00 0.00 19 ALA A O 12
ATOM 8565 N N . GLN A 1 20 ? 5.555 -4.095 -2.641 1.00 0.00 20 GLN A N 12
ATOM 8566 C CA . GLN A 1 20 ? 4.453 -3.163 -2.496 1.00 0.00 20 GLN A CA 12
ATOM 8567 C C . GLN A 1 20 ? 3.145 -3.917 -2.618 1.00 0.00 20 GLN A C 12
ATOM 8568 O O . GLN A 1 20 ? 2.113 -3.487 -2.102 1.00 0.00 20 GLN A O 12
ATOM 8582 N N . GLY A 1 21 ? 3.202 -5.059 -3.295 1.00 0.00 21 GLY A N 12
ATOM 8583 C CA . GLY A 1 21 ? 2.025 -5.867 -3.459 1.00 0.00 21 GLY A CA 12
ATOM 8584 C C . GLY A 1 21 ? 1.634 -6.544 -2.166 1.00 0.00 21 GLY A C 12
ATOM 8585 O O . GLY A 1 21 ? 0.454 -6.775 -1.896 1.00 0.00 21 GLY A O 12
ATOM 8589 N N . LEU A 1 22 ? 2.640 -6.844 -1.360 1.00 0.00 22 LEU A N 12
ATOM 8590 C CA . LEU A 1 22 ? 2.433 -7.486 -0.070 1.00 0.00 22 LEU A CA 12
ATOM 8591 C C . LEU A 1 22 ? 2.138 -6.443 1.000 1.00 0.00 22 LEU A C 12
ATOM 8592 O O . LEU A 1 22 ? 1.272 -6.643 1.852 1.00 0.00 22 LEU A O 12
ATOM 8608 N N . CYS A 1 23 ? 2.856 -5.322 0.949 1.00 0.00 23 CYS A N 12
ATOM 8609 C CA . CYS A 1 23 ? 2.654 -4.249 1.915 1.00 0.00 23 CYS A CA 12
ATOM 8610 C C . CYS A 1 23 ? 1.247 -3.675 1.784 1.00 0.00 23 CYS A C 12
ATOM 8611 O O . CYS A 1 23 ? 0.622 -3.296 2.775 1.00 0.00 23 CYS A O 12
ATOM 8618 N N . ILE A 1 24 ? 0.757 -3.610 0.549 1.00 0.00 24 ILE A N 12
ATOM 8619 C CA . ILE A 1 24 ? -0.572 -3.079 0.278 1.00 0.00 24 ILE A CA 12
ATOM 8620 C C . ILE A 1 24 ? -1.665 -4.073 0.665 1.00 0.00 24 ILE A C 12
ATOM 8621 O O . ILE A 1 24 ? -2.639 -3.708 1.321 1.00 0.00 24 ILE A O 12
ATOM 8637 N N . SER A 1 25 ? -1.500 -5.329 0.257 1.00 0.00 25 SER A N 12
ATOM 8638 C CA . SER A 1 25 ? -2.482 -6.362 0.565 1.00 0.00 25 SER A CA 12
ATOM 8639 C C . SER A 1 25 ? -2.544 -6.633 2.065 1.00 0.00 25 SER A C 12
ATOM 8640 O O . SER A 1 25 ? -3.626 -6.713 2.649 1.00 0.00 25 SER A O 12
ATOM 8648 N N . SER A 1 26 ? -1.378 -6.779 2.683 1.00 0.00 26 SER A N 12
ATOM 8649 C CA . SER A 1 26 ? -1.296 -7.047 4.114 1.00 0.00 26 SER A CA 12
ATOM 8650 C C . SER A 1 26 ? -1.955 -5.936 4.926 1.00 0.00 26 SER A C 12
ATOM 8651 O O . SER A 1 26 ? -2.731 -6.203 5.844 1.00 0.00 26 SER A O 12
ATOM 8659 N N . CYS A 1 27 ? -1.637 -4.690 4.590 1.00 0.00 27 CYS A N 12
ATOM 8660 C CA . CYS A 1 27 ? -2.196 -3.544 5.300 1.00 0.00 27 CYS A CA 12
ATOM 8661 C C . CYS A 1 27 ? -3.629 -3.253 4.855 1.00 0.00 27 CYS A C 12
ATOM 8662 O O . CYS A 1 27 ? -4.351 -2.508 5.518 1.00 0.00 27 CYS A O 12
ATOM 8669 N N . LYS A 1 28 ? -4.039 -3.843 3.735 1.00 0.00 28 LYS A N 12
ATOM 8670 C CA . LYS A 1 28 ? -5.388 -3.641 3.218 1.00 0.00 28 LYS A CA 12
ATOM 8671 C C . LYS A 1 28 ? -6.385 -4.560 3.923 1.00 0.00 28 LYS A C 12
ATOM 8672 O O . LYS A 1 28 ? -7.576 -4.262 3.992 1.00 0.00 28 LYS A O 12
ATOM 8691 N N . PHE A 1 29 ? -5.888 -5.680 4.442 1.00 0.00 29 PHE A N 12
ATOM 8692 C CA . PHE A 1 29 ? -6.733 -6.643 5.141 1.00 0.00 29 PHE A CA 12
ATOM 8693 C C . PHE A 1 29 ? -7.524 -5.974 6.263 1.00 0.00 29 PHE A C 12
ATOM 8694 O O . PHE A 1 29 ? -8.624 -6.408 6.604 1.00 0.00 29 PHE A O 12
ATOM 8711 N N . GLN A 1 30 ? -6.954 -4.919 6.837 1.00 0.00 30 GLN A N 12
ATOM 8712 C CA . GLN A 1 30 ? -7.608 -4.196 7.923 1.00 0.00 30 GLN A CA 12
ATOM 8713 C C . GLN A 1 30 ? -8.641 -3.204 7.391 1.00 0.00 30 GLN A C 12
ATOM 8714 O O . GLN A 1 30 ? -9.468 -2.694 8.149 1.00 0.00 30 GLN A O 12
ATOM 8728 N N . ASN A 1 31 ? -8.595 -2.934 6.089 1.00 0.00 31 ASN A N 12
ATOM 8729 C CA . ASN A 1 31 ? -9.531 -2.002 5.469 1.00 0.00 31 ASN A CA 12
ATOM 8730 C C . ASN A 1 31 ? -9.432 -0.619 6.107 1.00 0.00 31 ASN A C 12
ATOM 8731 O O . ASN A 1 31 ? -10.386 0.158 6.080 1.00 0.00 31 ASN A O 12
ATOM 8742 N N . CYS A 1 32 ? -8.271 -0.320 6.680 1.00 0.00 32 CYS A N 12
ATOM 8743 C CA . CYS A 1 32 ? -8.043 0.968 7.325 1.00 0.00 32 CYS A CA 12
ATOM 8744 C C . CYS A 1 32 ? -6.578 1.386 7.206 1.00 0.00 32 CYS A C 12
ATOM 8745 O O . CYS A 1 32 ? -6.093 2.204 7.988 1.00 0.00 32 CYS A O 12
ATOM 8752 N N . GLY A 1 33 ? -5.876 0.818 6.229 1.00 0.00 33 GLY A N 12
ATOM 8753 C CA . GLY A 1 33 ? -4.475 1.147 6.038 1.00 0.00 33 GLY A CA 12
ATOM 8754 C C . GLY A 1 33 ? -3.966 0.797 4.652 1.00 0.00 33 GLY A C 12
ATOM 8755 O O . GLY A 1 33 ? -3.831 -0.379 4.315 1.00 0.00 33 GLY A O 12
ATOM 8759 N N . THR A 1 34 ? -3.669 1.817 3.852 1.00 0.00 34 THR A N 12
ATOM 8760 C CA . THR A 1 34 ? -3.158 1.604 2.503 1.00 0.00 34 THR A CA 12
ATOM 8761 C C . THR A 1 34 ? -1.639 1.725 2.486 1.00 0.00 34 THR A C 12
ATOM 8762 O O . THR A 1 34 ? -1.083 2.720 2.953 1.00 0.00 34 THR A O 12
ATOM 8773 N N . GLY A 1 35 ? -0.974 0.705 1.953 1.00 0.00 35 GLY A N 12
ATOM 8774 C CA . GLY A 1 35 ? 0.475 0.715 1.893 1.00 0.00 35 GLY A CA 12
ATOM 8775 C C . GLY A 1 35 ? 1.005 1.550 0.744 1.00 0.00 35 GLY A C 12
ATOM 8776 O O . GLY A 1 35 ? 0.560 1.408 -0.395 1.00 0.00 35 GLY A O 12
ATOM 8780 N N . HIS A 1 36 ? 1.959 2.424 1.046 1.00 0.00 36 HIS A N 12
ATOM 8781 C CA . HIS A 1 36 ? 2.556 3.287 0.033 1.00 0.00 36 HIS A CA 12
ATOM 8782 C C . HIS A 1 36 ? 4.055 3.445 0.268 1.00 0.00 36 HIS A C 12
ATOM 8783 O O . HIS A 1 36 ? 4.529 3.340 1.400 1.00 0.00 36 HIS A O 12
ATOM 8798 N N . CYS A 1 37 ? 4.794 3.696 -0.809 1.00 0.00 37 CYS A N 12
ATOM 8799 C CA . CYS A 1 37 ? 6.240 3.866 -0.720 1.00 0.00 37 CYS A CA 12
ATOM 8800 C C . CYS A 1 37 ? 6.597 5.269 -0.240 1.00 0.00 37 CYS A C 12
ATOM 8801 O O . CYS A 1 37 ? 6.795 6.179 -1.045 1.00 0.00 37 CYS A O 12
ATOM 8808 N N . GLU A 1 38 ? 6.680 5.437 1.076 1.00 0.00 38 GLU A N 12
ATOM 8809 C CA . GLU A 1 38 ? 7.017 6.730 1.660 1.00 0.00 38 GLU A CA 12
ATOM 8810 C C . GLU A 1 38 ? 8.529 6.899 1.761 1.00 0.00 38 GLU A C 12
ATOM 8811 O O . GLU A 1 38 ? 9.150 6.460 2.731 1.00 0.00 38 GLU A O 12
ATOM 8823 N N . LYS A 1 39 ? 9.117 7.537 0.754 1.00 0.00 39 LYS A N 12
ATOM 8824 C CA . LYS A 1 39 ? 10.557 7.763 0.728 1.00 0.00 39 LYS A CA 12
ATOM 8825 C C . LYS A 1 39 ? 10.873 9.202 0.338 1.00 0.00 39 LYS A C 12
ATOM 8826 O O . LYS A 1 39 ? 10.332 9.725 -0.636 1.00 0.00 39 LYS A O 12
ATOM 8845 N N . ARG A 1 40 ? 11.751 9.837 1.107 1.00 0.00 40 ARG A N 12
ATOM 8846 C CA . ARG A 1 40 ? 12.140 11.217 0.842 1.00 0.00 40 ARG A CA 12
ATOM 8847 C C . ARG A 1 40 ? 13.625 11.309 0.512 1.00 0.00 40 ARG A C 12
ATOM 8848 O O . ARG A 1 40 ? 14.006 11.440 -0.651 1.00 0.00 40 ARG A O 12
ATOM 8869 N N . GLY A 1 41 ? 14.461 11.234 1.543 1.00 0.00 41 GLY A N 12
ATOM 8870 C CA . GLY A 1 41 ? 15.897 11.305 1.340 1.00 0.00 41 GLY A CA 12
ATOM 8871 C C . GLY A 1 41 ? 16.522 9.940 1.123 1.00 0.00 41 GLY A C 12
ATOM 8872 O O . GLY A 1 41 ? 17.706 9.742 1.397 1.00 0.00 41 GLY A O 12
ATOM 8876 N N . GLY A 1 42 ? 15.726 8.994 0.633 1.00 0.00 42 GLY A N 12
ATOM 8877 C CA . GLY A 1 42 ? 16.226 7.654 0.391 1.00 0.00 42 GLY A CA 12
ATOM 8878 C C . GLY A 1 42 ? 15.869 6.696 1.509 1.00 0.00 42 GLY A C 12
ATOM 8879 O O . GLY A 1 42 ? 16.628 5.775 1.812 1.00 0.00 42 GLY A O 12
ATOM 8883 N N . ARG A 1 43 ? 14.711 6.912 2.126 1.00 0.00 43 ARG A N 12
ATOM 8884 C CA . ARG A 1 43 ? 14.258 6.059 3.220 1.00 0.00 43 ARG A CA 12
ATOM 8885 C C . ARG A 1 43 ? 12.958 5.344 2.854 1.00 0.00 43 ARG A C 12
ATOM 8886 O O . ARG A 1 43 ? 11.872 5.781 3.234 1.00 0.00 43 ARG A O 12
ATOM 8907 N N . PRO A 1 44 ? 13.053 4.228 2.110 1.00 0.00 44 PRO A N 12
ATOM 8908 C CA . PRO A 1 44 ? 11.880 3.452 1.696 1.00 0.00 44 PRO A CA 12
ATOM 8909 C C . PRO A 1 44 ? 11.074 2.949 2.890 1.00 0.00 44 PRO A C 12
ATOM 8910 O O . PRO A 1 44 ? 11.498 2.033 3.595 1.00 0.00 44 PRO A O 12
ATOM 8921 N N . THR A 1 45 ? 9.911 3.553 3.109 1.00 0.00 45 THR A N 12
ATOM 8922 C CA . THR A 1 45 ? 9.047 3.165 4.218 1.00 0.00 45 THR A CA 12
ATOM 8923 C C . THR A 1 45 ? 7.684 2.701 3.713 1.00 0.00 45 THR A C 12
ATOM 8924 O O . THR A 1 45 ? 7.255 3.077 2.621 1.00 0.00 45 THR A O 12
ATOM 8935 N N . CYS A 1 46 ? 7.009 1.884 4.513 1.00 0.00 46 CYS A N 12
ATOM 8936 C CA . CYS A 1 46 ? 5.695 1.368 4.150 1.00 0.00 46 CYS A CA 12
ATOM 8937 C C . CYS A 1 46 ? 4.606 2.001 5.011 1.00 0.00 46 CYS A C 12
ATOM 8938 O O . CYS A 1 46 ? 4.252 1.472 6.065 1.00 0.00 46 CYS A O 12
ATOM 8945 N N . VAL A 1 47 ? 4.078 3.132 4.557 1.00 0.00 47 VAL A N 12
ATOM 8946 C CA . VAL A 1 47 ? 3.029 3.830 5.290 1.00 0.00 47 VAL A CA 12
ATOM 8947 C C . VAL A 1 47 ? 1.670 3.184 5.046 1.00 0.00 47 VAL A C 12
ATOM 8948 O O . VAL A 1 47 ? 1.248 3.016 3.902 1.00 0.00 47 VAL A O 12
ATOM 8961 N N . CYS A 1 48 ? 0.990 2.818 6.127 1.00 0.00 48 CYS A N 12
ATOM 8962 C CA . CYS A 1 48 ? -0.319 2.184 6.025 1.00 0.00 48 CYS A CA 12
ATOM 8963 C C . CYS A 1 48 ? -1.397 3.039 6.680 1.00 0.00 48 CYS A C 12
ATOM 8964 O O . CYS A 1 48 ? -1.470 3.136 7.905 1.00 0.00 48 CYS A O 12
ATOM 8971 N N . ASP A 1 49 ? -2.234 3.657 5.853 1.00 0.00 49 ASP A N 12
ATOM 8972 C CA . ASP A 1 49 ? -3.315 4.505 6.345 1.00 0.00 49 ASP A CA 12
ATOM 8973 C C . ASP A 1 49 ? -4.455 4.562 5.334 1.00 0.00 49 ASP A C 12
ATOM 8974 O O . ASP A 1 49 ? -4.280 5.043 4.216 1.00 0.00 49 ASP A O 12
ATOM 8983 N N . ARG A 1 50 ? -5.619 4.052 5.724 1.00 0.00 50 ARG A N 12
ATOM 8984 C CA . ARG A 1 50 ? -6.778 4.041 4.840 1.00 0.00 50 ARG A CA 12
ATOM 8985 C C . ARG A 1 50 ? -8.070 3.874 5.631 1.00 0.00 50 ARG A C 12
ATOM 8986 O O . ARG A 1 50 ? -9.053 3.332 5.125 1.00 0.00 50 ARG A O 12
ATOM 9007 N N . CYS A 1 51 ? -8.068 4.340 6.874 1.00 0.00 51 CYS A N 12
ATOM 9008 C CA . CYS A 1 51 ? -9.246 4.236 7.724 1.00 0.00 51 CYS A CA 12
ATOM 9009 C C . CYS A 1 51 ? -10.153 5.450 7.547 1.00 0.00 51 CYS A C 12
ATOM 9010 O O . CYS A 1 51 ? -10.495 6.130 8.516 1.00 0.00 51 CYS A O 12
ATOM 9017 N N . GLY A 1 52 ? -10.539 5.718 6.305 1.00 0.00 52 GLY A N 12
ATOM 9018 C CA . GLY A 1 52 ? -11.403 6.850 6.024 1.00 0.00 52 GLY A CA 12
ATOM 9019 C C . GLY A 1 52 ? -12.512 6.507 5.048 1.00 0.00 52 GLY A C 12
ATOM 9020 O O . GLY A 1 52 ? -12.905 7.337 4.228 1.00 0.00 52 GLY A O 12
ATOM 9024 N N . ARG A 1 53 ? -13.019 5.282 5.138 1.00 0.00 53 ARG A N 12
ATOM 9025 C CA . ARG A 1 53 ? -14.089 4.832 4.255 1.00 0.00 53 ARG A CA 12
ATOM 9026 C C . ARG A 1 53 ? -15.216 4.184 5.055 1.00 0.00 53 ARG A C 12
ATOM 9027 O O . ARG A 1 53 ? -14.914 3.341 5.925 1.00 0.00 53 ARG A O 12
ATOM 9049 N N . ALA A 1 1 ? -4.374 19.280 -5.613 1.00 0.00 1 ALA A N 13
ATOM 9050 C CA . ALA A 1 1 ? -4.449 18.258 -4.539 1.00 0.00 1 ALA A CA 13
ATOM 9051 C C . ALA A 1 1 ? -4.912 16.914 -5.091 1.00 0.00 1 ALA A C 13
ATOM 9052 O O . ALA A 1 1 ? -6.104 16.697 -5.306 1.00 0.00 1 ALA A O 13
ATOM 9061 N N . VAL A 1 2 ? -3.960 16.015 -5.320 1.00 0.00 2 VAL A N 13
ATOM 9062 C CA . VAL A 1 2 ? -4.269 14.692 -5.848 1.00 0.00 2 VAL A CA 13
ATOM 9063 C C . VAL A 1 2 ? -3.353 13.633 -5.244 1.00 0.00 2 VAL A C 13
ATOM 9064 O O . VAL A 1 2 ? -3.812 12.579 -4.802 1.00 0.00 2 VAL A O 13
ATOM 9077 N N . ASP A 1 3 ? -2.056 13.921 -5.228 1.00 0.00 3 ASP A N 13
ATOM 9078 C CA . ASP A 1 3 ? -1.074 12.994 -4.678 1.00 0.00 3 ASP A CA 13
ATOM 9079 C C . ASP A 1 3 ? 0.241 13.708 -4.382 1.00 0.00 3 ASP A C 13
ATOM 9080 O O . ASP A 1 3 ? 0.362 14.917 -4.586 1.00 0.00 3 ASP A O 13
ATOM 9089 N N . PHE A 1 4 ? 1.223 12.954 -3.901 1.00 0.00 4 PHE A N 13
ATOM 9090 C CA . PHE A 1 4 ? 2.530 13.515 -3.578 1.00 0.00 4 PHE A CA 13
ATOM 9091 C C . PHE A 1 4 ? 3.647 12.670 -4.181 1.00 0.00 4 PHE A C 13
ATOM 9092 O O . PHE A 1 4 ? 4.718 12.525 -3.591 1.00 0.00 4 PHE A O 13
ATOM 9109 N N . SER A 1 5 ? 3.390 12.112 -5.360 1.00 0.00 5 SER A N 13
ATOM 9110 C CA . SER A 1 5 ? 4.373 11.281 -6.043 1.00 0.00 5 SER A CA 13
ATOM 9111 C C . SER A 1 5 ? 4.749 10.072 -5.191 1.00 0.00 5 SER A C 13
ATOM 9112 O O . SER A 1 5 ? 5.699 10.122 -4.411 1.00 0.00 5 SER A O 13
ATOM 9120 N N . SER A 1 6 ? 3.995 8.989 -5.345 1.00 0.00 6 SER A N 13
ATOM 9121 C CA . SER A 1 6 ? 4.248 7.768 -4.590 1.00 0.00 6 SER A CA 13
ATOM 9122 C C . SER A 1 6 ? 5.418 6.991 -5.187 1.00 0.00 6 SER A C 13
ATOM 9123 O O . SER A 1 6 ? 6.470 6.857 -4.561 1.00 0.00 6 SER A O 13
ATOM 9131 N N . CYS A 1 7 ? 5.226 6.482 -6.398 1.00 0.00 7 CYS A N 13
ATOM 9132 C CA . CYS A 1 7 ? 6.265 5.718 -7.080 1.00 0.00 7 CYS A CA 13
ATOM 9133 C C . CYS A 1 7 ? 6.544 6.294 -8.465 1.00 0.00 7 CYS A C 13
ATOM 9134 O O . CYS A 1 7 ? 6.278 5.653 -9.482 1.00 0.00 7 CYS A O 13
ATOM 9141 N N . ALA A 1 8 ? 7.081 7.510 -8.496 1.00 0.00 8 ALA A N 13
ATOM 9142 C CA . ALA A 1 8 ? 7.396 8.175 -9.754 1.00 0.00 8 ALA A CA 13
ATOM 9143 C C . ALA A 1 8 ? 8.874 8.028 -10.099 1.00 0.00 8 ALA A C 13
ATOM 9144 O O . ALA A 1 8 ? 9.465 8.906 -10.728 1.00 0.00 8 ALA A O 13
ATOM 9151 N N . ARG A 1 9 ? 9.466 6.913 -9.683 1.00 0.00 9 ARG A N 13
ATOM 9152 C CA . ARG A 1 9 ? 10.876 6.652 -9.948 1.00 0.00 9 ARG A CA 13
ATOM 9153 C C . ARG A 1 9 ? 11.037 5.601 -11.043 1.00 0.00 9 ARG A C 13
ATOM 9154 O O . ARG A 1 9 ? 11.685 5.845 -12.061 1.00 0.00 9 ARG A O 13
ATOM 9175 N N . MET A 1 10 ? 10.443 4.432 -10.825 1.00 0.00 10 MET A N 13
ATOM 9176 C CA . MET A 1 10 ? 10.521 3.345 -11.793 1.00 0.00 10 MET A CA 13
ATOM 9177 C C . MET A 1 10 ? 11.970 2.927 -12.027 1.00 0.00 10 MET A C 13
ATOM 9178 O O . MET A 1 10 ? 12.332 2.490 -13.120 1.00 0.00 10 MET A O 13
ATOM 9192 N N . ASP A 1 11 ? 12.795 3.064 -10.993 1.00 0.00 11 ASP A N 13
ATOM 9193 C CA . ASP A 1 11 ? 14.204 2.700 -11.087 1.00 0.00 11 ASP A CA 13
ATOM 9194 C C . ASP A 1 11 ? 14.616 1.812 -9.919 1.00 0.00 11 ASP A C 13
ATOM 9195 O O . ASP A 1 11 ? 15.737 1.908 -9.418 1.00 0.00 11 ASP A O 13
ATOM 9204 N N . VAL A 1 12 ? 13.703 0.946 -9.488 1.00 0.00 12 VAL A N 13
ATOM 9205 C CA . VAL A 1 12 ? 13.973 0.041 -8.378 1.00 0.00 12 VAL A CA 13
ATOM 9206 C C . VAL A 1 12 ? 14.794 -1.162 -8.837 1.00 0.00 12 VAL A C 13
ATOM 9207 O O . VAL A 1 12 ? 14.753 -1.542 -10.007 1.00 0.00 12 VAL A O 13
ATOM 9220 N N . PRO A 1 13 ? 15.554 -1.779 -7.916 1.00 0.00 13 PRO A N 13
ATOM 9221 C CA . PRO A 1 13 ? 16.389 -2.945 -8.230 1.00 0.00 13 PRO A CA 13
ATOM 9222 C C . PRO A 1 13 ? 15.577 -4.102 -8.807 1.00 0.00 13 PRO A C 13
ATOM 9223 O O . PRO A 1 13 ? 16.034 -4.802 -9.709 1.00 0.00 13 PRO A O 13
ATOM 9234 N N . GLY A 1 14 ? 14.371 -4.296 -8.282 1.00 0.00 14 GLY A N 13
ATOM 9235 C CA . GLY A 1 14 ? 13.520 -5.370 -8.764 1.00 0.00 14 GLY A CA 13
ATOM 9236 C C . GLY A 1 14 ? 12.823 -6.123 -7.645 1.00 0.00 14 GLY A C 13
ATOM 9237 O O . GLY A 1 14 ? 12.660 -7.341 -7.719 1.00 0.00 14 GLY A O 13
ATOM 9241 N N . LEU A 1 15 ? 12.401 -5.401 -6.611 1.00 0.00 15 LEU A N 13
ATOM 9242 C CA . LEU A 1 15 ? 11.710 -6.017 -5.481 1.00 0.00 15 LEU A CA 13
ATOM 9243 C C . LEU A 1 15 ? 10.651 -5.086 -4.889 1.00 0.00 15 LEU A C 13
ATOM 9244 O O . LEU A 1 15 ? 9.724 -5.540 -4.218 1.00 0.00 15 LEU A O 13
ATOM 9260 N N . SER A 1 16 ? 10.784 -3.784 -5.138 1.00 0.00 16 SER A N 13
ATOM 9261 C CA . SER A 1 16 ? 9.832 -2.806 -4.624 1.00 0.00 16 SER A CA 13
ATOM 9262 C C . SER A 1 16 ? 8.408 -3.139 -5.063 1.00 0.00 16 SER A C 13
ATOM 9263 O O . SER A 1 16 ? 7.442 -2.734 -4.418 1.00 0.00 16 SER A O 13
ATOM 9271 N N . LYS A 1 17 ? 8.285 -3.877 -6.163 1.00 0.00 17 LYS A N 13
ATOM 9272 C CA . LYS A 1 17 ? 6.977 -4.261 -6.683 1.00 0.00 17 LYS A CA 13
ATOM 9273 C C . LYS A 1 17 ? 6.278 -5.226 -5.732 1.00 0.00 17 LYS A C 13
ATOM 9274 O O . LYS A 1 17 ? 5.106 -5.048 -5.400 1.00 0.00 17 LYS A O 13
ATOM 9293 N N . VAL A 1 18 ? 7.005 -6.249 -5.298 1.00 0.00 18 VAL A N 13
ATOM 9294 C CA . VAL A 1 18 ? 6.457 -7.244 -4.383 1.00 0.00 18 VAL A CA 13
ATOM 9295 C C . VAL A 1 18 ? 6.325 -6.678 -2.975 1.00 0.00 18 VAL A C 13
ATOM 9296 O O . VAL A 1 18 ? 5.411 -7.039 -2.233 1.00 0.00 18 VAL A O 13
ATOM 9309 N N . ALA A 1 19 ? 7.242 -5.787 -2.614 1.00 0.00 19 ALA A N 13
ATOM 9310 C CA . ALA A 1 19 ? 7.229 -5.168 -1.295 1.00 0.00 19 ALA A CA 13
ATOM 9311 C C . ALA A 1 19 ? 6.007 -4.272 -1.121 1.00 0.00 19 ALA A C 13
ATOM 9312 O O . ALA A 1 19 ? 5.543 -4.047 -0.001 1.00 0.00 19 ALA A O 13
ATOM 9319 N N . GLN A 1 20 ? 5.472 -3.779 -2.234 1.00 0.00 20 GLN A N 13
ATOM 9320 C CA . GLN A 1 20 ? 4.297 -2.930 -2.200 1.00 0.00 20 GLN A CA 13
ATOM 9321 C C . GLN A 1 20 ? 3.058 -3.783 -2.368 1.00 0.00 20 GLN A C 13
ATOM 9322 O O . GLN A 1 20 ? 1.969 -3.414 -1.926 1.00 0.00 20 GLN A O 13
ATOM 9336 N N . GLY A 1 21 ? 3.236 -4.940 -2.998 1.00 0.00 21 GLY A N 13
ATOM 9337 C CA . GLY A 1 21 ? 2.129 -5.836 -3.200 1.00 0.00 21 GLY A CA 13
ATOM 9338 C C . GLY A 1 21 ? 1.706 -6.492 -1.906 1.00 0.00 21 GLY A C 13
ATOM 9339 O O . GLY A 1 21 ? 0.522 -6.744 -1.673 1.00 0.00 21 GLY A O 13
ATOM 9343 N N . LEU A 1 22 ? 2.689 -6.752 -1.061 1.00 0.00 22 LEU A N 13
ATOM 9344 C CA . LEU A 1 22 ? 2.451 -7.368 0.236 1.00 0.00 22 LEU A CA 13
ATOM 9345 C C . LEU A 1 22 ? 2.078 -6.309 1.265 1.00 0.00 22 LEU A C 13
ATOM 9346 O O . LEU A 1 22 ? 1.192 -6.520 2.092 1.00 0.00 22 LEU A O 13
ATOM 9362 N N . CYS A 1 23 ? 2.755 -5.164 1.204 1.00 0.00 23 CYS A N 13
ATOM 9363 C CA . CYS A 1 23 ? 2.482 -4.073 2.129 1.00 0.00 23 CYS A CA 13
ATOM 9364 C C . CYS A 1 23 ? 1.065 -3.545 1.933 1.00 0.00 23 CYS A C 13
ATOM 9365 O O . CYS A 1 23 ? 0.397 -3.156 2.891 1.00 0.00 23 CYS A O 13
ATOM 9372 N N . ILE A 1 24 ? 0.612 -3.535 0.682 1.00 0.00 24 ILE A N 13
ATOM 9373 C CA . ILE A 1 24 ? -0.723 -3.053 0.357 1.00 0.00 24 ILE A CA 13
ATOM 9374 C C . ILE A 1 24 ? -1.796 -4.067 0.748 1.00 0.00 24 ILE A C 13
ATOM 9375 O O . ILE A 1 24 ? -2.803 -3.710 1.357 1.00 0.00 24 ILE A O 13
ATOM 9391 N N . SER A 1 25 ? -1.580 -5.329 0.392 1.00 0.00 25 SER A N 13
ATOM 9392 C CA . SER A 1 25 ? -2.539 -6.382 0.707 1.00 0.00 25 SER A CA 13
ATOM 9393 C C . SER A 1 25 ? -2.631 -6.617 2.211 1.00 0.00 25 SER A C 13
ATOM 9394 O O . SER A 1 25 ? -3.721 -6.632 2.783 1.00 0.00 25 SER A O 13
ATOM 9402 N N . SER A 1 26 ? -1.480 -6.805 2.846 1.00 0.00 26 SER A N 13
ATOM 9403 C CA . SER A 1 26 ? -1.425 -7.049 4.283 1.00 0.00 26 SER A CA 13
ATOM 9404 C C . SER A 1 26 ? -2.025 -5.889 5.072 1.00 0.00 26 SER A C 13
ATOM 9405 O O . SER A 1 26 ? -2.711 -6.099 6.072 1.00 0.00 26 SER A O 13
ATOM 9413 N N . CYS A 1 27 ? -1.755 -4.665 4.630 1.00 0.00 27 CYS A N 13
ATOM 9414 C CA . CYS A 1 27 ? -2.266 -3.481 5.312 1.00 0.00 27 CYS A CA 13
ATOM 9415 C C . CYS A 1 27 ? -3.704 -3.169 4.903 1.00 0.00 27 CYS A C 13
ATOM 9416 O O . CYS A 1 27 ? -4.399 -2.414 5.581 1.00 0.00 27 CYS A O 13
ATOM 9423 N N . LYS A 1 28 ? -4.151 -3.756 3.798 1.00 0.00 28 LYS A N 13
ATOM 9424 C CA . LYS A 1 28 ? -5.512 -3.534 3.320 1.00 0.00 28 LYS A CA 13
ATOM 9425 C C . LYS A 1 28 ? -6.503 -4.399 4.096 1.00 0.00 28 LYS A C 13
ATOM 9426 O O . LYS A 1 28 ? -7.673 -4.045 4.238 1.00 0.00 28 LYS A O 13
ATOM 9445 N N . PHE A 1 29 ? -6.023 -5.535 4.595 1.00 0.00 29 PHE A N 13
ATOM 9446 C CA . PHE A 1 29 ? -6.866 -6.453 5.354 1.00 0.00 29 PHE A CA 13
ATOM 9447 C C . PHE A 1 29 ? -7.427 -5.784 6.606 1.00 0.00 29 PHE A C 13
ATOM 9448 O O . PHE A 1 29 ? -8.496 -6.156 7.091 1.00 0.00 29 PHE A O 13
ATOM 9465 N N . GLN A 1 30 ? -6.703 -4.799 7.129 1.00 0.00 30 GLN A N 13
ATOM 9466 C CA . GLN A 1 30 ? -7.140 -4.090 8.329 1.00 0.00 30 GLN A CA 13
ATOM 9467 C C . GLN A 1 30 ? -8.202 -3.035 8.004 1.00 0.00 30 GLN A C 13
ATOM 9468 O O . GLN A 1 30 ? -8.710 -2.361 8.900 1.00 0.00 30 GLN A O 13
ATOM 9482 N N . ASN A 1 31 ? -8.543 -2.903 6.721 1.00 0.00 31 ASN A N 13
ATOM 9483 C CA . ASN A 1 31 ? -9.554 -1.940 6.284 1.00 0.00 31 ASN A CA 13
ATOM 9484 C C . ASN A 1 31 ? -9.314 -0.558 6.887 1.00 0.00 31 ASN A C 13
ATOM 9485 O O . ASN A 1 31 ? -10.257 0.191 7.144 1.00 0.00 31 ASN A O 13
ATOM 9496 N N . CYS A 1 32 ? -8.048 -0.225 7.109 1.00 0.00 32 CYS A N 13
ATOM 9497 C CA . CYS A 1 32 ? -7.684 1.067 7.680 1.00 0.00 32 CYS A CA 13
ATOM 9498 C C . CYS A 1 32 ? -6.195 1.350 7.486 1.00 0.00 32 CYS A C 13
ATOM 9499 O O . CYS A 1 32 ? -5.575 2.038 8.296 1.00 0.00 32 CYS A O 13
ATOM 9506 N N . GLY A 1 33 ? -5.626 0.810 6.412 1.00 0.00 33 GLY A N 13
ATOM 9507 C CA . GLY A 1 33 ? -4.215 1.013 6.139 1.00 0.00 33 GLY A CA 13
ATOM 9508 C C . GLY A 1 33 ? -3.845 0.739 4.692 1.00 0.00 33 GLY A C 13
ATOM 9509 O O . GLY A 1 33 ? -3.919 -0.402 4.236 1.00 0.00 33 GLY A O 13
ATOM 9513 N N . THR A 1 34 ? -3.431 1.776 3.970 1.00 0.00 34 THR A N 13
ATOM 9514 C CA . THR A 1 34 ? -3.037 1.620 2.576 1.00 0.00 34 THR A CA 13
ATOM 9515 C C . THR A 1 34 ? -1.519 1.663 2.445 1.00 0.00 34 THR A C 13
ATOM 9516 O O . THR A 1 34 ? -0.877 2.622 2.875 1.00 0.00 34 THR A O 13
ATOM 9527 N N . GLY A 1 35 ? -0.951 0.615 1.859 1.00 0.00 35 GLY A N 13
ATOM 9528 C CA . GLY A 1 35 ? 0.488 0.550 1.690 1.00 0.00 35 GLY A CA 13
ATOM 9529 C C . GLY A 1 35 ? 0.972 1.366 0.509 1.00 0.00 35 GLY A C 13
ATOM 9530 O O . GLY A 1 35 ? 0.832 0.951 -0.642 1.00 0.00 35 GLY A O 13
ATOM 9534 N N . HIS A 1 36 ? 1.541 2.532 0.795 1.00 0.00 36 HIS A N 13
ATOM 9535 C CA . HIS A 1 36 ? 2.049 3.412 -0.250 1.00 0.00 36 HIS A CA 13
ATOM 9536 C C . HIS A 1 36 ? 3.569 3.513 -0.184 1.00 0.00 36 HIS A C 13
ATOM 9537 O O . HIS A 1 36 ? 4.153 3.531 0.900 1.00 0.00 36 HIS A O 13
ATOM 9552 N N . CYS A 1 37 ? 4.203 3.579 -1.349 1.00 0.00 37 CYS A N 13
ATOM 9553 C CA . CYS A 1 37 ? 5.656 3.678 -1.424 1.00 0.00 37 CYS A CA 13
ATOM 9554 C C . CYS A 1 37 ? 6.115 5.117 -1.213 1.00 0.00 37 CYS A C 13
ATOM 9555 O O . CYS A 1 37 ? 6.302 5.867 -2.172 1.00 0.00 37 CYS A O 13
ATOM 9562 N N . GLU A 1 38 ? 6.294 5.496 0.047 1.00 0.00 38 GLU A N 13
ATOM 9563 C CA . GLU A 1 38 ? 6.730 6.846 0.385 1.00 0.00 38 GLU A CA 13
ATOM 9564 C C . GLU A 1 38 ? 8.239 6.988 0.205 1.00 0.00 38 GLU A C 13
ATOM 9565 O O . GLU A 1 38 ? 8.886 6.129 -0.394 1.00 0.00 38 GLU A O 13
ATOM 9577 N N . LYS A 1 39 ? 8.792 8.079 0.724 1.00 0.00 39 LYS A N 13
ATOM 9578 C CA . LYS A 1 39 ? 10.225 8.332 0.619 1.00 0.00 39 LYS A CA 13
ATOM 9579 C C . LYS A 1 39 ? 10.679 9.329 1.679 1.00 0.00 39 LYS A C 13
ATOM 9580 O O . LYS A 1 39 ? 10.196 10.460 1.729 1.00 0.00 39 LYS A O 13
ATOM 9599 N N . ARG A 1 40 ? 11.612 8.903 2.526 1.00 0.00 40 ARG A N 13
ATOM 9600 C CA . ARG A 1 40 ? 12.128 9.763 3.584 1.00 0.00 40 ARG A CA 13
ATOM 9601 C C . ARG A 1 40 ? 13.457 10.394 3.173 1.00 0.00 40 ARG A C 13
ATOM 9602 O O . ARG A 1 40 ? 13.486 11.504 2.639 1.00 0.00 40 ARG A O 13
ATOM 9623 N N . GLY A 1 41 ? 14.556 9.683 3.417 1.00 0.00 41 GLY A N 13
ATOM 9624 C CA . GLY A 1 41 ? 15.866 10.194 3.056 1.00 0.00 41 GLY A CA 13
ATOM 9625 C C . GLY A 1 41 ? 16.279 9.786 1.655 1.00 0.00 41 GLY A C 13
ATOM 9626 O O . GLY A 1 41 ? 17.469 9.657 1.366 1.00 0.00 41 GLY A O 13
ATOM 9630 N N . GLY A 1 42 ? 15.295 9.576 0.787 1.00 0.00 42 GLY A N 13
ATOM 9631 C CA . GLY A 1 42 ? 15.582 9.175 -0.576 1.00 0.00 42 GLY A CA 13
ATOM 9632 C C . GLY A 1 42 ? 15.474 7.675 -0.764 1.00 0.00 42 GLY A C 13
ATOM 9633 O O . GLY A 1 42 ? 16.147 7.100 -1.619 1.00 0.00 42 GLY A O 13
ATOM 9637 N N . ARG A 1 43 ? 14.626 7.039 0.040 1.00 0.00 43 ARG A N 13
ATOM 9638 C CA . ARG A 1 43 ? 14.437 5.594 -0.042 1.00 0.00 43 ARG A CA 13
ATOM 9639 C C . ARG A 1 43 ? 12.968 5.222 0.150 1.00 0.00 43 ARG A C 13
ATOM 9640 O O . ARG A 1 43 ? 12.279 5.800 0.991 1.00 0.00 43 ARG A O 13
ATOM 9661 N N . PRO A 1 44 ? 12.466 4.246 -0.629 1.00 0.00 44 PRO A N 13
ATOM 9662 C CA . PRO A 1 44 ? 11.071 3.801 -0.537 1.00 0.00 44 PRO A CA 13
ATOM 9663 C C . PRO A 1 44 ? 10.672 3.430 0.887 1.00 0.00 44 PRO A C 13
ATOM 9664 O O . PRO A 1 44 ? 11.477 2.894 1.649 1.00 0.00 44 PRO A O 13
ATOM 9675 N N . THR A 1 45 ? 9.423 3.718 1.239 1.00 0.00 45 THR A N 13
ATOM 9676 C CA . THR A 1 45 ? 8.912 3.413 2.570 1.00 0.00 45 THR A CA 13
ATOM 9677 C C . THR A 1 45 ? 7.547 2.740 2.484 1.00 0.00 45 THR A C 13
ATOM 9678 O O . THR A 1 45 ? 6.720 3.097 1.645 1.00 0.00 45 THR A O 13
ATOM 9689 N N . CYS A 1 46 ? 7.317 1.764 3.356 1.00 0.00 46 CYS A N 13
ATOM 9690 C CA . CYS A 1 46 ? 6.050 1.041 3.373 1.00 0.00 46 CYS A CA 13
ATOM 9691 C C . CYS A 1 46 ? 5.073 1.675 4.360 1.00 0.00 46 CYS A C 13
ATOM 9692 O O . CYS A 1 46 ? 4.822 1.132 5.436 1.00 0.00 46 CYS A O 13
ATOM 9699 N N . VAL A 1 47 ? 4.520 2.824 3.984 1.00 0.00 47 VAL A N 13
ATOM 9700 C CA . VAL A 1 47 ? 3.566 3.524 4.836 1.00 0.00 47 VAL A CA 13
ATOM 9701 C C . VAL A 1 47 ? 2.176 2.915 4.704 1.00 0.00 47 VAL A C 13
ATOM 9702 O O . VAL A 1 47 ? 1.648 2.784 3.600 1.00 0.00 47 VAL A O 13
ATOM 9715 N N . CYS A 1 48 ? 1.587 2.536 5.834 1.00 0.00 48 CYS A N 13
ATOM 9716 C CA . CYS A 1 48 ? 0.260 1.931 5.833 1.00 0.00 48 CYS A CA 13
ATOM 9717 C C . CYS A 1 48 ? -0.730 2.761 6.644 1.00 0.00 48 CYS A C 13
ATOM 9718 O O . CYS A 1 48 ? -0.670 2.796 7.873 1.00 0.00 48 CYS A O 13
ATOM 9725 N N . ASP A 1 49 ? -1.644 3.422 5.942 1.00 0.00 49 ASP A N 13
ATOM 9726 C CA . ASP A 1 49 ? -2.659 4.250 6.587 1.00 0.00 49 ASP A CA 13
ATOM 9727 C C . ASP A 1 49 ? -3.837 4.482 5.649 1.00 0.00 49 ASP A C 13
ATOM 9728 O O . ASP A 1 49 ? -3.673 5.030 4.561 1.00 0.00 49 ASP A O 13
ATOM 9737 N N . ARG A 1 50 ? -5.021 4.047 6.064 1.00 0.00 50 ARG A N 13
ATOM 9738 C CA . ARG A 1 50 ? -6.219 4.204 5.247 1.00 0.00 50 ARG A CA 13
ATOM 9739 C C . ARG A 1 50 ? -7.478 4.079 6.095 1.00 0.00 50 ARG A C 13
ATOM 9740 O O . ARG A 1 50 ? -8.469 3.486 5.669 1.00 0.00 50 ARG A O 13
ATOM 9761 N N . CYS A 1 51 ? -7.434 4.637 7.298 1.00 0.00 51 CYS A N 13
ATOM 9762 C CA . CYS A 1 51 ? -8.576 4.579 8.197 1.00 0.00 51 CYS A CA 13
ATOM 9763 C C . CYS A 1 51 ? -9.408 5.855 8.103 1.00 0.00 51 CYS A C 13
ATOM 9764 O O . CYS A 1 51 ? -9.664 6.519 9.108 1.00 0.00 51 CYS A O 13
ATOM 9771 N N . GLY A 1 52 ? -9.825 6.192 6.887 1.00 0.00 52 GLY A N 13
ATOM 9772 C CA . GLY A 1 52 ? -10.622 7.387 6.682 1.00 0.00 52 GLY A CA 13
ATOM 9773 C C . GLY A 1 52 ? -11.333 7.385 5.343 1.00 0.00 52 GLY A C 13
ATOM 9774 O O . GLY A 1 52 ? -10.863 7.993 4.381 1.00 0.00 52 GLY A O 13
ATOM 9778 N N . ARG A 1 53 ? -12.471 6.701 5.280 1.00 0.00 53 ARG A N 13
ATOM 9779 C CA . ARG A 1 53 ? -13.249 6.622 4.050 1.00 0.00 53 ARG A CA 13
ATOM 9780 C C . ARG A 1 53 ? -14.736 6.813 4.333 1.00 0.00 53 ARG A C 13
ATOM 9781 O O . ARG A 1 53 ? -15.337 5.917 4.963 1.00 0.00 53 ARG A O 13
ATOM 9803 N N . ALA A 1 1 ? 5.363 4.231 -12.626 1.00 0.00 1 ALA A N 14
ATOM 9804 C CA . ALA A 1 1 ? 4.317 4.950 -11.853 1.00 0.00 1 ALA A CA 14
ATOM 9805 C C . ALA A 1 1 ? 3.346 5.668 -12.785 1.00 0.00 1 ALA A C 14
ATOM 9806 O O . ALA A 1 1 ? 2.177 5.295 -12.884 1.00 0.00 1 ALA A O 14
ATOM 9815 N N . VAL A 1 2 ? 3.840 6.702 -13.463 1.00 0.00 2 VAL A N 14
ATOM 9816 C CA . VAL A 1 2 ? 3.026 7.484 -14.392 1.00 0.00 2 VAL A CA 14
ATOM 9817 C C . VAL A 1 2 ? 1.646 7.793 -13.810 1.00 0.00 2 VAL A C 14
ATOM 9818 O O . VAL A 1 2 ? 0.620 7.410 -14.373 1.00 0.00 2 VAL A O 14
ATOM 9831 N N . ASP A 1 3 ? 1.631 8.498 -12.682 1.00 0.00 3 ASP A N 14
ATOM 9832 C CA . ASP A 1 3 ? 0.383 8.870 -12.020 1.00 0.00 3 ASP A CA 14
ATOM 9833 C C . ASP A 1 3 ? -0.283 7.658 -11.373 1.00 0.00 3 ASP A C 14
ATOM 9834 O O . ASP A 1 3 ? -1.431 7.330 -11.679 1.00 0.00 3 ASP A O 14
ATOM 9843 N N . PHE A 1 4 ? 0.441 7.000 -10.474 1.00 0.00 4 PHE A N 14
ATOM 9844 C CA . PHE A 1 4 ? -0.083 5.828 -9.780 1.00 0.00 4 PHE A CA 14
ATOM 9845 C C . PHE A 1 4 ? 0.483 5.738 -8.366 1.00 0.00 4 PHE A C 14
ATOM 9846 O O . PHE A 1 4 ? -0.256 5.538 -7.402 1.00 0.00 4 PHE A O 14
ATOM 9863 N N . SER A 1 5 ? 1.799 5.891 -8.251 1.00 0.00 5 SER A N 14
ATOM 9864 C CA . SER A 1 5 ? 2.466 5.828 -6.956 1.00 0.00 5 SER A CA 14
ATOM 9865 C C . SER A 1 5 ? 3.595 6.852 -6.878 1.00 0.00 5 SER A C 14
ATOM 9866 O O . SER A 1 5 ? 3.961 7.461 -7.882 1.00 0.00 5 SER A O 14
ATOM 9874 N N . SER A 1 6 ? 4.142 7.034 -5.681 1.00 0.00 6 SER A N 14
ATOM 9875 C CA . SER A 1 6 ? 5.229 7.985 -5.477 1.00 0.00 6 SER A CA 14
ATOM 9876 C C . SER A 1 6 ? 6.566 7.382 -5.904 1.00 0.00 6 SER A C 14
ATOM 9877 O O . SER A 1 6 ? 7.042 7.628 -7.012 1.00 0.00 6 SER A O 14
ATOM 9885 N N . CYS A 1 7 ? 7.169 6.592 -5.018 1.00 0.00 7 CYS A N 14
ATOM 9886 C CA . CYS A 1 7 ? 8.452 5.955 -5.305 1.00 0.00 7 CYS A CA 14
ATOM 9887 C C . CYS A 1 7 ? 9.461 6.967 -5.840 1.00 0.00 7 CYS A C 14
ATOM 9888 O O . CYS A 1 7 ? 9.862 6.904 -7.004 1.00 0.00 7 CYS A O 14
ATOM 9895 N N . ALA A 1 8 ? 9.866 7.899 -4.986 1.00 0.00 8 ALA A N 14
ATOM 9896 C CA . ALA A 1 8 ? 10.827 8.926 -5.373 1.00 0.00 8 ALA A CA 14
ATOM 9897 C C . ALA A 1 8 ? 12.251 8.513 -5.015 1.00 0.00 8 ALA A C 14
ATOM 9898 O O . ALA A 1 8 ? 13.043 9.328 -4.540 1.00 0.00 8 ALA A O 14
ATOM 9905 N N . ARG A 1 9 ? 12.571 7.244 -5.245 1.00 0.00 9 ARG A N 14
ATOM 9906 C CA . ARG A 1 9 ? 13.901 6.725 -4.947 1.00 0.00 9 ARG A CA 14
ATOM 9907 C C . ARG A 1 9 ? 14.675 6.450 -6.232 1.00 0.00 9 ARG A C 14
ATOM 9908 O O . ARG A 1 9 ? 15.872 6.725 -6.320 1.00 0.00 9 ARG A O 14
ATOM 9929 N N . MET A 1 10 ? 13.982 5.909 -7.228 1.00 0.00 10 MET A N 14
ATOM 9930 C CA . MET A 1 10 ? 14.600 5.597 -8.512 1.00 0.00 10 MET A CA 14
ATOM 9931 C C . MET A 1 10 ? 15.754 4.614 -8.336 1.00 0.00 10 MET A C 14
ATOM 9932 O O . MET A 1 10 ? 16.859 4.840 -8.831 1.00 0.00 10 MET A O 14
ATOM 9946 N N . ASP A 1 11 ? 15.489 3.520 -7.630 1.00 0.00 11 ASP A N 14
ATOM 9947 C CA . ASP A 1 11 ? 16.505 2.501 -7.391 1.00 0.00 11 ASP A CA 14
ATOM 9948 C C . ASP A 1 11 ? 15.864 1.138 -7.147 1.00 0.00 11 ASP A C 14
ATOM 9949 O O . ASP A 1 11 ? 16.377 0.329 -6.375 1.00 0.00 11 ASP A O 14
ATOM 9958 N N . VAL A 1 12 ? 14.740 0.892 -7.813 1.00 0.00 12 VAL A N 14
ATOM 9959 C CA . VAL A 1 12 ? 14.029 -0.374 -7.671 1.00 0.00 12 VAL A CA 14
ATOM 9960 C C . VAL A 1 12 ? 13.976 -1.127 -8.999 1.00 0.00 12 VAL A C 14
ATOM 9961 O O . VAL A 1 12 ? 13.359 -0.661 -9.958 1.00 0.00 12 VAL A O 14
ATOM 9974 N N . PRO A 1 13 ? 14.626 -2.303 -9.081 1.00 0.00 13 PRO A N 14
ATOM 9975 C CA . PRO A 1 13 ? 14.643 -3.109 -10.307 1.00 0.00 13 PRO A CA 14
ATOM 9976 C C . PRO A 1 13 ? 13.256 -3.618 -10.687 1.00 0.00 13 PRO A C 14
ATOM 9977 O O . PRO A 1 13 ? 12.806 -3.432 -11.818 1.00 0.00 13 PRO A O 14
ATOM 9988 N N . GLY A 1 14 ? 12.584 -4.263 -9.739 1.00 0.00 14 GLY A N 14
ATOM 9989 C CA . GLY A 1 14 ? 11.257 -4.788 -10.000 1.00 0.00 14 GLY A CA 14
ATOM 9990 C C . GLY A 1 14 ? 10.628 -5.417 -8.772 1.00 0.00 14 GLY A C 14
ATOM 9991 O O . GLY A 1 14 ? 9.919 -6.418 -8.873 1.00 0.00 14 GLY A O 14
ATOM 9995 N N . LEU A 1 15 ? 10.884 -4.828 -7.609 1.00 0.00 15 LEU A N 14
ATOM 9996 C CA . LEU A 1 15 ? 10.335 -5.337 -6.357 1.00 0.00 15 LEU A CA 14
ATOM 9997 C C . LEU A 1 15 ? 9.174 -4.473 -5.870 1.00 0.00 15 LEU A C 14
ATOM 9998 O O . LEU A 1 15 ? 8.395 -4.893 -5.017 1.00 0.00 15 LEU A O 14
ATOM 10014 N N . SER A 1 16 ? 9.062 -3.265 -6.416 1.00 0.00 16 SER A N 14
ATOM 10015 C CA . SER A 1 16 ? 7.992 -2.350 -6.031 1.00 0.00 16 SER A CA 14
ATOM 10016 C C . SER A 1 16 ? 6.618 -2.974 -6.269 1.00 0.00 16 SER A C 14
ATOM 10017 O O . SER A 1 16 ? 5.624 -2.547 -5.683 1.00 0.00 16 SER A O 14
ATOM 10025 N N . LYS A 1 17 ? 6.567 -3.984 -7.134 1.00 0.00 17 LYS A N 14
ATOM 10026 C CA . LYS A 1 17 ? 5.312 -4.658 -7.447 1.00 0.00 17 LYS A CA 14
ATOM 10027 C C . LYS A 1 17 ? 4.939 -5.657 -6.354 1.00 0.00 17 LYS A C 14
ATOM 10028 O O . LYS A 1 17 ? 3.810 -5.666 -5.868 1.00 0.00 17 LYS A O 14
ATOM 10047 N N . VAL A 1 18 ? 5.897 -6.498 -5.978 1.00 0.00 18 VAL A N 14
ATOM 10048 C CA . VAL A 1 18 ? 5.669 -7.504 -4.948 1.00 0.00 18 VAL A CA 14
ATOM 10049 C C . VAL A 1 18 ? 5.778 -6.896 -3.554 1.00 0.00 18 VAL A C 14
ATOM 10050 O O . VAL A 1 18 ? 5.021 -7.249 -2.650 1.00 0.00 18 VAL A O 14
ATOM 10063 N N . ALA A 1 19 ? 6.727 -5.982 -3.389 1.00 0.00 19 ALA A N 14
ATOM 10064 C CA . ALA A 1 19 ? 6.937 -5.322 -2.106 1.00 0.00 19 ALA A CA 14
ATOM 10065 C C . ALA A 1 19 ? 5.764 -4.414 -1.755 1.00 0.00 19 ALA A C 14
ATOM 10066 O O . ALA A 1 19 ? 5.457 -4.203 -0.581 1.00 0.00 19 ALA A O 14
ATOM 10073 N N . GLN A 1 20 ? 5.092 -3.899 -2.781 1.00 0.00 20 GLN A N 14
ATOM 10074 C CA . GLN A 1 20 ? 3.944 -3.037 -2.580 1.00 0.00 20 GLN A CA 14
ATOM 10075 C C . GLN A 1 20 ? 2.681 -3.875 -2.580 1.00 0.00 20 GLN A C 14
ATOM 10076 O O . GLN A 1 20 ? 1.654 -3.474 -2.035 1.00 0.00 20 GLN A O 14
ATOM 10090 N N . GLY A 1 21 ? 2.774 -5.055 -3.188 1.00 0.00 21 GLY A N 14
ATOM 10091 C CA . GLY A 1 21 ? 1.641 -5.938 -3.236 1.00 0.00 21 GLY A CA 14
ATOM 10092 C C . GLY A 1 21 ? 1.374 -6.570 -1.889 1.00 0.00 21 GLY A C 14
ATOM 10093 O O . GLY A 1 21 ? 0.228 -6.817 -1.514 1.00 0.00 21 GLY A O 14
ATOM 10097 N N . LEU A 1 22 ? 2.452 -6.813 -1.159 1.00 0.00 22 LEU A N 14
ATOM 10098 C CA . LEU A 1 22 ? 2.369 -7.405 0.168 1.00 0.00 22 LEU A CA 14
ATOM 10099 C C . LEU A 1 22 ? 2.117 -6.327 1.215 1.00 0.00 22 LEU A C 14
ATOM 10100 O O . LEU A 1 22 ? 1.307 -6.509 2.123 1.00 0.00 22 LEU A O 14
ATOM 10116 N N . CYS A 1 23 ? 2.812 -5.199 1.080 1.00 0.00 23 CYS A N 14
ATOM 10117 C CA . CYS A 1 23 ? 2.648 -4.094 2.016 1.00 0.00 23 CYS A CA 14
ATOM 10118 C C . CYS A 1 23 ? 1.216 -3.571 1.982 1.00 0.00 23 CYS A C 14
ATOM 10119 O O . CYS A 1 23 ? 0.658 -3.190 3.012 1.00 0.00 23 CYS A O 14
ATOM 10126 N N . ILE A 1 24 ? 0.627 -3.554 0.790 1.00 0.00 24 ILE A N 14
ATOM 10127 C CA . ILE A 1 24 ? -0.734 -3.075 0.616 1.00 0.00 24 ILE A CA 14
ATOM 10128 C C . ILE A 1 24 ? -1.747 -4.081 1.155 1.00 0.00 24 ILE A C 14
ATOM 10129 O O . ILE A 1 24 ? -2.643 -3.718 1.915 1.00 0.00 24 ILE A O 14
ATOM 10145 N N . SER A 1 25 ? -1.603 -5.345 0.762 1.00 0.00 25 SER A N 14
ATOM 10146 C CA . SER A 1 25 ? -2.515 -6.393 1.212 1.00 0.00 25 SER A CA 14
ATOM 10147 C C . SER A 1 25 ? -2.448 -6.563 2.726 1.00 0.00 25 SER A C 14
ATOM 10148 O O . SER A 1 25 ? -3.472 -6.540 3.410 1.00 0.00 25 SER A O 14
ATOM 10156 N N . SER A 1 26 ? -1.236 -6.736 3.244 1.00 0.00 26 SER A N 14
ATOM 10157 C CA . SER A 1 26 ? -1.031 -6.913 4.678 1.00 0.00 26 SER A CA 14
ATOM 10158 C C . SER A 1 26 ? -1.673 -5.775 5.467 1.00 0.00 26 SER A C 14
ATOM 10159 O O . SER A 1 26 ? -2.331 -6.004 6.481 1.00 0.00 26 SER A O 14
ATOM 10167 N N . CYS A 1 27 ? -1.472 -4.547 4.996 1.00 0.00 27 CYS A N 14
ATOM 10168 C CA . CYS A 1 27 ? -2.032 -3.376 5.661 1.00 0.00 27 CYS A CA 14
ATOM 10169 C C . CYS A 1 27 ? -3.503 -3.173 5.297 1.00 0.00 27 CYS A C 14
ATOM 10170 O O . CYS A 1 27 ? -4.180 -2.328 5.880 1.00 0.00 27 CYS A O 14
ATOM 10177 N N . LYS A 1 28 ? -3.994 -3.950 4.334 1.00 0.00 28 LYS A N 14
ATOM 10178 C CA . LYS A 1 28 ? -5.386 -3.848 3.907 1.00 0.00 28 LYS A CA 14
ATOM 10179 C C . LYS A 1 28 ? -6.294 -4.690 4.798 1.00 0.00 28 LYS A C 14
ATOM 10180 O O . LYS A 1 28 ? -7.481 -4.399 4.943 1.00 0.00 28 LYS A O 14
ATOM 10199 N N . PHE A 1 29 ? -5.729 -5.740 5.390 1.00 0.00 29 PHE A N 14
ATOM 10200 C CA . PHE A 1 29 ? -6.487 -6.630 6.265 1.00 0.00 29 PHE A CA 14
ATOM 10201 C C . PHE A 1 29 ? -7.262 -5.847 7.324 1.00 0.00 29 PHE A C 14
ATOM 10202 O O . PHE A 1 29 ? -8.289 -6.310 7.822 1.00 0.00 29 PHE A O 14
ATOM 10219 N N . GLN A 1 30 ? -6.764 -4.663 7.670 1.00 0.00 30 GLN A N 14
ATOM 10220 C CA . GLN A 1 30 ? -7.415 -3.826 8.673 1.00 0.00 30 GLN A CA 14
ATOM 10221 C C . GLN A 1 30 ? -8.501 -2.949 8.048 1.00 0.00 30 GLN A C 14
ATOM 10222 O O . GLN A 1 30 ? -9.362 -2.420 8.752 1.00 0.00 30 GLN A O 14
ATOM 10236 N N . ASN A 1 31 ? -8.456 -2.797 6.727 1.00 0.00 31 ASN A N 14
ATOM 10237 C CA . ASN A 1 31 ? -9.438 -1.982 6.017 1.00 0.00 31 ASN A CA 14
ATOM 10238 C C . ASN A 1 31 ? -9.310 -0.514 6.409 1.00 0.00 31 ASN A C 14
ATOM 10239 O O . ASN A 1 31 ? -10.302 0.214 6.464 1.00 0.00 31 ASN A O 14
ATOM 10250 N N . CYS A 1 32 ? -8.083 -0.087 6.683 1.00 0.00 32 CYS A N 14
ATOM 10251 C CA . CYS A 1 32 ? -7.820 1.294 7.073 1.00 0.00 32 CYS A CA 14
ATOM 10252 C C . CYS A 1 32 ? -6.348 1.641 6.876 1.00 0.00 32 CYS A C 14
ATOM 10253 O O . CYS A 1 32 ? -5.797 2.479 7.591 1.00 0.00 32 CYS A O 14
ATOM 10260 N N . GLY A 1 33 ? -5.712 0.989 5.907 1.00 0.00 33 GLY A N 14
ATOM 10261 C CA . GLY A 1 33 ? -4.308 1.242 5.644 1.00 0.00 33 GLY A CA 14
ATOM 10262 C C . GLY A 1 33 ? -3.873 0.792 4.261 1.00 0.00 33 GLY A C 14
ATOM 10263 O O . GLY A 1 33 ? -3.856 -0.404 3.969 1.00 0.00 33 GLY A O 14
ATOM 10267 N N . THR A 1 34 ? -3.506 1.748 3.412 1.00 0.00 34 THR A N 14
ATOM 10268 C CA . THR A 1 34 ? -3.055 1.436 2.062 1.00 0.00 34 THR A CA 14
ATOM 10269 C C . THR A 1 34 ? -1.534 1.506 1.986 1.00 0.00 34 THR A C 14
ATOM 10270 O O . THR A 1 34 ? -0.927 2.484 2.422 1.00 0.00 34 THR A O 14
ATOM 10281 N N . GLY A 1 35 ? -0.927 0.460 1.437 1.00 0.00 35 GLY A N 14
ATOM 10282 C CA . GLY A 1 35 ? 0.519 0.418 1.320 1.00 0.00 35 GLY A CA 14
ATOM 10283 C C . GLY A 1 35 ? 1.030 1.221 0.141 1.00 0.00 35 GLY A C 14
ATOM 10284 O O . GLY A 1 35 ? 0.478 1.146 -0.957 1.00 0.00 35 GLY A O 14
ATOM 10288 N N . HIS A 1 36 ? 2.088 1.991 0.369 1.00 0.00 36 HIS A N 14
ATOM 10289 C CA . HIS A 1 36 ? 2.676 2.812 -0.683 1.00 0.00 36 HIS A CA 14
ATOM 10290 C C . HIS A 1 36 ? 4.151 3.085 -0.400 1.00 0.00 36 HIS A C 14
ATOM 10291 O O . HIS A 1 36 ? 4.564 3.175 0.756 1.00 0.00 36 HIS A O 14
ATOM 10306 N N . CYS A 1 37 ? 4.936 3.218 -1.463 1.00 0.00 37 CYS A N 14
ATOM 10307 C CA . CYS A 1 37 ? 6.364 3.481 -1.329 1.00 0.00 37 CYS A CA 14
ATOM 10308 C C . CYS A 1 37 ? 6.619 4.958 -1.048 1.00 0.00 37 CYS A C 14
ATOM 10309 O O . CYS A 1 37 ? 6.654 5.778 -1.966 1.00 0.00 37 CYS A O 14
ATOM 10316 N N . GLU A 1 38 ? 6.796 5.292 0.226 1.00 0.00 38 GLU A N 14
ATOM 10317 C CA . GLU A 1 38 ? 7.046 6.671 0.628 1.00 0.00 38 GLU A CA 14
ATOM 10318 C C . GLU A 1 38 ? 8.479 6.844 1.120 1.00 0.00 38 GLU A C 14
ATOM 10319 O O . GLU A 1 38 ? 9.052 5.939 1.724 1.00 0.00 38 GLU A O 14
ATOM 10331 N N . LYS A 1 39 ? 9.051 8.015 0.857 1.00 0.00 39 LYS A N 14
ATOM 10332 C CA . LYS A 1 39 ? 10.417 8.309 1.275 1.00 0.00 39 LYS A CA 14
ATOM 10333 C C . LYS A 1 39 ? 10.481 9.642 2.012 1.00 0.00 39 LYS A C 14
ATOM 10334 O O . LYS A 1 39 ? 9.709 10.558 1.724 1.00 0.00 39 LYS A O 14
ATOM 10353 N N . ARG A 1 40 ? 11.403 9.748 2.964 1.00 0.00 40 ARG A N 14
ATOM 10354 C CA . ARG A 1 40 ? 11.560 10.973 3.737 1.00 0.00 40 ARG A CA 14
ATOM 10355 C C . ARG A 1 40 ? 13.001 11.470 3.689 1.00 0.00 40 ARG A C 14
ATOM 10356 O O . ARG A 1 40 ? 13.334 12.355 2.902 1.00 0.00 40 ARG A O 14
ATOM 10377 N N . GLY A 1 41 ? 13.855 10.894 4.529 1.00 0.00 41 GLY A N 14
ATOM 10378 C CA . GLY A 1 41 ? 15.250 11.292 4.554 1.00 0.00 41 GLY A CA 14
ATOM 10379 C C . GLY A 1 41 ? 16.085 10.484 3.584 1.00 0.00 41 GLY A C 14
ATOM 10380 O O . GLY A 1 41 ? 17.140 9.961 3.947 1.00 0.00 41 GLY A O 14
ATOM 10384 N N . GLY A 1 42 ? 15.608 10.372 2.349 1.00 0.00 42 GLY A N 14
ATOM 10385 C CA . GLY A 1 42 ? 16.322 9.613 1.345 1.00 0.00 42 GLY A CA 14
ATOM 10386 C C . GLY A 1 42 ? 16.339 8.132 1.660 1.00 0.00 42 GLY A C 14
ATOM 10387 O O . GLY A 1 42 ? 17.289 7.427 1.321 1.00 0.00 42 GLY A O 14
ATOM 10391 N N . ARG A 1 43 ? 15.283 7.659 2.317 1.00 0.00 43 ARG A N 14
ATOM 10392 C CA . ARG A 1 43 ? 15.184 6.251 2.685 1.00 0.00 43 ARG A CA 14
ATOM 10393 C C . ARG A 1 43 ? 13.779 5.709 2.419 1.00 0.00 43 ARG A C 14
ATOM 10394 O O . ARG A 1 43 ? 12.794 6.257 2.914 1.00 0.00 43 ARG A O 14
ATOM 10415 N N . PRO A 1 44 ? 13.665 4.620 1.635 1.00 0.00 44 PRO A N 14
ATOM 10416 C CA . PRO A 1 44 ? 12.367 4.011 1.317 1.00 0.00 44 PRO A CA 14
ATOM 10417 C C . PRO A 1 44 ? 11.596 3.609 2.570 1.00 0.00 44 PRO A C 14
ATOM 10418 O O . PRO A 1 44 ? 12.187 3.351 3.617 1.00 0.00 44 PRO A O 14
ATOM 10429 N N . THR A 1 45 ? 10.273 3.559 2.455 1.00 0.00 45 THR A N 14
ATOM 10430 C CA . THR A 1 45 ? 9.423 3.189 3.580 1.00 0.00 45 THR A CA 14
ATOM 10431 C C . THR A 1 45 ? 8.066 2.686 3.097 1.00 0.00 45 THR A C 14
ATOM 10432 O O . THR A 1 45 ? 7.619 3.030 2.002 1.00 0.00 45 THR A O 14
ATOM 10443 N N . CYS A 1 46 ? 7.416 1.872 3.922 1.00 0.00 46 CYS A N 14
ATOM 10444 C CA . CYS A 1 46 ? 6.109 1.322 3.581 1.00 0.00 46 CYS A CA 14
ATOM 10445 C C . CYS A 1 46 ? 5.012 1.969 4.423 1.00 0.00 46 CYS A C 14
ATOM 10446 O O . CYS A 1 46 ? 4.701 1.503 5.518 1.00 0.00 46 CYS A O 14
ATOM 10453 N N . VAL A 1 47 ? 4.429 3.044 3.902 1.00 0.00 47 VAL A N 14
ATOM 10454 C CA . VAL A 1 47 ? 3.368 3.753 4.605 1.00 0.00 47 VAL A CA 14
ATOM 10455 C C . VAL A 1 47 ? 2.031 3.039 4.440 1.00 0.00 47 VAL A C 14
ATOM 10456 O O . VAL A 1 47 ? 1.683 2.600 3.344 1.00 0.00 47 VAL A O 14
ATOM 10469 N N . CYS A 1 48 ? 1.286 2.923 5.535 1.00 0.00 48 CYS A N 14
ATOM 10470 C CA . CYS A 1 48 ? -0.012 2.257 5.508 1.00 0.00 48 CYS A CA 14
ATOM 10471 C C . CYS A 1 48 ? -1.093 3.133 6.132 1.00 0.00 48 CYS A C 14
ATOM 10472 O O . CYS A 1 48 ? -1.144 3.304 7.350 1.00 0.00 48 CYS A O 14
ATOM 10479 N N . ASP A 1 49 ? -1.958 3.684 5.287 1.00 0.00 49 ASP A N 14
ATOM 10480 C CA . ASP A 1 49 ? -3.044 4.543 5.755 1.00 0.00 49 ASP A CA 14
ATOM 10481 C C . ASP A 1 49 ? -4.174 4.594 4.731 1.00 0.00 49 ASP A C 14
ATOM 10482 O O . ASP A 1 49 ? -3.971 5.014 3.595 1.00 0.00 49 ASP A O 14
ATOM 10491 N N . ARG A 1 50 ? -5.360 4.151 5.135 1.00 0.00 50 ARG A N 14
ATOM 10492 C CA . ARG A 1 50 ? -6.514 4.145 4.242 1.00 0.00 50 ARG A CA 14
ATOM 10493 C C . ARG A 1 50 ? -7.816 4.062 5.030 1.00 0.00 50 ARG A C 14
ATOM 10494 O O . ARG A 1 50 ? -8.780 3.436 4.590 1.00 0.00 50 ARG A O 14
ATOM 10515 N N . CYS A 1 51 ? -7.840 4.698 6.195 1.00 0.00 51 CYS A N 14
ATOM 10516 C CA . CYS A 1 51 ? -9.030 4.691 7.036 1.00 0.00 51 CYS A CA 14
ATOM 10517 C C . CYS A 1 51 ? -9.941 5.866 6.698 1.00 0.00 51 CYS A C 14
ATOM 10518 O O . CYS A 1 51 ? -9.968 6.870 7.411 1.00 0.00 51 CYS A O 14
ATOM 10525 N N . GLY A 1 52 ? -10.687 5.734 5.605 1.00 0.00 52 GLY A N 14
ATOM 10526 C CA . GLY A 1 52 ? -11.588 6.792 5.190 1.00 0.00 52 GLY A CA 14
ATOM 10527 C C . GLY A 1 52 ? -10.854 7.990 4.624 1.00 0.00 52 GLY A C 14
ATOM 10528 O O . GLY A 1 52 ? -9.663 7.912 4.324 1.00 0.00 52 GLY A O 14
ATOM 10532 N N . ARG A 1 53 ? -11.567 9.103 4.476 1.00 0.00 53 ARG A N 14
ATOM 10533 C CA . ARG A 1 53 ? -10.976 10.324 3.941 1.00 0.00 53 ARG A CA 14
ATOM 10534 C C . ARG A 1 53 ? -10.452 10.102 2.526 1.00 0.00 53 ARG A C 14
ATOM 10535 O O . ARG A 1 53 ? -9.930 11.067 1.931 1.00 0.00 53 ARG A O 14
ATOM 10557 N N . ALA A 1 1 ? 0.111 16.154 -12.688 1.00 0.00 1 ALA A N 15
ATOM 10558 C CA . ALA A 1 1 ? 1.433 15.782 -12.125 1.00 0.00 1 ALA A CA 15
ATOM 10559 C C . ALA A 1 1 ? 1.288 14.718 -11.042 1.00 0.00 1 ALA A C 15
ATOM 10560 O O . ALA A 1 1 ? 2.078 14.664 -10.100 1.00 0.00 1 ALA A O 15
ATOM 10569 N N . VAL A 1 2 ? 0.273 13.871 -11.184 1.00 0.00 2 VAL A N 15
ATOM 10570 C CA . VAL A 1 2 ? 0.024 12.807 -10.218 1.00 0.00 2 VAL A CA 15
ATOM 10571 C C . VAL A 1 2 ? 0.163 11.434 -10.866 1.00 0.00 2 VAL A C 15
ATOM 10572 O O . VAL A 1 2 ? 0.043 11.297 -12.083 1.00 0.00 2 VAL A O 15
ATOM 10585 N N . ASP A 1 3 ? 0.418 10.421 -10.045 1.00 0.00 3 ASP A N 15
ATOM 10586 C CA . ASP A 1 3 ? 0.574 9.057 -10.538 1.00 0.00 3 ASP A CA 15
ATOM 10587 C C . ASP A 1 3 ? -0.443 8.124 -9.889 1.00 0.00 3 ASP A C 15
ATOM 10588 O O . ASP A 1 3 ? -0.919 8.382 -8.784 1.00 0.00 3 ASP A O 15
ATOM 10597 N N . PHE A 1 4 ? -0.770 7.039 -10.582 1.00 0.00 4 PHE A N 15
ATOM 10598 C CA . PHE A 1 4 ? -1.730 6.067 -10.073 1.00 0.00 4 PHE A CA 15
ATOM 10599 C C . PHE A 1 4 ? -1.058 5.090 -9.114 1.00 0.00 4 PHE A C 15
ATOM 10600 O O . PHE A 1 4 ? -1.645 4.687 -8.109 1.00 0.00 4 PHE A O 15
ATOM 10617 N N . SER A 1 5 ? 0.177 4.713 -9.431 1.00 0.00 5 SER A N 15
ATOM 10618 C CA . SER A 1 5 ? 0.929 3.783 -8.597 1.00 0.00 5 SER A CA 15
ATOM 10619 C C . SER A 1 5 ? 1.556 4.502 -7.406 1.00 0.00 5 SER A C 15
ATOM 10620 O O . SER A 1 5 ? 1.368 5.705 -7.225 1.00 0.00 5 SER A O 15
ATOM 10628 N N . SER A 1 6 ? 2.301 3.755 -6.598 1.00 0.00 6 SER A N 15
ATOM 10629 C CA . SER A 1 6 ? 2.957 4.319 -5.424 1.00 0.00 6 SER A CA 15
ATOM 10630 C C . SER A 1 6 ? 4.454 4.500 -5.665 1.00 0.00 6 SER A C 15
ATOM 10631 O O . SER A 1 6 ? 5.103 5.311 -5.004 1.00 0.00 6 SER A O 15
ATOM 10639 N N . CYS A 1 7 ? 4.996 3.741 -6.612 1.00 0.00 7 CYS A N 15
ATOM 10640 C CA . CYS A 1 7 ? 6.414 3.820 -6.936 1.00 0.00 7 CYS A CA 15
ATOM 10641 C C . CYS A 1 7 ? 6.626 3.797 -8.446 1.00 0.00 7 CYS A C 15
ATOM 10642 O O . CYS A 1 7 ? 7.075 2.796 -9.007 1.00 0.00 7 CYS A O 15
ATOM 10649 N N . ALA A 1 8 ? 6.298 4.906 -9.100 1.00 0.00 8 ALA A N 15
ATOM 10650 C CA . ALA A 1 8 ? 6.450 5.014 -10.547 1.00 0.00 8 ALA A CA 15
ATOM 10651 C C . ALA A 1 8 ? 7.798 5.625 -10.922 1.00 0.00 8 ALA A C 15
ATOM 10652 O O . ALA A 1 8 ? 7.946 6.207 -11.996 1.00 0.00 8 ALA A O 15
ATOM 10659 N N . ARG A 1 9 ? 8.780 5.486 -10.035 1.00 0.00 9 ARG A N 15
ATOM 10660 C CA . ARG A 1 9 ? 10.112 6.022 -10.282 1.00 0.00 9 ARG A CA 15
ATOM 10661 C C . ARG A 1 9 ? 11.025 4.954 -10.873 1.00 0.00 9 ARG A C 15
ATOM 10662 O O . ARG A 1 9 ? 11.900 5.250 -11.687 1.00 0.00 9 ARG A O 15
ATOM 10683 N N . MET A 1 10 ? 10.815 3.708 -10.458 1.00 0.00 10 MET A N 15
ATOM 10684 C CA . MET A 1 10 ? 11.617 2.593 -10.946 1.00 0.00 10 MET A CA 15
ATOM 10685 C C . MET A 1 10 ? 13.096 2.808 -10.637 1.00 0.00 10 MET A C 15
ATOM 10686 O O . MET A 1 10 ? 13.968 2.352 -11.377 1.00 0.00 10 MET A O 15
ATOM 10700 N N . ASP A 1 11 ? 13.371 3.505 -9.539 1.00 0.00 11 ASP A N 15
ATOM 10701 C CA . ASP A 1 11 ? 14.744 3.780 -9.132 1.00 0.00 11 ASP A CA 15
ATOM 10702 C C . ASP A 1 11 ? 15.121 2.965 -7.899 1.00 0.00 11 ASP A C 15
ATOM 10703 O O . ASP A 1 11 ? 15.934 3.398 -7.082 1.00 0.00 11 ASP A O 15
ATOM 10712 N N . VAL A 1 12 ? 14.525 1.784 -7.771 1.00 0.00 12 VAL A N 15
ATOM 10713 C CA . VAL A 1 12 ? 14.800 0.909 -6.639 1.00 0.00 12 VAL A CA 15
ATOM 10714 C C . VAL A 1 12 ? 15.594 -0.320 -7.073 1.00 0.00 12 VAL A C 15
ATOM 10715 O O . VAL A 1 12 ? 15.594 -0.688 -8.247 1.00 0.00 12 VAL A O 15
ATOM 10728 N N . PRO A 1 13 ? 16.285 -0.972 -6.123 1.00 0.00 13 PRO A N 15
ATOM 10729 C CA . PRO A 1 13 ? 17.087 -2.166 -6.406 1.00 0.00 13 PRO A CA 15
ATOM 10730 C C . PRO A 1 13 ? 16.311 -3.218 -7.192 1.00 0.00 13 PRO A C 15
ATOM 10731 O O . PRO A 1 13 ? 16.898 -4.030 -7.908 1.00 0.00 13 PRO A O 15
ATOM 10742 N N . GLY A 1 14 ? 14.989 -3.201 -7.052 1.00 0.00 14 GLY A N 15
ATOM 10743 C CA . GLY A 1 14 ? 14.156 -4.162 -7.754 1.00 0.00 14 GLY A CA 15
ATOM 10744 C C . GLY A 1 14 ? 13.367 -5.040 -6.804 1.00 0.00 14 GLY A C 15
ATOM 10745 O O . GLY A 1 14 ? 13.765 -6.166 -6.513 1.00 0.00 14 GLY A O 15
ATOM 10749 N N . LEU A 1 15 ? 12.243 -4.519 -6.319 1.00 0.00 15 LEU A N 15
ATOM 10750 C CA . LEU A 1 15 ? 11.391 -5.261 -5.393 1.00 0.00 15 LEU A CA 15
ATOM 10751 C C . LEU A 1 15 ? 10.209 -4.414 -4.925 1.00 0.00 15 LEU A C 15
ATOM 10752 O O . LEU A 1 15 ? 9.156 -4.947 -4.573 1.00 0.00 15 LEU A O 15
ATOM 10768 N N . SER A 1 16 ? 10.390 -3.092 -4.921 1.00 0.00 16 SER A N 15
ATOM 10769 C CA . SER A 1 16 ? 9.341 -2.165 -4.492 1.00 0.00 16 SER A CA 15
ATOM 10770 C C . SER A 1 16 ? 7.973 -2.573 -5.034 1.00 0.00 16 SER A C 15
ATOM 10771 O O . SER A 1 16 ? 6.948 -2.340 -4.392 1.00 0.00 16 SER A O 15
ATOM 10779 N N . LYS A 1 17 ? 7.961 -3.188 -6.213 1.00 0.00 17 LYS A N 15
ATOM 10780 C CA . LYS A 1 17 ? 6.714 -3.629 -6.826 1.00 0.00 17 LYS A CA 15
ATOM 10781 C C . LYS A 1 17 ? 6.074 -4.738 -5.996 1.00 0.00 17 LYS A C 15
ATOM 10782 O O . LYS A 1 17 ? 4.909 -4.645 -5.608 1.00 0.00 17 LYS A O 15
ATOM 10801 N N . VAL A 1 18 ? 6.848 -5.781 -5.723 1.00 0.00 18 VAL A N 15
ATOM 10802 C CA . VAL A 1 18 ? 6.364 -6.907 -4.933 1.00 0.00 18 VAL A CA 15
ATOM 10803 C C . VAL A 1 18 ? 6.236 -6.520 -3.464 1.00 0.00 18 VAL A C 15
ATOM 10804 O O . VAL A 1 18 ? 5.247 -6.849 -2.808 1.00 0.00 18 VAL A O 15
ATOM 10817 N N . ALA A 1 19 ? 7.241 -5.814 -2.957 1.00 0.00 19 ALA A N 15
ATOM 10818 C CA . ALA A 1 19 ? 7.241 -5.374 -1.567 1.00 0.00 19 ALA A CA 15
ATOM 10819 C C . ALA A 1 19 ? 6.066 -4.442 -1.287 1.00 0.00 19 ALA A C 15
ATOM 10820 O O . ALA A 1 19 ? 5.629 -4.304 -0.142 1.00 0.00 19 ALA A O 15
ATOM 10827 N N . GLN A 1 20 ? 5.538 -3.825 -2.340 1.00 0.00 20 GLN A N 15
ATOM 10828 C CA . GLN A 1 20 ? 4.405 -2.931 -2.206 1.00 0.00 20 GLN A CA 15
ATOM 10829 C C . GLN A 1 20 ? 3.127 -3.721 -2.377 1.00 0.00 20 GLN A C 15
ATOM 10830 O O . GLN A 1 20 ? 2.075 -3.350 -1.858 1.00 0.00 20 GLN A O 15
ATOM 10844 N N . GLY A 1 21 ? 3.231 -4.831 -3.103 1.00 0.00 21 GLY A N 15
ATOM 10845 C CA . GLY A 1 21 ? 2.084 -5.669 -3.318 1.00 0.00 21 GLY A CA 15
ATOM 10846 C C . GLY A 1 21 ? 1.669 -6.376 -2.049 1.00 0.00 21 GLY A C 15
ATOM 10847 O O . GLY A 1 21 ? 0.481 -6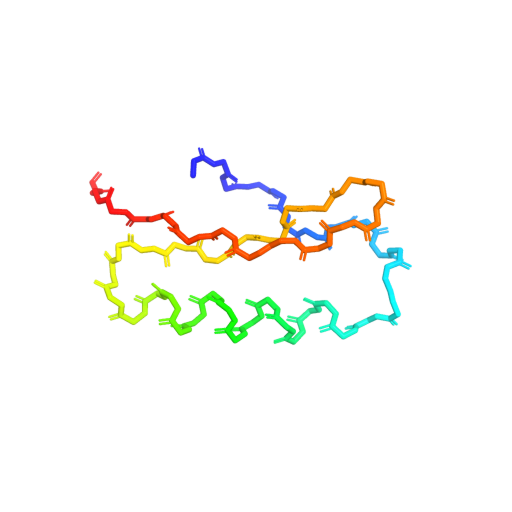.601 -1.801 1.00 0.00 21 GLY A O 15
ATOM 10851 N N . LEU A 1 22 ? 2.660 -6.709 -1.240 1.00 0.00 22 LEU A N 15
ATOM 10852 C CA . LEU A 1 22 ? 2.429 -7.383 0.029 1.00 0.00 22 LEU A CA 15
ATOM 10853 C C . LEU A 1 22 ? 2.091 -6.369 1.115 1.00 0.00 22 LEU A C 15
ATOM 10854 O O . LEU A 1 22 ? 1.241 -6.621 1.967 1.00 0.00 22 LEU A O 15
ATOM 10870 N N . CYS A 1 23 ? 2.756 -5.216 1.075 1.00 0.00 23 CYS A N 15
ATOM 10871 C CA . CYS A 1 23 ? 2.508 -4.167 2.057 1.00 0.00 23 CYS A CA 15
ATOM 10872 C C . CYS A 1 23 ? 1.100 -3.602 1.889 1.00 0.00 23 CYS A C 15
ATOM 10873 O O . CYS A 1 23 ? 0.425 -3.287 2.869 1.00 0.00 23 CYS A O 15
ATOM 10880 N N . ILE A 1 24 ? 0.667 -3.473 0.638 1.00 0.00 24 ILE A N 15
ATOM 10881 C CA . ILE A 1 24 ? -0.657 -2.941 0.337 1.00 0.00 24 ILE A CA 15
ATOM 10882 C C . ILE A 1 24 ? -1.757 -3.927 0.723 1.00 0.00 24 ILE A C 15
ATOM 10883 O O . ILE A 1 24 ? -2.720 -3.556 1.393 1.00 0.00 24 ILE A O 15
ATOM 10899 N N . SER A 1 25 ? -1.614 -5.180 0.299 1.00 0.00 25 SER A N 15
ATOM 10900 C CA . SER A 1 25 ? -2.605 -6.206 0.605 1.00 0.00 25 SER A CA 15
ATOM 10901 C C . SER A 1 25 ? -2.620 -6.526 2.097 1.00 0.00 25 SER A C 15
ATOM 10902 O O . SER A 1 25 ? -3.679 -6.548 2.727 1.00 0.00 25 SER A O 15
ATOM 10910 N N . SER A 1 26 ? -1.441 -6.775 2.655 1.00 0.00 26 SER A N 15
ATOM 10911 C CA . SER A 1 26 ? -1.313 -7.096 4.073 1.00 0.00 26 SER A CA 15
ATOM 10912 C C . SER A 1 26 ? -1.991 -6.040 4.942 1.00 0.00 26 SER A C 15
ATOM 10913 O O . SER A 1 26 ? -2.657 -6.368 5.925 1.00 0.00 26 SER A O 15
ATOM 10921 N N . CYS A 1 27 ? -1.817 -4.774 4.577 1.00 0.00 27 CYS A N 15
ATOM 10922 C CA . CYS A 1 27 ? -2.415 -3.677 5.329 1.00 0.00 27 CYS A CA 15
ATOM 10923 C C . CYS A 1 27 ? -3.835 -3.380 4.851 1.00 0.00 27 CYS A C 15
ATOM 10924 O O . CYS A 1 27 ? -4.565 -2.620 5.488 1.00 0.00 27 CYS A O 15
ATOM 10931 N N . LYS A 1 28 ? -4.227 -3.980 3.729 1.00 0.00 28 LYS A N 15
ATOM 10932 C CA . LYS A 1 28 ? -5.563 -3.776 3.181 1.00 0.00 28 LYS A CA 15
ATOM 10933 C C . LYS A 1 28 ? -6.592 -4.634 3.915 1.00 0.00 28 LYS A C 15
ATOM 10934 O O . LYS A 1 28 ? -7.774 -4.293 3.967 1.00 0.00 28 LYS A O 15
ATOM 10953 N N . PHE A 1 29 ? -6.134 -5.748 4.476 1.00 0.00 29 PHE A N 15
ATOM 10954 C CA . PHE A 1 29 ? -7.013 -6.660 5.204 1.00 0.00 29 PHE A CA 15
ATOM 10955 C C . PHE A 1 29 ? -7.797 -5.929 6.292 1.00 0.00 29 PHE A C 15
ATOM 10956 O O . PHE A 1 29 ? -8.969 -6.225 6.529 1.00 0.00 29 PHE A O 15
ATOM 10973 N N . GLN A 1 30 ? -7.145 -4.978 6.956 1.00 0.00 30 GLN A N 15
ATOM 10974 C CA . GLN A 1 30 ? -7.789 -4.216 8.023 1.00 0.00 30 GLN A CA 15
ATOM 10975 C C . GLN A 1 30 ? -8.817 -3.231 7.465 1.00 0.00 30 GLN A C 15
ATOM 10976 O O . GLN A 1 30 ? -9.643 -2.700 8.208 1.00 0.00 30 GLN A O 15
ATOM 10990 N N . ASN A 1 31 ? -8.766 -2.989 6.157 1.00 0.00 31 ASN A N 15
ATOM 10991 C CA . ASN A 1 31 ? -9.699 -2.067 5.514 1.00 0.00 31 ASN A CA 15
ATOM 10992 C C . ASN A 1 31 ? -9.592 -0.669 6.117 1.00 0.00 31 ASN A C 15
ATOM 10993 O O . ASN A 1 31 ? -10.556 0.096 6.111 1.00 0.00 31 ASN A O 15
ATOM 11004 N N . CYS A 1 32 ? -8.413 -0.345 6.637 1.00 0.00 32 CYS A N 15
ATOM 11005 C CA . CYS A 1 32 ? -8.175 0.959 7.248 1.00 0.00 32 CYS A CA 15
ATOM 11006 C C . CYS A 1 32 ? -6.701 1.354 7.137 1.00 0.00 32 CYS A C 15
ATOM 11007 O O . CYS A 1 32 ? -6.212 2.175 7.914 1.00 0.00 32 CYS A O 15
ATOM 11014 N N . GLY A 1 33 ? -5.997 0.760 6.177 1.00 0.00 33 GLY A N 15
ATOM 11015 C CA . GLY A 1 33 ? -4.587 1.062 5.997 1.00 0.00 33 GLY A CA 15
ATOM 11016 C C . GLY A 1 33 ? -4.063 0.671 4.626 1.00 0.00 33 GLY A C 15
ATOM 11017 O O . GLY A 1 33 ? -3.996 -0.514 4.300 1.00 0.00 33 GLY A O 15
ATOM 11021 N N . THR A 1 34 ? -3.672 1.660 3.828 1.00 0.00 34 THR A N 15
ATOM 11022 C CA . THR A 1 34 ? -3.132 1.394 2.499 1.00 0.00 34 THR A CA 15
ATOM 11023 C C . THR A 1 34 ? -1.612 1.502 2.520 1.00 0.00 34 THR A C 15
ATOM 11024 O O . THR A 1 34 ? -1.058 2.489 3.006 1.00 0.00 34 THR A O 15
ATOM 11035 N N . GLY A 1 35 ? -0.943 0.479 1.999 1.00 0.00 35 GLY A N 15
ATOM 11036 C CA . GLY A 1 35 ? 0.508 0.476 1.975 1.00 0.00 35 GLY A CA 15
ATOM 11037 C C . GLY A 1 35 ? 1.075 1.312 0.846 1.00 0.00 35 GLY A C 15
ATOM 11038 O O . GLY A 1 35 ? 0.799 1.057 -0.325 1.00 0.00 35 GLY A O 15
ATOM 11042 N N . HIS A 1 36 ? 1.871 2.316 1.202 1.00 0.00 36 HIS A N 15
ATOM 11043 C CA . HIS A 1 36 ? 2.484 3.196 0.214 1.00 0.00 36 HIS A CA 15
ATOM 11044 C C . HIS A 1 36 ? 3.995 3.257 0.411 1.00 0.00 36 HIS A C 15
ATOM 11045 O O . HIS A 1 36 ? 4.482 3.306 1.541 1.00 0.00 36 HIS A O 15
ATOM 11060 N N . CYS A 1 37 ? 4.732 3.251 -0.695 1.00 0.00 37 CYS A N 15
ATOM 11061 C CA . CYS A 1 37 ? 6.189 3.304 -0.643 1.00 0.00 37 CYS A CA 15
ATOM 11062 C C . CYS A 1 37 ? 6.686 4.746 -0.675 1.00 0.00 37 CYS A C 15
ATOM 11063 O O . CYS A 1 37 ? 6.959 5.295 -1.743 1.00 0.00 37 CYS A O 15
ATOM 11070 N N . GLU A 1 38 ? 6.803 5.353 0.501 1.00 0.00 38 GLU A N 15
ATOM 11071 C CA . GLU A 1 38 ? 7.270 6.730 0.609 1.00 0.00 38 GLU A CA 15
ATOM 11072 C C . GLU A 1 38 ? 8.792 6.779 0.697 1.00 0.00 38 GLU A C 15
ATOM 11073 O O . GLU A 1 38 ? 9.416 5.913 1.310 1.00 0.00 38 GLU A O 15
ATOM 11085 N N . LYS A 1 39 ? 9.386 7.795 0.081 1.00 0.00 39 LYS A N 15
ATOM 11086 C CA . LYS A 1 39 ? 10.835 7.952 0.091 1.00 0.00 39 LYS A CA 15
ATOM 11087 C C . LYS A 1 39 ? 11.224 9.425 0.171 1.00 0.00 39 LYS A C 15
ATOM 11088 O O . LYS A 1 39 ? 10.756 10.244 -0.619 1.00 0.00 39 LYS A O 15
ATOM 11107 N N . ARG A 1 40 ? 12.084 9.754 1.130 1.00 0.00 40 ARG A N 15
ATOM 11108 C CA . ARG A 1 40 ? 12.535 11.128 1.311 1.00 0.00 40 ARG A CA 15
ATOM 11109 C C . ARG A 1 40 ? 14.006 11.273 0.929 1.00 0.00 40 ARG A C 15
ATOM 11110 O O . ARG A 1 40 ? 14.329 11.693 -0.182 1.00 0.00 40 ARG A O 15
ATOM 11131 N N . GLY A 1 41 ? 14.894 10.919 1.854 1.00 0.00 41 GLY A N 15
ATOM 11132 C CA . GLY A 1 41 ? 16.319 11.014 1.589 1.00 0.00 41 GLY A CA 15
ATOM 11133 C C . GLY A 1 41 ? 16.883 9.739 0.993 1.00 0.00 41 GLY A C 15
ATOM 11134 O O . GLY A 1 41 ? 18.017 9.359 1.287 1.00 0.00 41 GLY A O 15
ATOM 11138 N N . GLY A 1 42 ? 16.092 9.072 0.159 1.00 0.00 42 GLY A N 15
ATOM 11139 C CA . GLY A 1 42 ? 16.536 7.838 -0.459 1.00 0.00 42 GLY A CA 15
ATOM 11140 C C . GLY A 1 42 ? 16.249 6.630 0.407 1.00 0.00 42 GLY A C 15
ATOM 11141 O O . GLY A 1 42 ? 16.974 5.636 0.359 1.00 0.00 42 GLY A O 15
ATOM 11145 N N . ARG A 1 43 ? 15.189 6.717 1.205 1.00 0.00 43 ARG A N 15
ATOM 11146 C CA . ARG A 1 43 ? 14.809 5.624 2.091 1.00 0.00 43 ARG A CA 15
ATOM 11147 C C . ARG A 1 43 ? 13.318 5.306 1.961 1.00 0.00 43 ARG A C 15
ATOM 11148 O O . ARG A 1 43 ? 12.471 6.140 2.281 1.00 0.00 43 ARG A O 15
ATOM 11169 N N . PRO A 1 44 ? 12.975 4.093 1.489 1.00 0.00 44 PRO A N 15
ATOM 11170 C CA . PRO A 1 44 ? 11.577 3.681 1.323 1.00 0.00 44 PRO A CA 15
ATOM 11171 C C . PRO A 1 44 ? 10.897 3.390 2.656 1.00 0.00 44 PRO A C 15
ATOM 11172 O O . PRO A 1 44 ? 11.559 3.087 3.650 1.00 0.00 44 PRO A O 15
ATOM 11183 N N . THR A 1 45 ? 9.571 3.482 2.671 1.00 0.00 45 THR A N 15
ATOM 11184 C CA . THR A 1 45 ? 8.799 3.228 3.881 1.00 0.00 45 THR A CA 15
ATOM 11185 C C . THR A 1 45 ? 7.443 2.621 3.541 1.00 0.00 45 THR A C 15
ATOM 11186 O O . THR A 1 45 ? 6.872 2.904 2.487 1.00 0.00 45 THR A O 15
ATOM 11197 N N . CYS A 1 46 ? 6.931 1.784 4.437 1.00 0.00 46 CYS A N 15
ATOM 11198 C CA . CYS A 1 46 ? 5.641 1.138 4.227 1.00 0.00 46 CYS A CA 15
ATOM 11199 C C . CYS A 1 46 ? 4.567 1.762 5.114 1.00 0.00 46 CYS A C 15
ATOM 11200 O O . CYS A 1 46 ? 4.215 1.214 6.159 1.00 0.00 46 CYS A O 15
ATOM 11207 N N . VAL A 1 47 ? 4.045 2.908 4.687 1.00 0.00 47 VAL A N 15
ATOM 11208 C CA . VAL A 1 47 ? 3.007 3.600 5.440 1.00 0.00 47 VAL A CA 15
ATOM 11209 C C . VAL A 1 47 ? 1.644 2.965 5.187 1.00 0.00 47 VAL A C 15
ATOM 11210 O O . VAL A 1 47 ? 1.249 2.759 4.039 1.00 0.00 47 VAL A O 15
ATOM 11223 N N . CYS A 1 48 ? 0.932 2.646 6.263 1.00 0.00 48 CYS A N 15
ATOM 11224 C CA . CYS A 1 48 ? -0.381 2.021 6.149 1.00 0.00 48 CYS A CA 15
ATOM 11225 C C . CYS A 1 48 ? -1.474 2.905 6.740 1.00 0.00 48 CYS A C 15
ATOM 11226 O O . CYS A 1 48 ? -1.597 3.033 7.959 1.00 0.00 48 CYS A O 15
ATOM 11233 N N . ASP A 1 49 ? -2.272 3.506 5.862 1.00 0.00 49 ASP A N 15
ATOM 11234 C CA . ASP A 1 49 ? -3.368 4.375 6.283 1.00 0.00 49 ASP A CA 15
ATOM 11235 C C . ASP A 1 49 ? -4.433 4.447 5.193 1.00 0.00 49 ASP A C 15
ATOM 11236 O O . ASP A 1 49 ? -4.170 4.927 4.093 1.00 0.00 49 ASP A O 15
ATOM 11245 N N . ARG A 1 50 ? -5.628 3.948 5.492 1.00 0.00 50 ARG A N 15
ATOM 11246 C CA . ARG A 1 50 ? -6.715 3.951 4.520 1.00 0.00 50 ARG A CA 15
ATOM 11247 C C . ARG A 1 50 ? -8.066 3.786 5.203 1.00 0.00 50 ARG A C 15
ATOM 11248 O O . ARG A 1 50 ? -8.846 2.899 4.854 1.00 0.00 50 ARG A O 15
ATOM 11269 N N . CYS A 1 51 ? -8.342 4.641 6.179 1.00 0.00 51 CYS A N 15
ATOM 11270 C CA . CYS A 1 51 ? -9.604 4.578 6.904 1.00 0.00 51 CYS A CA 15
ATOM 11271 C C . CYS A 1 51 ? -10.684 5.389 6.192 1.00 0.00 51 CYS A C 15
ATOM 11272 O O . CYS A 1 51 ? -11.292 6.284 6.779 1.00 0.00 51 CYS A O 15
ATOM 11279 N N . GLY A 1 52 ? -10.919 5.066 4.924 1.00 0.00 52 GLY A N 15
ATOM 11280 C CA . GLY A 1 52 ? -11.927 5.772 4.154 1.00 0.00 52 GLY A CA 15
ATOM 11281 C C . GLY A 1 52 ? -11.329 6.613 3.043 1.00 0.00 52 GLY A C 15
ATOM 11282 O O . GLY A 1 52 ? -10.550 7.531 3.301 1.00 0.00 52 GLY A O 15
ATOM 11286 N N . ARG A 1 53 ? -11.694 6.299 1.804 1.00 0.00 53 ARG A N 15
ATOM 11287 C CA . ARG A 1 53 ? -11.189 7.032 0.648 1.00 0.00 53 ARG A CA 15
ATOM 11288 C C . ARG A 1 53 ? -9.666 6.974 0.587 1.00 0.00 53 ARG A C 15
ATOM 11289 O O . ARG A 1 53 ? -9.067 7.847 -0.076 1.00 0.00 53 ARG A O 15
ATOM 11311 N N . ALA A 1 1 ? 3.659 6.670 -19.495 1.00 0.00 1 ALA A N 16
ATOM 11312 C CA . ALA A 1 1 ? 3.716 7.826 -18.562 1.00 0.00 1 ALA A CA 16
ATOM 11313 C C . ALA A 1 1 ? 2.473 7.881 -17.682 1.00 0.00 1 ALA A C 16
ATOM 11314 O O . ALA A 1 1 ? 1.565 8.678 -17.922 1.00 0.00 1 ALA A O 16
ATOM 11323 N N . VAL A 1 2 ? 2.437 7.029 -16.663 1.00 0.00 2 VAL A N 16
ATOM 11324 C CA . VAL A 1 2 ? 1.304 6.980 -15.747 1.00 0.00 2 VAL A CA 16
ATOM 11325 C C . VAL A 1 2 ? 1.770 6.981 -14.296 1.00 0.00 2 VAL A C 16
ATOM 11326 O O . VAL A 1 2 ? 2.409 6.033 -13.838 1.00 0.00 2 VAL A O 16
ATOM 11339 N N . ASP A 1 3 ? 1.446 8.050 -13.576 1.00 0.00 3 ASP A N 16
ATOM 11340 C CA . ASP A 1 3 ? 1.832 8.173 -12.174 1.00 0.00 3 ASP A CA 16
ATOM 11341 C C . ASP A 1 3 ? 3.348 8.145 -12.023 1.00 0.00 3 ASP A C 16
ATOM 11342 O O . ASP A 1 3 ? 3.940 7.090 -11.790 1.00 0.00 3 ASP A O 16
ATOM 11351 N N . PHE A 1 4 ? 3.974 9.310 -12.158 1.00 0.00 4 PHE A N 16
ATOM 11352 C CA . PHE A 1 4 ? 5.423 9.418 -12.036 1.00 0.00 4 PHE A CA 16
ATOM 11353 C C . PHE A 1 4 ? 5.836 9.590 -10.578 1.00 0.00 4 PHE A C 16
ATOM 11354 O O . PHE A 1 4 ? 6.917 9.162 -10.174 1.00 0.00 4 PHE A O 16
ATOM 11371 N N . SER A 1 5 ? 4.968 10.219 -9.792 1.00 0.00 5 SER A N 16
ATOM 11372 C CA . SER A 1 5 ? 5.243 10.448 -8.379 1.00 0.00 5 SER A CA 16
ATOM 11373 C C . SER A 1 5 ? 4.584 9.378 -7.515 1.00 0.00 5 SER A C 16
ATOM 11374 O O . SER A 1 5 ? 4.054 9.669 -6.442 1.00 0.00 5 SER A O 16
ATOM 11382 N N . SER A 1 6 ? 4.619 8.137 -7.989 1.00 0.00 6 SER A N 16
ATOM 11383 C CA . SER A 1 6 ? 4.025 7.022 -7.261 1.00 0.00 6 SER A CA 16
ATOM 11384 C C . SER A 1 6 ? 4.926 5.792 -7.321 1.00 0.00 6 SER A C 16
ATOM 11385 O O . SER A 1 6 ? 4.543 4.754 -7.865 1.00 0.00 6 SER A O 16
ATOM 11393 N N . CYS A 1 7 ? 6.124 5.914 -6.760 1.00 0.00 7 CYS A N 16
ATOM 11394 C CA . CYS A 1 7 ? 7.079 4.811 -6.750 1.00 0.00 7 CYS A CA 16
ATOM 11395 C C . CYS A 1 7 ? 7.446 4.397 -8.171 1.00 0.00 7 CYS A C 16
ATOM 11396 O O . CYS A 1 7 ? 7.444 3.212 -8.505 1.00 0.00 7 CYS A O 16
ATOM 11403 N N . ALA A 1 8 ? 7.762 5.383 -9.005 1.00 0.00 8 ALA A N 16
ATOM 11404 C CA . ALA A 1 8 ? 8.133 5.123 -10.391 1.00 0.00 8 ALA A CA 16
ATOM 11405 C C . ALA A 1 8 ? 9.648 5.113 -10.561 1.00 0.00 8 ALA A C 16
ATOM 11406 O O . ALA A 1 8 ? 10.166 5.459 -11.624 1.00 0.00 8 ALA A O 16
ATOM 11413 N N . ARG A 1 9 ? 10.356 4.714 -9.509 1.00 0.00 9 ARG A N 16
ATOM 11414 C CA . ARG A 1 9 ? 11.812 4.659 -9.544 1.00 0.00 9 ARG A CA 16
ATOM 11415 C C . ARG A 1 9 ? 12.290 3.349 -10.160 1.00 0.00 9 ARG A C 16
ATOM 11416 O O . ARG A 1 9 ? 13.142 3.345 -11.050 1.00 0.00 9 ARG A O 16
ATOM 11437 N N . MET A 1 10 ? 11.737 2.240 -9.682 1.00 0.00 10 MET A N 16
ATOM 11438 C CA . MET A 1 10 ? 12.105 0.922 -10.187 1.00 0.00 10 MET A CA 16
ATOM 11439 C C . MET A 1 10 ? 13.598 0.663 -10.002 1.00 0.00 10 MET A C 16
ATOM 11440 O O . MET A 1 10 ? 14.210 -0.071 -10.778 1.00 0.00 10 MET A O 16
ATOM 11454 N N . ASP A 1 11 ? 14.178 1.268 -8.970 1.00 0.00 11 ASP A N 16
ATOM 11455 C CA . ASP A 1 11 ? 15.598 1.100 -8.685 1.00 0.00 11 ASP A CA 16
ATOM 11456 C C . ASP A 1 11 ? 15.881 -0.288 -8.116 1.00 0.00 11 ASP A C 16
ATOM 11457 O O . ASP A 1 11 ? 16.996 -0.798 -8.224 1.00 0.00 11 ASP A O 16
ATOM 11466 N N . VAL A 1 12 ? 14.864 -0.893 -7.509 1.00 0.00 12 VAL A N 16
ATOM 11467 C CA . VAL A 1 12 ? 15.001 -2.221 -6.921 1.00 0.00 12 VAL A CA 16
ATOM 11468 C C . VAL A 1 12 ? 15.535 -3.227 -7.939 1.00 0.00 12 VAL A C 16
ATOM 11469 O O . VAL A 1 12 ? 15.370 -3.050 -9.146 1.00 0.00 12 VAL A O 16
ATOM 11482 N N . PRO A 1 13 ? 16.185 -4.302 -7.460 1.00 0.00 13 PRO A N 16
ATOM 11483 C CA . PRO A 1 13 ? 16.746 -5.341 -8.327 1.00 0.00 13 PRO A CA 16
ATOM 11484 C C . PRO A 1 13 ? 15.730 -5.869 -9.337 1.00 0.00 13 PRO A C 16
ATOM 11485 O O . PRO A 1 13 ? 16.102 -6.372 -10.397 1.00 0.00 13 PRO A O 16
ATOM 11496 N N . GLY A 1 14 ? 14.447 -5.748 -9.006 1.00 0.00 14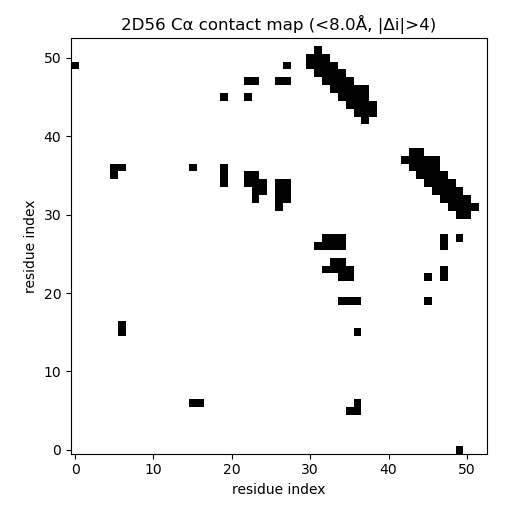 GLY A N 16
ATOM 11497 C CA . GLY A 1 14 ? 13.407 -6.216 -9.903 1.00 0.00 14 GLY A CA 16
ATOM 11498 C C . GLY A 1 14 ? 12.312 -6.991 -9.192 1.00 0.00 14 GLY A C 16
ATOM 11499 O O . GLY A 1 14 ? 11.919 -8.069 -9.636 1.00 0.00 14 GLY A O 16
ATOM 11503 N N . LEU A 1 15 ? 11.814 -6.439 -8.089 1.00 0.00 15 LEU A N 16
ATOM 11504 C CA . LEU A 1 15 ? 10.750 -7.087 -7.326 1.00 0.00 15 LEU A CA 16
ATOM 11505 C C . LEU A 1 15 ? 10.000 -6.076 -6.463 1.00 0.00 15 LEU A C 16
ATOM 11506 O O . LEU A 1 15 ? 9.451 -6.426 -5.418 1.00 0.00 15 LEU A O 16
ATOM 11522 N N . SER A 1 16 ? 9.979 -4.824 -6.907 1.00 0.00 16 SER A N 16
ATOM 11523 C CA . SER A 1 16 ? 9.293 -3.765 -6.175 1.00 0.00 16 SER A CA 16
ATOM 11524 C C . SER A 1 16 ? 7.782 -3.969 -6.204 1.00 0.00 16 SER A C 16
ATOM 11525 O O . SER A 1 16 ? 7.072 -3.557 -5.286 1.00 0.00 16 SER A O 16
ATOM 11533 N N . LYS A 1 17 ? 7.295 -4.606 -7.264 1.00 0.00 17 LYS A N 16
ATOM 11534 C CA . LYS A 1 17 ? 5.867 -4.861 -7.412 1.00 0.00 17 LYS A CA 16
ATOM 11535 C C . LYS A 1 17 ? 5.361 -5.780 -6.306 1.00 0.00 17 LYS A C 16
ATOM 11536 O O . LYS A 1 17 ? 4.344 -5.503 -5.671 1.00 0.00 17 LYS A O 16
ATOM 11555 N N . VAL A 1 18 ? 6.078 -6.876 -6.082 1.00 0.00 18 VAL A N 16
ATOM 11556 C CA . VAL A 1 18 ? 5.702 -7.837 -5.052 1.00 0.00 18 VAL A CA 16
ATOM 11557 C C . VAL A 1 18 ? 5.824 -7.224 -3.662 1.00 0.00 18 VAL A C 16
ATOM 11558 O O . VAL A 1 18 ? 5.070 -7.569 -2.753 1.00 0.00 18 VAL A O 16
ATOM 11571 N N . ALA A 1 19 ? 6.777 -6.312 -3.506 1.00 0.00 19 ALA A N 16
ATOM 11572 C CA . ALA A 1 19 ? 6.998 -5.648 -2.227 1.00 0.00 19 ALA A CA 16
ATOM 11573 C C . ALA A 1 19 ? 5.836 -4.724 -1.883 1.00 0.00 19 ALA A C 16
ATOM 11574 O O . ALA A 1 19 ? 5.517 -4.517 -0.709 1.00 0.00 19 ALA A O 16
ATOM 11581 N N . GLN A 1 20 ? 5.186 -4.189 -2.911 1.00 0.00 20 GLN A N 16
ATOM 11582 C CA . GLN A 1 20 ? 4.051 -3.308 -2.717 1.00 0.00 20 GLN A CA 16
ATOM 11583 C C . GLN A 1 20 ? 2.777 -4.127 -2.715 1.00 0.00 20 GLN A C 16
ATOM 11584 O O . GLN A 1 20 ? 1.755 -3.709 -2.170 1.00 0.00 20 GLN A O 16
ATOM 11598 N N . GLY A 1 21 ? 2.851 -5.309 -3.319 1.00 0.00 21 GLY A N 16
ATOM 11599 C CA . GLY A 1 21 ? 1.705 -6.175 -3.364 1.00 0.00 21 GLY A CA 16
ATOM 11600 C C . GLY A 1 21 ? 1.413 -6.779 -2.012 1.00 0.00 21 GLY A C 16
ATOM 11601 O O . GLY A 1 21 ? 0.257 -7.004 -1.648 1.00 0.00 21 GLY A O 16
ATOM 11605 N N . LEU A 1 22 ? 2.476 -7.025 -1.264 1.00 0.00 22 LEU A N 16
ATOM 11606 C CA . LEU A 1 22 ? 2.367 -7.594 0.072 1.00 0.00 22 LEU A CA 16
ATOM 11607 C C . LEU A 1 22 ? 2.097 -6.500 1.095 1.00 0.00 22 LEU A C 16
ATOM 11608 O O . LEU A 1 22 ? 1.263 -6.662 1.984 1.00 0.00 22 LEU A O 16
ATOM 11624 N N . CYS A 1 23 ? 2.800 -5.377 0.959 1.00 0.00 23 CYS A N 16
ATOM 11625 C CA . CYS A 1 23 ? 2.618 -4.257 1.873 1.00 0.00 23 CYS A CA 16
ATOM 11626 C C . CYS A 1 23 ? 1.189 -3.733 1.790 1.00 0.00 23 CYS A C 16
ATOM 11627 O O . CYS A 1 23 ? 0.573 -3.406 2.805 1.00 0.00 23 CYS A O 16
ATOM 11634 N N . ILE A 1 24 ? 0.669 -3.656 0.569 1.00 0.00 24 ILE A N 16
ATOM 11635 C CA . ILE A 1 24 ? -0.687 -3.171 0.343 1.00 0.00 24 ILE A CA 16
ATOM 11636 C C . ILE A 1 24 ? -1.727 -4.156 0.869 1.00 0.00 24 ILE A C 16
ATOM 11637 O O . ILE A 1 24 ? -2.666 -3.765 1.561 1.00 0.00 24 ILE A O 16
ATOM 11653 N N . SER A 1 25 ? -1.557 -5.434 0.539 1.00 0.00 25 SER A N 16
ATOM 11654 C CA . SER A 1 25 ? -2.487 -6.468 0.982 1.00 0.00 25 SER A CA 16
ATOM 11655 C C . SER A 1 25 ? -2.491 -6.586 2.502 1.00 0.00 25 SER A C 16
ATOM 11656 O O . SER A 1 25 ? -3.543 -6.510 3.138 1.00 0.00 25 SER A O 16
ATOM 11664 N N . SER A 1 26 ? -1.309 -6.774 3.081 1.00 0.00 26 SER A N 16
ATOM 11665 C CA . SER A 1 26 ? -1.175 -6.905 4.528 1.00 0.00 26 SER A CA 16
ATOM 11666 C C . SER A 1 26 ? -1.832 -5.730 5.247 1.00 0.00 26 SER A C 16
ATOM 11667 O O . SER A 1 26 ? -2.432 -5.896 6.309 1.00 0.00 26 SER A O 16
ATOM 11675 N N . CYS A 1 27 ? -1.714 -4.543 4.661 1.00 0.00 27 CYS A N 16
ATOM 11676 C CA . CYS A 1 27 ? -2.296 -3.341 5.247 1.00 0.00 27 CYS A CA 16
ATOM 11677 C C . CYS A 1 27 ? -3.779 -3.215 4.898 1.00 0.00 27 CYS A C 16
ATOM 11678 O O . CYS A 1 27 ? -4.513 -2.467 5.542 1.00 0.00 27 CYS A O 16
ATOM 11685 N N . LYS A 1 28 ? -4.215 -3.948 3.877 1.00 0.00 28 LYS A N 16
ATOM 11686 C CA . LYS A 1 28 ? -5.610 -3.911 3.450 1.00 0.00 28 LYS A CA 16
ATOM 11687 C C . LYS A 1 28 ? -6.484 -4.780 4.353 1.00 0.00 28 LYS A C 16
ATOM 11688 O O . LYS A 1 28 ? -7.695 -4.578 4.440 1.00 0.00 28 LYS A O 16
ATOM 11707 N N . PHE A 1 29 ? -5.863 -5.751 5.017 1.00 0.00 29 PHE A N 16
ATOM 11708 C CA . PHE A 1 29 ? -6.582 -6.657 5.910 1.00 0.00 29 PHE A CA 16
ATOM 11709 C C . PHE A 1 29 ? -7.449 -5.890 6.907 1.00 0.00 29 PHE A C 16
ATOM 11710 O O . PHE A 1 29 ? -8.499 -6.376 7.330 1.00 0.00 29 PHE A O 16
ATOM 11727 N N . GLN A 1 30 ? -7.005 -4.695 7.286 1.00 0.00 30 GLN A N 16
ATOM 11728 C CA . GLN A 1 30 ? -7.745 -3.873 8.238 1.00 0.00 30 GLN A CA 16
ATOM 11729 C C . GLN A 1 30 ? -8.815 -3.034 7.540 1.00 0.00 30 GLN A C 16
ATOM 11730 O O . GLN A 1 30 ? -9.748 -2.548 8.179 1.00 0.00 30 GLN A O 16
ATOM 11744 N N . ASN A 1 31 ? -8.677 -2.865 6.226 1.00 0.00 31 ASN A N 16
ATOM 11745 C CA . ASN A 1 31 ? -9.634 -2.082 5.451 1.00 0.00 31 ASN A CA 16
ATOM 11746 C C . ASN A 1 31 ? -9.583 -0.609 5.848 1.00 0.00 31 ASN A C 16
ATOM 11747 O O . ASN A 1 31 ? -10.582 0.104 5.760 1.00 0.00 31 ASN A O 16
ATOM 11758 N N . CYS A 1 32 ? -8.411 -0.161 6.284 1.00 0.00 32 CYS A N 16
ATOM 11759 C CA . CYS A 1 32 ? -8.219 1.226 6.695 1.00 0.00 32 CYS A CA 16
ATOM 11760 C C . CYS A 1 32 ? -6.739 1.595 6.663 1.00 0.00 32 CYS A C 16
ATOM 11761 O O . CYS A 1 32 ? -6.281 2.443 7.430 1.00 0.00 32 CYS A O 16
ATOM 11768 N N . GLY A 1 33 ? -5.996 0.948 5.773 1.00 0.00 33 GLY A N 16
ATOM 11769 C CA . GLY A 1 33 ? -4.575 1.209 5.653 1.00 0.00 33 GLY A CA 16
ATOM 11770 C C . GLY A 1 33 ? -4.010 0.750 4.323 1.00 0.00 33 GLY A C 16
ATOM 11771 O O . GLY A 1 33 ? -4.104 -0.427 3.975 1.00 0.00 33 GLY A O 16
ATOM 11775 N N . THR A 1 34 ? -3.415 1.677 3.581 1.00 0.00 34 THR A N 16
ATOM 11776 C CA . THR A 1 34 ? -2.823 1.358 2.289 1.00 0.00 34 THR A CA 16
ATOM 11777 C C . THR A 1 34 ? -1.304 1.457 2.366 1.00 0.00 34 THR A C 16
ATOM 11778 O O . THR A 1 34 ? -0.764 2.407 2.933 1.00 0.00 34 THR A O 16
ATOM 11789 N N . GLY A 1 35 ? -0.626 0.467 1.799 1.00 0.00 35 GLY A N 16
ATOM 11790 C CA . GLY A 1 35 ? 0.825 0.451 1.815 1.00 0.00 35 GLY A CA 16
ATOM 11791 C C . GLY A 1 35 ? 1.431 1.241 0.672 1.00 0.00 35 GLY A C 16
ATOM 11792 O O . GLY A 1 35 ? 1.369 0.821 -0.483 1.00 0.00 35 GLY A O 16
ATOM 11796 N N . HIS A 1 36 ? 2.022 2.387 0.995 1.00 0.00 36 HIS A N 16
ATOM 11797 C CA . HIS A 1 36 ? 2.646 3.236 -0.012 1.00 0.00 36 HIS A CA 16
ATOM 11798 C C . HIS A 1 36 ? 4.150 3.332 0.222 1.00 0.00 36 HIS A C 16
ATOM 11799 O O . HIS A 1 36 ? 4.603 3.433 1.361 1.00 0.00 36 HIS A O 16
ATOM 11814 N N . CYS A 1 37 ? 4.918 3.303 -0.861 1.00 0.00 37 CYS A N 16
ATOM 11815 C CA . CYS A 1 37 ? 6.373 3.391 -0.763 1.00 0.00 37 CYS A CA 16
ATOM 11816 C C . CYS A 1 37 ? 6.837 4.840 -0.871 1.00 0.00 37 CYS A C 16
ATOM 11817 O O . CYS A 1 37 ? 7.115 5.336 -1.962 1.00 0.00 37 CYS A O 16
ATOM 11824 N N . GLU A 1 38 ? 6.918 5.515 0.271 1.00 0.00 38 GLU A N 16
ATOM 11825 C CA . GLU A 1 38 ? 7.348 6.908 0.307 1.00 0.00 38 GLU A CA 16
ATOM 11826 C C . GLU A 1 38 ? 8.840 7.010 0.610 1.00 0.00 38 GLU A C 16
ATOM 11827 O O . GLU A 1 38 ? 9.472 6.029 0.999 1.00 0.00 38 GLU A O 16
ATOM 11839 N N . LYS A 1 39 ? 9.396 8.203 0.427 1.00 0.00 39 LYS A N 16
ATOM 11840 C CA . LYS A 1 39 ? 10.813 8.432 0.680 1.00 0.00 39 LYS A CA 16
ATOM 11841 C C . LYS A 1 39 ? 11.047 9.836 1.229 1.00 0.00 39 LYS A C 16
ATOM 11842 O O . LYS A 1 39 ? 10.903 10.825 0.510 1.00 0.00 39 LYS A O 16
ATOM 11861 N N . ARG A 1 40 ? 11.411 9.917 2.506 1.00 0.00 40 ARG A N 16
ATOM 11862 C CA . ARG A 1 40 ? 11.664 11.203 3.144 1.00 0.00 40 ARG A CA 16
ATOM 11863 C C . ARG A 1 40 ? 13.106 11.647 2.914 1.00 0.00 40 ARG A C 16
ATOM 11864 O O . ARG A 1 40 ? 13.392 12.396 1.980 1.00 0.00 40 ARG A O 16
ATOM 11885 N N . GLY A 1 41 ? 14.015 11.176 3.764 1.00 0.00 41 GLY A N 16
ATOM 11886 C CA . GLY A 1 41 ? 15.415 11.532 3.623 1.00 0.00 41 GLY A CA 16
ATOM 11887 C C . GLY A 1 41 ? 16.173 10.557 2.743 1.00 0.00 41 GLY A C 16
ATOM 11888 O O . GLY A 1 41 ? 17.390 10.415 2.867 1.00 0.00 41 GLY A O 16
ATOM 11892 N N . GLY A 1 42 ? 15.452 9.878 1.856 1.00 0.00 42 GLY A N 16
ATOM 11893 C CA . GLY A 1 42 ? 16.077 8.914 0.972 1.00 0.00 42 GLY A CA 16
ATOM 11894 C C . GLY A 1 42 ? 15.888 7.491 1.457 1.00 0.00 42 GLY A C 16
ATOM 11895 O O . GLY A 1 42 ? 16.732 6.628 1.216 1.00 0.00 42 GLY A O 16
ATOM 11899 N N . ARG A 1 43 ? 14.777 7.248 2.148 1.00 0.00 43 ARG A N 16
ATOM 11900 C CA . ARG A 1 43 ? 14.483 5.920 2.675 1.00 0.00 43 ARG A CA 16
ATOM 11901 C C . ARG A 1 43 ? 13.089 5.458 2.251 1.00 0.00 43 ARG A C 16
ATOM 11902 O O . ARG A 1 43 ? 12.087 6.077 2.611 1.00 0.00 43 ARG A O 16
ATOM 11923 N N . PRO A 1 44 ? 13.001 4.357 1.481 1.00 0.00 44 PRO A N 16
ATOM 11924 C CA . PRO A 1 44 ? 11.716 3.820 1.018 1.00 0.00 44 PRO A CA 16
ATOM 11925 C C . PRO A 1 44 ? 10.925 3.167 2.146 1.00 0.00 44 PRO A C 16
ATOM 11926 O O . PRO A 1 44 ? 11.117 1.989 2.451 1.00 0.00 44 PRO A O 16
ATOM 11937 N N . THR A 1 45 ? 10.035 3.938 2.763 1.00 0.00 45 THR A N 16
ATOM 11938 C CA . THR A 1 45 ? 9.215 3.433 3.858 1.00 0.00 45 THR A CA 16
ATOM 11939 C C . THR A 1 45 ? 7.819 3.057 3.371 1.00 0.00 45 THR A C 16
ATOM 11940 O O . THR A 1 45 ? 7.339 3.582 2.367 1.00 0.00 45 THR A O 16
ATOM 11951 N N . CYS A 1 46 ? 7.173 2.146 4.093 1.00 0.00 46 CYS A N 16
ATOM 11952 C CA . CYS A 1 46 ? 5.832 1.700 3.736 1.00 0.00 46 CYS A CA 16
ATOM 11953 C C . CYS A 1 46 ? 4.799 2.244 4.718 1.00 0.00 46 CYS A C 16
ATOM 11954 O O . CYS A 1 46 ? 4.632 1.713 5.816 1.00 0.00 46 CYS A O 16
ATOM 11961 N N . VAL A 1 47 ? 4.107 3.304 4.314 1.00 0.00 47 VAL A N 16
ATOM 11962 C CA . VAL A 1 47 ? 3.089 3.919 5.159 1.00 0.00 47 VAL A CA 16
ATOM 11963 C C . VAL A 1 47 ? 1.784 3.133 5.095 1.00 0.00 47 VAL A C 16
ATOM 11964 O O . VAL A 1 47 ? 1.416 2.613 4.043 1.00 0.00 47 VAL A O 16
ATOM 11977 N N . CYS A 1 48 ? 1.093 3.044 6.227 1.00 0.00 48 CYS A N 16
ATOM 11978 C CA . CYS A 1 48 ? -0.166 2.311 6.298 1.00 0.00 48 CYS A CA 16
ATOM 11979 C C . CYS A 1 48 ? -1.320 3.235 6.677 1.00 0.00 48 CYS A C 16
ATOM 11980 O O . CYS A 1 48 ? -1.515 3.544 7.853 1.00 0.00 48 CYS A O 16
ATOM 11987 N N . ASP A 1 49 ? -2.083 3.674 5.679 1.00 0.00 49 ASP A N 16
ATOM 11988 C CA . ASP A 1 49 ? -3.217 4.563 5.929 1.00 0.00 49 ASP A CA 16
ATOM 11989 C C . ASP A 1 49 ? -4.211 4.548 4.771 1.00 0.00 49 ASP A C 16
ATOM 11990 O O . ASP A 1 49 ? -3.865 4.889 3.641 1.00 0.00 49 ASP A O 16
ATOM 11999 N N . ARG A 1 50 ? -5.447 4.149 5.061 1.00 0.00 50 ARG A N 16
ATOM 12000 C CA . ARG A 1 50 ? -6.494 4.092 4.045 1.00 0.00 50 ARG A CA 16
ATOM 12001 C C . ARG A 1 50 ? -7.878 4.076 4.687 1.00 0.00 50 ARG A C 16
ATOM 12002 O O . ARG A 1 50 ? -8.823 3.523 4.127 1.00 0.00 50 ARG A O 16
ATOM 12023 N N . CYS A 1 51 ? -7.992 4.680 5.864 1.00 0.00 51 CYS A N 16
ATOM 12024 C CA . CYS A 1 51 ? -9.265 4.723 6.569 1.00 0.00 51 CYS A CA 16
ATOM 12025 C C . CYS A 1 51 ? -10.068 5.959 6.171 1.00 0.00 51 CYS A C 16
ATOM 12026 O O . CYS A 1 51 ? -10.511 6.728 7.024 1.00 0.00 51 CYS A O 16
ATOM 12033 N N . GLY A 1 52 ? -10.252 6.142 4.867 1.00 0.00 52 GLY A N 16
ATOM 12034 C CA . GLY A 1 52 ? -10.999 7.285 4.377 1.00 0.00 52 GLY A CA 16
ATOM 12035 C C . GLY A 1 52 ? -11.499 7.088 2.959 1.00 0.00 52 GLY A C 16
ATOM 12036 O O . GLY A 1 52 ? -11.895 5.985 2.581 1.00 0.00 52 GLY A O 16
ATOM 12040 N N . ARG A 1 53 ? -11.479 8.159 2.173 1.00 0.00 53 ARG A N 16
ATOM 12041 C CA . ARG A 1 53 ? -11.934 8.098 0.787 1.00 0.00 53 ARG A CA 16
ATOM 12042 C C . ARG A 1 53 ? -13.399 7.678 0.715 1.00 0.00 53 ARG A C 16
ATOM 12043 O O . ARG A 1 53 ? -14.061 7.658 1.773 1.00 0.00 53 ARG A O 16
ATOM 12065 N N . ALA A 1 1 ? 5.571 18.480 -14.395 1.00 0.00 1 ALA A N 17
ATOM 12066 C CA . ALA A 1 1 ? 5.850 17.038 -14.621 1.00 0.00 1 ALA A CA 17
ATOM 12067 C C . ALA A 1 1 ? 6.376 16.377 -13.351 1.00 0.00 1 ALA A C 17
ATOM 12068 O O . ALA A 1 1 ? 6.561 17.036 -12.328 1.00 0.00 1 ALA A O 17
ATOM 12077 N N . VAL A 1 2 ? 6.615 15.071 -13.425 1.00 0.00 2 VAL A N 17
ATOM 12078 C CA . VAL A 1 2 ? 7.118 14.321 -12.280 1.00 0.00 2 VAL A CA 17
ATOM 12079 C C . VAL A 1 2 ? 8.449 13.650 -12.604 1.00 0.00 2 VAL A C 17
ATOM 12080 O O . VAL A 1 2 ? 8.520 12.775 -13.467 1.00 0.00 2 VAL A O 17
ATOM 12093 N N . ASP A 1 3 ? 9.501 14.065 -11.904 1.00 0.00 3 ASP A N 17
ATOM 12094 C CA . ASP A 1 3 ? 10.830 13.504 -12.118 1.00 0.00 3 ASP A CA 17
ATOM 12095 C C . ASP A 1 3 ? 11.524 13.224 -10.787 1.00 0.00 3 ASP A C 17
ATOM 12096 O O . ASP A 1 3 ? 11.103 13.714 -9.740 1.00 0.00 3 ASP A O 17
ATOM 12105 N N . PHE A 1 4 ? 12.591 12.431 -10.837 1.00 0.00 4 PHE A N 17
ATOM 12106 C CA . PHE A 1 4 ? 13.345 12.085 -9.636 1.00 0.00 4 PHE A CA 17
ATOM 12107 C C . PHE A 1 4 ? 12.463 11.345 -8.636 1.00 0.00 4 PHE A C 17
ATOM 12108 O O . PHE A 1 4 ? 12.531 11.592 -7.431 1.00 0.00 4 PHE A O 17
ATOM 12125 N N . SER A 1 5 ? 11.636 10.436 -9.143 1.00 0.00 5 SER A N 17
ATOM 12126 C CA . SER A 1 5 ? 10.740 9.658 -8.293 1.00 0.00 5 SER A CA 17
ATOM 12127 C C . SER A 1 5 ? 10.710 8.197 -8.728 1.00 0.00 5 SER A C 17
ATOM 12128 O O . SER A 1 5 ? 10.247 7.874 -9.822 1.00 0.00 5 SER A O 17
ATOM 12136 N N . SER A 1 6 ? 11.206 7.317 -7.863 1.00 0.00 6 SER A N 17
ATOM 12137 C CA . SER A 1 6 ? 11.235 5.889 -8.160 1.00 0.00 6 SER A CA 17
ATOM 12138 C C . SER A 1 6 ? 9.957 5.209 -7.681 1.00 0.00 6 SER A C 17
ATOM 12139 O O . SER A 1 6 ? 9.089 4.863 -8.484 1.00 0.00 6 SER A O 17
ATOM 12147 N N . CYS A 1 7 ? 9.846 5.020 -6.371 1.00 0.00 7 CYS A N 17
ATOM 12148 C CA . CYS A 1 7 ? 8.673 4.382 -5.787 1.00 0.00 7 CYS A CA 17
ATOM 12149 C C . CYS A 1 7 ? 7.429 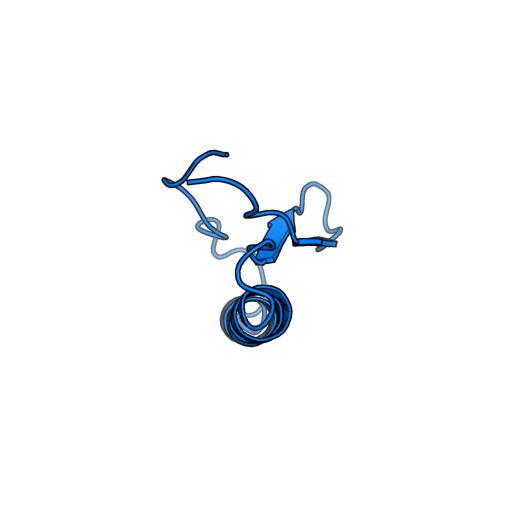5.241 -5.991 1.00 0.00 7 CYS A C 17
ATOM 12150 O O . CYS A 1 7 ? 6.332 4.722 -6.201 1.00 0.00 7 CYS A O 17
ATOM 12157 N N . ALA A 1 8 ? 7.607 6.557 -5.927 1.00 0.00 8 ALA A N 17
ATOM 12158 C CA . ALA A 1 8 ? 6.499 7.487 -6.108 1.00 0.00 8 ALA A CA 17
ATOM 12159 C C . ALA A 1 8 ? 5.942 7.408 -7.524 1.00 0.00 8 ALA A C 17
ATOM 12160 O O . ALA A 1 8 ? 4.750 7.622 -7.747 1.00 0.00 8 ALA A O 17
ATOM 12167 N N . ARG A 1 9 ? 6.812 7.096 -8.479 1.00 0.00 9 ARG A N 17
ATOM 12168 C CA . ARG A 1 9 ? 6.407 6.987 -9.876 1.00 0.00 9 ARG A CA 17
ATOM 12169 C C . ARG A 1 9 ? 5.708 5.656 -10.140 1.00 0.00 9 ARG A C 17
ATOM 12170 O O . ARG A 1 9 ? 4.917 5.537 -11.076 1.00 0.00 9 ARG A O 17
ATOM 12191 N N . MET A 1 10 ? 6.007 4.658 -9.312 1.00 0.00 10 MET A N 17
ATOM 12192 C CA . MET A 1 10 ? 5.408 3.336 -9.461 1.00 0.00 10 MET A CA 17
ATOM 12193 C C . MET A 1 10 ? 5.852 2.685 -10.768 1.00 0.00 10 MET A C 17
ATOM 12194 O O . MET A 1 10 ? 5.120 1.891 -11.359 1.00 0.00 10 MET A O 17
ATOM 12208 N N . ASP A 1 11 ? 7.058 3.025 -11.212 1.00 0.00 11 ASP A N 17
ATOM 12209 C CA . ASP A 1 11 ? 7.603 2.474 -12.447 1.00 0.00 11 ASP A CA 17
ATOM 12210 C C . ASP A 1 11 ? 8.961 1.826 -12.198 1.00 0.00 11 ASP A C 17
ATOM 12211 O O . ASP A 1 11 ? 9.873 1.935 -13.018 1.00 0.00 11 ASP A O 17
ATOM 12220 N N . VAL A 1 12 ? 9.086 1.149 -11.061 1.00 0.00 12 VAL A N 17
ATOM 12221 C CA . VAL A 1 12 ? 10.330 0.480 -10.700 1.00 0.00 12 VAL A CA 17
ATOM 12222 C C . VAL A 1 12 ? 10.202 -1.033 -10.864 1.00 0.00 12 VAL A C 17
ATOM 12223 O O . VAL A 1 12 ? 9.764 -1.730 -9.947 1.00 0.00 12 VAL A O 17
ATOM 12236 N N . PRO A 1 13 ? 10.580 -1.564 -12.040 1.00 0.00 13 PRO A N 17
ATOM 12237 C CA . PRO A 1 13 ? 10.501 -3.000 -12.323 1.00 0.00 13 PRO A CA 17
ATOM 12238 C C . PRO A 1 13 ? 11.619 -3.793 -11.655 1.00 0.00 13 PRO A C 17
ATOM 12239 O O . PRO A 1 13 ? 12.390 -4.482 -12.323 1.00 0.00 13 PRO A O 17
ATOM 12250 N N . GLY A 1 14 ? 11.700 -3.696 -10.333 1.00 0.00 14 GLY A N 17
ATOM 12251 C CA . GLY A 1 14 ? 12.725 -4.414 -9.600 1.00 0.00 14 GLY A CA 17
ATOM 12252 C C . GLY A 1 14 ? 12.160 -5.169 -8.414 1.00 0.00 14 GLY A C 17
ATOM 12253 O O . GLY A 1 14 ? 12.297 -6.389 -8.321 1.00 0.00 14 GLY A O 17
ATOM 12257 N N . LEU A 1 15 ? 11.519 -4.442 -7.506 1.00 0.00 15 LEU A N 17
ATOM 12258 C CA . LEU A 1 15 ? 10.927 -5.047 -6.319 1.00 0.00 15 LEU A CA 17
ATOM 12259 C C . LEU A 1 15 ? 9.851 -4.145 -5.720 1.00 0.00 15 LEU A C 17
ATOM 12260 O O . LEU A 1 15 ? 9.571 -4.211 -4.523 1.00 0.00 15 LEU A O 17
ATOM 12276 N N . SER A 1 16 ? 9.251 -3.306 -6.557 1.00 0.00 16 SER A N 17
ATOM 12277 C CA . SER A 1 16 ? 8.206 -2.397 -6.105 1.00 0.00 16 SER A CA 17
ATOM 12278 C C . SER A 1 16 ? 6.835 -3.059 -6.201 1.00 0.00 16 SER A C 17
ATOM 12279 O O . SER A 1 16 ? 5.904 -2.692 -5.485 1.00 0.00 16 SER A O 17
ATOM 12287 N N . LYS A 1 17 ? 6.719 -4.038 -7.095 1.00 0.00 17 LYS A N 17
ATOM 12288 C CA . LYS A 1 17 ? 5.464 -4.754 -7.288 1.00 0.00 17 LYS A CA 17
ATOM 12289 C C . LYS A 1 17 ? 5.223 -5.751 -6.160 1.00 0.00 17 LYS A C 17
ATOM 12290 O O . LYS A 1 17 ? 4.104 -5.883 -5.665 1.00 0.00 17 LYS A O 17
ATOM 12309 N N . VAL A 1 18 ? 6.281 -6.450 -5.759 1.00 0.00 18 VAL A N 17
ATOM 12310 C CA . VAL A 1 18 ? 6.180 -7.436 -4.690 1.00 0.00 18 VAL A CA 17
ATOM 12311 C C . VAL A 1 18 ? 6.254 -6.768 -3.325 1.00 0.00 18 VAL A C 17
ATOM 12312 O O . VAL A 1 18 ? 5.625 -7.217 -2.366 1.00 0.00 18 VAL A O 17
ATOM 12325 N N . ALA A 1 19 ? 7.021 -5.686 -3.245 1.00 0.00 19 ALA A N 17
ATOM 12326 C CA . ALA A 1 19 ? 7.173 -4.949 -1.996 1.00 0.00 19 ALA A CA 17
ATOM 12327 C C . ALA A 1 19 ? 5.925 -4.128 -1.698 1.00 0.00 19 ALA A C 17
ATOM 12328 O O . ALA A 1 19 ? 5.568 -3.912 -0.537 1.00 0.00 19 ALA A O 17
ATOM 12335 N N . GLN A 1 20 ? 5.246 -3.694 -2.754 1.00 0.00 20 GLN A N 17
ATOM 12336 C CA . GLN A 1 20 ? 4.029 -2.921 -2.610 1.00 0.00 20 GLN A CA 17
ATOM 12337 C C . GLN A 1 20 ? 2.836 -3.854 -2.633 1.00 0.00 20 GLN A C 17
ATOM 12338 O O . GLN A 1 20 ? 1.768 -3.529 -2.118 1.00 0.00 20 GLN A O 17
ATOM 12352 N N . GLY A 1 21 ? 3.035 -5.029 -3.227 1.00 0.00 21 GLY A N 17
ATOM 12353 C CA . GLY A 1 21 ? 1.973 -5.998 -3.292 1.00 0.00 21 GLY A CA 17
ATOM 12354 C C . GLY A 1 21 ? 1.692 -6.606 -1.938 1.00 0.00 21 GLY A C 17
ATOM 12355 O O . GLY A 1 21 ? 0.548 -6.913 -1.599 1.00 0.00 21 GLY A O 17
ATOM 12359 N N . LEU A 1 22 ? 2.751 -6.760 -1.161 1.00 0.00 22 LEU A N 17
ATOM 12360 C CA . LEU A 1 22 ? 2.650 -7.315 0.180 1.00 0.00 22 LEU A CA 17
ATOM 12361 C C . LEU A 1 22 ? 2.302 -6.219 1.179 1.00 0.00 22 LEU A C 17
ATOM 12362 O O . LEU A 1 22 ? 1.474 -6.418 2.068 1.00 0.00 22 LEU A O 17
ATOM 12378 N N . CYS A 1 23 ? 2.932 -5.058 1.021 1.00 0.00 23 CYS A N 17
ATOM 12379 C CA . CYS A 1 23 ? 2.675 -3.931 1.907 1.00 0.00 23 CYS A CA 17
ATOM 12380 C C . CYS A 1 23 ? 1.223 -3.483 1.790 1.00 0.00 23 CYS A C 17
ATOM 12381 O O . CYS A 1 23 ? 0.603 -3.086 2.778 1.00 0.00 23 CYS A O 17
ATOM 12388 N N . ILE A 1 24 ? 0.684 -3.554 0.575 1.00 0.00 24 ILE A N 17
ATOM 12389 C CA . ILE A 1 24 ? -0.696 -3.158 0.328 1.00 0.00 24 ILE A CA 17
ATOM 12390 C C . ILE A 1 24 ? -1.672 -4.212 0.841 1.00 0.00 24 ILE A C 17
ATOM 12391 O O . ILE A 1 24 ? -2.678 -3.884 1.466 1.00 0.00 24 ILE A O 17
ATOM 12407 N N . SER A 1 25 ? -1.371 -5.479 0.570 1.00 0.00 25 SER A N 17
ATOM 12408 C CA . SER A 1 25 ? -2.227 -6.575 1.010 1.00 0.00 25 SER A CA 17
ATOM 12409 C C . SER A 1 25 ? -2.359 -6.583 2.529 1.00 0.00 25 SER A C 17
ATOM 12410 O O . SER A 1 25 ? -3.466 -6.517 3.069 1.00 0.00 25 SER A O 17
ATOM 12418 N N . SER A 1 26 ? -1.223 -6.660 3.216 1.00 0.00 26 SER A N 17
ATOM 12419 C CA . SER A 1 26 ? -1.209 -6.673 4.675 1.00 0.00 26 SER A CA 17
ATOM 12420 C C . SER A 1 26 ? -1.927 -5.450 5.236 1.00 0.00 26 SER A C 17
ATOM 12421 O O . SER A 1 26 ? -2.688 -5.550 6.198 1.00 0.00 26 SER A O 17
ATOM 12429 N N . CYS A 1 27 ? -1.680 -4.294 4.626 1.00 0.00 27 CYS A N 17
ATOM 12430 C CA . CYS A 1 27 ? -2.304 -3.051 5.063 1.00 0.00 27 CYS A CA 17
ATOM 12431 C C . CYS A 1 27 ? -3.798 -3.043 4.741 1.00 0.00 27 CYS A C 17
ATOM 12432 O O . CYS A 1 27 ? -4.571 -2.310 5.356 1.00 0.00 27 CYS A O 17
ATOM 12439 N N . LYS A 1 28 ? -4.196 -3.864 3.774 1.00 0.00 28 LYS A N 17
ATOM 12440 C CA . LYS A 1 28 ? -5.595 -3.951 3.373 1.00 0.00 28 LYS A CA 17
ATOM 12441 C C . LYS A 1 28 ? -6.394 -4.784 4.371 1.00 0.00 28 LYS A C 17
ATOM 12442 O O . LYS A 1 28 ? -7.601 -4.600 4.523 1.00 0.00 28 LYS A O 17
ATOM 12461 N N . PHE A 1 29 ? -5.710 -5.702 5.047 1.00 0.00 29 PHE A N 17
ATOM 12462 C CA . PHE A 1 29 ? -6.355 -6.567 6.031 1.00 0.00 29 PHE A CA 17
ATOM 12463 C C . PHE A 1 29 ? -7.070 -5.748 7.102 1.00 0.00 29 PHE A C 17
ATOM 12464 O O . PHE A 1 29 ? -8.109 -6.158 7.619 1.00 0.00 29 PHE A O 17
ATOM 12481 N N . GLN A 1 30 ? -6.506 -4.590 7.436 1.00 0.00 30 GLN A N 17
ATOM 12482 C CA . GLN A 1 30 ? -7.093 -3.720 8.449 1.00 0.00 30 GLN A CA 17
ATOM 12483 C C . GLN A 1 30 ? -8.130 -2.779 7.837 1.00 0.00 30 GLN A C 17
ATOM 12484 O O . GLN A 1 30 ? -8.981 -2.241 8.545 1.00 0.00 30 GLN A O 17
ATOM 12498 N N . ASN A 1 31 ? -8.053 -2.582 6.519 1.00 0.00 31 ASN A N 17
ATOM 12499 C CA . ASN A 1 31 ? -8.983 -1.707 5.800 1.00 0.00 31 ASN A CA 17
ATOM 12500 C C . ASN A 1 31 ? -8.655 -0.228 6.020 1.00 0.00 31 ASN A C 17
ATOM 12501 O O . ASN A 1 31 ? -8.701 0.569 5.083 1.00 0.00 31 ASN A O 17
ATOM 12512 N N . CYS A 1 32 ? -8.324 0.135 7.257 1.00 0.00 32 CYS A N 17
ATOM 12513 C CA . CYS A 1 32 ? -7.991 1.518 7.589 1.00 0.00 32 CYS A CA 17
ATOM 12514 C C . CYS A 1 32 ? -6.501 1.791 7.384 1.00 0.00 32 CYS A C 17
ATOM 12515 O O . CYS A 1 32 ? -5.888 2.534 8.150 1.00 0.00 32 CYS A O 17
ATOM 12522 N N . GLY A 1 33 ? -5.920 1.184 6.352 1.00 0.00 33 GLY A N 17
ATOM 12523 C CA . GLY A 1 33 ? -4.509 1.380 6.083 1.00 0.00 33 GLY A CA 17
ATOM 12524 C C . GLY A 1 33 ? -4.118 1.017 4.662 1.00 0.00 33 GLY A C 17
ATOM 12525 O O . GLY A 1 33 ? -4.315 -0.116 4.226 1.00 0.00 33 GLY A O 17
ATOM 12529 N N . THR A 1 34 ? -3.545 1.978 3.946 1.00 0.00 34 THR A N 17
ATOM 12530 C CA . THR A 1 34 ? -3.102 1.755 2.576 1.00 0.00 34 THR A CA 17
ATOM 12531 C C . THR A 1 34 ? -1.587 1.589 2.536 1.00 0.00 34 THR A C 17
ATOM 12532 O O . THR A 1 34 ? -0.851 2.406 3.095 1.00 0.00 34 THR A O 17
ATOM 12543 N N . GLY A 1 35 ? -1.129 0.533 1.877 1.00 0.00 35 GLY A N 17
ATOM 12544 C CA . GLY A 1 35 ? 0.295 0.278 1.776 1.00 0.00 35 GLY A CA 17
ATOM 12545 C C . GLY A 1 35 ? 0.902 0.874 0.522 1.00 0.00 35 GLY A C 17
ATOM 12546 O O . GLY A 1 35 ? 0.617 0.425 -0.588 1.00 0.00 35 GLY A O 17
ATOM 12550 N N . HIS A 1 36 ? 1.741 1.889 0.698 1.00 0.00 36 HIS A N 17
ATOM 12551 C CA . HIS A 1 36 ? 2.391 2.548 -0.428 1.00 0.00 36 HIS A CA 17
ATOM 12552 C C . HIS A 1 36 ? 3.886 2.708 -0.177 1.00 0.00 36 HIS A C 17
ATOM 12553 O O . HIS A 1 36 ? 4.341 2.667 0.966 1.00 0.00 36 HIS A O 17
ATOM 12568 N N . CYS A 1 37 ? 4.645 2.890 -1.251 1.00 0.00 37 CYS A N 17
ATOM 12569 C CA . CYS A 1 37 ? 6.090 3.056 -1.147 1.00 0.00 37 CYS A CA 17
ATOM 12570 C C . CYS A 1 37 ? 6.468 4.534 -1.120 1.00 0.00 37 CYS A C 17
ATOM 12571 O O . CYS A 1 37 ? 6.640 5.160 -2.166 1.00 0.00 37 CYS A O 17
ATOM 12578 N N . GLU A 1 38 ? 6.596 5.085 0.082 1.00 0.00 38 GLU A N 17
ATOM 12579 C CA . GLU A 1 38 ? 6.955 6.488 0.247 1.00 0.00 38 GLU A CA 17
ATOM 12580 C C . GLU A 1 38 ? 8.462 6.643 0.424 1.00 0.00 38 GLU A C 17
ATOM 12581 O O . GLU A 1 38 ? 9.213 5.677 0.304 1.00 0.00 38 GLU A O 17
ATOM 12593 N N . LYS A 1 39 ? 8.897 7.867 0.709 1.00 0.00 39 LYS A N 17
ATOM 12594 C CA . LYS A 1 39 ? 10.315 8.147 0.903 1.00 0.00 39 LYS A CA 17
ATOM 12595 C C . LYS A 1 39 ? 10.511 9.383 1.774 1.00 0.00 39 LYS A C 17
ATOM 12596 O O . LYS A 1 39 ? 9.877 10.415 1.554 1.00 0.00 39 LYS A O 17
ATOM 12615 N N . ARG A 1 40 ? 11.392 9.273 2.765 1.00 0.00 40 ARG A N 17
ATOM 12616 C CA . ARG A 1 40 ? 11.666 10.386 3.666 1.00 0.00 40 ARG A CA 17
ATOM 12617 C C . ARG A 1 40 ? 13.049 10.978 3.400 1.00 0.00 40 ARG A C 17
ATOM 12618 O O . ARG A 1 40 ? 13.184 11.946 2.652 1.00 0.00 40 ARG A O 17
ATOM 12639 N N . GLY A 1 41 ? 14.076 10.390 4.009 1.00 0.00 41 GLY A N 17
ATOM 12640 C CA . GLY A 1 41 ? 15.428 10.878 3.815 1.00 0.00 41 GLY A CA 17
ATOM 12641 C C . GLY A 1 41 ? 16.121 10.202 2.649 1.00 0.00 41 GLY A C 17
ATOM 12642 O O . GLY A 1 41 ? 17.285 9.816 2.748 1.00 0.00 41 GLY A O 17
ATOM 12646 N N . GLY A 1 42 ? 15.400 10.053 1.542 1.00 0.00 42 GLY A N 17
ATOM 12647 C CA . GLY A 1 42 ? 15.966 9.413 0.371 1.00 0.00 42 GLY A CA 17
ATOM 12648 C C . GLY A 1 42 ? 16.014 7.906 0.516 1.00 0.00 42 GLY A C 17
ATOM 12649 O O . GLY A 1 42 ? 16.888 7.247 -0.047 1.00 0.00 42 GLY A O 17
ATOM 12653 N N . ARG A 1 43 ? 15.072 7.360 1.281 1.00 0.00 43 ARG A N 17
ATOM 12654 C CA . ARG A 1 43 ? 15.012 5.920 1.505 1.00 0.00 43 ARG A CA 17
ATOM 12655 C C . ARG A 1 43 ? 13.591 5.396 1.316 1.00 0.00 43 ARG A C 17
ATOM 12656 O O . ARG A 1 43 ? 12.619 6.106 1.576 1.00 0.00 43 ARG A O 17
ATOM 12677 N N . PRO A 1 44 ? 13.450 4.140 0.858 1.00 0.00 44 PRO A N 17
ATOM 12678 C CA . PRO A 1 44 ? 12.139 3.523 0.635 1.00 0.00 44 PRO A CA 17
ATOM 12679 C C . PRO A 1 44 ? 11.428 3.181 1.940 1.00 0.00 44 PRO A C 17
ATOM 12680 O O . PRO A 1 44 ? 12.028 2.618 2.856 1.00 0.00 44 PRO A O 17
ATOM 12691 N N . THR A 1 45 ? 10.147 3.525 2.017 1.00 0.00 45 THR A N 17
ATOM 12692 C CA . THR A 1 45 ? 9.353 3.252 3.209 1.00 0.00 45 THR A CA 17
ATOM 12693 C C . THR A 1 45 ? 7.962 2.752 2.833 1.00 0.00 45 THR A C 17
ATOM 12694 O O . THR A 1 45 ? 7.479 3.006 1.729 1.00 0.00 45 THR A O 17
ATOM 12705 N N . CYS A 1 46 ? 7.324 2.042 3.756 1.00 0.00 46 CYS A N 17
ATOM 12706 C CA . CYS A 1 46 ? 5.988 1.507 3.519 1.00 0.00 46 CYS A CA 17
ATOM 12707 C C . CYS A 1 46 ? 4.974 2.138 4.469 1.00 0.00 46 CYS A C 17
ATOM 12708 O O . CYS A 1 46 ? 4.847 1.724 5.621 1.00 0.00 46 CYS A O 17
ATOM 12715 N N . VAL A 1 47 ? 4.254 3.140 3.976 1.00 0.00 47 VAL A N 17
ATOM 12716 C CA . VAL A 1 47 ? 3.251 3.827 4.780 1.00 0.00 47 VAL A CA 17
ATOM 12717 C C . VAL A 1 47 ? 1.957 3.025 4.841 1.00 0.00 47 VAL A C 17
ATOM 12718 O O . VAL A 1 47 ? 1.581 2.361 3.874 1.00 0.00 47 VAL A O 17
ATOM 12731 N N . CYS A 1 48 ? 1.280 3.086 5.983 1.00 0.00 48 CYS A N 17
ATOM 12732 C CA . CYS A 1 48 ? 0.028 2.361 6.169 1.00 0.00 48 CYS A CA 17
ATOM 12733 C C . CYS A 1 48 ? -1.050 3.271 6.746 1.00 0.00 48 CYS A C 17
ATOM 12734 O O . CYS A 1 48 ? -1.104 3.495 7.955 1.00 0.00 48 CYS A O 17
ATOM 12741 N N . ASP A 1 49 ? -1.909 3.797 5.876 1.00 0.00 49 ASP A N 17
ATOM 12742 C CA . ASP A 1 49 ? -2.984 4.685 6.317 1.00 0.00 49 ASP A CA 17
ATOM 12743 C C . ASP A 1 49 ? -4.103 4.769 5.283 1.00 0.00 49 ASP A C 17
ATOM 12744 O O . ASP A 1 49 ? -3.872 5.143 4.136 1.00 0.00 49 ASP A O 17
ATOM 12753 N N . ARG A 1 50 ? -5.317 4.413 5.698 1.00 0.00 50 ARG A N 17
ATOM 12754 C CA . ARG A 1 50 ? -6.473 4.448 4.806 1.00 0.00 50 ARG A CA 17
ATOM 12755 C C . ARG A 1 50 ? -7.774 4.480 5.600 1.00 0.00 50 ARG A C 17
ATOM 12756 O O . ARG A 1 50 ? -8.807 3.999 5.137 1.00 0.00 50 ARG A O 17
ATOM 12777 N N . CYS A 1 51 ? -7.723 5.044 6.800 1.00 0.00 51 CYS A N 17
ATOM 12778 C CA . CYS A 1 51 ? -8.908 5.124 7.641 1.00 0.00 51 CYS A CA 17
ATOM 12779 C C . CYS A 1 51 ? -9.699 6.394 7.350 1.00 0.00 51 CYS A C 17
ATOM 12780 O O . CYS A 1 51 ? -9.160 7.500 7.401 1.00 0.00 51 CYS A O 17
ATOM 12787 N N . GLY A 1 52 ? -10.982 6.229 7.044 1.00 0.00 52 GLY A N 17
ATOM 12788 C CA . GLY A 1 52 ? -11.828 7.370 6.750 1.00 0.00 52 GLY A CA 17
ATOM 12789 C C . GLY A 1 52 ? -11.903 8.348 7.906 1.00 0.00 52 GLY A C 17
ATOM 12790 O O . GLY A 1 52 ? -11.455 8.047 9.012 1.00 0.00 52 GLY A O 17
ATOM 12794 N N . ARG A 1 53 ? -12.469 9.522 7.650 1.00 0.00 53 ARG A N 17
ATOM 12795 C CA . ARG A 1 53 ? -12.600 10.547 8.679 1.00 0.00 53 ARG A CA 17
ATOM 12796 C C . ARG A 1 53 ? -13.995 11.164 8.659 1.00 0.00 53 ARG A C 17
ATOM 12797 O O . ARG A 1 53 ? -14.909 10.541 8.079 1.00 0.00 53 ARG A O 17
ATOM 12819 N N . ALA A 1 1 ? 0.472 12.318 -16.523 1.00 0.00 1 ALA A N 18
ATOM 12820 C CA . ALA A 1 1 ? 1.512 11.862 -15.563 1.00 0.00 1 ALA A CA 18
ATOM 12821 C C . ALA A 1 1 ? 2.414 13.017 -15.145 1.00 0.00 1 ALA A C 18
ATOM 12822 O O . ALA A 1 1 ? 3.634 12.869 -15.063 1.00 0.00 1 ALA A O 18
ATOM 12831 N N . VAL A 1 2 ? 1.807 14.169 -14.880 1.00 0.00 2 VAL A N 18
ATOM 12832 C CA . VAL A 1 2 ? 2.555 15.352 -14.469 1.00 0.00 2 VAL A CA 18
ATOM 12833 C C . VAL A 1 2 ? 2.529 15.519 -12.954 1.00 0.00 2 VAL A C 18
ATOM 12834 O O . VAL A 1 2 ? 2.569 16.639 -12.442 1.00 0.00 2 VAL A O 18
ATOM 12847 N N . ASP A 1 3 ? 2.459 14.400 -12.240 1.00 0.00 3 ASP A N 18
ATOM 12848 C CA . ASP A 1 3 ? 2.428 14.424 -10.782 1.00 0.00 3 ASP A CA 18
ATOM 12849 C C . ASP A 1 3 ? 2.895 13.091 -10.207 1.00 0.00 3 ASP A C 18
ATOM 12850 O O . ASP A 1 3 ? 2.611 12.030 -10.762 1.00 0.00 3 ASP A O 18
ATOM 12859 N N . PHE A 1 4 ? 3.611 13.153 -9.090 1.00 0.00 4 PHE A N 18
ATOM 12860 C CA . PHE A 1 4 ? 4.118 11.951 -8.437 1.00 0.00 4 PHE A CA 18
ATOM 12861 C C . PHE A 1 4 ? 3.328 11.647 -7.168 1.00 0.00 4 PHE A C 18
ATOM 12862 O O . PHE A 1 4 ? 2.986 12.552 -6.407 1.00 0.00 4 PHE A O 18
ATOM 12879 N N . SER A 1 5 ? 3.043 10.369 -6.946 1.00 0.00 5 SER A N 18
ATOM 12880 C CA . SER A 1 5 ? 2.295 9.945 -5.768 1.00 0.00 5 SER A CA 18
ATOM 12881 C C . SER A 1 5 ? 3.230 9.674 -4.595 1.00 0.00 5 SER A C 18
ATOM 12882 O O . SER A 1 5 ? 3.064 10.236 -3.513 1.00 0.00 5 SER A O 18
ATOM 12890 N N . SER A 1 6 ? 4.215 8.810 -4.819 1.00 0.00 6 SER A N 18
ATOM 12891 C CA . SER A 1 6 ? 5.178 8.464 -3.779 1.00 0.00 6 SER A CA 18
ATOM 12892 C C . SER A 1 6 ? 6.327 7.642 -4.353 1.00 0.00 6 SER A C 18
ATOM 12893 O O . SER A 1 6 ? 7.498 7.965 -4.146 1.00 0.00 6 SER A O 18
ATOM 12901 N N . CYS A 1 7 ? 5.987 6.578 -5.074 1.00 0.00 7 CYS A N 18
ATOM 12902 C CA . CYS A 1 7 ? 6.991 5.711 -5.677 1.00 0.00 7 CYS A CA 18
ATOM 12903 C C . CYS A 1 7 ? 7.212 6.072 -7.144 1.00 0.00 7 CYS A C 18
ATOM 12904 O O . CYS A 1 7 ? 7.391 5.197 -7.991 1.00 0.00 7 CYS A O 18
ATOM 12911 N N . ALA A 1 8 ? 7.200 7.368 -7.437 1.00 0.00 8 ALA A N 18
ATOM 12912 C CA . ALA A 1 8 ? 7.398 7.847 -8.801 1.00 0.00 8 ALA A CA 18
ATOM 12913 C C . ALA A 1 8 ? 8.724 7.352 -9.371 1.00 0.00 8 ALA A C 18
ATOM 12914 O O . ALA A 1 8 ? 8.757 6.694 -10.411 1.00 0.00 8 ALA A O 18
ATOM 12921 N N . ARG A 1 9 ? 9.815 7.675 -8.685 1.00 0.00 9 ARG A N 18
ATOM 12922 C CA . ARG A 1 9 ? 11.144 7.264 -9.125 1.00 0.00 9 ARG A CA 18
ATOM 12923 C C . ARG A 1 9 ? 11.359 5.772 -8.891 1.00 0.00 9 ARG A C 18
ATOM 12924 O O . ARG A 1 9 ? 11.801 5.053 -9.788 1.00 0.00 9 ARG A O 18
ATOM 12945 N N . MET A 1 10 ? 11.050 5.317 -7.676 1.00 0.00 10 MET A N 18
ATOM 12946 C CA . MET A 1 10 ? 11.206 3.913 -7.298 1.00 0.00 10 MET A CA 18
ATOM 12947 C C . MET A 1 10 ? 12.642 3.623 -6.875 1.00 0.00 10 MET A C 18
ATOM 12948 O O . MET A 1 10 ? 12.880 3.041 -5.817 1.00 0.00 10 MET A O 18
ATOM 12962 N N . ASP A 1 11 ? 13.594 4.033 -7.711 1.00 0.00 11 ASP A N 18
ATOM 12963 C CA . ASP A 1 11 ? 15.016 3.823 -7.437 1.00 0.00 11 ASP A CA 18
ATOM 12964 C C . ASP A 1 11 ? 15.259 2.413 -6.912 1.00 0.00 11 ASP A C 18
ATOM 12965 O O . ASP A 1 11 ? 16.140 2.186 -6.082 1.00 0.00 11 ASP A O 18
ATOM 12974 N N . VAL A 1 12 ? 14.456 1.476 -7.399 1.00 0.00 12 VAL A N 18
ATOM 12975 C CA . VAL A 1 12 ? 14.557 0.088 -6.982 1.00 0.00 12 VAL A CA 18
ATOM 12976 C C . VAL A 1 12 ? 14.665 -0.844 -8.187 1.00 0.00 12 VAL A C 18
ATOM 12977 O O . VAL A 1 12 ? 13.954 -0.675 -9.179 1.00 0.00 12 VAL A O 18
ATOM 12990 N N . PRO A 1 13 ? 15.559 -1.847 -8.119 1.00 0.00 13 PRO A N 18
ATOM 12991 C CA . PRO A 1 13 ? 15.755 -2.808 -9.208 1.00 0.00 13 PRO A CA 18
ATOM 12992 C C . PRO A 1 13 ? 14.437 -3.352 -9.752 1.00 0.00 13 PRO A C 18
ATOM 12993 O O . PRO A 1 13 ? 14.119 -3.176 -10.928 1.00 0.00 13 PRO A O 18
ATOM 13004 N N . GLY A 1 14 ? 13.675 -4.015 -8.887 1.00 0.00 14 GLY A N 18
ATOM 13005 C CA . GLY A 1 14 ? 12.401 -4.575 -9.299 1.00 0.00 14 GLY A CA 18
ATOM 13006 C C . GLY A 1 14 ? 11.676 -5.267 -8.161 1.00 0.00 14 GLY A C 18
ATOM 13007 O O . GLY A 1 14 ? 11.020 -6.288 -8.364 1.00 0.00 14 GLY A O 18
ATOM 13011 N N . LEU A 1 15 ? 11.796 -4.709 -6.961 1.00 0.00 15 LEU A N 18
ATOM 13012 C CA . LEU A 1 15 ? 11.147 -5.278 -5.784 1.00 0.00 15 LEU A CA 18
ATOM 13013 C C . LEU A 1 15 ? 9.970 -4.416 -5.335 1.00 0.00 15 LEU A C 18
ATOM 13014 O O . LEU A 1 15 ? 9.072 -4.890 -4.639 1.00 0.00 15 LEU A O 18
ATOM 13030 N N . SER A 1 16 ? 9.978 -3.147 -5.737 1.00 0.00 16 SER A N 18
ATOM 13031 C CA . SER A 1 16 ? 8.911 -2.219 -5.374 1.00 0.00 16 SER A CA 18
ATOM 13032 C C . SER A 1 16 ? 7.540 -2.782 -5.744 1.00 0.00 16 SER A C 18
ATOM 13033 O O . SER A 1 16 ? 6.528 -2.415 -5.147 1.00 0.00 16 SER A O 18
ATOM 13041 N N . LYS A 1 17 ? 7.514 -3.673 -6.730 1.00 0.00 17 LYS A N 18
ATOM 13042 C CA . LYS A 1 17 ? 6.266 -4.283 -7.174 1.00 0.00 17 LYS A CA 18
ATOM 13043 C C . LYS A 1 17 ? 5.744 -5.270 -6.136 1.00 0.00 17 LYS A C 18
ATOM 13044 O O . LYS A 1 17 ? 4.552 -5.294 -5.830 1.00 0.00 17 LYS A O 18
ATOM 13063 N N . VAL A 1 18 ? 6.646 -6.084 -5.598 1.00 0.00 18 VAL A N 18
ATOM 13064 C CA . VAL A 1 18 ? 6.279 -7.076 -4.594 1.00 0.00 18 VAL A CA 18
ATOM 13065 C C . VAL A 1 18 ? 6.223 -6.451 -3.205 1.00 0.00 18 VAL A C 18
ATOM 13066 O O . VAL A 1 18 ? 5.404 -6.837 -2.373 1.00 0.00 18 VAL A O 18
ATOM 13079 N N . ALA A 1 19 ? 7.100 -5.482 -2.963 1.00 0.00 19 ALA A N 18
ATOM 13080 C CA . ALA A 1 19 ? 7.150 -4.801 -1.675 1.00 0.00 19 ALA A CA 18
ATOM 13081 C C . ALA A 1 19 ? 5.887 -3.978 -1.442 1.00 0.00 19 ALA A C 18
ATOM 13082 O O . ALA A 1 19 ? 5.483 -3.748 -0.300 1.00 0.00 19 ALA A O 18
ATOM 13089 N N . GLN A 1 20 ? 5.249 -3.558 -2.530 1.00 0.00 20 GLN A N 18
ATOM 13090 C CA . GLN A 1 20 ? 4.027 -2.785 -2.444 1.00 0.00 20 GLN A CA 18
ATOM 13091 C C . GLN A 1 20 ? 2.845 -3.725 -2.497 1.00 0.00 20 GLN A C 18
ATOM 13092 O O . GLN A 1 20 ? 1.804 -3.478 -1.888 1.00 0.00 20 GLN A O 18
ATOM 13106 N N . GLY A 1 21 ? 3.026 -4.819 -3.226 1.00 0.00 21 GLY A N 18
ATOM 13107 C CA . GLY A 1 21 ? 1.979 -5.798 -3.342 1.00 0.00 21 GLY A CA 18
ATOM 13108 C C . GLY A 1 21 ? 1.694 -6.467 -2.017 1.00 0.00 21 GLY A C 18
ATOM 13109 O O . GLY A 1 21 ? 0.556 -6.832 -1.715 1.00 0.00 21 GLY A O 18
ATOM 13113 N N . LEU A 1 22 ? 2.742 -6.611 -1.221 1.00 0.00 22 LEU A N 18
ATOM 13114 C CA . LEU A 1 22 ? 2.635 -7.223 0.094 1.00 0.00 22 LEU A CA 18
ATOM 13115 C C . LEU A 1 22 ? 2.214 -6.187 1.128 1.00 0.00 22 LEU A C 18
ATOM 13116 O O . LEU A 1 22 ? 1.380 -6.462 1.991 1.00 0.00 22 LEU A O 18
ATOM 13132 N N . CYS A 1 23 ? 2.790 -4.991 1.034 1.00 0.00 23 CYS A N 18
ATOM 13133 C CA . CYS A 1 23 ? 2.462 -3.916 1.961 1.00 0.00 23 CYS A CA 18
ATOM 13134 C C . CYS A 1 23 ? 0.999 -3.505 1.811 1.00 0.00 23 CYS A C 18
ATOM 13135 O O . CYS A 1 23 ? 0.342 -3.144 2.786 1.00 0.00 23 CYS A O 18
ATOM 13142 N N . ILE A 1 24 ? 0.499 -3.561 0.580 1.00 0.00 24 ILE A N 18
ATOM 13143 C CA . ILE A 1 24 ? -0.882 -3.193 0.297 1.00 0.00 24 ILE A CA 18
ATOM 13144 C C . ILE A 1 24 ? -1.854 -4.279 0.751 1.00 0.00 24 ILE A C 18
ATOM 13145 O O . ILE A 1 24 ? -2.865 -3.989 1.388 1.00 0.00 24 ILE A O 18
ATOM 13161 N N . SER A 1 25 ? -1.548 -5.529 0.416 1.00 0.00 25 SER A N 18
ATOM 13162 C CA . SER A 1 25 ? -2.406 -6.648 0.789 1.00 0.00 25 SER A CA 18
ATOM 13163 C C . SER A 1 25 ? -2.416 -6.857 2.302 1.00 0.00 25 SER A C 18
ATOM 13164 O O . SER A 1 25 ? -3.474 -7.006 2.912 1.00 0.00 25 SER A O 18
ATOM 13172 N N . SER A 1 26 ? -1.229 -6.875 2.897 1.00 0.00 26 SER A N 18
ATOM 13173 C CA . SER A 1 26 ? -1.097 -7.075 4.337 1.00 0.00 26 SER A CA 18
ATOM 13174 C C . SER A 1 26 ? -1.808 -5.977 5.124 1.00 0.00 26 SER A C 18
ATOM 13175 O O . SER A 1 26 ? -2.470 -6.251 6.125 1.00 0.00 26 SER A O 18
ATOM 13183 N N . CYS A 1 27 ? -1.660 -4.735 4.676 1.00 0.00 27 CYS A N 18
ATOM 13184 C CA . CYS A 1 27 ? -2.285 -3.603 5.355 1.00 0.00 27 CYS A CA 18
ATOM 13185 C C . CYS A 1 27 ? -3.747 -3.432 4.943 1.00 0.00 27 CYS A C 18
ATOM 13186 O O . CYS A 1 27 ? -4.501 -2.716 5.602 1.00 0.00 27 CYS A O 18
ATOM 13193 N N . LYS A 1 28 ? -4.146 -4.089 3.859 1.00 0.00 28 LYS A N 18
ATOM 13194 C CA . LYS A 1 28 ? -5.521 -3.999 3.378 1.00 0.00 28 LYS A CA 18
ATOM 13195 C C . LYS A 1 28 ? -6.429 -4.950 4.154 1.00 0.00 28 LYS A C 18
ATOM 13196 O O . LYS A 1 28 ? -7.631 -4.714 4.278 1.00 0.00 28 LYS A O 18
ATOM 13215 N N . PHE A 1 29 ? -5.847 -6.027 4.674 1.00 0.00 29 PHE A N 18
ATOM 13216 C CA . PHE A 1 29 ? -6.603 -7.015 5.438 1.00 0.00 29 PHE A CA 18
ATOM 13217 C C . PHE A 1 29 ? -7.378 -6.362 6.583 1.00 0.00 29 PHE A C 18
ATOM 13218 O O . PHE A 1 29 ? -8.384 -6.898 7.047 1.00 0.00 29 PHE A O 18
ATOM 13235 N N . GLN A 1 30 ? -6.902 -5.205 7.037 1.00 0.00 30 GLN A N 18
ATOM 13236 C CA . GLN A 1 30 ? -7.555 -4.490 8.129 1.00 0.00 30 GLN A CA 18
ATOM 13237 C C . GLN A 1 30 ? -8.668 -3.578 7.613 1.00 0.00 30 GLN A C 18
ATOM 13238 O O . GLN A 1 30 ? -9.527 -3.143 8.381 1.00 0.00 30 GLN A O 18
ATOM 13252 N N . ASN A 1 31 ? -8.650 -3.291 6.315 1.00 0.00 31 ASN A N 18
ATOM 13253 C CA . ASN A 1 31 ? -9.661 -2.429 5.710 1.00 0.00 31 ASN A CA 18
ATOM 13254 C C . ASN A 1 31 ? -9.597 -1.022 6.296 1.00 0.00 31 ASN A C 18
ATOM 13255 O O . ASN A 1 31 ? -10.609 -0.327 6.381 1.00 0.00 31 ASN A O 18
ATOM 13266 N N . CYS A 1 32 ? -8.400 -0.612 6.700 1.00 0.00 32 CYS A N 18
ATOM 13267 C CA . CYS A 1 32 ? -8.195 0.711 7.281 1.00 0.00 32 CYS A CA 18
ATOM 13268 C C . CYS A 1 32 ? -6.737 1.139 7.147 1.00 0.00 32 CYS A C 18
ATOM 13269 O O . CYS A 1 32 ? -6.229 1.910 7.961 1.00 0.00 32 CYS A O 18
ATOM 13276 N N . GLY A 1 33 ? -6.066 0.627 6.120 1.00 0.00 33 GLY A N 18
ATOM 13277 C CA . GLY A 1 33 ? -4.670 0.962 5.904 1.00 0.00 33 GLY A CA 18
ATOM 13278 C C . GLY A 1 33 ? -4.207 0.689 4.486 1.00 0.00 33 GLY A C 18
ATOM 13279 O O . GLY A 1 33 ? -4.134 -0.464 4.063 1.00 0.00 33 GLY A O 18
ATOM 13283 N N . THR A 1 34 ? -3.882 1.749 3.751 1.00 0.00 34 THR A N 18
ATOM 13284 C CA . THR A 1 34 ? -3.410 1.611 2.380 1.00 0.00 34 THR A CA 18
ATOM 13285 C C . THR A 1 34 ? -1.889 1.671 2.342 1.00 0.00 34 THR A C 18
ATOM 13286 O O . THR A 1 34 ? -1.284 2.588 2.898 1.00 0.00 34 THR A O 18
ATOM 13297 N N . GLY A 1 35 ? -1.278 0.684 1.694 1.00 0.00 35 GLY A N 18
ATOM 13298 C CA . GLY A 1 35 ? 0.169 0.637 1.607 1.00 0.00 35 GLY A CA 18
ATOM 13299 C C . GLY A 1 35 ? 0.724 1.562 0.544 1.00 0.00 35 GLY A C 18
ATOM 13300 O O . GLY A 1 35 ? 0.280 1.542 -0.603 1.00 0.00 35 GLY A O 18
ATOM 13304 N N . HIS A 1 36 ? 1.703 2.374 0.930 1.00 0.00 36 HIS A N 18
ATOM 13305 C CA . HIS A 1 36 ? 2.331 3.312 0.008 1.00 0.00 36 HIS A CA 18
ATOM 13306 C C . HIS A 1 36 ? 3.832 3.397 0.267 1.00 0.00 36 HIS A C 18
ATOM 13307 O O . HIS A 1 36 ? 4.264 3.785 1.353 1.00 0.00 36 HIS A O 18
ATOM 13322 N N . CYS A 1 37 ? 4.620 3.027 -0.736 1.00 0.00 37 CYS A N 18
ATOM 13323 C CA . CYS A 1 37 ? 6.074 3.058 -0.614 1.00 0.00 37 CYS A CA 18
ATOM 13324 C C . CYS A 1 37 ? 6.609 4.473 -0.814 1.00 0.00 37 CYS A C 18
ATOM 13325 O O . CYS A 1 37 ? 6.848 4.904 -1.942 1.00 0.00 37 CYS A O 18
ATOM 13332 N N . GLU A 1 38 ? 6.796 5.189 0.291 1.00 0.00 38 GLU A N 18
ATOM 13333 C CA . GLU A 1 38 ? 7.304 6.554 0.240 1.00 0.00 38 GLU A CA 18
ATOM 13334 C C . GLU A 1 38 ? 8.823 6.571 0.374 1.00 0.00 38 GLU A C 18
ATOM 13335 O O . GLU A 1 38 ? 9.442 5.547 0.660 1.00 0.00 38 GLU A O 18
ATOM 13347 N N . LYS A 1 39 ? 9.418 7.741 0.165 1.00 0.00 39 LYS A N 18
ATOM 13348 C CA . LYS A 1 39 ? 10.865 7.890 0.263 1.00 0.00 39 LYS A CA 18
ATOM 13349 C C . LYS A 1 39 ? 11.239 9.294 0.723 1.00 0.00 39 LYS A C 18
ATOM 13350 O O . LYS A 1 39 ? 10.741 10.286 0.190 1.00 0.00 39 LYS A O 18
ATOM 13369 N N . ARG A 1 40 ? 12.120 9.374 1.716 1.00 0.00 40 ARG A N 18
ATOM 13370 C CA . ARG A 1 40 ? 12.559 10.660 2.244 1.00 0.00 40 ARG A CA 18
ATOM 13371 C C . ARG A 1 40 ? 14.037 10.896 1.939 1.00 0.00 40 ARG A C 18
ATOM 13372 O O . ARG A 1 40 ? 14.378 11.484 0.913 1.00 0.00 40 ARG A O 18
ATOM 13393 N N . GLY A 1 41 ? 14.913 10.429 2.826 1.00 0.00 41 GLY A N 18
ATOM 13394 C CA . GLY A 1 41 ? 16.339 10.597 2.617 1.00 0.00 41 GLY A CA 18
ATOM 13395 C C . GLY A 1 41 ? 16.952 9.436 1.857 1.00 0.00 41 GLY A C 18
ATOM 13396 O O . GLY A 1 41 ? 18.141 9.152 1.997 1.00 0.00 41 GLY A O 18
ATOM 13400 N N . GLY A 1 42 ? 16.135 8.758 1.056 1.00 0.00 42 GLY A N 18
ATOM 13401 C CA . GLY A 1 42 ? 16.617 7.624 0.292 1.00 0.00 42 GLY A CA 18
ATOM 13402 C C . GLY A 1 42 ? 16.249 6.304 0.937 1.00 0.00 42 GLY A C 18
ATOM 13403 O O . GLY A 1 42 ? 16.954 5.308 0.775 1.00 0.00 42 GLY A O 18
ATOM 13407 N N . ARG A 1 43 ? 15.141 6.298 1.675 1.00 0.00 43 ARG A N 18
ATOM 13408 C CA . ARG A 1 43 ? 14.682 5.090 2.351 1.00 0.00 43 ARG A CA 18
ATOM 13409 C C . ARG A 1 43 ? 13.256 4.734 1.931 1.00 0.00 43 ARG A C 18
ATOM 13410 O O . ARG A 1 43 ? 12.346 5.554 2.051 1.00 0.00 43 ARG A O 18
ATOM 13431 N N . PRO A 1 44 ? 13.039 3.503 1.433 1.00 0.00 44 PRO A N 18
ATOM 13432 C CA . PRO A 1 44 ? 11.714 3.052 0.997 1.00 0.00 44 PRO A CA 18
ATOM 13433 C C . PRO A 1 44 ? 10.807 2.699 2.172 1.00 0.00 44 PRO A C 18
ATOM 13434 O O . PRO A 1 44 ? 10.738 1.542 2.590 1.00 0.00 44 PRO A O 18
ATOM 13445 N N . THR A 1 45 ? 10.114 3.702 2.702 1.00 0.00 45 THR A N 18
ATOM 13446 C CA . THR A 1 45 ? 9.212 3.496 3.829 1.00 0.00 45 THR A CA 18
ATOM 13447 C C . THR A 1 45 ? 7.878 2.922 3.360 1.00 0.00 45 THR A C 18
ATOM 13448 O O . THR A 1 45 ? 7.399 3.248 2.274 1.00 0.00 45 THR A O 18
ATOM 13459 N N . CYS A 1 46 ? 7.286 2.064 4.184 1.00 0.00 46 CYS A N 18
ATOM 13460 C CA . CYS A 1 46 ? 6.009 1.443 3.852 1.00 0.00 46 CYS A CA 18
ATOM 13461 C C . CYS A 1 46 ? 4.915 1.898 4.813 1.00 0.00 46 CYS A C 18
ATOM 13462 O O . CYS A 1 46 ? 4.685 1.273 5.849 1.00 0.00 46 CYS A O 18
ATOM 13469 N N . VAL A 1 47 ? 4.238 2.988 4.462 1.00 0.00 47 VAL A N 18
ATOM 13470 C CA . VAL A 1 47 ? 3.167 3.522 5.292 1.00 0.00 47 VAL A CA 18
ATOM 13471 C C . VAL A 1 47 ? 1.875 2.741 5.079 1.00 0.00 47 VAL A C 18
ATOM 13472 O O . VAL A 1 47 ? 1.732 2.024 4.089 1.00 0.00 47 VAL A O 18
ATOM 13485 N N . CYS A 1 48 ? 0.937 2.881 6.009 1.00 0.00 48 CYS A N 18
ATOM 13486 C CA . CYS A 1 48 ? -0.339 2.180 5.912 1.00 0.00 48 CYS A CA 18
ATOM 13487 C C . CYS A 1 48 ? -1.446 2.946 6.629 1.00 0.00 48 CYS A C 18
ATOM 13488 O O . CYS A 1 48 ? -1.473 3.016 7.857 1.00 0.00 48 CYS A O 18
ATOM 13495 N N . ASP A 1 49 ? -2.360 3.518 5.851 1.00 0.00 49 ASP A N 18
ATOM 13496 C CA . ASP A 1 49 ? -3.475 4.279 6.411 1.00 0.00 49 ASP A CA 18
ATOM 13497 C C . ASP A 1 49 ? -4.612 4.404 5.401 1.00 0.00 49 ASP A C 18
ATOM 13498 O O . ASP A 1 49 ? -4.430 4.958 4.319 1.00 0.00 49 ASP A O 18
ATOM 13507 N N . ARG A 1 50 ? -5.780 3.877 5.753 1.00 0.00 50 ARG A N 18
ATOM 13508 C CA . ARG A 1 50 ? -6.938 3.930 4.867 1.00 0.00 50 ARG A CA 18
ATOM 13509 C C . ARG A 1 50 ? -8.233 3.710 5.641 1.00 0.00 50 ARG A C 18
ATOM 13510 O O . ARG A 1 50 ? -9.170 3.092 5.137 1.00 0.00 50 ARG A O 18
ATOM 13531 N N . CYS A 1 51 ? -8.280 4.216 6.867 1.00 0.00 51 CYS A N 18
ATOM 13532 C CA . CYS A 1 51 ? -9.465 4.066 7.701 1.00 0.00 51 CYS A CA 18
ATOM 13533 C C . CYS A 1 51 ? -10.402 5.261 7.540 1.00 0.00 51 CYS A C 18
ATOM 13534 O O . CYS A 1 51 ? -10.805 5.885 8.522 1.00 0.00 51 CYS A O 18
ATOM 13541 N N . GLY A 1 52 ? -10.744 5.574 6.295 1.00 0.00 52 GLY A N 18
ATOM 13542 C CA . GLY A 1 52 ? -11.630 6.692 6.027 1.00 0.00 52 GLY A CA 18
ATOM 13543 C C . GLY A 1 52 ? -10.928 8.031 6.140 1.00 0.00 52 GLY A C 18
ATOM 13544 O O . GLY A 1 52 ? -9.858 8.130 6.744 1.00 0.00 52 GLY A O 18
ATOM 13548 N N . ARG A 1 53 ? -11.529 9.063 5.560 1.00 0.00 53 ARG A N 18
ATOM 13549 C CA . ARG A 1 53 ? -10.954 10.403 5.599 1.00 0.00 53 ARG A CA 18
ATOM 13550 C C . ARG A 1 53 ? -12.017 11.461 5.316 1.00 0.00 53 ARG A C 18
ATOM 13551 O O . ARG A 1 53 ? -13.188 11.079 5.106 1.00 0.00 53 ARG A O 18
ATOM 13573 N N . ALA A 1 1 ? -6.628 0.536 -6.838 1.00 0.00 1 ALA A N 19
ATOM 13574 C CA . ALA A 1 1 ? -7.393 1.488 -7.684 1.00 0.00 1 ALA A CA 19
ATOM 13575 C C . ALA A 1 1 ? -6.988 2.929 -7.388 1.00 0.00 1 ALA A C 19
ATOM 13576 O O . ALA A 1 1 ? -7.733 3.676 -6.752 1.00 0.00 1 ALA A O 19
ATOM 13585 N N . VAL A 1 2 ? -5.803 3.311 -7.852 1.00 0.00 2 VAL A N 19
ATOM 13586 C CA . VAL A 1 2 ? -5.298 4.662 -7.638 1.00 0.00 2 VAL A CA 19
ATOM 13587 C C . VAL A 1 2 ? -4.986 5.348 -8.965 1.00 0.00 2 VAL A C 19
ATOM 13588 O O . VAL A 1 2 ? -5.329 6.514 -9.166 1.00 0.00 2 VAL A O 19
ATOM 13601 N N . ASP A 1 3 ? -4.334 4.614 -9.869 1.00 0.00 3 ASP A N 19
ATOM 13602 C CA . ASP A 1 3 ? -3.968 5.138 -11.188 1.00 0.00 3 ASP A CA 19
ATOM 13603 C C . ASP A 1 3 ? -2.684 5.968 -11.134 1.00 0.00 3 ASP A C 19
ATOM 13604 O O . ASP A 1 3 ? -2.099 6.281 -12.171 1.00 0.00 3 ASP A O 19
ATOM 13613 N N . PHE A 1 4 ? -2.246 6.324 -9.928 1.00 0.00 4 PHE A N 19
ATOM 13614 C CA . PHE A 1 4 ? -1.032 7.115 -9.760 1.00 0.00 4 PHE A CA 19
ATOM 13615 C C . PHE A 1 4 ? -0.308 6.727 -8.475 1.00 0.00 4 PHE A C 19
ATOM 13616 O O . PHE A 1 4 ? -0.472 7.373 -7.439 1.00 0.00 4 PHE A O 19
ATOM 13633 N N . SER A 1 5 ? 0.494 5.670 -8.549 1.00 0.00 5 SER A N 19
ATOM 13634 C CA . SER A 1 5 ? 1.243 5.193 -7.392 1.00 0.00 5 SER A CA 19
ATOM 13635 C C . SER A 1 5 ? 2.155 6.287 -6.844 1.00 0.00 5 SER A C 19
ATOM 13636 O O . SER A 1 5 ? 1.961 6.769 -5.729 1.00 0.00 5 SER A O 19
ATOM 13644 N N . SER A 1 6 ? 3.151 6.670 -7.636 1.00 0.00 6 SER A N 19
ATOM 13645 C CA . SER A 1 6 ? 4.093 7.706 -7.228 1.00 0.00 6 SER A CA 19
ATOM 13646 C C . SER A 1 6 ? 4.852 7.286 -5.974 1.00 0.00 6 SER A C 19
ATOM 13647 O O . SER A 1 6 ? 4.561 7.755 -4.873 1.00 0.00 6 SER A O 19
ATOM 13655 N N . CYS A 1 7 ? 5.828 6.402 -6.149 1.00 0.00 7 CYS A N 19
ATOM 13656 C CA . CYS A 1 7 ? 6.630 5.919 -5.031 1.00 0.00 7 CYS A CA 19
ATOM 13657 C C . CYS A 1 7 ? 7.920 6.725 -4.903 1.00 0.00 7 CYS A C 19
ATOM 13658 O O . CYS A 1 7 ? 8.999 6.165 -4.708 1.00 0.00 7 CYS A O 19
ATOM 13665 N N . ALA A 1 8 ? 7.800 8.044 -5.011 1.00 0.00 8 ALA A N 19
ATOM 13666 C CA . ALA A 1 8 ? 8.955 8.928 -4.907 1.00 0.00 8 ALA A CA 19
ATOM 13667 C C . ALA A 1 8 ? 9.986 8.619 -5.988 1.00 0.00 8 ALA A C 19
ATOM 13668 O O . ALA A 1 8 ? 11.174 8.898 -5.823 1.00 0.00 8 ALA A O 19
ATOM 13675 N N . ARG A 1 9 ? 9.525 8.041 -7.093 1.00 0.00 9 ARG A N 19
ATOM 13676 C CA . ARG A 1 9 ? 10.408 7.695 -8.201 1.00 0.00 9 ARG A CA 19
ATOM 13677 C C . ARG A 1 9 ? 9.613 7.497 -9.488 1.00 0.00 9 ARG A C 19
ATOM 13678 O O . ARG A 1 9 ? 9.932 8.080 -10.524 1.00 0.00 9 ARG A O 19
ATOM 13699 N N . MET A 1 10 ? 8.576 6.670 -9.415 1.00 0.00 10 MET A N 19
ATOM 13700 C CA . MET A 1 10 ? 7.735 6.392 -10.573 1.00 0.00 10 MET A CA 19
ATOM 13701 C C . MET A 1 10 ? 8.553 5.783 -11.706 1.00 0.00 10 MET A C 19
ATOM 13702 O O . MET A 1 10 ? 8.310 6.063 -12.881 1.00 0.00 10 MET A O 19
ATOM 13716 N N . ASP A 1 11 ? 9.526 4.951 -11.348 1.00 0.00 11 ASP A N 19
ATOM 13717 C CA . ASP A 1 11 ? 10.379 4.303 -12.338 1.00 0.00 11 ASP A CA 19
ATOM 13718 C C . ASP A 1 11 ? 11.212 3.195 -11.700 1.00 0.00 11 ASP A C 19
ATOM 13719 O O . ASP A 1 11 ? 12.392 3.035 -12.011 1.00 0.00 11 ASP A O 19
ATOM 13728 N N . VAL A 1 12 ? 10.590 2.433 -10.807 1.00 0.00 12 VAL A N 19
ATOM 13729 C CA . VAL A 1 12 ? 11.274 1.340 -10.127 1.00 0.00 12 VAL A CA 19
ATOM 13730 C C . VAL A 1 12 ? 11.722 0.269 -11.118 1.00 0.00 12 VAL A C 19
ATOM 13731 O O . VAL A 1 12 ? 11.058 0.028 -12.126 1.00 0.00 12 VAL A O 19
ATOM 13744 N N . PRO A 1 13 ? 12.861 -0.392 -10.845 1.00 0.00 13 PRO A N 19
ATOM 13745 C CA . PRO A 1 13 ? 13.396 -1.439 -11.721 1.00 0.00 13 PRO A CA 19
ATOM 13746 C C . PRO A 1 13 ? 12.436 -2.614 -11.875 1.00 0.00 13 PRO A C 19
ATOM 13747 O O . PRO A 1 13 ? 12.311 -3.184 -12.959 1.00 0.00 13 PRO A O 19
ATOM 13758 N N . GLY A 1 14 ? 11.755 -2.973 -10.790 1.00 0.00 14 GLY A N 19
ATOM 13759 C CA . GLY A 1 14 ? 10.813 -4.076 -10.844 1.00 0.00 14 GLY A CA 19
ATOM 13760 C C . GLY A 1 14 ? 10.760 -4.885 -9.560 1.00 0.00 14 GLY A C 19
ATOM 13761 O O . GLY A 1 14 ? 10.747 -6.115 -9.598 1.00 0.00 14 GLY A O 19
ATOM 13765 N N . LEU A 1 15 ? 10.712 -4.199 -8.420 1.00 0.00 15 LEU A N 19
ATOM 13766 C CA . LEU A 1 15 ? 10.640 -4.880 -7.127 1.00 0.00 15 LEU A CA 19
ATOM 13767 C C . LEU A 1 15 ? 9.604 -4.225 -6.216 1.00 0.00 15 LEU A C 19
ATOM 13768 O O . LEU A 1 15 ? 8.933 -4.905 -5.440 1.00 0.00 15 LEU A O 19
ATOM 13784 N N . SER A 1 16 ? 9.474 -2.904 -6.313 1.00 0.00 16 SER A N 19
ATOM 13785 C CA . SER A 1 16 ? 8.516 -2.170 -5.493 1.00 0.00 16 SER A CA 19
ATOM 13786 C C . SER A 1 16 ? 7.103 -2.718 -5.681 1.00 0.00 16 SER A C 19
ATOM 13787 O O . SER A 1 16 ? 6.247 -2.566 -4.811 1.00 0.00 16 SER A O 19
ATOM 13795 N N . LYS A 1 17 ? 6.867 -3.357 -6.823 1.00 0.00 17 LYS A N 19
ATOM 13796 C CA . LYS A 1 17 ? 5.562 -3.930 -7.123 1.00 0.00 17 LYS A CA 19
ATOM 13797 C C . LYS A 1 17 ? 5.241 -5.076 -6.171 1.00 0.00 17 LYS A C 19
ATOM 13798 O O . LYS A 1 17 ? 4.111 -5.211 -5.703 1.00 0.00 17 LYS A O 19
ATOM 13817 N N . VAL A 1 18 ? 6.245 -5.899 -5.887 1.00 0.00 18 VAL A N 19
ATOM 13818 C CA . VAL A 1 18 ? 6.071 -7.032 -4.988 1.00 0.00 18 VAL A CA 19
ATOM 13819 C C . VAL A 1 18 ? 6.220 -6.597 -3.537 1.00 0.00 18 VAL A C 19
ATOM 13820 O O . VAL A 1 18 ? 5.552 -7.122 -2.646 1.00 0.00 18 VAL A O 19
ATOM 13833 N N . ALA A 1 19 ? 7.097 -5.625 -3.309 1.00 0.00 19 ALA A N 19
ATOM 13834 C CA . ALA A 1 19 ? 7.332 -5.108 -1.965 1.00 0.00 19 ALA A CA 19
ATOM 13835 C C . ALA A 1 19 ? 6.146 -4.278 -1.489 1.00 0.00 19 ALA A C 19
ATOM 13836 O O . ALA A 1 19 ? 5.771 -4.321 -0.315 1.00 0.00 19 ALA A O 19
ATOM 13843 N N . GLN A 1 20 ? 5.538 -3.545 -2.415 1.00 0.00 20 GLN A N 19
ATOM 13844 C CA . GLN A 1 20 ? 4.383 -2.730 -2.098 1.00 0.00 20 GLN A CA 19
ATOM 13845 C C . GLN A 1 20 ? 3.124 -3.545 -2.313 1.00 0.00 20 GLN A C 19
ATOM 13846 O O . GLN A 1 20 ? 2.070 -3.241 -1.757 1.00 0.00 20 GLN A O 19
ATOM 13860 N N . GLY A 1 21 ? 3.249 -4.597 -3.118 1.00 0.00 21 GLY A N 19
ATOM 13861 C CA . GLY A 1 21 ? 2.123 -5.452 -3.383 1.00 0.00 21 GLY A CA 19
ATOM 13862 C C . GLY A 1 21 ? 1.722 -6.233 -2.154 1.00 0.00 21 GLY A C 19
ATOM 13863 O O . GLY A 1 21 ? 0.541 -6.490 -1.914 1.00 0.00 21 GLY A O 19
ATOM 13867 N N . LEU A 1 22 ? 2.722 -6.590 -1.365 1.00 0.00 22 LEU A N 19
ATOM 13868 C CA . LEU A 1 22 ? 2.506 -7.331 -0.131 1.00 0.00 22 LEU A CA 19
ATOM 13869 C C . LEU A 1 22 ? 2.188 -6.369 1.007 1.00 0.00 22 LEU A C 19
ATOM 13870 O O . LEU A 1 22 ? 1.295 -6.622 1.814 1.00 0.00 22 LEU A O 19
ATOM 13886 N N . CYS A 1 23 ? 2.920 -5.258 1.059 1.00 0.00 23 CYS A N 19
ATOM 13887 C CA . CYS A 1 23 ? 2.705 -4.257 2.096 1.00 0.00 23 CYS A CA 19
ATOM 13888 C C . CYS A 1 23 ? 1.303 -3.665 1.987 1.00 0.00 23 CYS A C 19
ATOM 13889 O O . CYS A 1 23 ? 0.681 -3.329 2.997 1.00 0.00 23 CYS A O 19
ATOM 13896 N N . ILE A 1 24 ? 0.809 -3.541 0.758 1.00 0.00 24 ILE A N 19
ATOM 13897 C CA . ILE A 1 24 ? -0.516 -2.992 0.520 1.00 0.00 24 ILE A CA 19
ATOM 13898 C C . ILE A 1 24 ? -1.599 -4.012 0.855 1.00 0.00 24 ILE A C 19
ATOM 13899 O O . ILE A 1 24 ? -2.573 -3.691 1.533 1.00 0.00 24 ILE A O 19
ATOM 13915 N N . SER A 1 25 ? -1.427 -5.242 0.379 1.00 0.00 25 SER A N 19
ATOM 13916 C CA . SER A 1 25 ? -2.398 -6.299 0.637 1.00 0.00 25 SER A CA 19
ATOM 13917 C C . SER A 1 25 ? -2.486 -6.609 2.128 1.00 0.00 25 SER A C 19
ATOM 13918 O O . SER A 1 25 ? -3.578 -6.683 2.695 1.00 0.00 25 SER A O 19
ATOM 13926 N N . SER A 1 26 ? -1.331 -6.795 2.755 1.00 0.00 26 SER A N 19
ATOM 13927 C CA . SER A 1 26 ? -1.270 -7.105 4.180 1.00 0.00 26 SER A CA 19
ATOM 13928 C C . SER A 1 26 ? -1.960 -6.028 5.013 1.00 0.00 26 SER A C 19
ATOM 13929 O O . SER A 1 26 ? -2.784 -6.332 5.876 1.00 0.00 26 SER A O 19
ATOM 13937 N N . CYS A 1 27 ? -1.614 -4.770 4.757 1.00 0.00 27 CYS A N 19
ATOM 13938 C CA . CYS A 1 27 ? -2.197 -3.653 5.495 1.00 0.00 27 CYS A CA 19
ATOM 13939 C C . CYS A 1 27 ? -3.624 -3.359 5.034 1.00 0.00 27 CYS A C 19
ATOM 13940 O O . CYS A 1 27 ? -4.356 -2.625 5.698 1.00 0.00 27 CYS A O 19
ATOM 13947 N N . LYS A 1 28 ? -4.019 -3.931 3.900 1.00 0.00 28 LYS A N 19
ATOM 13948 C CA . LYS A 1 28 ? -5.362 -3.721 3.369 1.00 0.00 28 LYS A CA 19
ATOM 13949 C C . LYS A 1 28 ? -6.367 -4.643 4.055 1.00 0.00 28 LYS A C 19
ATOM 13950 O O . LYS A 1 28 ? -7.554 -4.329 4.138 1.00 0.00 28 LYS A O 19
ATOM 13969 N N . PHE A 1 29 ? -5.884 -5.781 4.545 1.00 0.00 29 PHE A N 19
ATOM 13970 C CA . PHE A 1 29 ? -6.740 -6.751 5.224 1.00 0.00 29 PHE A CA 19
ATOM 13971 C C . PHE A 1 29 ? -7.594 -6.080 6.299 1.00 0.00 29 PHE A C 19
ATOM 13972 O O . PHE A 1 29 ? -8.745 -6.460 6.515 1.00 0.00 29 PHE A O 19
ATOM 13989 N N . GLN A 1 30 ? -7.025 -5.085 6.971 1.00 0.00 30 GLN A N 19
ATOM 13990 C CA . GLN A 1 30 ? -7.741 -4.368 8.022 1.00 0.00 30 GLN A CA 19
ATOM 13991 C C . GLN A 1 30 ? -8.813 -3.447 7.437 1.00 0.00 30 GLN A C 19
ATOM 13992 O O . GLN A 1 30 ? -9.696 -2.979 8.155 1.00 0.00 30 GLN A O 19
ATOM 14006 N N . ASN A 1 31 ? -8.733 -3.193 6.133 1.00 0.00 31 ASN A N 19
ATOM 14007 C CA . ASN A 1 31 ? -9.700 -2.332 5.459 1.00 0.00 31 ASN A CA 19
ATOM 14008 C C . ASN A 1 31 ? -9.617 -0.899 5.979 1.00 0.00 31 ASN A C 19
ATOM 14009 O O . ASN A 1 31 ? -10.595 -0.154 5.934 1.00 0.00 31 ASN A O 19
ATOM 14020 N N . CYS A 1 32 ? -8.442 -0.519 6.473 1.00 0.00 32 CYS A N 19
ATOM 14021 C CA . CYS A 1 32 ? -8.233 0.825 7.001 1.00 0.00 32 CYS A CA 19
ATOM 14022 C C . CYS A 1 32 ? -6.766 1.234 6.901 1.00 0.00 32 CYS A C 19
ATOM 14023 O O . CYS A 1 32 ? -6.302 2.097 7.648 1.00 0.00 32 CYS A O 19
ATOM 14030 N N . GLY A 1 33 ? -6.035 0.611 5.980 1.00 0.00 33 GLY A N 19
ATOM 14031 C CA . GLY A 1 33 ? -4.628 0.930 5.813 1.00 0.00 33 GLY A CA 19
ATOM 14032 C C . GLY A 1 33 ? -4.081 0.502 4.465 1.00 0.00 33 GLY A C 19
ATOM 14033 O O . GLY A 1 33 ? -3.984 -0.692 4.179 1.00 0.00 33 GLY A O 19
ATOM 14037 N N . THR A 1 34 ? -3.712 1.475 3.637 1.00 0.00 34 THR A N 19
ATOM 14038 C CA . THR A 1 34 ? -3.160 1.189 2.319 1.00 0.00 34 THR A CA 19
ATOM 14039 C C . THR A 1 34 ? -1.647 1.379 2.324 1.00 0.00 34 THR A C 19
ATOM 14040 O O . THR A 1 34 ? -1.139 2.366 2.854 1.00 0.00 34 THR A O 19
ATOM 14051 N N . GLY A 1 35 ? -0.934 0.424 1.737 1.00 0.00 35 GLY A N 19
ATOM 14052 C CA . GLY A 1 35 ? 0.514 0.502 1.689 1.00 0.00 35 GLY A CA 19
ATOM 14053 C C . GLY A 1 35 ? 1.014 1.425 0.597 1.00 0.00 35 GLY A C 19
ATOM 14054 O O . GLY A 1 35 ? 0.583 1.328 -0.554 1.00 0.00 35 GLY A O 19
ATOM 14058 N N . HIS A 1 36 ? 1.925 2.324 0.955 1.00 0.00 36 HIS A N 19
ATOM 14059 C CA . HIS A 1 36 ? 2.487 3.268 -0.003 1.00 0.00 36 HIS A CA 19
ATOM 14060 C C . HIS A 1 36 ? 3.985 3.444 0.223 1.00 0.00 36 HIS A C 19
ATOM 14061 O O . HIS A 1 36 ? 4.475 3.302 1.345 1.00 0.00 36 HIS A O 19
ATOM 14076 N N . CYS A 1 37 ? 4.708 3.753 -0.849 1.00 0.00 37 CYS A N 19
ATOM 14077 C CA . CYS A 1 37 ? 6.151 3.947 -0.768 1.00 0.00 37 CYS A CA 19
ATOM 14078 C C . CYS A 1 37 ? 6.484 5.337 -0.233 1.00 0.00 37 CYS A C 19
ATOM 14079 O O . CYS A 1 37 ? 6.613 6.292 -0.998 1.00 0.00 37 CYS A O 19
ATOM 14086 N N . GLU A 1 38 ? 6.625 5.441 1.084 1.00 0.00 38 GLU A N 19
ATOM 14087 C CA . GLU A 1 38 ? 6.946 6.713 1.720 1.00 0.00 38 GLU A CA 19
ATOM 14088 C C . GLU A 1 38 ? 8.451 6.847 1.931 1.00 0.00 38 GLU A C 19
ATOM 14089 O O . GLU A 1 38 ? 8.976 6.473 2.980 1.00 0.00 38 GLU A O 19
ATOM 14101 N N . LYS A 1 39 ? 9.138 7.381 0.927 1.00 0.00 39 LYS A N 19
ATOM 14102 C CA . LYS A 1 39 ? 10.583 7.563 1.001 1.00 0.00 39 LYS A CA 19
ATOM 14103 C C . LYS A 1 39 ? 10.989 8.932 0.468 1.00 0.00 39 LYS A C 19
ATOM 14104 O O . LYS A 1 39 ? 10.142 9.733 0.075 1.00 0.00 39 LYS A O 19
ATOM 14123 N N . ARG A 1 40 ? 12.292 9.193 0.459 1.00 0.00 40 ARG A N 19
ATOM 14124 C CA . ARG A 1 40 ? 12.815 10.464 -0.026 1.00 0.00 40 ARG A CA 19
ATOM 14125 C C . ARG A 1 40 ? 14.288 10.334 -0.401 1.00 0.00 40 ARG A C 19
ATOM 14126 O O . ARG A 1 40 ? 14.634 10.270 -1.581 1.00 0.00 40 ARG A O 19
ATOM 14147 N N . GLY A 1 41 ? 15.150 10.292 0.610 1.00 0.00 41 GLY A N 19
ATOM 14148 C CA . GLY A 1 41 ? 16.575 10.166 0.365 1.00 0.00 41 GLY A CA 19
ATOM 14149 C C . GLY A 1 41 ? 17.034 8.719 0.313 1.00 0.00 41 GLY A C 19
ATOM 14150 O O . GLY A 1 41 ? 18.229 8.439 0.403 1.00 0.00 41 GLY A O 19
ATOM 14154 N N . GLY A 1 42 ? 16.085 7.797 0.166 1.00 0.00 42 GLY A N 19
ATOM 14155 C CA . GLY A 1 42 ? 16.423 6.387 0.105 1.00 0.00 42 GLY A CA 19
ATOM 14156 C C . GLY A 1 42 ? 15.889 5.610 1.293 1.00 0.00 42 GLY A C 19
ATOM 14157 O O . GLY A 1 42 ? 16.474 4.606 1.700 1.00 0.00 42 GLY A O 19
ATOM 14161 N N . ARG A 1 43 ? 14.775 6.075 1.849 1.00 0.00 43 ARG A N 19
ATOM 14162 C CA . ARG A 1 43 ? 14.160 5.417 2.998 1.00 0.00 43 ARG A CA 19
ATOM 14163 C C . ARG A 1 43 ? 12.796 4.840 2.628 1.00 0.00 43 ARG A C 19
ATOM 14164 O O . ARG A 1 43 ? 11.766 5.486 2.823 1.00 0.00 43 ARG A O 19
ATOM 14185 N N . PRO A 1 44 ? 12.771 3.610 2.086 1.00 0.00 44 PRO A N 19
ATOM 14186 C CA . PRO A 1 44 ? 11.524 2.948 1.690 1.00 0.00 44 PRO A CA 19
ATOM 14187 C C . PRO A 1 44 ? 10.666 2.556 2.888 1.00 0.00 44 PRO A C 19
ATOM 14188 O O . PRO A 1 44 ? 10.825 1.472 3.449 1.00 0.00 44 PRO A O 19
ATOM 14199 N N . THR A 1 45 ? 9.757 3.444 3.275 1.00 0.00 45 THR A N 19
ATOM 14200 C CA . THR A 1 45 ? 8.871 3.190 4.405 1.00 0.00 45 THR A CA 19
ATOM 14201 C C . THR A 1 45 ? 7.508 2.705 3.926 1.00 0.00 45 THR A C 19
ATOM 14202 O O . THR A 1 45 ? 7.014 3.140 2.886 1.00 0.00 45 THR A O 19
ATOM 14213 N N . CYS A 1 46 ? 6.904 1.801 4.690 1.00 0.00 46 CYS A N 19
ATOM 14214 C CA . CYS A 1 46 ? 5.597 1.255 4.340 1.00 0.00 46 CYS A CA 19
ATOM 14215 C C . CYS A 1 46 ? 4.488 1.943 5.130 1.00 0.00 46 CYS A C 19
ATOM 14216 O O . CYS A 1 46 ? 4.174 1.548 6.253 1.00 0.00 46 CYS A O 19
ATOM 14223 N N . VAL A 1 47 ? 3.894 2.974 4.535 1.00 0.00 47 VAL A N 19
ATOM 14224 C CA . VAL A 1 47 ? 2.816 3.712 5.182 1.00 0.00 47 VAL A CA 19
ATOM 14225 C C . VAL A 1 47 ? 1.480 3.005 4.982 1.00 0.00 47 VAL A C 19
ATOM 14226 O O . VAL A 1 47 ? 1.089 2.705 3.855 1.00 0.00 47 VAL A O 19
ATOM 14239 N N . CYS A 1 48 ? 0.785 2.734 6.083 1.00 0.00 48 CYS A N 19
ATOM 14240 C CA . CYS A 1 48 ? -0.504 2.054 6.021 1.00 0.00 48 CYS A CA 19
ATOM 14241 C C . CYS A 1 48 ? -1.626 2.948 6.542 1.00 0.00 48 CYS A C 19
ATOM 14242 O O . CYS A 1 48 ? -1.770 3.143 7.748 1.00 0.00 48 CYS A O 19
ATOM 14249 N N . ASP A 1 49 ? -2.418 3.484 5.620 1.00 0.00 49 ASP A N 19
ATOM 14250 C CA . ASP A 1 49 ? -3.533 4.355 5.977 1.00 0.00 49 ASP A CA 19
ATOM 14251 C C . ASP A 1 49 ? -4.614 4.313 4.901 1.00 0.00 49 ASP A C 19
ATOM 14252 O O . ASP A 1 49 ? -4.379 4.707 3.760 1.00 0.00 49 ASP A O 19
ATOM 14261 N N . ARG A 1 50 ? -5.793 3.821 5.266 1.00 0.00 50 ARG A N 19
ATOM 14262 C CA . ARG A 1 50 ? -6.902 3.723 4.323 1.00 0.00 50 ARG A CA 19
ATOM 14263 C C . ARG A 1 50 ? -8.234 3.597 5.055 1.00 0.00 50 ARG A C 19
ATOM 14264 O O . ARG A 1 50 ? -9.178 2.995 4.544 1.00 0.00 50 ARG A O 19
ATOM 14285 N N . CYS A 1 51 ? -8.306 4.163 6.254 1.00 0.00 51 CYS A N 19
ATOM 14286 C CA . CYS A 1 51 ? -9.527 4.106 7.047 1.00 0.00 51 CYS A CA 19
ATOM 14287 C C . CYS A 1 51 ? -10.445 5.278 6.717 1.00 0.00 51 CYS A C 19
ATOM 14288 O O . CYS A 1 51 ? -10.008 6.284 6.160 1.00 0.00 51 CYS A O 19
ATOM 14295 N N . GLY A 1 52 ? -11.721 5.141 7.064 1.00 0.00 52 GLY A N 19
ATOM 14296 C CA . GLY A 1 52 ? -12.681 6.196 6.796 1.00 0.00 52 GLY A CA 19
ATOM 14297 C C . GLY A 1 52 ? -12.659 7.283 7.853 1.00 0.00 52 GLY A C 19
ATOM 14298 O O . GLY A 1 52 ? -11.594 7.777 8.224 1.00 0.00 52 GLY A O 19
ATOM 14302 N N . ARG A 1 53 ? -13.838 7.655 8.339 1.00 0.00 53 ARG A N 19
ATOM 14303 C CA . ARG A 1 53 ? -13.952 8.689 9.361 1.00 0.00 53 ARG A CA 19
ATOM 14304 C C . ARG A 1 53 ? -13.769 8.099 10.755 1.00 0.00 53 ARG A C 19
ATOM 14305 O O . ARG A 1 53 ? -14.314 7.005 11.010 1.00 0.00 53 ARG A O 19
ATOM 14327 N N . ALA A 1 1 ? 0.379 -0.716 -15.410 1.00 0.00 1 ALA A N 20
ATOM 14328 C CA . ALA A 1 1 ? 0.264 -0.410 -13.960 1.00 0.00 1 ALA A CA 20
ATOM 14329 C C . ALA A 1 1 ? 1.617 -0.023 -13.375 1.00 0.00 1 ALA A C 20
ATOM 14330 O O . ALA A 1 1 ? 1.694 0.766 -12.433 1.00 0.00 1 ALA A O 20
ATOM 14339 N N . VAL A 1 2 ? 2.683 -0.584 -13.939 1.00 0.00 2 VAL A N 20
ATOM 14340 C CA . VAL A 1 2 ? 4.034 -0.298 -13.472 1.00 0.00 2 VAL A CA 20
ATOM 14341 C C . VAL A 1 2 ? 4.965 0.008 -14.640 1.00 0.00 2 VAL A C 20
ATOM 14342 O O . VAL A 1 2 ? 4.968 -0.700 -15.646 1.00 0.00 2 VAL A O 20
ATOM 14355 N N . ASP A 1 3 ? 5.753 1.069 -14.500 1.00 0.00 3 ASP A N 20
ATOM 14356 C CA . ASP A 1 3 ? 6.689 1.470 -15.545 1.00 0.00 3 ASP A CA 20
ATOM 14357 C C . ASP A 1 3 ? 8.086 1.687 -14.969 1.00 0.00 3 ASP A C 20
ATOM 14358 O O . ASP A 1 3 ? 8.481 2.818 -14.682 1.00 0.00 3 ASP A O 20
ATOM 14367 N N . PHE A 1 4 ? 8.830 0.599 -14.805 1.00 0.00 4 PHE A N 20
ATOM 14368 C CA . PHE A 1 4 ? 10.183 0.672 -14.265 1.00 0.00 4 PHE A CA 20
ATOM 14369 C C . PHE A 1 4 ? 10.177 1.267 -12.861 1.00 0.00 4 PHE A C 20
ATOM 14370 O O . PHE A 1 4 ? 10.109 2.484 -12.693 1.00 0.00 4 PHE A O 20
ATOM 14387 N N . SER A 1 5 ? 10.248 0.400 -11.856 1.00 0.00 5 SER A N 20
ATOM 14388 C CA . SER A 1 5 ? 10.249 0.841 -10.465 1.00 0.00 5 SER A CA 20
ATOM 14389 C C . SER A 1 5 ? 8.965 1.594 -10.133 1.00 0.00 5 SER A C 20
ATOM 14390 O O . SER A 1 5 ? 8.832 2.780 -10.435 1.00 0.00 5 SER A O 20
ATOM 14398 N N . SER A 1 6 ? 8.021 0.896 -9.510 1.00 0.00 6 SER A N 20
ATOM 14399 C CA . SER A 1 6 ? 6.747 1.498 -9.136 1.00 0.00 6 SER A CA 20
ATOM 14400 C C . SER A 1 6 ? 6.955 2.674 -8.187 1.00 0.00 6 SER A C 20
ATOM 14401 O O . SER A 1 6 ? 6.213 3.655 -8.226 1.00 0.00 6 SER A O 20
ATOM 14409 N N . CYS A 1 7 ? 7.969 2.567 -7.335 1.00 0.00 7 CYS A N 20
ATOM 14410 C CA . CYS A 1 7 ? 8.274 3.622 -6.376 1.00 0.00 7 CYS A CA 20
ATOM 14411 C C . CYS A 1 7 ? 9.282 4.610 -6.953 1.00 0.00 7 CYS A C 20
ATOM 14412 O O . CYS A 1 7 ? 9.227 5.806 -6.666 1.00 0.00 7 CYS A O 20
ATOM 14419 N N . ALA A 1 8 ? 10.200 4.103 -7.769 1.00 0.00 8 ALA A N 20
ATOM 14420 C CA . ALA A 1 8 ? 11.220 4.943 -8.387 1.00 0.00 8 ALA A CA 20
ATOM 14421 C C . ALA A 1 8 ? 12.059 5.654 -7.330 1.00 0.00 8 ALA A C 20
ATOM 14422 O O . ALA A 1 8 ? 12.472 6.798 -7.516 1.00 0.00 8 ALA A O 20
ATOM 14429 N N . ARG A 1 9 ? 12.308 4.965 -6.220 1.00 0.00 9 ARG A N 20
ATOM 14430 C CA . ARG A 1 9 ? 13.099 5.530 -5.131 1.00 0.00 9 ARG A CA 20
ATOM 14431 C C . ARG A 1 9 ? 13.680 4.428 -4.250 1.00 0.00 9 ARG A C 20
ATOM 14432 O O . ARG A 1 9 ? 14.840 4.491 -3.844 1.00 0.00 9 ARG A O 20
ATOM 14453 N N . MET A 1 10 ? 12.864 3.418 -3.956 1.00 0.00 10 MET A N 20
ATOM 14454 C CA . MET A 1 10 ? 13.295 2.300 -3.120 1.00 0.00 10 MET A CA 20
ATOM 14455 C C . MET A 1 10 ? 14.611 1.707 -3.619 1.00 0.00 10 MET A C 20
ATOM 14456 O O . MET A 1 10 ? 15.369 1.119 -2.848 1.00 0.00 10 MET A O 20
ATOM 14470 N N . ASP A 1 11 ? 14.876 1.864 -4.913 1.00 0.00 11 ASP A N 20
ATOM 14471 C CA . ASP A 1 11 ? 16.100 1.343 -5.512 1.00 0.00 11 ASP A CA 20
ATOM 14472 C C . ASP A 1 11 ? 16.108 -0.183 -5.487 1.00 0.00 11 ASP A C 20
ATOM 14473 O O . ASP A 1 11 ? 17.113 -0.805 -5.142 1.00 0.00 11 ASP A O 20
ATOM 14482 N N . VAL A 1 12 ? 14.978 -0.779 -5.856 1.00 0.00 12 VAL A N 20
ATOM 14483 C CA . VAL A 1 12 ? 14.850 -2.232 -5.879 1.00 0.00 12 VAL A CA 20
ATOM 14484 C C . VAL A 1 12 ? 14.181 -2.703 -7.167 1.00 0.00 12 VAL A C 20
ATOM 14485 O O . VAL A 1 12 ? 12.968 -2.908 -7.206 1.00 0.00 12 VAL A O 20
ATOM 14498 N N . PRO A 1 13 ? 14.966 -2.881 -8.243 1.00 0.00 13 PRO A N 20
ATOM 14499 C CA . PRO A 1 13 ? 14.445 -3.328 -9.538 1.00 0.00 13 PRO A CA 20
ATOM 14500 C C . PRO A 1 13 ? 14.146 -4.824 -9.562 1.00 0.00 13 PRO A C 20
ATOM 14501 O O . PRO A 1 13 ? 14.687 -5.563 -10.385 1.00 0.00 13 PRO A O 20
ATOM 14512 N N . GLY A 1 14 ? 13.283 -5.263 -8.654 1.00 0.00 14 GLY A N 20
ATOM 14513 C CA . GLY A 1 14 ? 12.927 -6.669 -8.587 1.00 0.00 14 GLY A CA 20
ATOM 14514 C C . GLY A 1 14 ? 11.828 -6.941 -7.580 1.00 0.00 14 GLY A C 20
ATOM 14515 O O . GLY A 1 14 ? 10.900 -7.703 -7.854 1.00 0.00 14 GLY A O 20
ATOM 14519 N N . LEU A 1 15 ? 11.932 -6.318 -6.411 1.00 0.00 15 LEU A N 20
ATOM 14520 C CA . LEU A 1 15 ? 10.938 -6.496 -5.357 1.00 0.00 15 LEU A CA 20
ATOM 14521 C C . LEU A 1 15 ? 10.089 -5.240 -5.182 1.00 0.00 15 LEU A C 20
ATOM 14522 O O . LEU A 1 15 ? 9.239 -5.173 -4.294 1.00 0.00 15 LEU A O 20
ATOM 14538 N N . SER A 1 16 ? 10.322 -4.247 -6.034 1.00 0.00 16 SER A N 20
ATOM 14539 C CA . SER A 1 16 ? 9.578 -2.995 -5.971 1.00 0.00 16 SER A CA 20
ATOM 14540 C C . SER A 1 16 ? 8.082 -3.238 -6.150 1.00 0.00 16 SER A C 20
ATOM 14541 O O . SER A 1 16 ? 7.256 -2.513 -5.597 1.00 0.00 16 SER A O 20
ATOM 14549 N N . LYS A 1 17 ? 7.744 -4.262 -6.926 1.00 0.00 17 LYS A N 20
ATOM 14550 C CA . LYS A 1 17 ? 6.347 -4.600 -7.179 1.00 0.00 17 LYS A CA 20
ATOM 14551 C C . LYS A 1 17 ? 5.777 -5.449 -6.048 1.00 0.00 17 LYS A C 20
ATOM 14552 O O . LYS A 1 17 ? 4.735 -5.124 -5.479 1.00 0.00 17 LYS A O 20
ATOM 14571 N N . VAL A 1 18 ? 6.465 -6.539 -5.728 1.00 0.00 18 VAL A N 20
ATOM 14572 C CA . VAL A 1 18 ? 6.026 -7.436 -4.666 1.00 0.00 18 VAL A CA 20
ATOM 14573 C C . VAL A 1 18 ? 6.016 -6.724 -3.317 1.00 0.00 18 VAL A C 20
ATOM 14574 O O . VAL A 1 18 ? 5.139 -6.959 -2.486 1.00 0.00 18 VAL A O 20
ATOM 14587 N N . ALA A 1 19 ? 6.998 -5.855 -3.107 1.00 0.00 19 ALA A N 20
ATOM 14588 C CA . ALA A 1 19 ? 7.105 -5.108 -1.860 1.00 0.00 19 ALA A CA 20
ATOM 14589 C C . ALA A 1 19 ? 5.872 -4.241 -1.628 1.00 0.00 19 ALA A C 20
ATOM 14590 O O . ALA A 1 19 ? 5.467 -4.012 -0.487 1.00 0.00 19 ALA A O 20
ATOM 14597 N N . GLN A 1 20 ? 5.264 -3.781 -2.715 1.00 0.00 20 GLN A N 20
ATOM 14598 C CA . GLN A 1 20 ? 4.073 -2.959 -2.629 1.00 0.00 20 GLN A CA 20
ATOM 14599 C C . GLN A 1 20 ? 2.846 -3.845 -2.692 1.00 0.00 20 GLN A C 20
ATOM 14600 O O . GLN A 1 20 ? 1.771 -3.476 -2.219 1.00 0.00 20 GLN A O 20
ATOM 14614 N N . GLY A 1 21 ? 3.021 -5.027 -3.274 1.00 0.00 21 GLY A N 20
ATOM 14615 C CA . GLY A 1 21 ? 1.929 -5.955 -3.378 1.00 0.00 21 GLY A CA 20
ATOM 14616 C C . GLY A 1 21 ? 1.594 -6.570 -2.039 1.00 0.00 21 GLY A C 20
ATOM 14617 O O . GLY A 1 21 ? 0.434 -6.859 -1.741 1.00 0.00 21 GLY A O 20
ATOM 14621 N N . LEU A 1 22 ? 2.625 -6.754 -1.230 1.00 0.00 22 LEU A N 20
ATOM 14622 C CA . LEU A 1 22 ? 2.470 -7.325 0.100 1.00 0.00 22 LEU A CA 20
ATOM 14623 C C . LEU A 1 22 ? 2.081 -6.245 1.102 1.00 0.00 22 LEU A C 20
ATOM 14624 O O . LEU A 1 22 ? 1.207 -6.453 1.944 1.00 0.00 22 LEU A O 20
ATOM 14640 N N . CYS A 1 23 ? 2.728 -5.084 1.005 1.00 0.00 23 CYS A N 20
ATOM 14641 C CA . CYS A 1 23 ? 2.430 -3.976 1.903 1.00 0.00 23 CYS A CA 20
ATOM 14642 C C . CYS A 1 23 ? 0.978 -3.542 1.746 1.00 0.00 23 CYS A C 20
ATOM 14643 O O . CYS A 1 23 ? 0.293 -3.250 2.727 1.00 0.00 23 CYS A O 20
ATOM 14650 N N . ILE A 1 24 ? 0.518 -3.500 0.500 1.00 0.00 24 ILE A N 20
ATOM 14651 C CA . ILE A 1 24 ? -0.849 -3.097 0.200 1.00 0.00 24 ILE A CA 20
ATOM 14652 C C . ILE A 1 24 ? -1.860 -4.147 0.656 1.00 0.00 24 ILE A C 20
ATOM 14653 O O . ILE A 1 24 ? -2.854 -3.818 1.299 1.00 0.00 24 ILE A O 20
ATOM 14669 N N . SER A 1 25 ? -1.604 -5.409 0.320 1.00 0.00 25 SER A N 20
ATOM 14670 C CA . SER A 1 25 ? -2.503 -6.495 0.698 1.00 0.00 25 SER A CA 20
ATOM 14671 C C . SER A 1 25 ? -2.573 -6.646 2.215 1.00 0.00 25 SER A C 20
ATOM 14672 O O . SER A 1 25 ? -3.654 -6.601 2.804 1.00 0.00 25 SER A O 20
ATOM 14680 N N . SER A 1 26 ? -1.413 -6.826 2.841 1.00 0.00 26 SER A N 20
ATOM 14681 C CA . SER A 1 26 ? -1.341 -6.987 4.290 1.00 0.00 26 SER A CA 20
ATOM 14682 C C . SER A 1 26 ? -2.068 -5.854 5.008 1.00 0.00 26 SER A C 20
ATOM 14683 O O . SER A 1 26 ? -2.719 -6.069 6.029 1.00 0.00 26 SER A O 20
ATOM 14691 N N . CYS A 1 27 ? -1.950 -4.645 4.467 1.00 0.00 27 CYS A N 20
ATOM 14692 C CA . CYS A 1 27 ? -2.595 -3.479 5.059 1.00 0.00 27 CYS A CA 20
ATOM 14693 C C . CYS A 1 27 ? -4.073 -3.408 4.677 1.00 0.00 27 CYS A C 20
ATOM 14694 O O . CYS A 1 27 ? -4.869 -2.771 5.365 1.00 0.00 27 CYS A O 20
ATOM 14701 N N . LYS A 1 28 ? -4.435 -4.062 3.577 1.00 0.00 28 LYS A N 20
ATOM 14702 C CA . LYS A 1 28 ? -5.818 -4.067 3.111 1.00 0.00 28 LYS A CA 20
ATOM 14703 C C . LYS A 1 28 ? -6.693 -4.945 4.002 1.00 0.00 28 LYS A C 20
ATOM 14704 O O . LYS A 1 28 ? -7.902 -4.737 4.098 1.00 0.00 28 LYS A O 20
ATOM 14723 N N . PHE A 1 29 ? -6.074 -5.929 4.647 1.00 0.00 29 PHE A N 20
ATOM 14724 C CA . PHE A 1 29 ? -6.795 -6.844 5.525 1.00 0.00 29 PHE A CA 20
ATOM 14725 C C . PHE A 1 29 ? -7.552 -6.095 6.623 1.00 0.00 29 PHE A C 20
ATOM 14726 O O . PHE A 1 29 ? -8.507 -6.621 7.193 1.00 0.00 29 PHE A O 20
ATOM 14743 N N . GLN A 1 30 ? -7.118 -4.874 6.923 1.00 0.00 30 GLN A N 20
ATOM 14744 C CA . GLN A 1 30 ? -7.762 -4.074 7.962 1.00 0.00 30 GLN A CA 20
ATOM 14745 C C . GLN A 1 30 ? -8.849 -3.165 7.386 1.00 0.00 30 GLN A C 20
ATOM 14746 O O . GLN A 1 30 ? -9.618 -2.559 8.133 1.00 0.00 30 GLN A O 20
ATOM 14760 N N . ASN A 1 31 ? -8.916 -3.072 6.059 1.00 0.00 31 ASN A N 20
ATOM 14761 C CA . ASN A 1 31 ? -9.918 -2.236 5.400 1.00 0.00 31 ASN A CA 20
ATOM 14762 C C . ASN A 1 31 ? -9.830 -0.788 5.878 1.00 0.00 31 ASN A C 20
ATOM 14763 O O . ASN A 1 31 ? -10.832 -0.072 5.912 1.00 0.00 31 ASN A O 20
ATOM 14774 N N . CYS A 1 32 ? -8.627 -0.368 6.247 1.00 0.00 32 CYS A N 20
ATOM 14775 C CA . CYS A 1 32 ? -8.397 0.991 6.725 1.00 0.00 32 CYS A CA 20
ATOM 14776 C C . CYS A 1 32 ? -6.904 1.311 6.717 1.00 0.00 32 CYS A C 20
ATOM 14777 O O . CYS A 1 32 ? -6.416 2.072 7.553 1.00 0.00 32 CYS A O 20
ATOM 14784 N N . GLY A 1 33 ? -6.186 0.713 5.771 1.00 0.00 33 GLY A N 20
ATOM 14785 C CA . GLY A 1 33 ? -4.758 0.932 5.673 1.00 0.00 33 GLY A CA 20
ATOM 14786 C C . GLY A 1 33 ? -4.196 0.554 4.315 1.00 0.00 33 GLY A C 20
ATOM 14787 O O . GLY A 1 33 ? -4.376 -0.574 3.856 1.00 0.00 33 GLY A O 20
ATOM 14791 N N . THR A 1 34 ? -3.505 1.490 3.676 1.00 0.00 34 THR A N 20
ATOM 14792 C CA . THR A 1 34 ? -2.898 1.234 2.374 1.00 0.00 34 THR A CA 20
ATOM 14793 C C . THR A 1 34 ? -1.383 1.350 2.467 1.00 0.00 34 THR A C 20
ATOM 14794 O O . THR A 1 34 ? -0.860 2.282 3.081 1.00 0.00 34 THR A O 20
ATOM 14805 N N . GLY A 1 35 ? -0.689 0.396 1.860 1.00 0.00 35 GLY A N 20
ATOM 14806 C CA . GLY A 1 35 ? 0.762 0.398 1.885 1.00 0.00 35 GLY A CA 20
ATOM 14807 C C . GLY A 1 35 ? 1.364 1.231 0.771 1.00 0.00 35 GLY A C 20
ATOM 14808 O O . GLY A 1 35 ? 1.291 0.859 -0.400 1.00 0.00 35 GLY A O 20
ATOM 14812 N N . HIS A 1 36 ? 1.962 2.360 1.137 1.00 0.00 36 HIS A N 20
ATOM 14813 C CA . HIS A 1 36 ? 2.584 3.247 0.160 1.00 0.00 36 HIS A CA 20
ATOM 14814 C C . HIS A 1 36 ? 4.076 3.395 0.439 1.00 0.00 36 HIS A C 20
ATOM 14815 O O . HIS A 1 36 ? 4.478 3.735 1.552 1.00 0.00 36 HIS A O 20
ATOM 14830 N N . CYS A 1 37 ? 4.892 3.135 -0.576 1.00 0.00 37 CYS A N 20
ATOM 14831 C CA . CYS A 1 37 ? 6.340 3.236 -0.436 1.00 0.00 37 CYS A CA 20
ATOM 14832 C C . CYS A 1 37 ? 6.799 4.687 -0.537 1.00 0.00 37 CYS A C 20
ATOM 14833 O O . CYS A 1 37 ? 7.036 5.200 -1.631 1.00 0.00 37 CYS A O 20
ATOM 14840 N N . GLU A 1 38 ? 6.926 5.343 0.613 1.00 0.00 38 GLU A N 20
ATOM 14841 C CA . GLU A 1 38 ? 7.360 6.734 0.655 1.00 0.00 38 GLU A CA 20
ATOM 14842 C C . GLU A 1 38 ? 8.871 6.824 0.835 1.00 0.00 38 GLU A C 20
ATOM 14843 O O . GLU A 1 38 ? 9.489 5.933 1.419 1.00 0.00 38 GLU A O 20
ATOM 14855 N N . LYS A 1 39 ? 9.463 7.900 0.330 1.00 0.00 39 LYS A N 20
ATOM 14856 C CA . LYS A 1 39 ? 10.904 8.100 0.438 1.00 0.00 39 LYS A CA 20
ATOM 14857 C C . LYS A 1 39 ? 11.267 9.568 0.242 1.00 0.00 39 LYS A C 20
ATOM 14858 O O . LYS A 1 39 ? 10.739 10.235 -0.647 1.00 0.00 39 LYS A O 20
ATOM 14877 N N . ARG A 1 40 ? 12.174 10.064 1.078 1.00 0.00 40 ARG A N 20
ATOM 14878 C CA . ARG A 1 40 ? 12.608 11.453 0.996 1.00 0.00 40 ARG A CA 20
ATOM 14879 C C . ARG A 1 40 ? 14.131 11.545 0.950 1.00 0.00 40 ARG A C 20
ATOM 14880 O O . ARG A 1 40 ? 14.721 11.674 -0.123 1.00 0.00 40 ARG A O 20
ATOM 14901 N N . GLY A 1 41 ? 14.763 11.476 2.118 1.00 0.00 41 GLY A N 20
ATOM 14902 C CA . GLY A 1 41 ? 16.211 11.549 2.181 1.00 0.00 41 GLY A CA 20
ATOM 14903 C C . GLY A 1 41 ? 16.861 10.183 2.084 1.00 0.00 41 GLY A C 20
ATOM 14904 O O . GLY A 1 41 ? 17.749 9.853 2.871 1.00 0.00 41 GLY A O 20
ATOM 14908 N N . GLY A 1 42 ? 16.414 9.383 1.120 1.00 0.00 42 GLY A N 20
ATOM 14909 C CA . GLY A 1 42 ? 16.965 8.054 0.945 1.00 0.00 42 GLY A CA 20
ATOM 14910 C C . GLY A 1 42 ? 16.495 7.093 2.017 1.00 0.00 42 GLY A C 20
ATOM 14911 O O . GLY A 1 42 ? 17.221 6.174 2.399 1.00 0.00 42 GLY A O 20
ATOM 14915 N N . ARG A 1 43 ? 15.277 7.306 2.505 1.00 0.00 43 ARG A N 20
ATOM 14916 C CA . ARG A 1 43 ? 14.711 6.454 3.544 1.00 0.00 43 ARG A CA 20
ATOM 14917 C C . ARG A 1 43 ? 13.344 5.914 3.128 1.00 0.00 43 ARG A C 20
ATOM 14918 O O . ARG A 1 43 ? 12.315 6.526 3.409 1.00 0.00 43 ARG A O 20
ATOM 14939 N N . PRO A 1 44 ? 13.317 4.754 2.449 1.00 0.00 44 PRO A N 20
ATOM 14940 C CA . PRO A 1 44 ? 12.069 4.132 1.996 1.00 0.00 44 PRO A CA 20
ATOM 14941 C C . PRO A 1 44 ? 11.279 3.515 3.145 1.00 0.00 44 PRO A C 20
ATOM 14942 O O . PRO A 1 44 ? 11.794 2.677 3.887 1.00 0.00 44 PRO A O 20
ATOM 14953 N N . THR A 1 45 ? 10.025 3.932 3.288 1.00 0.00 45 THR A N 20
ATOM 14954 C CA . THR A 1 45 ? 9.164 3.420 4.347 1.00 0.00 45 THR A CA 20
ATOM 14955 C C . THR A 1 45 ? 7.815 2.978 3.786 1.00 0.00 45 THR A C 20
ATOM 14956 O O . THR A 1 45 ? 7.439 3.358 2.677 1.00 0.00 45 THR A O 20
ATOM 14967 N N . CYS A 1 46 ? 7.092 2.174 4.559 1.00 0.00 46 CYS A N 20
ATOM 14968 C CA . CYS A 1 46 ? 5.785 1.680 4.139 1.00 0.00 46 CYS A CA 20
ATOM 14969 C C . CYS A 1 46 ? 4.690 2.159 5.088 1.00 0.00 46 CYS A C 20
ATOM 14970 O O . CYS A 1 46 ? 4.502 1.599 6.168 1.00 0.00 46 CYS A O 20
ATOM 14977 N N . VAL A 1 47 ? 3.967 3.197 4.677 1.00 0.00 47 VAL A N 20
ATOM 14978 C CA . VAL A 1 47 ? 2.888 3.745 5.490 1.00 0.00 47 VAL A CA 20
ATOM 14979 C C . VAL A 1 47 ? 1.625 2.903 5.356 1.00 0.00 47 VAL A C 20
ATOM 14980 O O . VAL A 1 47 ? 1.295 2.433 4.268 1.00 0.00 47 VAL A O 20
ATOM 14993 N N . CYS A 1 48 ? 0.926 2.708 6.469 1.00 0.00 48 CYS A N 20
ATOM 14994 C CA . CYS A 1 48 ? -0.298 1.912 6.474 1.00 0.00 48 CYS A CA 20
ATOM 14995 C C . CYS A 1 48 ? -1.499 2.755 6.892 1.00 0.00 48 CYS A C 20
ATOM 14996 O O . CYS A 1 48 ? -1.781 2.899 8.081 1.00 0.00 48 CYS A O 20
ATOM 15003 N N . ASP A 1 49 ? -2.205 3.312 5.911 1.00 0.00 49 ASP A N 20
ATOM 15004 C CA . ASP A 1 49 ? -3.377 4.140 6.200 1.00 0.00 49 ASP A CA 20
ATOM 15005 C C . ASP A 1 49 ? -4.293 4.272 4.985 1.00 0.00 49 ASP A C 20
ATOM 15006 O O . ASP A 1 49 ? -3.870 4.738 3.931 1.00 0.00 49 ASP A O 20
ATOM 15015 N N . ARG A 1 50 ? -5.549 3.860 5.142 1.00 0.00 50 ARG A N 20
ATOM 15016 C CA . ARG A 1 50 ? -6.529 3.944 4.061 1.00 0.00 50 ARG A CA 20
ATOM 15017 C C . ARG A 1 50 ? -7.948 3.858 4.608 1.00 0.00 50 ARG A C 20
ATOM 15018 O O . ARG A 1 50 ? -8.698 2.943 4.269 1.00 0.00 50 ARG A O 20
ATOM 15039 N N . CYS A 1 51 ? -8.314 4.807 5.457 1.00 0.00 51 CYS A N 20
ATOM 15040 C CA . CYS A 1 51 ? -9.645 4.818 6.043 1.00 0.00 51 CYS A CA 20
ATOM 15041 C C . CYS A 1 51 ? -10.603 5.662 5.206 1.00 0.00 51 CYS A C 20
ATOM 15042 O O . CYS A 1 51 ? -10.195 6.633 4.569 1.00 0.00 51 CYS A O 20
ATOM 15049 N N . GLY A 1 52 ? -11.876 5.283 5.213 1.00 0.00 52 GLY A N 20
ATOM 15050 C CA . GLY A 1 52 ? -12.871 6.014 4.450 1.00 0.00 52 GLY A CA 20
ATOM 15051 C C . GLY A 1 52 ? -14.056 5.151 4.065 1.00 0.00 52 GLY A C 20
ATOM 15052 O O . GLY A 1 52 ? -15.207 5.565 4.207 1.00 0.00 52 GLY A O 20
ATOM 15056 N N . ARG A 1 53 ? -13.774 3.948 3.575 1.00 0.00 53 ARG A N 20
ATOM 15057 C CA . ARG A 1 53 ? -14.826 3.024 3.167 1.00 0.00 53 ARG A CA 20
ATOM 15058 C C . ARG A 1 53 ? -14.475 1.592 3.561 1.00 0.00 53 ARG A C 20
ATOM 15059 O O . ARG A 1 53 ? -15.356 0.714 3.445 1.00 0.00 53 ARG A O 20
#

Nearest PDB structures (foldseek):
  2d56-assembly1_A  TM=8.595E-01  e=6.276E-09  Ascaris suum
  6icf-assembly1_A  TM=4.759E-01  e=5.678E+00  Aquifex aeolicus VF5
  3wkm-assembly1_A  TM=4.900E-01  e=9.188E+00  Aquifex aeolicus VF5
  2d56-assembly1_A  TM=8.845E-01  e=5.853E-09  Ascaris suum
  7w8e-assembly1_A  TM=5.156E-01  e=2.079E-01  Pentadiplandra brazzeana

InterPro domains:
  IPR031770 Antibacterial factor-related peptide [PF16839] (24-77)
  IPR031770 Antibacterial factor-related peptide [PTHR37971] (4-76)
  IPR038204 Antibacterial factor-related peptide superfamily [G3DSA:3.30.30.110] (19-71)

Solvent-accessible surface area: 4607 Å² total; per-residue (Å²): 118,109,114,206,76,65,51,73,198,171,84,44,126,41,116,13,153,101,40,36,35,102,27,57,69,71,27,93,174,108,97,42,0,12,7,49,30,100,71,216,86,31,188,98,67,57,53,50,75,118,96,73,292

Secondary structure (DSSP, 8-state):
--BTBSS-S--S-STHHHHHHHHHHHHHTTTS--EEEE-SSS--EEEE-----

Foldseek 3Di:
DDDQQNQVQLPDRPCSVVVQVCLQVVLCVVVAFGWDFDDDPSDTDTGTGHDDD

CATH classification: 3.30.30.110

Sequence (53 aa):
AVDFSSCARMDVPGLSKVAQGLCISSCKFQNCGTGHCEKRGGRPTCVCDRCGRAVDFSSCARMDVPGLSKVAQGLCISSCKFQNCGTGHCEKRGGRPTCVCDRCGRAVDFSSCARMDVPGLSKVAQGLCISSCKFQNCGTGHCEKRGGRPTCVCDRCGRAVDFSSCARMDVPGLSKVAQGLCISSCKFQNCGTGHCEKRGGRPTCVCDRCGRAVDFSSCARMDVPGLSKVAQGLCISSCKFQNCGTGHCEKRGGRPTCVCDRCGRAVDFSSCARMDVPGLSKVAQGLCISSCKFQNCGTGHCEKRGGRPTCVCDRCGRAVDFSSCARMDVPGLSKVAQGLCISSCKFQNCGTGHCEKRGGRPTCVCDRCGRAVDFSSCARMDVPGLSKVAQGLCISSCKFQNCGTGHCEKRGGRPTCVCDRCGRAVDFSSCARMDVPGLSKVAQGLCISSCKFQNCGTGHCEKRGGRPTCVCDRCGRAVDFSSCARMDVPGLSKVAQGLCISSCKFQNCGTGHCEKRGGRPTCVCDRCGRAVDFSSCARMDVPGLSKVAQGLCISSCKFQNCGTGHCEKRGGRPTCVCDRCGRAVDFSSCARMDVPGLSKVAQGLCISSCKFQNCGTGHCEKRGGRPTCVCDRCGRAVDFSSCARMDVPGLSKVAQGLCISSCKFQNCGTGHCEKRGGRPTCVCDRCGRAVDFSSCARMDVPGLSKVAQGLCISSCKFQNCGTGHCEKRGGRPTCVCDRCGRAVDFSSCARMDVPGLSKVAQGLCISSCKFQNCGTGHCEKRGGRPTCVCDRCGRAVDFSSCARMDVPGLSKVAQGLCISSCKFQNCGTGHCEKRGGRPTCVCDRCGRAVDFSSCARMDVPGLSKVAQGLCISSCKFQNCGTGHCEKRGGRPTCVCDRCGRAVDFSSCARMDVPGLSKVAQGLCISSCKFQNCGTGHCEKRGGRPTCVCDRCGRAVDFSSCARMDVPGLSKVAQGLCISSCKFQNCGTGHCEKRGGRPTCVCDRCGRAVDFSSCARMDVPGLSKVAQGLCISSCKFQNCGTGHCEKRGGRPTCVCDRCGR

Organism: Ascaris suum (NCBI:txid6253)

Radius of gyration: 11.09 Å; Cα contacts (8 Å, |Δi|>4): 65; chains: 1; bounding box: 32×18×19 Å